Protein 9NYI (pdb70)

Nearest PDB structures (foldseek):
  2f3l-assembly1_A  TM=5.680E-01  e=1.137E-02  Crocosphaera subtropica ATCC 51142
  5dqa-assembly3_C-2  TM=4.989E-01  e=4.552E-02  synthetic construct
  2w7z-assembly1_A  TM=2.847E-01  e=2.061E-03  Enterococcus faecalis
  5dqa-assembly1_B-2  TM=4.345E-01  e=3.486E-02  synthetic construct
  2xt4-assembly1_A  TM=3.186E-01  e=1.838E-02  Xanthomonas albilineans

B-factor: mean 12.69, std 11.69, range [0.01, 51.14]

Secondary structure (DSSP, 8-state):
-EEEPPHHHHT-TTSTT--TT--SEEEEP----SS-SS-BSEEEEGGGS-S-SEEEEES-EEES-EEEEEE-SEEEEES-EEES-B--SEEEES-EEES-EEES-B-TTEEEET-EEES-EEESBB--TTTEE-TT-EES-HHHHHHTB----TTPPTTS-HHHHHHHHHHHHHHHHHHHHHHHHSSS-HHHHHHHHHHHHHHHHHHHHHHHHHHHH--HHHHHHHHHHHHHHHHHHHHHHHHHHHHTTTT-HHHHHHHHHHHHHHHHHHHHHHH---HHHHHHHHHHHHTSTTSTTT--TTSTTHHHHHHHHHHHHHHHHHHHHHHHHHH--/-EEEPPHHHHT-TTSTT--TT--SEEEEP----SS-SS-BSEEEEGGGS-S-SEEEEES-EEES-EEEEEE-SEEEEES-EEES-B--SEEEES-EEES-EEES-B-TTEEEET-EEES-EEESBB--TTTEE-TT-EES-HHHHHHTB----TTPPTTS-HHHHHHHHHHHHHHHHHHHHHHHHSSS-HHHHHHHHHHHHHHHHHHHHHHHHHHHH--HHHHHHHHHHHHHHHHHHHHHHHHHHHHTTTT-HHHHHHHHHHHHHHHHHHHHHHH---HHHHHHHHHHHHTSTTSTTT--TTSTTHHHHHHHHHHHHHHHHHHHHHHHHHH--/-EEEPPHHHHT-TTSTT--TT--SEEEEP----SS-SS-BSEEEEGGGS-S-SEEEEES-EEES-EEEEEE-SEEEEES-EEES-B--SEEEES-EEES-EEES-B-TTEEEET-EEES-EEESBB--TTTEE-TT-EES-HHHHHHTB----TTPPTTS-HHHHHHHHHHHHHHHHHHHHHHHHSSS-HHHHHHHHHHHHHHHHHHHHHHHHHHHH--HHHHHHHHHHHHHHHHHHHHHHHHHHHHTTTT-HHHHHHHHHHHHHHHHHHHHHHH---HHHHHHHHHHHHTSTTSTTT--TTSTTHHHHHHHHHHHHHHHHHHHHHHHHHH--/-EEEPPHHHHT-TTSTT--TT--SEEEEP----SS-SS-BSEEEEGGGS-S-SEEEEES-EEES-EEEEEE-SEEEEES-EEES-B--SEEEES-EEES-EEES-B-TTEEEET-EEES-EEESBB--TTTEE-TT-EES-HHHHHHTB----TTPPTTS-HHHHHHHHHHHHHHHHHHHHHHHHSSS-HHHHHHHHHHHHHHHHHHHHHHHHHHHH--HHHHHHHHHHHHHHHHHHHHHHHHHHHHTTTT-HHHHHHHHHHHHHHHHHHHHHHH---HHHHHHHHHHHHTSTTSTTT--TTSTTHHHHHHHHHHHHHHHHHHHHHHHHHH--

Radius of gyration: 33.71 Å; Cα contacts (8 Å, |Δi|>4): 2832; chains: 4; bounding box: 88×88×88 Å

Sequence (1332 aa):
PSAASRGRRTKNWWEPMFDANAPASFSVSDWNFSNNRGPRCTLFLAEKMPDATTLVVKDIDFQDCDFQGTFERKIVFKDCKFTRCDFGLSTFSRTKFSGCSFYASSFTQCTLENCEFRNCKYEKIFYSGNETQIPRRTLIAEPYQFLFGACATVDSVPQGKSRFEQRARRFEETRSTIARALLANLHSEGSEDTYYAAVKASTLSENRARIARALIKINSRAVSFLTGFASAISAVVGMLILLVMGSLNGWGSSISRAMLVGVVAISCVAYRYHYRFNLPPEDAMVKATEIFFLFGYTNYAKMGQEDFHLVFSNALLGLFWYAIAIPTISNRLTRPSAASRGRRTKNWWEPMFDANAPASFSVSDWNFSNNRGPRCTLFLAEKMPDATTLVVKDIDFQDCDFQGTFERKIVFKDCKFTRCDFGLSTFSRTKFSGCSFYASSFTQCTLENCEFRNCKYEKIFYSGNETQIPRRTLIAEPYQFLFGACATVDSVPQGKSRFEQRARRFEETRSTIARALLANLHSEGSEDTYYAAVKASTLSENRARIARALIKINSRAVSFLTGFASAISAVVGMLILLVMGSLNGWGSSISRAMLVGVVAISCVAYRYHYRFNLPPEDAMVKATEIFFLFGYTNYAKMGQEDFHLVFSNALLGLFWYAIAIPTISNRLTRPSAASRGRRTKNWWEPMFDANAPASFSVSDWNFSNNRGPRCTLFLAEKMPDATTLVVKDIDFQDCDFQGTFERKIVFKDCKFTRCDFGLSTFSRTKFSGCSFYASSFTQCTLENCEFRNCKYEKIFYSGNETQIPRRTLIAEPYQFLFGACATVDSVPQGKSRFEQRARRFEETRSTIARALLANLHSEGSEDTYYAAVKASTLSENRARIARALIKINSRAVSFLTGFASAISAVVGMLILLVMGSLNGWGSSISRAMLVGVVAISCVAYRYHYRFNLPPEDAMVKATEIFFLFGYTNYAKMGQEDFHLVFSNALLGLFWYAIAIPTISNRLTRPSAASRGRRTKNWWEPMFDANAPASFSVSDWNFSNNRGPRCTLFLAEKMPDATTLVVKDIDFQDCDFQGTFERKIVFKDCKFTRCDFGLSTFSRTKFSGCSFYASSFTQCTLENCEFRNCKYEKIFYSGNETQIPRRTLIAEPYQFLFGACATVDSVPQGKSRFEQRARRFEETRSTIARALLANLHSEGSEDTYYAAVKASTLSENRARIARALIKINSRAVSFLTGFASAISAVVGMLILLVMGSLNGWGSSISRAMLVGVVAISCVAYRYHYRFNLPPEDAMVKATEIFFLFGYTNYAKMGQEDFHLVFSNALLGLFWYAIAIPTISNRLTR

Foldseek 3Di:
DKDADDCVQQPVLFALNHDVPDDGIAAEDLQDCPVPLEDESYEDELVRDDDDQEAEAENHEYANYEYADENPHEYEDYQYEYHSYEPANYEHAQYEDHNYEYHSYEQFQYHDHLYEYYNYAAAQYYYFLPNNHYHLYYYQQLQRVLVNHFTDQPRDDPPDDSLLRRLVVLVRSLSVLVNNLVSCVPDYDPVSNLSSLVNNQLSVLSNQLSVLVVQCVPPVVSVVVSVVSNVVSVVSNVLQVVLCVQAVSLAHLVSLVVVLLVLLQVLLVVCCVPVVDDSVCSSVLLVLLLCPVNLVVPADPPDPCNVSSVVSNVNSVSSCVSNVSSVVSVVPD/DKDADDCVQQPVLFALNHDVPDDGIAAEDLQDCPVPLEDESYEDELVRDDDDQEAEAENHEYANYEYADENPHEYEDYQYEYHSYEPANYEHAQYEDHNYEYHSYEQFQYHDHLYEYYNYAAAQYYYFLPNNHYHLYYYQQLQRVLVNHFTDQPRDDPPDDSLLRRLVVLVRSLSVLVNNLVSCVPDYDPVSNLSSLVNNQLSVLSNQLSVLVVQCVPPVVSVVVSVVSNVVSVVSNVLQVVLCVQAVSLAHLVSLVVVLLVLLQVLLVVCCVPVVDDSVCSSVLLVLLLCPVNLVVPADPPDPCNVSSVVSNVNSVSSCVSNVSSVVSVVPD/DKDADDCVQQPVLFALNHDVPDDGIAAEDLQDCPVPLEDESYEDELVRDDDDQEAEAENHEYANYEYADENPHEYEDYQYEYHSYEPANYEHAQYEDHNYEYHSYEQFQYHDHLYEYYNYAAAQYYYFLPNNHYHLYYYQQLQRVLVNHFTDQPRDDPPDDSLLRRLVVLVRSLSVLVNNLVSCVPDYDPVSNLSSLVNNQLSVLSNQLSVLVVQCVPPVVSVVVSVVSNVVSVVSNVLQVVLCVQAVSLAHLVSLVVVLLVLLQVLLVVCCVPVVDDSVCSSVLLVLLLCPVNLVVPADPPDPCNVSSVVSNVNSVSSCVSNVSSVVSVVPD/DKDADDCVQQPVLFALNHDVPDDGIAAEDLQDCPVPLEDESYEDELVRDDDDQEAEAENHEYANYEYADENPHEYEDYQYEYHSYEPANYEHAQYEDHNYEYHSYEQFQYHDHLYEYYNYAAAQYYYFLPNNHYHLYYYQQLQRVLVNHFTDQPRDDPPDDSLLRRLVVLVRSLSVLVNNLVSCVPDYDPVSNLSSLVNNQLSVLSNQLSVLVVQCVPPVVSVVVSVVSNVVSVVSNVLQVVLCVQAVSLAHLVSLVVVLLVLLQVLLVVCCVPVVDDSVCSSVLLVLLLCPVNLVVPADPPDPCNVSSVVSNVNSVSSCVSNVSSVVSVVPD

Structure (mmCIF, N/CA/C/O backbone):
data_9NYI
#
_entry.id   9NYI
#
_cell.length_a   1.00
_cell.length_b   1.00
_cell.length_c   1.00
_cell.angle_alpha   90.00
_cell.angle_beta   90.00
_cell.angle_gamma   90.00
#
_symmetry.space_group_name_H-M   'P 1'
#
loop_
_entity.id
_entity.type
_entity.pdbx_description
1 polymer 'Structure of HalA in complex with oligodeoxyadenylate'
2 polymer "DNA (5'-D(*AP*AP*AP*AP*AP*A)-3')"
3 water water
#
loop_
_atom_site.group_PDB
_atom_site.id
_atom_site.type_symbol
_atom_site.label_atom_id
_atom_site.label_alt_id
_atom_site.label_comp_id
_atom_site.label_asym_id
_atom_site.label_entity_id
_atom_site.label_seq_id
_atom_site.pdbx_PDB_ins_code
_atom_site.Cartn_x
_atom_site.Cartn_y
_atom_site.Cartn_z
_atom_site.occupancy
_atom_site.B_iso_or_equiv
_atom_site.auth_seq_id
_atom_site.auth_comp_id
_atom_site.auth_asym_id
_atom_site.auth_atom_id
_atom_site.pdbx_PDB_model_num
ATOM 1 N N . PRO A 1 26 ? 160.688 117.218 183.942 1.00 24.66 14 PRO A N 1
ATOM 2 C CA . PRO A 1 26 ? 159.288 117.107 183.517 1.00 18.50 14 PRO A CA 1
ATOM 3 C C . PRO A 1 26 ? 159.140 116.327 182.214 1.00 19.52 14 PRO A C 1
ATOM 4 O O . PRO A 1 26 ? 160.003 116.414 181.341 1.00 25.57 14 PRO A O 1
ATOM 8 N N . SER A 1 27 ? 158.051 115.573 182.092 1.00 18.96 15 SER A N 1
ATOM 9 C CA . SER A 1 27 ? 157.805 114.747 180.921 1.00 16.77 15 SER A CA 1
ATOM 10 C C . SER A 1 27 ? 156.338 114.845 180.532 1.00 13.23 15 SER A C 1
ATOM 11 O O . SER A 1 27 ? 155.482 115.219 181.338 1.00 17.47 15 SER A O 1
ATOM 14 N N . ALA A 1 28 ? 156.057 114.507 179.276 1.00 14.57 16 ALA A N 1
ATOM 15 C CA . ALA A 1 28 ? 154.705 114.576 178.741 1.00 10.71 16 ALA A CA 1
ATOM 16 C C . ALA A 1 28 ? 154.468 113.385 177.826 1.00 9.88 16 ALA A C 1
ATOM 17 O O . ALA A 1 28 ? 155.406 112.766 177.323 1.00 16.00 16 ALA A O 1
ATOM 19 N N . ALA A 1 29 ? 153.196 113.060 177.619 1.00 11.15 17 ALA A N 1
ATOM 20 C CA . ALA A 1 29 ? 152.855 111.928 176.771 1.00 12.98 17 ALA A CA 1
ATOM 21 C C . ALA A 1 29 ? 153.165 112.234 175.310 1.00 15.11 17 ALA A C 1
ATOM 22 O O . ALA A 1 29 ? 152.939 113.347 174.826 1.00 13.11 17 ALA A O 1
ATOM 24 N N . SER A 1 30 ? 153.700 111.235 174.615 1.00 14.02 18 SER A N 1
ATOM 25 C CA . SER A 1 30 ? 153.909 111.338 173.178 1.00 15.71 18 SER A CA 1
ATOM 26 C C . SER A 1 30 ? 152.567 111.485 172.471 1.00 8.28 18 SER A C 1
ATOM 27 O O . SER A 1 30 ? 151.573 110.863 172.853 1.00 15.01 18 SER A O 1
ATOM 30 N N . ARG A 1 31 ? 152.541 112.320 171.438 1.00 8.71 19 ARG A N 1
ATOM 31 C CA . ARG A 1 31 ? 151.287 112.693 170.802 1.00 4.56 19 ARG A CA 1
ATOM 32 C C . ARG A 1 31 ? 150.828 111.624 169.818 1.00 3.54 19 ARG A C 1
ATOM 33 O O . ARG A 1 31 ? 151.636 110.927 169.197 1.00 4.01 19 ARG A O 1
ATOM 41 N N . GLY A 1 32 ? 149.505 111.503 169.681 1.00 2.64 20 GLY A N 1
ATOM 42 C CA . GLY A 1 32 ? 148.948 110.551 168.736 1.00 2.08 20 GLY A CA 1
ATOM 43 C C . GLY A 1 32 ? 149.280 110.882 167.296 1.00 1.32 20 GLY A C 1
ATOM 44 O O . GLY A 1 32 ? 149.284 109.996 166.437 1.00 3.28 20 GLY A O 1
ATOM 45 N N . ARG A 1 33 ? 149.561 112.156 167.009 1.00 1.53 21 ARG A N 1
ATOM 46 C CA . ARG A 1 33 ? 149.987 112.540 165.668 1.00 2.26 21 ARG A CA 1
ATOM 47 C C . ARG A 1 33 ? 151.264 111.812 165.269 1.00 1.48 21 ARG A C 1
ATOM 48 O O . ARG A 1 33 ? 151.439 111.439 164.103 1.00 2.85 21 ARG A O 1
ATOM 56 N N . ARG A 1 34 ? 152.170 111.601 166.225 1.00 1.29 22 ARG A N 1
ATOM 57 C CA . ARG A 1 34 ? 153.408 110.884 165.942 1.00 2.51 22 ARG A CA 1
ATOM 58 C C . ARG A 1 34 ? 153.206 109.372 165.975 1.00 2.37 22 ARG A C 1
ATOM 59 O O . ARG A 1 34 ? 153.777 108.653 165.149 1.00 5.20 22 ARG A O 1
ATOM 67 N N . THR A 1 35 ? 152.408 108.867 166.916 1.00 2.25 23 THR A N 1
ATOM 68 C CA . THR A 1 35 ? 152.342 107.429 167.151 1.00 4.21 23 THR A CA 1
ATOM 69 C C . THR A 1 35 ? 151.161 106.739 166.481 1.00 3.71 23 THR A C 1
ATOM 70 O O . THR A 1 35 ? 151.165 105.506 166.388 1.00 11.16 23 THR A O 1
ATOM 74 N N . LYS A 1 36 ? 150.162 107.480 166.018 1.00 4.97 24 LYS A N 1
ATOM 75 C CA . LYS A 1 36 ? 148.968 106.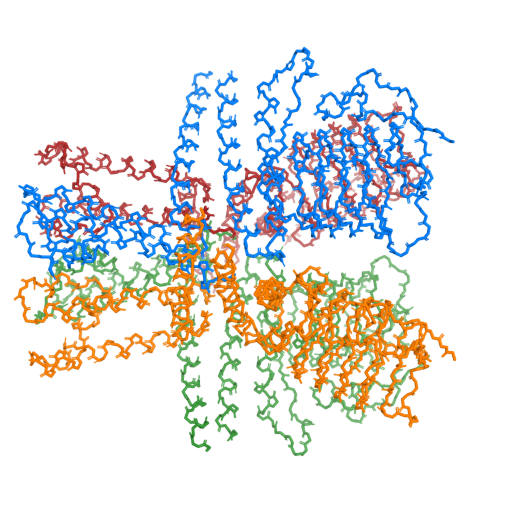868 165.445 1.00 3.68 24 LYS A CA 1
ATOM 76 C C . LYS A 1 36 ? 148.681 107.299 164.016 1.00 2.77 24 LYS A C 1
ATOM 77 O O . LYS A 1 36 ? 148.267 106.470 163.202 1.00 5.24 24 LYS A O 1
ATOM 83 N N . ASN A 1 37 ? 148.882 108.572 163.686 1.00 2.00 25 ASN A N 1
ATOM 84 C CA . ASN A 1 37 ? 148.511 109.104 162.375 1.00 2.14 25 ASN A CA 1
ATOM 85 C C . ASN A 1 37 ? 149.549 108.656 161.352 1.00 1.42 25 ASN A C 1
ATOM 86 O O . ASN A 1 37 ? 150.577 109.302 161.147 1.00 2.08 25 ASN A O 1
ATOM 91 N N . TRP A 1 38 ? 149.261 107.534 160.688 1.00 1.37 26 TRP A N 1
ATOM 92 C CA . TRP A 1 38 ? 150.211 106.907 159.776 1.00 2.04 26 TRP A CA 1
ATOM 93 C C . TRP A 1 38 ? 150.469 107.723 158.515 1.00 1.16 26 TRP A C 1
ATOM 94 O O . TRP A 1 38 ? 151.426 107.422 157.795 1.00 2.73 26 TRP A O 1
ATOM 105 N N . TRP A 1 39 ? 149.646 108.731 158.223 1.00 0.89 27 TRP A N 1
ATOM 106 C CA . TRP A 1 39 ? 149.884 109.598 157.074 1.00 0.67 27 TRP A CA 1
ATOM 107 C C . TRP A 1 39 ? 150.915 110.686 157.349 1.00 0.62 27 TRP A C 1
ATOM 108 O O . TRP A 1 39 ? 151.313 111.387 156.412 1.00 0.66 27 TRP A O 1
ATOM 119 N N . GLU A 1 40 ? 151.353 110.847 158.596 1.00 0.67 28 GLU A N 1
ATOM 120 C CA . GLU A 1 40 ? 152.247 111.941 158.940 1.00 1.01 28 GLU A CA 1
ATOM 121 C C . GLU A 1 40 ? 153.705 111.569 158.660 1.00 1.04 28 GLU A C 1
ATOM 122 O O . GLU A 1 40 ? 154.090 110.402 158.776 1.00 1.27 28 GLU A O 1
ATOM 128 N N . PRO A 1 41 ? 154.532 112.548 158.281 1.00 1.40 29 PRO A N 1
ATOM 129 C CA . PRO A 1 41 ? 155.935 112.242 157.949 1.00 1.60 29 PRO A CA 1
ATOM 130 C C . PRO A 1 41 ? 156.745 111.722 159.122 1.00 1.45 29 PRO A C 1
ATOM 131 O O . PRO A 1 41 ? 157.647 110.899 158.923 1.00 6.52 29 PRO A O 1
ATOM 135 N N . MET A 1 42 ? 156.460 112.180 160.337 1.00 2.56 30 MET A N 1
ATOM 136 C CA . MET A 1 42 ? 157.194 111.770 161.525 1.00 3.62 30 MET A CA 1
ATOM 137 C C . MET A 1 42 ? 156.595 110.537 162.187 1.00 3.56 30 MET A C 1
ATOM 138 O O . MET A 1 42 ? 156.982 110.206 163.313 1.00 5.66 30 MET A O 1
ATOM 143 N N . PHE A 1 43 ? 155.655 109.865 161.523 1.00 4.62 31 PHE A N 1
ATOM 144 C CA . PHE A 1 43 ? 154.947 108.752 162.140 1.00 4.29 31 PHE A CA 1
ATOM 145 C C . PHE A 1 43 ? 155.915 107.649 162.545 1.00 4.77 31 PHE A C 1
ATOM 146 O O . PHE A 1 43 ? 156.705 107.166 161.728 1.00 8.43 31 PHE A O 1
ATOM 154 N N . ASP A 1 44 ? 155.840 107.241 163.811 1.00 5.77 32 ASP A N 1
ATOM 155 C CA . ASP A 1 44 ? 156.713 106.192 164.328 1.00 9.39 32 ASP A CA 1
ATOM 156 C C . ASP A 1 44 ? 155.860 105.423 165.338 1.00 8.23 32 ASP A C 1
ATOM 157 O O . ASP A 1 44 ? 155.636 105.907 166.452 1.00 11.94 32 ASP A O 1
ATOM 162 N N . ALA A 1 45 ? 155.415 104.222 164.964 1.00 12.36 33 ALA A N 1
ATOM 163 C CA . ALA A 1 45 ? 154.630 103.419 165.895 1.00 15.81 33 ALA A CA 1
ATOM 164 C C . ALA A 1 45 ? 155.447 102.984 167.104 1.00 18.58 33 ALA A C 1
ATOM 165 O O . ALA A 1 45 ? 154.867 102.683 168.153 1.00 24.99 33 ALA A O 1
ATOM 167 N N . ASN A 1 46 ? 156.772 102.946 166.982 1.00 18.38 34 ASN A N 1
ATOM 168 C CA . ASN A 1 46 ? 157.659 102.555 168.069 1.00 17.27 34 ASN A CA 1
ATOM 169 C C . ASN A 1 46 ? 158.237 103.752 168.813 1.00 20.37 34 ASN A C 1
ATOM 170 O O . ASN A 1 46 ? 159.231 103.600 169.529 1.00 21.12 34 ASN A O 1
ATOM 175 N N . ALA A 1 47 ? 157.643 104.932 168.656 1.00 19.37 35 ALA A N 1
ATOM 176 C CA . ALA A 1 47 ? 158.130 106.110 169.352 1.00 16.09 35 ALA A CA 1
ATOM 177 C C . ALA A 1 47 ? 157.994 105.921 170.863 1.00 16.76 35 ALA A C 1
ATOM 178 O O . ALA A 1 47 ? 157.094 105.214 171.328 1.00 19.16 35 ALA A O 1
ATOM 180 N N . PRO A 1 48 ? 158.882 106.527 171.651 1.00 18.66 36 PRO A N 1
ATOM 181 C CA . PRO A 1 48 ? 158.789 106.379 173.107 1.00 16.91 36 PRO A CA 1
ATOM 182 C C . PRO A 1 48 ? 157.492 106.966 173.639 1.00 15.06 36 PRO A C 1
ATOM 183 O O . PRO A 1 48 ? 156.931 107.909 173.077 1.00 17.79 36 PRO A O 1
ATOM 187 N N . ALA A 1 49 ? 157.013 106.385 174.740 1.00 17.03 37 ALA A N 1
ATOM 188 C CA . ALA A 1 49 ? 155.751 106.828 175.321 1.00 13.11 37 ALA A CA 1
ATOM 189 C C . ALA A 1 49 ? 155.846 108.241 175.878 1.00 14.96 37 ALA A C 1
ATOM 190 O O . ALA A 1 49 ? 154.835 108.950 175.936 1.00 18.60 37 ALA A O 1
ATOM 192 N N . SER A 1 50 ? 157.037 108.672 176.284 1.00 16.57 38 SER A N 1
ATOM 193 C CA . SER A 1 50 ? 157.215 109.956 176.942 1.00 15.86 38 SER A CA 1
ATOM 194 C C . SER A 1 50 ? 158.215 110.820 176.185 1.00 12.04 38 SER A C 1
ATOM 195 O O . SER A 1 50 ? 159.184 110.322 175.605 1.00 13.83 38 SER A O 1
ATOM 198 N N . PHE A 1 51 ? 157.958 112.124 176.199 1.00 14.85 39 PHE A N 1
ATOM 199 C CA . PHE A 1 51 ? 158.853 113.138 175.666 1.00 13.70 39 PHE A CA 1
ATOM 200 C C . PHE A 1 51 ? 159.299 114.043 176.804 1.00 10.05 39 PHE A C 1
ATOM 201 O O . PHE A 1 51 ? 158.502 114.389 177.683 1.00 13.18 39 PHE A O 1
ATOM 209 N N . SER A 1 52 ? 160.572 114.423 176.791 1.00 11.84 40 SER A N 1
ATOM 210 C CA . SER A 1 52 ? 161.058 115.399 177.755 1.00 8.29 40 SER A CA 1
ATOM 211 C C . SER A 1 52 ? 160.449 116.765 177.463 1.00 11.21 40 SER A C 1
ATOM 212 O O . SER A 1 52 ? 160.289 117.156 176.304 1.00 9.37 40 SER A O 1
ATOM 215 N N . VAL A 1 53 ? 160.098 117.488 178.520 1.00 9.28 41 VAL A N 1
ATOM 216 C CA . VAL A 1 53 ? 159.542 118.829 178.385 1.00 8.77 41 VAL A CA 1
ATOM 217 C C . VAL A 1 53 ? 160.686 119.829 178.481 1.00 9.02 41 VAL A C 1
ATOM 218 O O . VAL A 1 53 ? 161.389 119.888 179.496 1.00 18.85 41 VAL A O 1
ATOM 222 N N . SER A 1 54 ? 160.872 120.613 177.425 1.00 7.05 42 SER A N 1
ATOM 223 C CA . SER A 1 54 ? 162.002 121.525 177.362 1.00 10.29 42 SER A CA 1
ATOM 224 C C . SER A 1 54 ? 161.795 122.733 178.265 1.00 7.43 42 SER A C 1
ATOM 225 O O . SER A 1 54 ? 160.680 123.232 178.438 1.00 8.24 42 SER A O 1
ATOM 228 N N . ASP A 1 55 ? 162.895 123.198 178.847 1.00 7.96 43 ASP A N 1
ATOM 229 C CA . ASP A 1 55 ? 162.968 124.510 179.469 1.00 9.92 43 ASP A CA 1
ATOM 230 C C . ASP A 1 55 ? 163.532 125.573 178.527 1.00 11.14 43 ASP A C 1
ATOM 231 O O . ASP A 1 55 ? 163.792 126.698 178.965 1.00 13.21 43 ASP A O 1
ATOM 236 N N . TRP A 1 56 ? 163.733 125.226 177.252 1.00 10.98 44 TRP A N 1
ATOM 237 C CA . TRP A 1 56 ? 164.169 126.156 176.208 1.00 11.61 44 TRP A CA 1
ATOM 238 C C . TRP A 1 56 ? 165.561 126.722 176.475 1.00 15.07 44 TRP A C 1
ATOM 239 O O . TRP A 1 56 ? 165.874 127.840 176.059 1.00 23.78 44 TRP A O 1
ATOM 250 N N . ASN A 1 57 ? 166.411 125.965 177.164 1.00 17.36 45 ASN A N 1
ATOM 251 C CA . ASN A 1 57 ? 167.795 126.362 177.403 1.00 16.55 45 ASN A CA 1
ATOM 252 C C . ASN A 1 57 ? 168.670 125.586 176.425 1.00 13.71 45 ASN A C 1
ATOM 253 O O . ASN A 1 57 ? 168.864 124.376 176.579 1.00 17.30 45 ASN A O 1
ATOM 258 N N . PHE A 1 58 ? 169.197 126.283 175.423 1.00 17.53 46 PHE A N 1
ATOM 259 C CA . PHE A 1 58 ? 170.026 125.669 174.396 1.00 17.70 46 PHE A CA 1
ATOM 260 C C . PHE A 1 58 ? 171.516 125.868 174.636 1.00 20.46 46 PHE A C 1
ATOM 261 O O . PHE A 1 58 ? 172.322 125.490 173.781 1.00 26.18 46 PHE A O 1
ATOM 269 N N . SER A 1 59 ? 171.900 126.454 175.771 1.00 22.34 47 SER A N 1
ATOM 270 C CA . SER A 1 59 ? 173.317 126.658 176.055 1.00 24.68 47 SER A CA 1
ATOM 271 C C . SER A 1 59 ? 174.044 125.330 176.235 1.00 23.64 47 SER A C 1
ATOM 272 O O . SER A 1 59 ? 175.183 125.174 175.782 1.00 31.83 47 SER A O 1
ATOM 275 N N . ASN A 1 60 ? 173.400 124.362 176.889 1.00 23.02 48 ASN A N 1
ATOM 276 C CA . ASN A 1 60 ? 174.060 123.092 177.169 1.00 26.43 48 ASN A CA 1
ATOM 277 C C . ASN A 1 60 ? 173.983 122.133 175.986 1.00 25.98 48 ASN A C 1
ATOM 278 O O . ASN A 1 60 ? 174.990 121.518 175.620 1.00 31.39 48 ASN A O 1
ATOM 283 N N . ASN A 1 61 ? 172.808 121.989 175.378 1.00 25.68 49 ASN A N 1
ATOM 284 C CA . ASN A 1 61 ? 172.594 121.024 174.306 1.00 25.05 49 ASN A CA 1
ATOM 285 C C . ASN A 1 61 ? 172.194 121.755 173.032 1.00 17.93 49 ASN A C 1
ATOM 286 O O . ASN A 1 61 ? 171.172 122.449 173.002 1.00 19.29 49 ASN A O 1
ATOM 291 N N . ARG A 1 62 ? 173.003 121.602 171.984 1.00 17.36 50 ARG A N 1
ATOM 292 C CA . ARG A 1 62 ? 172.679 122.194 170.694 1.00 17.29 50 ARG A CA 1
ATOM 293 C C . ARG A 1 62 ? 171.687 121.359 169.896 1.00 11.37 50 ARG A C 1
ATOM 294 O O . ARG A 1 62 ? 171.027 121.898 169.002 1.00 14.04 50 ARG A O 1
ATOM 302 N N . GLY A 1 63 ? 171.576 120.064 170.180 1.00 8.67 51 GLY A N 1
ATOM 303 C CA . GLY A 1 63 ? 170.574 119.251 169.536 1.00 8.41 51 GLY A CA 1
ATOM 304 C C . GLY A 1 63 ? 169.651 118.560 170.517 1.00 11.43 51 GLY A C 1
ATOM 305 O O . GLY A 1 63 ? 170.025 117.594 171.189 1.00 16.05 51 GLY A O 1
ATOM 306 N N . PRO A 1 64 ? 168.410 119.029 170.595 1.00 11.38 52 PRO A N 1
ATOM 307 C CA . PRO A 1 64 ? 167.420 118.350 171.436 1.00 6.96 52 PRO A CA 1
ATOM 308 C C . PRO A 1 64 ? 166.810 117.160 170.716 1.00 8.66 52 PRO A C 1
ATOM 309 O O . PRO A 1 64 ? 166.673 117.147 169.491 1.00 6.53 52 PRO A O 1
ATOM 313 N N . ARG A 1 65 ? 166.442 116.148 171.501 1.00 10.15 53 ARG A N 1
ATOM 314 C CA . ARG A 1 65 ? 165.893 114.904 170.980 1.00 8.10 53 ARG A CA 1
ATOM 315 C C . ARG A 1 65 ? 164.656 114.509 171.771 1.00 8.62 53 ARG A C 1
ATOM 316 O O . ARG A 1 65 ? 164.651 114.582 173.003 1.00 10.56 53 ARG A O 1
ATOM 324 N N . CYS A 1 66 ? 163.616 114.078 171.053 1.00 9.12 54 CYS A N 1
ATOM 325 C CA . CYS A 1 66 ? 162.386 113.562 171.658 1.00 6.46 54 CYS A CA 1
ATOM 326 C C . CYS A 1 66 ? 161.855 114.522 172.721 1.00 7.12 54 CYS A C 1
ATOM 327 O O . CYS A 1 66 ? 161.535 114.135 173.847 1.00 15.07 54 CYS A O 1
ATOM 330 N N . THR A 1 67 ? 161.772 115.795 172.351 1.00 5.72 55 THR A N 1
ATOM 331 C CA . THR A 1 67 ? 161.497 116.869 173.292 1.00 6.38 55 THR A CA 1
ATOM 332 C C . THR A 1 67 ? 160.253 117.636 172.865 1.00 4.27 55 THR A C 1
ATOM 333 O O . THR A 1 67 ? 160.040 117.881 171.674 1.00 4.18 55 THR A O 1
ATOM 337 N N . LEU A 1 68 ? 159.437 118.012 173.846 1.00 4.63 56 LEU A N 1
ATOM 338 C CA . LEU A 1 68 ? 158.240 118.810 173.617 1.00 2.59 56 LEU A CA 1
ATOM 339 C C . LEU A 1 68 ? 158.538 120.258 173.984 1.00 2.82 56 LEU A C 1
ATOM 340 O O . LEU A 1 68 ? 158.973 120.541 175.105 1.00 4.98 56 LEU A O 1
ATOM 345 N N . PHE A 1 69 ? 158.309 121.166 173.041 1.00 2.47 57 PHE A N 1
ATOM 346 C CA . PHE A 1 69 ? 158.552 122.594 173.231 1.00 1.97 57 PHE A CA 1
ATOM 347 C C . PHE A 1 69 ? 157.200 123.287 173.365 1.00 3.16 57 PHE A C 1
ATOM 348 O O . PHE A 1 69 ? 156.514 123.531 172.368 1.00 3.19 57 PHE A O 1
ATOM 356 N N . LEU A 1 70 ? 156.821 123.600 174.601 1.00 2.50 58 LEU A N 1
ATOM 357 C CA . LEU A 1 70 ? 155.546 124.239 174.883 1.00 3.60 58 LEU A CA 1
ATOM 358 C C . LEU A 1 70 ? 155.682 125.754 174.812 1.00 5.07 58 LEU A C 1
ATOM 359 O O . LEU A 1 70 ? 156.685 126.322 175.251 1.00 7.03 58 LEU A O 1
ATOM 364 N N . ALA A 1 71 ? 154.658 126.404 174.255 1.00 3.71 59 ALA A N 1
ATOM 365 C CA . ALA A 1 71 ? 154.662 127.860 174.179 1.00 6.00 59 ALA A CA 1
ATOM 366 C C . ALA A 1 71 ? 154.559 128.496 175.558 1.00 9.85 59 ALA A C 1
ATOM 367 O O . ALA A 1 71 ? 154.969 129.646 175.744 1.00 19.52 59 ALA A O 1
ATOM 369 N N . GLU A 1 72 ? 154.012 127.774 176.536 1.00 8.45 60 GLU A N 1
ATOM 370 C CA . GLU A 1 72 ? 153.895 128.329 177.877 1.00 10.85 60 GLU A CA 1
ATOM 371 C C . GLU A 1 72 ? 155.218 128.312 178.629 1.00 9.30 60 GLU A C 1
ATOM 372 O O . GLU A 1 72 ? 155.335 128.974 179.665 1.00 14.79 60 GLU A O 1
ATOM 378 N N . LYS A 1 73 ? 156.215 127.583 178.132 1.00 11.93 61 LYS A N 1
ATOM 379 C CA . LYS A 1 73 ? 157.471 127.403 178.846 1.00 10.81 61 LYS A CA 1
ATOM 380 C C . LYS A 1 73 ? 158.659 128.092 178.187 1.00 10.98 61 LYS A C 1
ATOM 381 O O . LYS A 1 73 ? 159.786 127.928 178.664 1.00 11.89 61 LYS A O 1
ATOM 387 N N . MET A 1 74 ? 158.454 128.851 177.113 1.00 15.05 62 MET A N 1
ATOM 388 C CA . MET A 1 74 ? 159.562 129.613 176.563 1.00 15.00 62 MET A CA 1
ATOM 389 C C . MET A 1 74 ? 159.923 130.752 177.516 1.00 14.54 62 MET A C 1
ATOM 390 O O . MET A 1 74 ? 159.058 131.280 178.220 1.00 15.44 62 MET A O 1
ATOM 395 N N . PRO A 1 75 ? 161.197 131.143 177.566 1.00 16.21 63 PRO A N 1
ATOM 396 C CA . PRO A 1 75 ? 161.610 132.177 178.521 1.00 17.65 63 PRO A CA 1
ATOM 397 C C . PRO A 1 75 ? 160.966 133.518 178.205 1.00 17.63 63 PRO A C 1
ATOM 398 O O . PRO A 1 75 ? 160.560 133.798 177.075 1.00 26.17 63 PRO A O 1
ATOM 402 N N . ASP A 1 76 ? 160.863 134.350 179.238 1.00 23.39 64 ASP A N 1
ATOM 403 C CA . ASP A 1 76 ? 160.283 135.681 179.093 1.00 22.86 64 ASP A CA 1
ATOM 404 C C . ASP A 1 76 ? 161.217 136.550 178.262 1.00 25.24 64 ASP A C 1
ATOM 405 O O . ASP A 1 76 ? 162.297 136.933 178.722 1.00 31.47 64 ASP A O 1
ATOM 410 N N . ALA A 1 77 ? 160.806 136.860 177.036 1.00 20.08 65 ALA A N 1
ATOM 411 C CA . ALA A 1 77 ? 161.612 137.680 176.146 1.00 19.37 65 ALA A CA 1
ATOM 412 C C . ALA A 1 77 ? 160.701 138.339 175.124 1.00 17.02 65 ALA A C 1
ATOM 413 O O . ALA A 1 77 ? 159.665 137.785 174.748 1.00 23.66 65 ALA A O 1
ATOM 415 N N . THR A 1 78 ? 161.098 139.533 174.684 1.00 11.74 66 THR A N 1
ATOM 416 C CA . THR A 1 78 ? 160.351 140.217 173.635 1.00 14.63 66 THR A CA 1
ATOM 417 C C . THR A 1 78 ? 160.595 139.573 172.276 1.00 9.35 66 THR A C 1
ATOM 418 O O . THR A 1 78 ? 159.669 139.457 171.465 1.00 17.89 66 THR A O 1
ATOM 422 N N . THR A 1 79 ? 161.830 139.151 172.014 1.00 7.99 67 THR A N 1
ATOM 423 C CA . THR A 1 79 ? 162.165 138.377 170.825 1.00 5.61 67 THR A CA 1
ATOM 424 C C . THR A 1 79 ? 163.176 137.317 171.227 1.00 7.07 67 THR A C 1
ATOM 425 O O . THR A 1 79 ? 164.251 137.648 171.735 1.00 9.71 67 THR A O 1
ATOM 429 N N . LEU A 1 80 ? 162.834 136.053 171.007 1.00 5.18 68 LEU A N 1
ATOM 430 C CA . LEU A 1 80 ? 163.726 134.942 171.306 1.00 4.41 68 LEU A CA 1
ATOM 431 C C . LEU A 1 80 ? 164.423 134.513 170.022 1.00 2.76 68 LEU A C 1
ATOM 432 O O . LEU A 1 80 ? 163.764 134.102 169.061 1.00 3.38 68 LEU A O 1
ATOM 437 N N . VAL A 1 81 ? 165.747 134.611 170.008 1.00 1.99 69 VAL A N 1
ATOM 438 C CA . VAL A 1 81 ? 166.553 134.216 168.860 1.00 2.40 69 VAL A CA 1
ATOM 439 C C . VAL A 1 81 ? 167.095 132.819 169.124 1.00 2.13 69 VAL A C 1
ATOM 440 O O . VAL A 1 81 ? 167.881 132.613 170.056 1.00 7.62 69 VAL A O 1
ATOM 444 N N . VAL A 1 82 ? 166.669 131.860 168.308 1.00 2.82 70 VAL A N 1
ATOM 445 C CA . VAL A 1 82 ? 167.110 130.473 168.401 1.00 2.80 70 VAL A CA 1
ATOM 446 C C . VAL A 1 82 ? 168.028 130.211 167.215 1.00 3.81 70 VAL A C 1
ATOM 447 O O . VAL A 1 82 ? 167.586 130.248 166.060 1.00 4.38 70 VAL A O 1
ATOM 451 N N . LYS A 1 83 ? 169.301 129.945 167.496 1.00 4.18 71 LYS A N 1
ATOM 452 C CA . LYS A 1 83 ? 170.332 129.928 166.467 1.00 6.14 71 LYS A CA 1
ATOM 453 C C . LYS A 1 83 ? 171.080 128.604 166.476 1.00 4.65 71 LYS A C 1
ATOM 454 O O . LYS A 1 83 ? 171.542 128.154 167.529 1.00 8.12 71 LYS A O 1
ATOM 460 N N . ASP A 1 84 ? 171.202 127.993 165.295 1.00 5.06 72 ASP A N 1
ATOM 461 C CA . ASP A 1 84 ? 172.058 126.825 165.079 1.00 6.82 72 ASP A CA 1
ATOM 462 C C . ASP A 1 84 ? 171.670 125.657 165.983 1.00 5.92 72 ASP A C 1
ATOM 463 O O . ASP A 1 84 ? 172.525 124.987 166.564 1.00 14.79 72 ASP A O 1
ATOM 468 N N . ILE A 1 85 ? 170.370 125.406 166.101 1.00 4.45 73 ILE A N 1
ATOM 469 C CA . ILE A 1 85 ? 169.853 124.305 166.904 1.00 4.48 73 ILE A CA 1
ATOM 470 C C . ILE A 1 85 ? 169.347 123.221 165.965 1.00 3.85 73 ILE A C 1
ATOM 471 O O . ILE A 1 85 ? 168.583 123.501 165.033 1.00 3.48 73 ILE A O 1
ATOM 476 N N . ASP A 1 86 ? 169.775 121.985 166.204 1.00 5.44 74 ASP A N 1
ATOM 477 C CA . ASP A 1 86 ? 169.405 120.850 165.363 1.00 6.23 74 ASP A CA 1
ATOM 478 C C . ASP A 1 86 ? 168.317 120.078 166.108 1.00 4.88 74 ASP A C 1
ATOM 479 O O . ASP A 1 86 ? 168.602 119.298 167.019 1.00 7.35 74 ASP A O 1
ATOM 484 N N . PHE A 1 87 ? 167.066 120.320 165.729 1.00 3.41 75 PHE A N 1
ATOM 485 C CA . PHE A 1 87 ? 165.941 119.608 166.317 1.00 3.80 75 PHE A CA 1
ATOM 486 C C . PHE A 1 87 ? 165.726 118.283 165.598 1.00 4.02 75 PHE A C 1
ATOM 487 O O . PHE A 1 87 ? 165.790 118.213 164.368 1.00 8.03 75 PHE A O 1
ATOM 495 N N . GLN A 1 88 ? 165.473 117.228 166.370 1.00 5.14 76 GLN A N 1
ATOM 496 C CA . GLN A 1 88 ? 165.123 115.937 165.791 1.00 4.95 76 GLN A CA 1
ATOM 497 C C . GLN A 1 88 ? 164.081 115.264 166.670 1.00 3.36 76 GLN A C 1
ATOM 498 O O . GLN A 1 88 ? 164.265 115.163 167.886 1.00 6.80 76 GLN A O 1
ATOM 504 N N . ASP A 1 89 ? 162.992 114.808 166.045 1.00 3.43 77 ASP A N 1
ATOM 505 C CA . ASP A 1 89 ? 161.900 114.124 166.742 1.00 3.73 77 ASP A CA 1
ATOM 506 C C . ASP A 1 89 ? 161.318 114.989 167.858 1.00 2.84 77 ASP A C 1
ATOM 507 O O . ASP A 1 89 ? 161.030 114.507 168.954 1.00 7.15 77 ASP A O 1
ATOM 512 N N . CYS A 1 90 ? 161.135 116.275 167.578 1.00 2.20 78 CYS A N 1
ATOM 513 C CA . CYS A 1 90 ? 160.637 117.221 168.564 1.00 3.70 78 CYS A CA 1
ATOM 514 C C . CYS A 1 90 ? 159.218 117.655 168.223 1.00 3.31 78 CYS A C 1
ATOM 515 O O . CYS A 1 90 ? 158.811 117.657 167.058 1.00 3.66 78 CYS A O 1
ATOM 518 N N . ASP A 1 91 ? 158.466 118.019 169.258 1.00 3.54 79 ASP A N 1
ATOM 519 C CA . ASP A 1 91 ? 157.098 118.493 169.117 1.00 3.02 79 ASP A CA 1
ATOM 520 C C . ASP A 1 91 ? 156.993 119.928 169.612 1.00 1.83 79 ASP A C 1
ATOM 521 O O . ASP A 1 91 ? 157.651 120.311 170.585 1.00 3.11 79 ASP A O 1
ATOM 526 N N . PHE A 1 92 ? 156.166 120.715 168.935 1.00 2.25 80 PHE A N 1
ATOM 527 C CA . PHE A 1 92 ? 155.808 122.053 169.373 1.00 1.30 80 PHE A CA 1
ATOM 528 C C . PHE A 1 92 ? 154.318 122.092 169.685 1.00 1.63 80 PHE A C 1
ATOM 529 O O . PHE A 1 92 ? 153.519 121.404 169.044 1.00 3.88 80 PHE A O 1
ATOM 537 N N . GLN A 1 93 ? 153.947 122.891 170.681 1.00 1.66 81 GLN A N 1
ATOM 538 C CA . GLN A 1 93 ? 152.559 122.928 171.115 1.00 2.45 81 GLN A CA 1
ATOM 539 C C . GLN A 1 93 ? 152.274 124.249 171.813 1.00 2.11 81 GLN A C 1
ATOM 540 O O . GLN A 1 93 ? 153.105 124.747 172.575 1.00 4.75 81 GLN A O 1
ATOM 546 N N . GLY A 1 94 ? 151.099 124.803 171.548 1.00 1.93 82 GLY A N 1
ATOM 547 C CA . GLY A 1 94 ? 150.620 125.978 172.244 1.00 1.08 82 GLY A CA 1
ATOM 548 C C . GLY A 1 94 ? 150.516 127.191 171.337 1.00 1.05 82 GLY A C 1
ATOM 549 O O . GLY A 1 94 ? 150.695 127.124 170.117 1.00 1.96 82 GLY A O 1
ATOM 550 N N . THR A 1 95 ? 150.215 128.322 171.968 1.00 1.09 83 THR A N 1
ATOM 551 C CA . THR A 1 95 ? 150.055 129.599 171.281 1.00 1.01 83 THR A CA 1
ATOM 552 C C . THR A 1 95 ? 151.339 130.399 171.471 1.00 1.52 83 THR A C 1
ATOM 553 O O . THR A 1 95 ? 151.542 131.033 172.509 1.00 3.22 83 THR A O 1
ATOM 557 N N . PHE A 1 96 ? 152.212 130.360 170.464 1.00 2.14 84 PHE A N 1
ATOM 558 C CA . PHE A 1 96 ? 153.471 131.100 170.484 1.00 2.15 84 PHE A CA 1
ATOM 559 C C . PHE A 1 96 ? 153.174 132.541 170.079 1.00 2.77 84 PHE A C 1
ATOM 560 O O . PHE A 1 96 ? 153.297 132.942 168.917 1.00 3.24 84 PHE A O 1
ATOM 568 N N . GLU A 1 97 ? 152.745 133.324 171.072 1.00 3.13 85 GLU A N 1
ATOM 569 C CA . GLU A 1 97 ? 152.436 134.733 170.853 1.00 5.52 85 GLU A CA 1
ATOM 570 C C . GLU A 1 97 ? 153.699 135.580 170.766 1.00 3.80 85 GLU A C 1
ATOM 571 O O . GLU A 1 97 ? 153.772 136.508 169.953 1.00 13.17 85 GLU A O 1
ATOM 577 N N . ARG A 1 98 ? 154.695 135.281 171.595 1.00 3.74 86 ARG A N 1
ATOM 578 C CA . ARG A 1 98 ? 155.934 136.044 171.585 1.00 4.34 86 ARG A CA 1
ATOM 579 C C . ARG A 1 98 ? 156.748 135.727 170.334 1.00 3.77 86 ARG A C 1
ATOM 580 O O . ARG A 1 98 ? 156.718 134.610 169.812 1.00 4.59 86 ARG A O 1
ATOM 588 N N . LYS A 1 99 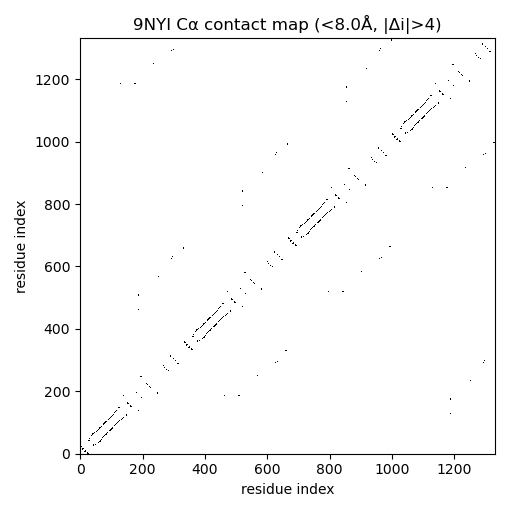? 157.479 136.730 169.854 1.00 3.00 87 LYS A N 1
ATOM 589 C CA . LYS A 1 99 ? 158.217 136.589 168.605 1.00 2.98 87 LYS A CA 1
ATOM 590 C C . LYS A 1 99 ? 159.395 135.638 168.776 1.00 2.67 87 LYS A C 1
ATOM 591 O O . LYS A 1 99 ? 160.139 135.719 169.758 1.00 3.42 87 LYS A O 1
ATOM 597 N N . ILE A 1 100 ? 159.561 134.735 167.813 1.00 1.18 88 ILE A N 1
ATOM 598 C CA . ILE A 1 100 ? 160.672 133.794 167.779 1.00 0.93 88 ILE A CA 1
ATOM 599 C C . ILE A 1 100 ? 161.384 133.938 166.442 1.00 0.34 88 ILE A C 1
ATOM 600 O O . ILE A 1 100 ? 160.737 134.044 165.394 1.00 0.76 88 ILE A O 1
ATOM 605 N N . VAL A 1 101 ? 162.713 133.947 166.480 1.00 0.37 89 VAL A N 1
ATOM 606 C CA . VAL A 1 101 ? 163.536 133.932 165.277 1.00 0.29 89 VAL A CA 1
ATOM 607 C C . VAL A 1 101 ? 164.343 132.642 165.293 1.00 0.53 89 VAL A C 1
ATOM 608 O O . VAL A 1 101 ? 165.221 132.460 166.146 1.00 1.56 89 VAL A O 1
ATOM 612 N N . PHE A 1 102 ? 164.044 131.743 164.359 1.00 0.70 90 PHE A N 1
ATOM 613 C CA . PHE A 1 102 ? 164.843 130.542 164.152 1.00 0.88 90 PHE A CA 1
ATOM 614 C C . PHE A 1 102 ? 165.890 130.839 163.088 1.00 1.64 90 PHE A C 1
ATOM 615 O O . PHE A 1 102 ? 165.548 131.098 161.929 1.00 2.27 90 PHE A O 1
ATOM 623 N N . LYS A 1 103 ? 167.162 130.804 163.477 1.00 2.23 91 LYS A N 1
ATOM 624 C CA . LYS A 1 103 ? 168.260 131.176 162.591 1.00 3.06 91 LYS A CA 1
ATOM 625 C C . LYS A 1 103 ? 169.113 129.942 162.318 1.00 3.10 91 LYS A C 1
ATOM 626 O O . LYS A 1 103 ? 169.783 129.435 163.223 1.00 6.60 91 LYS A O 1
ATOM 632 N N . ASP A 1 104 ? 169.086 129.471 161.070 1.00 3.85 92 ASP A N 1
ATOM 633 C CA . ASP A 1 104 ? 169.899 128.337 160.620 1.00 5.29 92 ASP A CA 1
ATOM 634 C C . ASP A 1 104 ? 169.668 127.096 161.481 1.00 3.24 92 ASP A C 1
ATOM 635 O O . ASP A 1 104 ? 170.600 126.361 161.811 1.00 5.88 92 ASP A O 1
ATOM 640 N N . CYS A 1 105 ? 168.416 126.859 161.850 1.00 2.11 93 CYS A N 1
ATOM 641 C CA . CYS A 1 105 ? 168.072 125.676 162.619 1.00 2.98 93 CYS A CA 1
ATOM 642 C C . CYS A 1 105 ? 167.730 124.516 161.688 1.00 1.65 93 CYS A C 1
ATOM 643 O O . CYS A 1 105 ? 167.377 124.705 160.523 1.00 3.60 93 CYS A O 1
ATOM 646 N N . LYS A 1 106 ? 167.846 123.304 162.221 1.00 3.41 94 LYS A N 1
ATOM 647 C CA . LYS A 1 106 ? 167.525 122.089 161.487 1.00 2.46 94 LYS A CA 1
ATOM 648 C C . LYS A 1 106 ? 166.391 121.363 162.195 1.00 1.49 94 LYS A C 1
ATOM 649 O O . LYS A 1 106 ? 166.476 121.096 163.398 1.00 3.12 94 LYS A O 1
ATOM 655 N N . PHE A 1 107 ? 165.335 121.051 161.449 1.00 0.93 95 PHE A N 1
ATOM 656 C CA . PHE A 1 107 ? 164.189 120.314 161.964 1.00 0.87 95 PHE A CA 1
ATOM 657 C C . PHE A 1 107 ? 164.096 118.990 161.220 1.00 0.98 95 PHE A C 1
ATOM 658 O O . PHE A 1 107 ? 163.927 118.973 159.996 1.00 1.60 95 PHE A O 1
ATOM 666 N N . THR A 1 108 ? 164.210 117.888 161.956 1.00 0.79 96 THR A N 1
ATOM 667 C CA . THR A 1 108 ? 164.153 116.549 161.384 1.00 1.91 96 THR A CA 1
ATOM 668 C C . THR A 1 108 ? 163.069 115.765 162.104 1.00 1.26 96 THR A C 1
ATOM 669 O O . THR A 1 108 ? 163.168 115.538 163.314 1.00 2.56 96 THR A O 1
ATOM 673 N N . ARG A 1 109 ? 162.043 115.352 161.362 1.00 2.12 97 ARG A N 1
ATOM 674 C CA . ARG A 1 109 ? 160.902 114.627 161.921 1.00 1.82 97 ARG A CA 1
ATOM 675 C C . ARG A 1 109 ? 160.282 115.398 163.085 1.00 0.79 97 ARG A C 1
ATOM 676 O O . ARG A 1 109 ? 159.976 114.845 164.144 1.00 2.36 97 ARG A O 1
ATOM 684 N N . CYS A 1 110 ? 160.103 116.698 162.879 1.00 0.77 98 CYS A N 1
ATOM 685 C CA . CYS A 1 110 ? 159.542 117.582 163.889 1.00 0.86 98 CYS A CA 1
ATOM 686 C C . CYS A 1 110 ? 158.071 117.845 163.601 1.00 0.58 98 CYS A C 1
ATOM 687 O O . CYS A 1 110 ? 157.668 117.982 162.443 1.00 0.90 98 CYS A O 1
ATOM 690 N N . ASP A 1 111 ? 157.273 117.912 164.661 1.00 0.88 99 ASP A N 1
ATOM 691 C CA . ASP A 1 111 ? 155.840 118.155 164.556 1.00 0.57 99 ASP A CA 1
ATOM 692 C C . ASP A 1 111 ? 155.549 119.563 165.056 1.00 0.56 99 ASP A C 1
ATOM 693 O O . ASP A 1 111 ? 155.642 119.835 166.257 1.00 1.31 99 ASP A O 1
ATOM 698 N N . PHE A 1 112 ? 155.195 120.452 164.135 1.00 0.27 100 PHE A N 1
ATOM 699 C CA . PHE A 1 112 ? 154.714 121.777 164.489 1.00 0.47 100 PHE A CA 1
ATOM 700 C C . PHE A 1 112 ? 153.218 121.786 164.767 1.00 0.24 100 PHE A C 1
ATOM 701 O O . PHE A 1 112 ? 152.659 122.852 165.043 1.00 0.30 100 PHE A O 1
ATOM 709 N N . GLY A 1 113 ? 152.567 120.625 164.692 1.00 0.46 101 GLY A N 1
ATOM 710 C CA . GLY A 1 113 ? 151.127 120.564 164.846 1.00 0.14 101 GLY A CA 1
ATOM 711 C C . GLY A 1 113 ? 150.669 120.993 166.225 1.00 0.16 101 GLY A C 1
ATOM 712 O O . GLY A 1 113 ? 151.431 121.019 167.191 1.00 0.59 101 GLY A O 1
ATOM 713 N N . LEU A 1 114 ? 149.382 121.343 166.295 1.00 0.10 102 LEU A N 1
ATOM 714 C CA . LEU A 1 114 ? 148.746 121.795 167.533 1.00 0.12 102 LEU A CA 1
ATOM 715 C C . LEU A 1 114 ? 149.431 123.045 168.083 1.00 0.20 102 LEU A C 1
ATOM 716 O O . LEU A 1 114 ? 149.602 123.201 169.294 1.00 0.63 102 LEU A O 1
ATOM 721 N N . SER A 1 115 ? 149.826 123.945 167.184 1.00 0.17 103 SER A N 1
ATOM 722 C CA . SER A 1 115 ? 150.499 125.177 167.566 1.00 0.32 103 SER A CA 1
ATOM 723 C C . SER A 1 115 ? 149.990 126.329 166.712 1.00 0.32 103 SER A C 1
ATOM 724 O O . SER A 1 115 ? 149.580 126.148 165.559 1.00 0.44 103 SER A O 1
ATOM 727 N N . THR A 1 116 ? 150.035 127.522 167.300 1.00 0.26 104 THR A N 1
ATOM 728 C CA . THR A 1 116 ? 149.701 128.765 166.613 1.00 0.39 104 THR A CA 1
ATOM 729 C C . THR A 1 116 ? 150.864 129.729 166.796 1.00 0.60 104 THR A C 1
ATOM 730 O O . THR A 1 116 ? 151.011 130.329 167.864 1.00 1.46 104 THR A O 1
ATOM 734 N N . PHE A 1 117 ? 151.690 129.870 165.766 1.00 0.45 105 PHE A N 1
ATOM 735 C CA . PHE A 1 117 ? 152.830 130.774 165.800 1.00 0.84 105 PHE A CA 1
ATOM 736 C C . PHE A 1 117 ? 152.396 132.149 165.313 1.00 0.76 105 PHE A C 1
ATOM 737 O O . PHE A 1 117 ? 151.665 132.253 164.324 1.00 1.47 105 PHE A O 1
ATOM 745 N N . SER A 1 118 ? 152.830 133.197 166.013 1.00 0.93 106 SER A N 1
ATOM 746 C CA . SER A 1 118 ? 152.541 134.570 165.618 1.00 0.91 106 SER A CA 1
ATOM 747 C C . SER A 1 118 ? 153.852 135.293 165.347 1.00 0.36 106 SER A C 1
ATOM 748 O O . SER A 1 118 ? 154.684 135.430 166.249 1.00 1.20 106 SER A O 1
ATOM 751 N N . ARG A 1 119 ? 154.026 135.760 164.109 1.00 0.83 107 ARG A N 1
ATOM 752 C CA . ARG A 1 119 ? 155.208 136.524 163.705 1.00 0.58 107 ARG A CA 1
ATOM 753 C C . ARG A 1 119 ? 156.496 135.752 164.001 1.00 0.45 107 ARG A C 1
ATOM 754 O O . ARG A 1 119 ? 157.454 136.281 164.567 1.00 1.50 107 ARG A O 1
ATOM 762 N N . THR A 1 120 ? 156.505 134.479 163.622 1.00 0.37 108 THR A N 1
ATOM 763 C CA . THR A 1 120 ? 157.697 133.652 163.737 1.00 0.26 108 THR A CA 1
ATOM 764 C C . THR A 1 120 ? 158.497 133.721 162.443 1.00 0.27 108 THR A C 1
ATOM 765 O O . THR A 1 120 ? 157.942 133.592 161.349 1.00 0.39 108 THR A O 1
ATOM 769 N N . LYS A 1 121 ? 159.803 133.932 162.574 1.00 0.11 109 LYS A N 1
ATOM 770 C CA . LYS A 1 121 ? 160.697 134.067 161.431 1.00 0.22 109 LYS A CA 1
ATOM 771 C C . LYS A 1 121 ? 161.611 132.852 161.358 1.00 0.28 109 LYS A C 1
ATOM 772 O O . LYS A 1 121 ? 162.413 132.617 162.268 1.00 0.75 109 LYS A O 1
ATOM 778 N N . PHE A 1 122 ? 161.485 132.085 160.279 1.00 0.49 110 PHE A N 1
ATOM 779 C CA . PHE A 1 122 ? 162.398 130.989 159.973 1.00 0.90 110 PHE A CA 1
ATOM 780 C C . PHE A 1 122 ? 163.398 131.497 158.941 1.00 1.11 110 PHE A C 1
ATOM 781 O O . PHE A 1 122 ? 163.041 131.718 157.779 1.00 1.78 110 PHE A O 1
ATOM 789 N N . SER A 1 123 ? 164.645 131.682 159.364 1.00 0.91 111 SER A N 1
ATOM 790 C CA . SER A 1 123 ? 165.688 132.262 158.522 1.00 2.73 111 SER A CA 1
ATOM 791 C C . SER A 1 123 ? 166.782 131.225 158.307 1.00 2.19 111 SER A C 1
ATOM 792 O O . SER A 1 123 ? 167.504 130.873 159.247 1.00 5.64 111 SER A O 1
ATOM 795 N N . GLY A 1 124 ? 166.906 130.741 157.073 1.00 3.75 112 GLY A N 1
ATOM 796 C CA . GLY A 1 124 ? 167.948 129.789 156.741 1.00 4.02 112 GLY A CA 1
ATOM 797 C C . GLY A 1 124 ? 167.782 128.418 157.354 1.00 2.78 112 GLY A C 1
ATOM 798 O O . GLY A 1 124 ? 168.774 127.710 157.538 1.00 7.30 112 GLY A O 1
ATOM 799 N N . CYS A 1 125 ? 166.556 128.019 157.672 1.00 1.72 113 CYS A N 1
ATOM 800 C CA . CYS A 1 125 ? 166.308 126.753 158.342 1.00 2.21 113 CYS A CA 1
ATOM 801 C C . CYS A 1 125 ? 166.106 125.626 157.332 1.00 1.27 113 CYS A C 1
ATOM 802 O O . CYS A 1 125 ? 165.755 125.850 156.173 1.00 1.82 113 CYS A O 1
ATOM 805 N N . SER A 1 126 ? 166.338 124.399 157.792 1.00 0.97 114 SER A N 1
ATOM 806 C CA . SER A 1 126 ? 166.159 123.204 156.979 1.00 1.98 114 SER A CA 1
ATOM 807 C C . SER A 1 126 ? 165.106 122.313 157.619 1.00 0.80 114 SER A C 1
ATOM 808 O O . SER A 1 126 ? 165.190 122.003 158.811 1.00 2.10 114 SER A O 1
ATOM 811 N N . PHE A 1 127 ? 164.119 121.901 156.826 1.00 0.52 115 PHE A N 1
ATOM 812 C CA . PHE A 1 127 ? 163.040 121.040 157.290 1.00 0.71 115 PHE A CA 1
ATOM 813 C C . PHE A 1 127 ? 163.121 119.700 156.574 1.00 0.60 115 PHE A C 1
ATOM 814 O O . PHE A 1 127 ? 163.139 119.652 155.339 1.00 1.82 115 PHE A O 1
ATOM 822 N N . TYR A 1 128 ? 163.165 118.618 157.347 1.00 0.60 116 TYR A N 1
ATOM 823 C CA . TYR A 1 128 ? 163.192 117.266 156.801 1.00 0.98 116 TYR A CA 1
ATOM 824 C C . TYR A 1 128 ? 162.147 116.417 157.505 1.00 0.56 116 TYR A C 1
ATOM 825 O O . TYR A 1 128 ? 162.194 116.262 158.730 1.00 0.95 116 TYR A O 1
ATOM 834 N N . ALA A 1 129 ? 161.217 115.859 156.727 1.00 0.58 117 ALA A N 1
ATOM 835 C CA . ALA A 1 129 ? 160.202 114.934 157.234 1.00 0.62 117 ALA A CA 1
ATOM 836 C C . ALA A 1 129 ? 159.411 115.547 158.388 1.00 0.50 117 ALA A C 1
ATOM 837 O O . ALA A 1 129 ? 159.034 114.863 159.340 1.00 0.96 117 ALA A O 1
ATOM 839 N N . SER A 1 130 ? 159.155 116.847 158.299 1.00 0.55 118 SER A N 1
ATOM 840 C CA . SER A 1 130 ? 158.446 117.583 159.332 1.00 0.44 118 SER A CA 1
ATOM 841 C C . SER A 1 130 ? 157.060 117.972 158.836 1.00 0.29 118 SER A C 1
ATOM 842 O O . SER A 1 130 ? 156.841 118.159 157.637 1.00 0.36 118 SER A O 1
ATOM 845 N N . SER A 1 131 ? 156.124 118.099 159.772 1.00 0.32 119 SER A N 1
ATOM 846 C CA . SER A 1 131 ? 154.715 118.281 159.454 1.00 0.12 119 SER A CA 1
ATOM 847 C C . SER A 1 131 ? 154.238 119.671 159.854 1.00 0.04 119 SER A C 1
ATOM 848 O O . SER A 1 131 ? 154.558 120.159 160.942 1.00 0.04 119 SER A O 1
ATOM 851 N N . PHE A 1 132 ? 153.470 120.302 158.966 1.00 0.03 120 PHE A N 1
ATOM 852 C CA . PHE A 1 132 ? 152.798 121.559 159.264 1.00 0.00 120 PHE A CA 1
ATOM 853 C C . PHE A 1 132 ? 151.282 121.410 159.335 1.00 0.02 120 PHE A C 1
ATOM 854 O O . PHE A 1 132 ? 150.568 122.417 159.294 1.00 0.03 120 PHE A O 1
ATOM 862 N N . THR A 1 133 ? 150.774 120.185 159.447 1.00 0.02 121 THR A N 1
ATOM 863 C CA . THR A 1 133 ? 149.339 119.977 159.576 1.00 0.02 121 THR A CA 1
ATOM 864 C C . THR A 1 133 ? 148.857 120.368 160.968 1.00 0.05 121 THR A C 1
ATOM 865 O O . THR A 1 133 ? 149.589 120.265 161.956 1.00 0.02 121 THR A O 1
ATOM 869 N N . GLN A 1 134 ? 147.601 120.817 161.034 1.00 0.00 122 GLN A N 1
ATOM 870 C CA . GLN A 1 134 ? 146.986 121.286 162.278 1.00 0.03 122 GLN A CA 1
ATOM 871 C C . GLN A 1 134 ? 147.813 122.406 162.906 1.00 0.02 122 GLN A C 1
ATOM 872 O O . GLN A 1 134 ? 147.972 122.482 164.125 1.00 0.04 122 GLN A O 1
ATOM 878 N N . CYS A 1 135 ? 148.343 123.283 162.058 1.00 0.03 123 CYS A N 1
ATOM 879 C CA . CYS A 1 135 ? 149.205 124.377 162.476 1.00 0.05 123 CYS A CA 1
ATOM 880 C C . CYS A 1 135 ? 148.654 125.693 161.955 1.00 0.05 123 CYS A C 1
ATOM 881 O O . CYS A 1 135 ? 148.129 125.757 160.840 1.00 0.05 123 CYS A O 1
ATOM 884 N N . THR A 1 136 ? 148.776 126.744 162.760 1.00 0.08 124 THR A N 1
ATOM 885 C CA . THR A 1 136 ? 148.453 128.093 162.314 1.00 0.11 124 THR A CA 1
ATOM 886 C C . THR A 1 136 ? 149.732 128.919 162.314 1.00 0.13 124 THR A C 1
ATOM 887 O O . THR A 1 136 ? 150.437 128.975 163.326 1.00 0.37 124 THR A O 1
ATOM 891 N N . LEU A 1 137 ? 150.039 129.535 161.178 1.00 0.47 125 LEU A N 1
ATOM 892 C CA . LEU A 1 137 ? 151.196 130.414 161.036 1.00 0.50 125 LEU A CA 1
ATOM 893 C C . LEU A 1 137 ? 150.676 131.809 160.695 1.00 0.79 125 LEU A C 1
ATOM 894 O O . LEU A 1 137 ? 150.487 132.144 159.522 1.00 2.40 125 LEU A O 1
ATOM 899 N N . GLU A 1 138 ? 150.434 132.614 161.728 1.00 0.68 126 GLU A N 1
ATOM 900 C CA . GLU A 1 138 ? 149.910 133.967 161.599 1.00 1.89 126 GLU A CA 1
ATOM 901 C C . GLU A 1 138 ? 151.051 134.949 161.374 1.00 0.44 126 GLU A C 1
ATOM 902 O O . GLU A 1 138 ? 151.879 135.153 162.268 1.00 0.68 126 GLU A O 1
ATOM 908 N N . ASN A 1 139 ? 151.077 135.567 160.191 1.00 0.47 127 ASN A N 1
ATOM 909 C CA . ASN A 1 139 ? 152.044 136.618 159.873 1.00 0.45 127 ASN A CA 1
ATOM 910 C C . ASN A 1 139 ? 153.480 136.137 160.076 1.00 0.29 127 ASN A C 1
ATOM 911 O O . ASN A 1 139 ? 154.333 136.868 160.578 1.00 0.69 127 ASN A O 1
ATOM 916 N N . CYS A 1 140 ? 153.747 134.896 159.685 1.00 0.39 128 CYS A N 1
ATOM 917 C CA . CYS A 1 140 ? 155.074 134.318 159.814 1.00 0.24 128 CYS A CA 1
ATOM 918 C C . CYS A 1 140 ? 155.869 134.518 158.525 1.00 0.24 128 CYS A C 1
ATOM 919 O O . CYS A 1 140 ? 155.353 134.994 157.512 1.00 0.12 128 CYS A O 1
ATOM 922 N N . GLU A 1 141 ? 157.146 134.145 158.573 1.00 0.21 129 GLU A N 1
ATOM 923 C CA . GLU A 1 141 ? 158.035 134.302 157.430 1.00 0.44 129 GLU A CA 1
ATOM 924 C C . GLU A 1 141 ? 158.990 133.122 157.349 1.00 0.35 129 GLU A C 1
ATOM 925 O O . GLU A 1 141 ? 159.617 132.756 158.347 1.00 0.75 129 GLU A O 1
ATOM 931 N N . PHE A 1 142 ? 159.093 132.532 156.160 1.00 0.23 130 PHE A N 1
ATOM 932 C CA . PHE A 1 142 ? 160.083 131.508 155.851 1.00 0.70 130 PHE A CA 1
ATOM 933 C C . PHE A 1 142 ? 160.991 132.056 154.761 1.00 0.70 130 PHE A C 1
ATOM 934 O O . PHE A 1 142 ? 160.527 132.331 153.649 1.00 3.38 130 PHE A O 1
ATOM 942 N N . ARG A 1 143 ? 162.275 132.212 155.073 1.00 0.74 131 ARG A N 1
ATOM 943 C CA . ARG A 1 143 ? 163.225 132.827 154.155 1.00 1.47 131 ARG A CA 1
ATOM 944 C C . ARG A 1 143 ? 164.470 131.962 154.047 1.00 2.17 131 ARG A C 1
ATOM 945 O O . ARG A 1 143 ? 165.017 131.528 155.066 1.00 2.36 131 ARG A O 1
ATOM 953 N N . ASN A 1 144 ? 164.913 131.721 152.811 1.00 1.85 132 ASN A N 1
ATOM 954 C CA . ASN A 1 144 ? 166.136 130.965 152.535 1.00 3.55 132 ASN A CA 1
ATOM 955 C C . ASN A 1 144 ? 166.107 129.592 153.203 1.00 2.27 132 ASN A C 1
ATOM 956 O O . ASN A 1 144 ? 167.116 129.104 153.714 1.00 5.19 132 ASN A O 1
ATOM 961 N N . CYS A 1 145 ? 164.941 128.961 153.191 1.00 2.83 133 CYS A N 1
ATOM 962 C CA . CYS A 1 145 ? 164.751 127.675 153.842 1.00 3.36 133 CYS A CA 1
ATOM 963 C C . CYS A 1 145 ? 164.797 126.540 152.825 1.00 2.38 133 CYS A C 1
ATOM 964 O O . CYS A 1 145 ? 164.497 126.715 151.642 1.00 5.71 133 CYS A O 1
ATOM 967 N N . LYS A 1 146 ? 165.191 125.366 153.307 1.00 3.00 134 LYS A N 1
ATOM 968 C CA . LYS A 1 146 ? 165.197 124.144 152.519 1.00 2.72 134 LYS A CA 1
ATOM 969 C C . LYS A 1 146 ? 164.135 123.191 153.047 1.00 0.97 134 LYS A C 1
ATOM 970 O O . LYS A 1 146 ? 164.001 123.006 154.260 1.00 1.03 134 LYS A O 1
ATOM 976 N N . TYR A 1 147 ? 163.377 122.593 152.132 1.00 0.74 135 TYR A N 1
ATOM 977 C CA . TYR A 1 147 ? 162.303 121.677 152.484 1.00 0.79 135 TYR A CA 1
ATOM 978 C C . TYR A 1 147 ? 162.497 120.368 151.738 1.00 0.87 135 TYR A C 1
ATOM 979 O O . TYR A 1 147 ? 162.783 120.372 150.537 1.00 2.15 135 TYR A O 1
ATOM 988 N N . GLU A 1 148 ? 162.338 119.254 152.446 1.00 0.99 136 GLU A N 1
ATOM 989 C CA . GLU A 1 148 ? 162.359 117.953 151.796 1.00 2.26 136 GLU A CA 1
ATOM 990 C C . GLU A 1 148 ? 161.508 116.996 152.614 1.00 0.91 136 GLU A C 1
ATOM 991 O O . GLU A 1 148 ? 161.720 116.852 153.821 1.00 1.64 136 GLU A O 1
ATOM 997 N N . LYS A 1 149 ? 160.533 116.370 151.952 1.00 1.02 137 LYS A N 1
ATOM 998 C CA . LYS A 1 149 ? 159.618 115.417 152.581 1.00 0.99 137 LYS A CA 1
ATOM 999 C C . LYS A 1 149 ? 158.792 116.058 153.694 1.00 0.75 137 LYS A C 1
ATOM 1000 O O . LYS A 1 149 ? 158.400 115.388 154.651 1.00 0.80 137 LYS A O 1
ATOM 1006 N N . ILE A 1 150 ? 158.509 117.355 153.581 1.00 0.30 138 ILE A N 1
ATOM 1007 C CA . ILE A 1 150 ? 157.651 118.032 154.548 1.00 0.44 138 ILE A CA 1
ATOM 1008 C C . ILE A 1 150 ? 156.201 117.671 154.252 1.00 0.37 138 ILE A C 1
ATOM 1009 O O . ILE A 1 150 ? 155.904 117.022 153.243 1.00 0.36 138 ILE A O 1
ATOM 1014 N N . PHE A 1 151 ? 155.293 118.056 155.144 1.00 0.18 139 PHE A N 1
ATOM 1015 C CA . PHE A 1 151 ? 153.894 117.677 155.021 1.00 0.12 139 PHE A CA 1
ATOM 1016 C C . PHE A 1 151 ? 153.018 118.833 155.479 1.00 0.04 139 PHE A C 1
ATOM 1017 O O . PHE A 1 151 ? 153.368 119.550 156.420 1.00 0.05 139 PHE A O 1
ATOM 1025 N N . TYR A 1 152 ? 151.885 119.009 154.806 1.00 0.05 140 TYR A N 1
ATOM 1026 C CA . TYR A 1 152 ? 150.935 120.053 155.159 1.00 0.04 140 TYR A CA 1
ATOM 1027 C C . TYR A 1 152 ? 149.535 119.595 154.776 1.00 0.00 140 TYR A C 1
ATOM 1028 O O . TYR A 1 152 ? 149.353 118.582 154.097 1.00 0.08 140 TYR A O 1
ATOM 1037 N N . SER A 1 153 ? 148.542 120.359 155.221 1.00 0.04 141 SER A N 1
ATOM 1038 C CA . SER A 1 153 ? 147.143 120.071 154.942 1.00 0.00 141 SER A CA 1
ATOM 1039 C C . SER A 1 153 ? 146.508 121.271 154.256 1.00 0.02 141 SER A C 1
ATOM 1040 O O . SER A 1 153 ? 146.773 122.418 154.623 1.00 0.09 141 SER A O 1
ATOM 1043 N N . GLY A 1 154 ? 145.667 120.999 153.257 1.00 0.07 142 GLY A N 1
ATOM 1044 C CA . GLY A 1 154 ? 145.040 122.079 152.517 1.00 0.05 142 GLY A CA 1
ATOM 1045 C C . GLY A 1 154 ? 144.126 122.942 153.365 1.00 0.08 142 GLY A C 1
ATOM 1046 O O . GLY A 1 154 ? 143.999 124.144 153.119 1.00 5.26 142 GLY A O 1
ATOM 1047 N N . ASN A 1 155 ? 143.473 122.350 154.365 1.00 0.02 143 ASN A N 1
ATOM 1048 C CA . ASN A 1 155 ? 142.575 123.097 155.236 1.00 0.07 143 ASN A CA 1
ATOM 1049 C C . ASN A 1 155 ? 143.097 123.284 156.652 1.00 0.05 143 ASN A C 1
ATOM 1050 O O . ASN A 1 155 ? 142.730 124.265 157.300 1.00 2.13 143 ASN A O 1
ATOM 1055 N N . GLU A 1 156 ? 143.941 122.383 157.152 1.00 0.03 144 GLU A N 1
ATOM 1056 C CA . GLU A 1 156 ? 144.414 122.462 158.528 1.00 0.05 144 GLU A CA 1
ATOM 1057 C C . GLU A 1 156 ? 145.824 123.027 158.650 1.00 0.00 144 GLU A C 1
ATOM 1058 O O . GLU A 1 156 ? 146.359 123.089 159.760 1.00 0.06 144 GLU A O 1
ATOM 1064 N N . THR A 1 157 ? 146.438 123.441 157.549 1.00 0.00 145 THR A N 1
ATOM 1065 C CA . THR A 1 157 ? 147.660 124.240 157.591 1.00 0.02 145 THR A CA 1
ATOM 1066 C C . THR A 1 157 ? 147.258 125.653 157.188 1.00 0.04 145 THR A C 1
ATOM 1067 O O . THR A 1 157 ? 147.247 125.995 156.003 1.00 0.17 145 THR A O 1
ATOM 1071 N N . GLN A 1 158 ? 146.907 126.463 158.178 1.00 0.04 146 GLN A N 1
ATOM 1072 C CA . GLN A 1 158 ? 146.451 127.821 157.935 1.00 0.18 146 GLN A CA 1
ATOM 1073 C C . GLN A 1 158 ? 147.649 128.758 157.903 1.00 0.12 146 GLN A C 1
ATOM 1074 O O . GLN A 1 158 ? 148.472 128.756 158.825 1.00 0.31 146 GLN A O 1
ATOM 1080 N N . ILE A 1 159 ? 147.738 129.563 156.850 1.00 0.26 147 ILE A N 1
ATOM 1081 C CA . ILE A 1 159 ? 148.854 130.493 156.693 1.00 0.35 147 ILE A CA 1
ATOM 1082 C C . ILE A 1 159 ? 148.332 131.914 156.489 1.00 0.46 147 ILE A C 1
ATOM 1083 O O . ILE A 1 159 ? 148.578 132.527 155.441 1.00 4.46 147 ILE A O 1
ATOM 1088 N N . PRO A 1 160 ? 147.659 132.497 157.483 1.00 0.60 148 PRO A N 1
ATOM 1089 C CA . PRO A 1 160 ? 147.138 133.868 157.354 1.00 1.82 148 PRO A CA 1
ATOM 1090 C C . PRO A 1 160 ? 148.257 134.902 157.357 1.00 0.96 148 PRO A C 1
ATOM 1091 O O . PRO A 1 160 ? 148.994 135.028 158.338 1.00 1.79 148 PRO A O 1
ATOM 1095 N N A ARG A 1 161 ? 148.377 135.651 156.259 0.50 1.00 149 ARG A N 1
ATOM 1096 N N B ARG A 1 161 ? 148.386 135.627 156.244 0.50 1.00 149 ARG A N 1
ATOM 1097 C CA A ARG A 1 161 ? 149.389 136.699 156.102 0.50 0.72 149 ARG A CA 1
ATOM 1098 C CA B ARG A 1 161 ? 149.390 136.681 156.083 0.50 0.71 149 ARG A CA 1
ATOM 1099 C C A ARG A 1 161 ? 150.815 136.158 156.190 0.50 1.00 149 ARG A C 1
ATOM 1100 C C B ARG A 1 161 ? 150.818 136.153 156.198 0.50 1.00 149 ARG A C 1
ATOM 1101 O O A ARG A 1 161 ? 151.737 136.894 156.555 0.50 1.00 149 ARG A O 1
ATOM 1102 O O B ARG A 1 161 ? 151.732 136.887 156.580 0.50 1.00 149 ARG A O 1
ATOM 1117 N N . THR A 1 162 ? 151.031 134.887 155.854 1.00 1.64 150 THR A N 1
ATOM 1118 C CA . THR A 1 162 ? 152.344 134.279 155.996 1.00 0.55 150 THR A CA 1
ATOM 1119 C C . THR A 1 162 ? 153.177 134.697 154.787 1.00 1.11 150 THR A C 1
ATOM 1120 O O . THR A 1 162 ? 152.624 134.906 153.703 1.00 4.82 150 THR A O 1
ATOM 1124 N N . LEU A 1 163 ? 154.500 134.759 154.927 1.00 0.62 151 LEU A N 1
ATOM 1125 C CA . LEU A 1 163 ? 155.328 134.986 153.747 1.00 0.85 151 LEU A CA 1
ATOM 1126 C C . LEU A 1 163 ? 156.258 133.792 153.570 1.00 0.59 151 LEU A C 1
ATOM 1127 O O . LEU A 1 163 ? 157.175 133.588 154.372 1.00 0.70 151 LEU A O 1
ATOM 1132 N N . ILE A 1 164 ? 156.010 133.003 152.532 1.00 0.91 152 ILE A N 1
ATOM 1133 C CA . ILE A 1 164 ? 156.889 131.913 152.126 1.00 0.77 152 ILE A CA 1
ATOM 1134 C C . ILE A 1 164 ? 157.731 132.402 150.950 1.00 0.67 152 ILE A C 1
ATOM 1135 O O . ILE A 1 164 ? 157.263 132.449 149.809 1.00 2.87 152 ILE A O 1
ATOM 1140 N N . ALA A 1 165 ? 158.978 132.782 151.238 1.00 0.77 153 ALA A N 1
ATOM 1141 C CA . ALA A 1 165 ? 159.852 133.399 150.243 1.00 2.71 153 ALA A CA 1
ATOM 1142 C C . ALA A 1 165 ? 160.188 132.475 149.077 1.00 2.21 153 ALA A C 1
ATOM 1143 O O . ALA A 1 165 ? 160.518 132.967 147.993 1.00 7.83 153 ALA A O 1
ATOM 1145 N N . GLU A 1 166 ? 160.110 131.157 149.262 1.00 1.54 154 GLU A N 1
ATOM 1146 C CA . GLU A 1 166 ? 160.433 130.186 148.218 1.00 2.18 154 GLU A CA 1
ATOM 1147 C C . GLU A 1 166 ? 159.226 129.279 148.005 1.00 0.94 154 GLU A C 1
ATOM 1148 O O . GLU A 1 166 ? 159.222 128.119 148.437 1.00 2.40 154 GLU A O 1
ATOM 1154 N N . PRO A 1 167 ? 158.180 129.784 147.342 1.00 1.60 155 PRO A N 1
ATOM 1155 C CA . PRO A 1 167 ? 156.937 128.999 147.229 1.00 0.87 155 PRO A CA 1
ATOM 1156 C C . PRO A 1 167 ? 157.107 127.666 146.522 1.00 1.14 155 PRO A C 1
ATOM 1157 O O . PRO A 1 167 ? 156.521 126.667 146.956 1.00 2.05 155 PRO A O 1
ATOM 1161 N N . TYR A 1 168 ? 157.893 127.617 145.443 1.00 1.17 156 TYR A N 1
ATOM 1162 C CA . TYR A 1 168 ? 158.026 126.373 144.691 1.00 0.91 156 TYR A CA 1
ATOM 1163 C C . TYR A 1 168 ? 158.703 125.301 145.537 1.00 1.09 156 TYR A C 1
ATOM 1164 O O . TYR A 1 168 ? 158.266 124.144 145.564 1.00 1.37 156 TYR A O 1
ATOM 1173 N N . GLN A 1 169 ? 159.769 125.677 146.245 1.00 1.25 157 GLN A N 1
ATOM 1174 C CA . GLN A 1 169 ? 160.502 124.717 147.062 1.00 1.13 157 GLN A CA 1
ATOM 1175 C C . GLN A 1 169 ? 159.655 124.227 148.229 1.00 0.41 157 GLN A C 1
ATOM 1176 O O . GLN A 1 169 ? 159.700 123.042 148.579 1.00 0.79 157 GLN A O 1
ATOM 1182 N N . PHE A 1 170 ? 158.877 125.122 148.843 1.00 0.32 158 PHE A N 1
ATOM 1183 C CA . PHE A 1 170 ? 157.976 124.703 149.913 1.00 0.29 158 PHE A CA 1
ATOM 1184 C C . PHE A 1 170 ? 156.924 123.736 149.394 1.00 0.26 158 PHE A C 1
ATOM 1185 O O . PHE A 1 170 ? 156.688 122.677 149.986 1.00 0.65 158 PHE A O 1
ATOM 1193 N N . LEU A 1 171 ? 156.269 124.093 148.289 1.00 0.27 159 LEU A N 1
ATOM 1194 C CA . LEU A 1 171 ? 155.153 123.294 147.801 1.00 0.52 159 LEU A CA 1
ATOM 1195 C C . LEU A 1 171 ? 155.621 121.927 147.317 1.00 0.72 159 LEU A C 1
ATOM 1196 O O . LEU A 1 171 ? 155.085 120.895 147.734 1.00 2.11 159 LEU A O 1
ATOM 1201 N N . PHE A 1 172 ? 156.643 121.898 146.468 1.00 0.65 160 PHE A N 1
ATOM 1202 C CA . PHE A 1 172 ? 157.125 120.663 145.867 1.00 1.44 160 PHE A CA 1
ATOM 1203 C C . PHE A 1 172 ? 158.220 119.976 146.676 1.00 1.16 160 PHE A C 1
ATOM 1204 O O . PHE A 1 172 ? 158.745 118.951 146.230 1.00 3.37 160 PHE A O 1
ATOM 1212 N N . GLY A 1 173 ? 158.590 120.519 147.831 1.00 1.13 161 GLY A N 1
ATOM 1213 C CA . GLY A 1 173 ? 159.349 119.789 148.820 1.00 0.95 161 GLY A CA 1
ATOM 1214 C C . GLY A 1 173 ? 158.509 118.937 149.740 1.00 1.37 161 GLY A C 1
ATOM 1215 O O . GLY A 1 173 ? 159.047 118.313 150.659 1.00 4.65 161 GLY A O 1
ATOM 1216 N N . ALA A 1 174 ? 157.197 118.899 149.516 1.00 0.73 162 ALA A N 1
ATOM 1217 C CA . ALA A 1 174 ? 156.270 118.096 150.296 1.00 1.66 162 ALA A CA 1
ATOM 1218 C C . ALA A 1 174 ? 155.801 116.897 149.482 1.00 2.22 162 ALA A C 1
ATOM 1219 O O . ALA A 1 174 ? 155.694 116.965 148.256 1.00 5.79 162 ALA A O 1
ATOM 1221 N N . CYS A 1 175 ? 155.529 115.795 150.178 1.00 3.99 163 CYS A N 1
ATOM 1222 C CA . CYS A 1 175 ? 155.056 114.576 149.536 1.00 5.16 163 CYS A CA 1
ATOM 1223 C C . CYS A 1 175 ? 154.431 113.665 150.579 1.00 4.40 163 CYS A C 1
ATOM 1224 O O . CYS A 1 175 ? 154.902 113.587 151.717 1.00 7.54 163 CYS A O 1
ATOM 1227 N N . ALA A 1 176 ? 153.379 112.964 150.166 1.00 4.56 164 ALA A N 1
ATOM 1228 C CA . ALA A 1 176 ? 152.674 112.059 151.061 1.00 5.21 164 ALA A CA 1
ATOM 1229 C C . ALA A 1 176 ? 153.563 110.887 151.455 1.00 8.62 164 ALA A C 1
ATOM 1230 O O . ALA A 1 176 ? 154.251 110.296 150.621 1.00 12.79 164 ALA A O 1
ATOM 1232 N N . THR A 1 177 ? 153.536 110.553 152.742 1.00 7.30 165 THR A N 1
ATOM 1233 C CA . THR A 1 177 ? 154.254 109.394 153.254 1.00 11.36 165 THR A CA 1
ATOM 1234 C C . THR A 1 177 ? 153.409 108.148 153.022 1.00 10.14 165 THR A C 1
ATOM 1235 O O . THR A 1 177 ? 152.233 108.114 153.399 1.00 11.42 165 THR A O 1
ATOM 1239 N N . VAL A 1 178 ? 153.979 107.140 152.364 1.00 11.62 166 VAL A N 1
ATOM 1240 C CA . VAL A 1 178 ? 153.165 106.018 151.914 1.00 13.80 166 VAL A CA 1
ATOM 1241 C C . VAL A 1 178 ? 153.628 104.677 152.465 1.00 13.21 166 VAL A C 1
ATOM 1242 O O . VAL A 1 178 ? 152.929 103.674 152.264 1.00 13.96 166 VAL A O 1
ATOM 1246 N N . ASP A 1 179 ? 154.754 104.622 153.178 1.00 9.68 167 ASP A N 1
ATOM 1247 C CA . ASP A 1 179 ? 155.262 103.347 153.673 1.00 15.77 167 ASP A CA 1
ATOM 1248 C C . ASP A 1 179 ? 154.432 102.784 154.822 1.00 17.08 167 ASP A C 1
ATOM 1249 O O . ASP A 1 179 ? 154.504 101.578 155.083 1.00 22.33 167 ASP A O 1
ATOM 1254 N N . SER A 1 180 ? 153.664 103.620 155.527 1.00 14.47 168 SER A N 1
ATOM 1255 C CA . SER A 1 180 ? 152.843 103.165 156.643 1.00 12.92 168 SER A CA 1
ATOM 1256 C C . SER A 1 180 ? 151.359 103.112 156.295 1.00 11.77 168 SER A C 1
ATOM 1257 O O . SER A 1 180 ? 150.513 103.170 157.193 1.00 13.96 168 SER A O 1
ATOM 1260 N N . VAL A 1 181 ? 151.028 103.004 155.015 1.00 12.06 169 VAL A N 1
ATOM 1261 C CA . VAL A 1 181 ? 149.622 102.884 154.616 1.00 12.30 169 VAL A CA 1
ATOM 1262 C C . VAL A 1 181 ? 149.096 101.515 155.034 1.00 14.56 169 VAL A C 1
ATOM 1263 O O . VAL A 1 181 ? 149.697 100.486 154.673 1.00 21.86 169 VAL A O 1
ATOM 1267 N N . PRO A 1 182 ? 147.994 101.449 155.778 1.00 20.22 170 PRO A N 1
ATOM 1268 C CA . PRO A 1 182 ? 147.482 100.153 156.238 1.00 18.41 170 PRO A CA 1
ATOM 1269 C C . PRO A 1 182 ? 146.814 99.382 155.109 1.00 24.59 170 PRO A C 1
ATOM 1270 O O . PRO A 1 182 ? 146.566 99.892 154.015 1.00 24.64 170 PRO A O 1
ATOM 1274 N N . GLN A 1 183 ? 146.520 98.117 155.401 1.00 26.48 171 GLN A N 1
ATOM 1275 C CA . GLN A 1 183 ? 145.837 97.265 154.438 1.00 27.44 171 GLN A CA 1
ATOM 1276 C C . GLN A 1 183 ? 144.409 97.752 154.222 1.00 22.43 171 GLN A C 1
ATOM 1277 O O . GLN A 1 183 ? 143.745 98.217 155.152 1.00 27.32 171 GLN A O 1
ATOM 1283 N N . GLY A 1 184 ? 143.939 97.643 152.982 1.00 23.73 172 GLY A N 1
ATOM 1284 C CA . GLY A 1 184 ? 142.659 98.180 152.589 1.00 23.83 172 GLY A CA 1
ATOM 1285 C C . GLY A 1 184 ? 142.716 99.576 152.007 1.00 28.89 172 GLY A C 1
ATOM 1286 O O . GLY A 1 184 ? 141.774 99.986 151.319 1.00 36.16 172 GLY A O 1
ATOM 1287 N N . LYS A 1 185 ? 143.792 100.312 152.261 1.00 26.19 173 LYS A N 1
ATOM 1288 C CA . LYS A 1 185 ? 144.085 101.564 151.585 1.00 21.98 173 LYS A CA 1
ATOM 1289 C C . LYS A 1 185 ? 145.307 101.375 150.697 1.00 20.48 173 LYS A C 1
ATOM 1290 O O . LYS A 1 185 ? 146.142 100.497 150.931 1.00 26.16 173 LYS A O 1
ATOM 1296 N N . SER A 1 186 ? 145.405 102.205 149.664 1.00 22.33 174 SER A N 1
ATOM 1297 C CA . SER A 1 186 ? 146.425 102.045 148.639 1.00 20.45 174 SER A CA 1
ATOM 1298 C C . SER A 1 186 ? 147.339 103.261 148.577 1.00 11.97 174 SER A C 1
ATOM 1299 O O . SER A 1 186 ? 146.932 104.381 148.898 1.00 18.49 174 SER A O 1
ATOM 1302 N N . ARG A 1 187 ? 148.582 103.013 148.158 1.00 13.50 175 ARG A N 1
ATOM 1303 C CA . ARG A 1 187 ? 149.569 104.073 147.983 1.00 14.04 175 ARG A CA 1
ATOM 1304 C C . ARG A 1 187 ? 149.110 105.113 146.970 1.00 10.77 175 ARG A C 1
ATOM 1305 O O . ARG A 1 187 ? 149.276 106.328 147.193 1.00 13.91 175 ARG A O 1
ATOM 1313 N N . PHE A 1 188 ? 148.536 104.655 145.851 1.00 9.26 176 PHE A N 1
ATOM 1314 C CA . PHE A 1 188 ? 148.317 105.555 144.727 1.00 13.18 176 PHE A CA 1
ATOM 1315 C C . PHE A 1 188 ? 147.322 106.646 145.090 1.00 9.69 176 PHE A C 1
ATOM 1316 O O . PHE A 1 188 ? 147.520 107.814 144.737 1.00 12.05 176 PHE A O 1
ATOM 1324 N N . GLU A 1 189 ? 146.244 106.275 145.783 1.00 13.85 177 GLU A N 1
ATOM 1325 C CA . GLU A 1 189 ? 145.236 107.258 146.163 1.00 9.39 177 GLU A CA 1
ATOM 1326 C C . GLU A 1 189 ? 145.812 108.274 147.138 1.00 5.86 177 GLU A C 1
ATOM 1327 O O . GLU A 1 189 ? 145.511 109.467 147.043 1.00 6.00 177 GLU A O 1
ATOM 1333 N N . GLN A 1 190 ? 146.655 107.823 148.071 1.00 6.18 178 GLN A N 1
ATOM 1334 C CA . GLN A 1 190 ? 147.310 108.753 148.987 1.00 5.48 178 GLN A CA 1
ATOM 1335 C C . GLN A 1 190 ? 148.108 109.802 148.221 1.00 4.03 178 GLN A C 1
ATOM 1336 O O . GLN A 1 190 ? 147.922 111.010 148.422 1.00 4.86 178 GLN A O 1
ATOM 1342 N N . ARG A 1 191 ? 148.984 109.357 147.313 1.00 5.71 179 ARG A N 1
ATOM 1343 C CA . ARG A 1 191 ? 149.792 110.314 146.555 1.00 6.82 179 ARG A CA 1
ATOM 1344 C C . ARG A 1 191 ? 148.914 111.239 145.714 1.00 3.97 179 ARG A C 1
ATOM 1345 O O . ARG A 1 191 ? 149.120 112.466 145.671 1.00 5.31 179 ARG A O 1
ATOM 1353 N N . ALA A 1 192 ? 147.901 110.672 145.059 1.00 4.45 180 ALA A N 1
ATOM 1354 C CA . ALA A 1 192 ? 147.167 111.455 144.082 1.00 6.91 180 ALA A CA 1
ATOM 1355 C C . ALA A 1 192 ? 146.151 112.390 144.721 1.00 4.25 180 ALA A C 1
ATOM 1356 O O . ALA A 1 192 ? 145.701 113.349 144.085 1.00 11.47 180 ALA A O 1
ATOM 1358 N N A ARG A 1 193 ? 145.820 112.139 145.988 0.50 7.32 181 ARG A N 1
ATOM 1359 N N B ARG A 1 193 ? 145.771 112.105 145.973 0.50 7.34 181 ARG A N 1
ATOM 1360 C CA A ARG A 1 193 ? 145.059 113.108 146.754 0.50 3.04 181 ARG A CA 1
ATOM 1361 C CA B ARG A 1 193 ? 145.061 113.044 146.844 0.50 2.98 181 ARG A CA 1
ATOM 1362 C C A ARG A 1 193 ? 145.968 114.151 147.401 0.50 2.04 181 ARG A C 1
ATOM 1363 C C B ARG A 1 193 ? 145.992 114.152 147.326 0.50 1.95 181 ARG A C 1
ATOM 1364 O O A ARG A 1 193 ? 145.522 115.283 147.648 0.50 0.40 181 ARG A O 1
ATOM 1365 O O B ARG A 1 193 ? 145.605 115.334 147.361 0.50 0.26 181 ARG A O 1
ATOM 1380 N N . PHE A 1 194 ? 147.234 113.791 147.671 1.00 0.97 182 PHE A N 1
ATOM 1381 C CA . PHE A 1 194 ? 148.202 114.793 148.100 1.00 0.51 182 PHE A CA 1
ATOM 1382 C C . PHE A 1 194 ? 148.441 115.828 147.011 1.00 0.66 182 PHE A C 1
ATOM 1383 O O . PHE A 1 194 ? 148.788 116.977 147.307 1.00 0.56 182 PHE A O 1
ATOM 1391 N N . GLU A 1 195 ? 148.288 115.431 145.746 1.00 1.47 183 GLU A N 1
ATOM 1392 C CA . GLU A 1 195 ? 148.421 116.409 144.663 1.00 1.19 183 GLU A CA 1
ATOM 1393 C C . GLU A 1 195 ? 147.387 117.530 144.799 1.00 1.18 183 GLU A C 1
ATOM 1394 O O . GLU A 1 195 ? 147.726 118.721 144.738 1.00 0.68 183 GLU A O 1
ATOM 1400 N N . GLU A 1 196 ? 146.117 117.163 144.991 1.00 0.69 184 GLU A N 1
ATOM 1401 C CA . GLU A 1 196 ? 145.078 118.160 145.243 1.00 1.51 184 GLU A CA 1
ATOM 1402 C C . GLU A 1 196 ? 145.346 118.950 146.522 1.00 0.53 184 GLU A C 1
ATOM 1403 O O . GLU A 1 196 ? 145.097 120.163 146.574 1.00 0.45 184 GLU A O 1
ATOM 1409 N N . THR A 1 197 ? 145.827 118.277 147.572 1.00 0.40 185 THR A N 1
ATOM 1410 C CA . THR A 1 197 ? 146.181 118.995 148.799 1.00 0.42 185 THR A CA 1
ATOM 1411 C C . THR A 1 197 ? 147.186 120.114 148.517 1.00 0.29 185 THR A C 1
ATOM 1412 O O . THR A 1 197 ? 147.012 121.263 148.959 1.00 0.23 185 THR A O 1
ATOM 1416 N N . ARG A 1 198 ? 148.251 119.785 147.781 1.00 0.22 186 ARG A N 1
ATOM 1417 C CA . ARG A 1 198 ? 149.265 120.777 147.440 1.00 0.30 186 ARG A CA 1
ATOM 1418 C C . ARG A 1 198 ? 148.679 121.893 146.586 1.00 0.31 186 ARG A C 1
ATOM 1419 O O . ARG A 1 198 ? 149.029 123.064 146.763 1.00 0.29 186 ARG A O 1
ATOM 1427 N N . SER A 1 199 ? 147.783 121.552 145.656 1.00 0.29 187 SER A N 1
ATOM 1428 C CA . SER A 1 199 ? 147.136 122.589 144.852 1.00 0.50 187 SER A CA 1
ATOM 1429 C C . SER A 1 199 ? 146.374 123.580 145.730 1.00 0.31 187 SER A C 1
ATOM 1430 O O . SER A 1 199 ? 146.460 124.802 145.534 1.00 0.64 187 SER A O 1
ATOM 1433 N N . THR A 1 200 ? 145.628 123.068 146.711 1.00 0.12 188 THR A N 1
ATOM 1434 C CA . THR A 1 200 ? 144.844 123.938 147.586 1.00 0.25 188 THR A CA 1
ATOM 1435 C C . THR A 1 200 ? 145.747 124.852 148.413 1.00 0.23 188 THR A C 1
ATOM 1436 O O . THR A 1 200 ? 145.515 126.072 148.505 1.00 0.38 188 THR A O 1
ATOM 1440 N N . ILE A 1 201 ? 146.792 124.282 149.018 1.00 0.19 189 ILE A N 1
ATOM 1441 C CA . ILE A 1 201 ? 147.669 125.122 149.829 1.00 0.41 189 ILE A CA 1
ATOM 1442 C C . ILE A 1 201 ? 148.423 126.120 148.951 1.00 0.33 189 ILE A C 1
ATOM 1443 O O . ILE A 1 201 ? 148.746 127.227 149.398 1.00 0.59 189 ILE A O 1
ATOM 1448 N N . ALA A 1 202 ? 148.693 125.769 147.689 1.00 0.28 190 ALA A N 1
ATOM 1449 C CA . ALA A 1 202 ? 149.312 126.721 146.772 1.00 0.41 190 ALA A CA 1
ATOM 1450 C C . ALA A 1 202 ? 148.380 127.887 146.477 1.00 0.56 190 ALA A C 1
ATOM 1451 O O . ALA A 1 202 ? 148.826 129.037 146.370 1.00 2.14 190 ALA A O 1
ATOM 1453 N N . ARG A 1 203 ? 147.084 127.606 146.320 1.00 0.50 191 ARG A N 1
ATOM 1454 C CA . ARG A 1 203 ? 146.108 128.685 146.176 1.00 0.68 191 ARG A CA 1
ATOM 1455 C C . ARG A 1 203 ? 146.174 129.635 147.368 1.00 0.94 191 ARG A C 1
ATOM 1456 O O . ARG A 1 203 ? 146.208 130.866 147.205 1.00 2.04 191 ARG A O 1
ATOM 1464 N N . ALA A 1 204 ? 146.198 129.070 148.579 1.00 0.72 192 ALA A N 1
ATOM 1465 C CA . ALA A 1 204 ? 146.288 129.911 149.773 1.00 0.77 192 ALA A CA 1
ATOM 1466 C C . ALA A 1 204 ? 147.572 130.740 149.775 1.00 1.05 192 ALA A C 1
ATOM 1467 O O . ALA A 1 204 ? 147.553 131.934 150.112 1.00 1.75 192 ALA A O 1
ATOM 1469 N N . LEU A 1 205 ? 148.695 130.126 149.395 1.00 0.44 193 LEU A N 1
ATOM 1470 C CA . LEU A 1 205 ? 149.976 130.825 149.427 1.00 1.17 193 LEU A CA 1
ATOM 1471 C C . LEU A 1 205 ? 149.988 131.981 148.433 1.00 1.21 193 LEU A C 1
ATOM 1472 O O . LEU A 1 205 ? 150.510 133.065 148.721 1.00 2.21 193 LEU A O 1
ATOM 1477 N N . LEU A 1 206 ? 149.424 131.757 147.245 1.00 2.33 194 LEU A N 1
ATOM 1478 C CA . LEU A 1 206 ? 149.341 132.823 146.253 1.00 1.67 194 LEU A CA 1
ATOM 1479 C C . LEU A 1 206 ? 148.492 133.980 146.766 1.00 2.90 194 LEU A C 1
ATOM 1480 O O . LEU A 1 206 ? 148.906 135.150 146.696 1.00 4.40 194 LEU A O 1
ATOM 1485 N N . ALA A 1 207 ? 147.310 133.668 147.316 1.00 3.42 195 ALA A N 1
ATOM 1486 C CA . ALA A 1 207 ? 146.462 134.719 147.872 1.00 2.89 195 ALA A CA 1
ATOM 1487 C C . ALA A 1 207 ? 147.202 135.508 148.943 1.00 5.03 195 ALA A C 1
ATOM 1488 O O . ALA A 1 207 ? 147.024 136.726 149.060 1.00 8.00 195 ALA A O 1
ATOM 1490 N N . ASN A 1 208 ? 148.039 134.831 149.733 1.00 3.64 196 ASN A N 1
ATOM 1491 C CA . ASN A 1 208 ? 148.910 135.552 150.656 1.00 2.53 196 ASN A CA 1
ATOM 1492 C C . ASN A 1 208 ? 149.816 136.514 149.899 1.00 5.05 196 ASN A C 1
ATOM 1493 O O . ASN A 1 208 ? 149.754 137.733 150.096 1.00 9.23 196 ASN A O 1
ATOM 1498 N N . LEU A 1 209 ? 150.562 135.988 148.927 1.00 3.77 197 LEU A N 1
ATOM 1499 C CA . LEU A 1 209 ? 151.572 136.757 148.209 1.00 6.52 197 LEU A CA 1
ATOM 1500 C C . LEU A 1 209 ? 151.000 137.884 147.368 1.00 7.58 197 LEU A C 1
ATOM 1501 O O . LEU A 1 209 ? 151.787 138.640 146.785 1.00 7.15 197 LEU A O 1
ATOM 1506 N N . HIS A 1 210 ? 149.676 138.031 147.274 1.00 6.74 198 HIS A N 1
ATOM 1507 C CA . HIS A 1 210 ? 149.158 139.178 146.529 1.00 7.96 198 HIS A CA 1
ATOM 1508 C C . HIS A 1 210 ? 149.470 140.490 147.243 1.00 12.52 198 HIS A C 1
ATOM 1509 O O . HIS A 1 210 ? 149.861 141.480 146.615 1.00 11.06 198 HIS A O 1
ATOM 1516 N N . SER A 1 211 ? 149.291 140.503 148.562 1.00 12.81 199 SER A N 1
ATOM 1517 C CA . SER A 1 211 ? 149.637 141.598 149.460 1.00 8.91 199 SER A CA 1
ATOM 1518 C C . SER A 1 211 ? 151.132 141.820 149.677 1.00 9.78 199 SER A C 1
ATOM 1519 O O . SER A 1 211 ? 151.497 142.857 150.236 1.00 12.32 199 SER A O 1
ATOM 1522 N N . GLU A 1 212 ? 151.988 140.850 149.363 1.00 8.53 200 GLU A N 1
ATOM 1523 C CA . GLU A 1 212 ? 153.230 140.732 150.113 1.00 5.69 200 GLU A CA 1
ATOM 1524 C C . GLU A 1 212 ? 154.307 140.046 149.285 1.00 3.00 200 GLU A C 1
ATOM 1525 O O . GLU A 1 212 ? 154.030 139.387 148.280 1.00 9.61 200 GLU A O 1
ATOM 1531 N N . GLY A 1 213 ? 155.550 140.207 149.737 1.00 2.67 201 GLY A N 1
ATOM 1532 C CA . GLY A 1 213 ? 156.680 139.534 149.135 1.00 1.77 201 GLY A CA 1
ATOM 1533 C C . GLY A 1 213 ? 157.168 140.224 147.876 1.00 1.22 201 GLY A C 1
ATOM 1534 O O . GLY A 1 213 ? 156.541 141.135 147.333 1.00 2.33 201 GLY A O 1
ATOM 1535 N N . SER A 1 214 ? 158.326 139.772 147.408 1.00 1.19 202 SER A N 1
ATOM 1536 C CA . SER A 1 214 ? 158.915 140.306 146.193 1.00 1.18 202 SER A CA 1
ATOM 1537 C C . SER A 1 214 ? 158.204 139.816 144.934 1.00 2.29 202 SER A C 1
ATOM 1538 O O . SER A 1 214 ? 157.446 138.842 144.956 1.00 1.96 202 SER A O 1
ATOM 1541 N N . GLU A 1 215 ? 158.453 140.518 143.825 1.00 4.11 203 GLU A N 1
ATOM 1542 C CA . GLU A 1 215 ? 157.842 140.122 142.531 1.00 5.13 203 GLU A CA 1
ATOM 1543 C C . GLU A 1 215 ? 158.270 138.684 142.205 1.00 2.72 203 GLU A C 1
ATOM 1544 O O . GLU A 1 215 ? 157.401 137.871 141.826 1.00 4.73 203 GLU A O 1
ATOM 1550 N N . ASP A 1 216 ? 159.565 138.392 142.353 1.00 3.90 204 ASP A N 1
ATOM 1551 C CA . ASP A 1 216 ? 160.044 137.044 142.065 1.00 3.84 204 ASP A CA 1
ATOM 1552 C C . ASP A 1 216 ? 159.330 135.958 142.859 1.00 2.87 204 ASP A C 1
ATOM 1553 O O . ASP A 1 216 ? 158.972 134.906 142.315 1.00 2.32 204 ASP A O 1
ATOM 1558 N N . THR A 1 217 ? 159.112 136.204 144.153 1.00 1.88 205 THR A N 1
ATOM 1559 C CA . THR A 1 217 ? 158.368 135.258 144.975 1.00 2.72 205 THR A CA 1
ATOM 1560 C C . THR A 1 217 ? 156.951 135.072 144.445 1.00 1.37 205 THR A C 1
ATOM 1561 O O . THR A 1 217 ? 156.458 133.940 144.349 1.00 3.14 205 THR A O 1
ATOM 1565 N N . TYR A 1 218 ? 156.295 136.171 144.062 1.00 1.32 206 TYR A N 1
ATOM 1566 C CA . TYR A 1 218 ? 154.932 136.089 143.548 1.00 2.77 206 TYR A CA 1
ATOM 1567 C C . TYR A 1 218 ? 154.871 135.251 142.277 1.00 1.98 206 TYR A C 1
ATOM 1568 O O . TYR A 1 218 ? 153.970 134.422 142.111 1.00 2.99 206 TYR A O 1
ATOM 1577 N N . TYR A 1 219 ? 155.825 135.454 141.370 1.00 2.59 207 TYR A N 1
ATOM 1578 C CA . TYR A 1 219 ? 155.765 134.796 140.073 1.00 3.38 207 TYR A CA 1
ATOM 1579 C C . TYR A 1 219 ? 156.168 133.332 140.195 1.00 2.28 207 TYR A C 1
ATOM 1580 O O . TYR A 1 219 ? 155.616 132.472 139.494 1.00 5.05 207 TYR A O 1
ATOM 1589 N N . ALA A 1 220 ? 157.094 133.026 141.107 1.00 2.61 208 ALA A N 1
ATOM 1590 C CA . ALA A 1 220 ? 157.372 131.635 141.442 1.00 2.05 208 ALA A CA 1
ATOM 1591 C C . ALA A 1 220 ? 156.135 130.960 142.018 1.00 1.62 208 ALA A C 1
ATOM 1592 O O . ALA A 1 220 ? 155.859 129.793 141.720 1.00 2.21 208 ALA A O 1
ATOM 1594 N N . ALA A 1 221 ? 155.371 131.684 142.842 1.00 2.03 209 ALA A N 1
ATOM 1595 C CA . ALA A 1 221 ? 154.130 131.135 143.377 1.00 2.50 209 ALA A CA 1
ATOM 1596 C C . ALA A 1 221 ? 153.102 130.897 142.278 1.00 1.95 209 ALA A C 1
ATOM 1597 O O . ALA A 1 221 ? 152.370 129.905 142.315 1.00 5.91 209 ALA A O 1
ATOM 1599 N N . VAL A 1 222 ? 153.013 131.810 141.309 1.00 2.55 210 VAL A N 1
ATOM 1600 C CA . VAL A 1 222 ? 152.097 131.612 140.185 1.00 3.17 210 VAL A CA 1
ATOM 1601 C C . VAL A 1 222 ? 152.477 130.355 139.411 1.00 3.08 210 VAL A C 1
ATOM 1602 O O . VAL A 1 222 ? 151.623 129.516 139.086 1.00 4.44 210 VAL A O 1
ATOM 1606 N N . LYS A 1 223 ? 153.773 130.205 139.116 1.00 4.37 211 LYS A N 1
ATOM 1607 C CA . LYS A 1 223 ? 154.258 128.994 138.460 1.00 4.52 211 LYS A CA 1
ATOM 1608 C C . LYS A 1 223 ? 153.879 127.749 139.251 1.00 4.04 211 LYS A C 1
ATOM 1609 O O . LYS A 1 223 ? 153.318 126.788 138.702 1.00 6.67 211 LYS A O 1
ATOM 1615 N N . ALA A 1 224 ? 154.176 127.756 140.552 1.00 3.06 212 ALA A N 1
ATOM 1616 C CA . ALA A 1 224 ? 153.916 126.591 141.385 1.00 3.34 212 ALA A CA 1
ATOM 1617 C C . ALA A 1 224 ? 152.431 126.266 141.430 1.00 1.87 212 ALA A C 1
ATOM 1618 O O . ALA A 1 224 ? 152.050 125.093 141.379 1.00 4.97 212 ALA A O 1
ATOM 1620 N N . SER A 1 225 ? 151.571 127.284 141.508 1.00 4.06 213 SER A N 1
ATOM 1621 C CA . SER A 1 225 ? 150.156 126.993 141.689 1.00 3.62 213 SER A CA 1
ATOM 1622 C C . SER A 1 225 ? 149.530 126.508 140.389 1.00 6.27 213 SER A C 1
ATOM 1623 O O . SER A 1 225 ? 148.673 125.618 140.407 1.00 9.89 213 SER A O 1
ATOM 1626 N N . THR A 1 226 ? 149.975 127.041 139.248 1.00 6.03 214 THR A N 1
ATOM 1627 C CA . THR A 1 226 ? 149.508 126.514 137.969 1.00 7.00 214 THR A CA 1
ATOM 1628 C C . THR A 1 226 ? 149.930 125.057 137.796 1.00 5.86 214 THR A C 1
ATOM 1629 O O . THR A 1 226 ? 149.108 124.187 137.459 1.00 7.95 214 THR A O 1
ATOM 1633 N N . LEU A 1 227 ? 151.215 124.771 138.043 1.00 6.09 215 LEU A N 1
ATOM 1634 C CA . LEU A 1 227 ? 151.698 123.401 137.914 1.00 5.89 215 LEU A CA 1
ATOM 1635 C C . LEU A 1 227 ? 150.957 122.461 138.859 1.00 6.03 215 LEU A C 1
ATOM 1636 O O . LEU A 1 227 ? 150.577 121.353 138.466 1.00 7.69 215 LEU A O 1
ATOM 1641 N N . SER A 1 228 ? 150.730 122.889 140.103 1.00 6.59 216 SER A N 1
ATOM 1642 C CA . SER A 1 228 ? 150.051 122.038 141.073 1.00 5.39 216 SER A CA 1
ATOM 1643 C C . SER A 1 228 ? 148.595 121.802 140.690 1.00 6.49 216 SER A C 1
ATOM 1644 O O . SER A 1 228 ? 148.080 120.693 140.861 1.00 9.31 216 SER A O 1
ATOM 1647 N N . GLU A 1 229 ? 147.914 122.831 140.177 1.00 6.89 217 GLU A N 1
ATOM 1648 C CA . GLU A 1 229 ? 146.533 122.663 139.735 1.00 10.33 217 GLU A CA 1
ATOM 1649 C C . GLU A 1 229 ? 146.445 121.629 138.620 1.00 8.35 217 GLU A C 1
ATOM 1650 O O . GLU A 1 229 ? 145.575 120.746 138.636 1.00 8.90 217 GLU A O 1
ATOM 1656 N N . ASN A 1 230 ? 147.382 121.689 137.671 1.00 7.60 218 ASN A N 1
ATOM 1657 C CA . ASN A 1 230 ? 147.321 120.742 136.561 1.00 10.47 218 ASN A CA 1
ATOM 1658 C C . ASN A 1 230 ? 147.736 119.336 136.995 1.00 9.24 218 ASN A C 1
ATOM 1659 O O . ASN A 1 230 ? 147.162 118.347 136.521 1.00 7.88 218 ASN A O 1
ATOM 1664 N N . ARG A 1 231 ? 148.692 119.232 137.919 1.00 6.02 219 ARG A N 1
ATOM 1665 C CA . ARG A 1 231 ? 149.059 117.927 138.462 1.00 5.18 219 ARG A CA 1
ATOM 1666 C C . ARG A 1 231 ? 147.894 117.308 139.226 1.00 5.74 219 ARG A C 1
ATOM 1667 O O . ARG A 1 231 ? 147.660 116.099 139.139 1.00 7.80 219 ARG A O 1
ATOM 1675 N N . ALA A 1 232 ? 147.152 118.124 139.978 1.00 4.83 220 ALA A N 1
ATOM 1676 C CA . ALA A 1 232 ? 145.986 117.623 140.695 1.00 4.82 220 ALA A CA 1
ATOM 1677 C C . ALA A 1 232 ? 144.899 117.165 139.730 1.00 7.09 220 ALA A C 1
ATOM 1678 O O . ALA A 1 232 ? 144.223 116.161 139.983 1.00 9.19 220 ALA A O 1
ATOM 1680 N N . ARG A 1 233 ? 144.708 117.893 138.627 1.00 7.08 221 ARG A N 1
ATOM 1681 C CA . ARG A 1 233 ? 143.763 117.436 137.609 1.00 10.38 221 ARG A CA 1
ATOM 1682 C C . ARG A 1 233 ? 144.177 116.079 137.046 1.00 10.98 221 ARG A C 1
ATOM 1683 O O . ARG A 1 233 ? 143.351 115.164 136.922 1.00 14.18 221 ARG A O 1
ATOM 1691 N N . ILE A 1 234 ? 145.464 115.928 136.716 1.00 8.37 222 ILE A N 1
ATOM 1692 C CA . ILE A 1 234 ? 145.963 114.647 136.216 1.00 10.55 222 ILE A CA 1
ATOM 1693 C C . ILE A 1 234 ? 145.720 113.544 137.241 1.00 15.50 222 ILE A C 1
ATOM 1694 O O . ILE A 1 234 ? 145.283 112.438 136.901 1.00 14.09 222 ILE A O 1
ATOM 1699 N N . ALA A 1 235 ? 146.008 113.831 138.512 1.00 14.85 223 ALA A N 1
ATOM 1700 C CA . ALA A 1 235 ? 145.878 112.822 139.557 1.00 13.50 223 ALA A CA 1
ATOM 1701 C C . ALA A 1 235 ? 144.427 112.401 139.755 1.00 15.34 223 ALA A C 1
ATOM 1702 O O . ALA A 1 235 ? 144.138 111.210 139.916 1.00 16.46 223 ALA A O 1
ATOM 1704 N N . ARG A 1 236 ? 143.501 113.362 139.759 1.00 16.89 224 ARG A N 1
ATOM 1705 C CA . ARG A 1 236 ? 142.092 113.018 139.920 1.00 18.12 224 ARG A CA 1
ATOM 1706 C C . ARG A 1 236 ? 141.579 112.229 138.721 1.00 22.82 224 ARG A C 1
ATOM 1707 O O . ARG A 1 236 ? 140.768 111.306 138.878 1.00 24.60 224 ARG A O 1
ATOM 1715 N N . ALA A 1 237 ? 142.049 112.564 137.517 1.00 18.06 225 ALA A N 1
ATOM 1716 C CA . ALA A 1 237 ? 141.684 111.766 136.351 1.00 19.04 225 ALA A CA 1
ATOM 1717 C C . ALA A 1 237 ? 142.217 110.343 136.469 1.00 22.11 225 ALA A C 1
ATOM 1718 O O . ALA A 1 237 ? 141.526 109.380 136.112 1.00 32.16 225 ALA A O 1
ATOM 1720 N N . LEU A 1 238 ? 143.446 110.189 136.967 1.00 21.29 226 LEU A N 1
ATOM 1721 C CA . LEU A 1 238 ? 144.000 108.853 137.165 1.00 22.40 226 LEU A CA 1
ATOM 1722 C C . LEU A 1 238 ? 143.197 108.071 138.198 1.00 25.38 226 LEU A C 1
ATOM 1723 O O . LEU A 1 238 ? 142.985 106.862 138.042 1.00 31.97 226 LEU A O 1
ATOM 1728 N N . ILE A 1 239 ? 142.748 108.743 139.261 1.00 20.27 227 ILE A N 1
ATOM 1729 C CA . ILE A 1 239 ? 141.892 108.082 140.244 1.00 27.90 227 ILE A CA 1
ATOM 1730 C C . ILE A 1 239 ? 140.609 107.602 139.578 1.00 31.18 227 ILE A C 1
ATOM 1731 O O . ILE A 1 239 ? 140.189 106.451 139.748 1.00 35.81 227 ILE A O 1
ATOM 1736 N N . LYS A 1 240 ? 139.963 108.488 138.812 1.00 32.27 228 LYS A N 1
ATOM 1737 C CA . LYS A 1 240 ? 138.701 108.132 138.169 1.00 28.85 228 LYS A CA 1
ATOM 1738 C C . LYS A 1 240 ? 138.884 107.004 137.167 1.00 35.31 228 LYS A C 1
ATOM 1739 O O . LYS A 1 240 ? 137.942 106.244 136.910 1.00 41.06 228 LYS A O 1
ATOM 1745 N N . ILE A 1 241 ? 140.072 106.900 136.571 1.00 34.76 229 ILE A N 1
ATOM 1746 C CA . ILE A 1 241 ? 140.370 105.764 135.706 1.00 35.59 229 ILE A CA 1
ATOM 1747 C C . ILE A 1 241 ? 140.484 104.487 136.529 1.00 36.46 229 ILE A C 1
ATOM 1748 O O . ILE A 1 241 ? 139.803 103.491 136.256 1.00 42.71 229 ILE A O 1
ATOM 1753 N N . ASN A 1 242 ? 141.279 104.532 137.603 1.00 37.87 230 ASN A N 1
ATOM 1754 C CA . ASN A 1 242 ? 141.519 103.342 138.415 1.00 38.06 230 ASN A CA 1
ATOM 1755 C C . ASN A 1 242 ? 140.225 102.802 139.015 1.00 39.27 230 ASN A C 1
ATOM 1756 O O . ASN A 1 242 ? 140.010 101.585 139.048 1.00 44.67 230 ASN A O 1
ATOM 1761 N N . SER A 1 243 ? 139.357 103.686 139.494 1.00 37.74 231 SER A N 1
ATOM 1762 C CA . SER A 1 243 ? 138.084 103.265 140.068 1.00 38.07 231 SER A CA 1
ATOM 1763 C C . SER A 1 243 ? 137.084 102.910 138.973 1.00 39.03 231 SER A C 1
ATOM 1764 O O . SER A 1 243 ? 137.245 101.913 138.269 1.00 40.76 231 SER A O 1
ATOM 1767 N N . ARG A 1 254 ? 130.283 101.155 133.998 1.00 44.91 242 ARG A N 1
ATOM 1768 C CA . ARG A 1 254 ? 131.605 101.515 134.497 1.00 43.49 242 ARG A CA 1
ATOM 1769 C C . ARG A 1 254 ? 132.507 101.991 133.364 1.00 44.02 242 ARG A C 1
ATOM 1770 O O . ARG A 1 254 ? 133.495 102.688 133.596 1.00 45.82 242 ARG A O 1
ATOM 1778 N N . ALA A 1 255 ? 132.159 101.608 132.133 1.00 43.96 243 ALA A N 1
ATOM 1779 C CA . ALA A 1 255 ? 132.927 102.058 130.977 1.00 43.53 243 ALA A CA 1
ATOM 1780 C C . ALA A 1 255 ? 132.792 103.559 130.764 1.00 43.84 243 ALA A C 1
ATOM 1781 O O . ALA A 1 255 ? 133.729 104.202 130.275 1.00 46.08 243 ALA A O 1
ATOM 1783 N N . VAL A 1 256 ? 131.640 104.133 131.121 1.00 44.48 244 VAL A N 1
ATOM 1784 C CA . VAL A 1 256 ? 131.464 105.579 131.017 1.00 42.26 244 VAL A CA 1
ATOM 1785 C C . VAL A 1 256 ? 132.443 106.299 131.934 1.00 43.46 244 VAL A C 1
ATOM 1786 O O . VAL A 1 256 ? 133.050 107.307 131.551 1.00 45.45 244 VAL A O 1
ATOM 1790 N N . SER A 1 257 ? 132.615 105.792 133.157 1.00 44.44 245 SER A N 1
ATOM 1791 C CA . SER A 1 257 ? 133.555 106.410 134.086 1.00 40.86 245 SER A CA 1
ATOM 1792 C C . SER A 1 257 ? 134.986 106.297 133.575 1.00 42.77 245 SER A C 1
ATOM 1793 O O . SER A 1 257 ? 135.778 107.236 133.714 1.00 42.71 245 SER A O 1
ATOM 1796 N N . PHE A 1 258 ? 135.336 105.153 132.981 1.00 43.01 246 PHE A N 1
ATOM 1797 C CA . PHE A 1 258 ? 136.672 104.989 132.416 1.00 40.36 246 PHE A CA 1
ATOM 1798 C C . PHE A 1 258 ? 136.908 105.964 131.270 1.00 41.01 246 PHE A C 1
ATOM 1799 O O . PHE A 1 258 ? 137.972 106.592 131.187 1.00 40.70 246 PHE A O 1
ATOM 1807 N N . LEU A 1 259 ? 135.922 106.108 130.380 1.00 41.32 247 LEU A N 1
ATOM 1808 C CA . LEU A 1 259 ? 136.052 107.054 129.276 1.00 39.08 247 LEU A CA 1
ATOM 1809 C C . LEU A 1 259 ? 136.189 108.480 129.789 1.00 39.27 247 LEU A C 1
ATOM 1810 O O . LEU A 1 259 ? 137.010 109.255 129.282 1.00 40.39 247 LEU A O 1
ATOM 1815 N N . THR A 1 260 ? 135.395 108.845 130.796 1.00 39.74 248 THR A N 1
ATOM 1816 C CA . THR A 1 260 ? 135.455 110.200 131.330 1.00 37.21 248 THR A CA 1
ATOM 1817 C C . THR A 1 260 ? 136.789 110.468 132.019 1.00 36.95 248 THR A C 1
ATOM 1818 O O . THR A 1 260 ? 137.368 111.547 131.845 1.00 38.63 248 THR A O 1
ATOM 1822 N N . GLY A 1 261 ? 137.307 109.490 132.765 1.00 36.76 249 GLY A N 1
ATOM 1823 C CA . GLY A 1 261 ? 138.617 109.647 133.372 1.00 33.97 249 GLY A CA 1
ATOM 1824 C C . GLY A 1 261 ? 139.727 109.770 132.348 1.00 32.63 249 GLY A C 1
ATOM 1825 O O . GLY A 1 261 ? 140.638 110.585 132.503 1.00 35.86 249 GLY A O 1
ATOM 1826 N N . PHE A 1 262 ? 139.668 108.963 131.285 1.00 33.17 250 PHE A N 1
ATOM 1827 C CA . PHE A 1 262 ? 140.676 109.058 130.233 1.00 35.21 250 PHE A CA 1
ATOM 1828 C C . PHE A 1 262 ? 140.621 110.413 129.536 1.00 33.28 250 PHE A C 1
ATOM 1829 O O . PHE A 1 262 ? 141.664 111.024 129.260 1.00 34.09 250 PHE A O 1
ATOM 1837 N N . ALA A 1 263 ? 139.412 110.898 129.241 1.00 33.09 251 ALA A N 1
ATOM 1838 C CA . ALA A 1 263 ? 139.283 112.201 128.594 1.00 30.25 251 ALA A CA 1
ATOM 1839 C C . ALA A 1 263 ? 139.787 113.314 129.502 1.00 31.90 251 ALA A C 1
ATOM 1840 O O . ALA A 1 263 ? 140.466 114.241 129.047 1.00 31.34 251 ALA A O 1
ATOM 1842 N N . SER A 1 264 ? 139.468 113.229 130.794 1.00 31.91 252 SER A N 1
ATOM 1843 C CA . SER A 1 264 ? 139.956 114.194 131.771 1.00 25.78 252 SER A CA 1
ATOM 1844 C C . SER A 1 264 ? 141.475 114.174 131.847 1.00 23.07 252 SER A C 1
ATOM 1845 O O . SER A 1 264 ? 142.114 115.227 131.951 1.00 26.30 252 SER A O 1
ATOM 1848 N N . ALA A 1 265 ? 142.072 112.980 131.800 1.00 28.02 253 ALA A N 1
ATOM 1849 C CA . ALA A 1 265 ? 143.526 112.872 131.856 1.00 24.36 253 ALA A CA 1
ATOM 1850 C C . ALA A 1 265 ? 144.174 113.496 130.631 1.00 23.71 253 ALA A C 1
ATOM 1851 O O . ALA A 1 265 ? 145.167 114.223 130.750 1.00 25.45 253 ALA A O 1
ATOM 1853 N N . ILE A 1 266 ? 143.624 113.226 129.447 1.00 27.99 254 ILE A N 1
ATOM 1854 C CA . ILE A 1 266 ? 144.147 113.843 128.230 1.00 26.79 254 ILE A CA 1
ATOM 1855 C C . ILE A 1 266 ? 144.006 115.359 128.302 1.00 24.64 254 ILE A C 1
ATOM 1856 O O . ILE A 1 266 ? 144.877 116.106 127.835 1.00 25.83 254 ILE A O 1
ATOM 1861 N N . SER A 1 267 ? 142.862 115.836 128.800 1.00 24.88 255 SER A N 1
ATOM 1862 C CA . SER A 1 267 ? 142.627 117.272 128.887 1.00 19.73 255 SER A CA 1
ATOM 1863 C C . SER A 1 267 ? 143.622 117.930 129.833 1.00 22.87 255 SER A C 1
ATOM 1864 O O . SER A 1 267 ? 144.174 118.997 129.531 1.00 21.24 255 SER A O 1
ATOM 1867 N N . ALA A 1 268 ? 143.874 117.295 130.978 1.00 23.85 256 ALA A N 1
ATOM 1868 C CA . ALA A 1 268 ? 144.850 117.821 131.922 1.00 19.29 256 ALA A CA 1
ATOM 1869 C C . ALA A 1 268 ? 146.256 117.790 131.336 1.00 17.71 256 ALA A C 1
ATOM 1870 O O . ALA A 1 268 ? 147.046 118.712 131.558 1.00 19.02 256 ALA A O 1
ATOM 1872 N N . VAL A 1 269 ? 146.581 116.744 130.571 1.00 19.34 257 VAL A N 1
ATOM 1873 C CA . VAL A 1 269 ? 147.896 116.657 129.933 1.00 22.08 257 VAL A CA 1
ATOM 1874 C C . VAL A 1 269 ? 148.083 117.823 128.968 1.00 20.05 257 VAL A C 1
ATOM 1875 O O . VAL A 1 269 ? 149.123 118.498 128.948 1.00 23.54 257 VAL A O 1
ATOM 1879 N N . VAL A 1 270 ? 147.053 118.074 128.165 1.00 15.24 258 VAL A N 1
ATOM 1880 C CA . VAL A 1 270 ? 147.076 119.097 127.126 1.00 19.12 258 VAL A CA 1
ATOM 1881 C C . VAL A 1 270 ? 147.199 120.471 127.771 1.00 20.32 258 VAL A C 1
ATOM 1882 O O . VAL A 1 270 ? 147.962 121.332 127.312 1.00 18.40 258 VAL A O 1
ATOM 1886 N N . GLY A 1 271 ? 146.473 120.686 128.871 1.00 20.00 259 GLY A N 1
ATOM 1887 C CA . GLY A 1 271 ? 146.553 121.978 129.526 1.00 19.94 259 GLY A CA 1
ATOM 1888 C C . GLY A 1 271 ? 147.889 122.156 130.221 1.00 20.80 259 GLY A C 1
ATOM 1889 O O . GLY A 1 271 ? 148.433 123.263 130.240 1.00 24.52 259 GLY A O 1
ATOM 1890 N N . MET A 1 272 ? 148.464 121.071 130.750 1.00 19.80 260 MET A N 1
ATOM 1891 C CA . MET A 1 272 ? 149.843 121.132 131.225 1.00 22.15 260 MET A CA 1
ATOM 1892 C C . MET A 1 272 ? 150.758 121.645 130.126 1.00 17.56 260 MET A C 1
ATOM 1893 O O . MET A 1 272 ? 151.530 122.590 130.326 1.00 23.52 260 MET A O 1
ATOM 1898 N N . LEU A 1 273 ? 150.664 121.035 128.944 1.00 21.63 261 LEU A N 1
ATOM 1899 C CA . LEU A 1 273 ? 151.585 121.371 127.862 1.00 19.99 261 LEU A CA 1
ATOM 1900 C C . LEU A 1 273 ? 151.441 122.831 127.443 1.00 18.60 261 LEU A C 1
ATOM 1901 O O . LEU A 1 273 ? 152.432 123.573 127.378 1.00 22.75 261 LEU A O 1
ATOM 1906 N N . ILE A 1 274 ? 150.209 123.264 127.161 1.00 18.71 262 ILE A N 1
ATOM 1907 C CA . ILE A 1 274 ? 150.004 124.638 126.700 1.00 17.78 262 ILE A CA 1
ATOM 1908 C C . ILE A 1 274 ? 150.403 125.641 127.778 1.00 17.14 262 ILE A C 1
ATOM 1909 O O . ILE A 1 274 ? 151.064 126.647 127.491 1.00 19.68 262 ILE A O 1
ATOM 1914 N N . LEU A 1 275 ? 150.006 125.396 129.031 1.00 15.14 263 LEU A N 1
ATOM 1915 C CA . LEU A 1 275 ? 150.329 126.349 130.087 1.00 16.78 263 LEU A CA 1
ATOM 1916 C C . LEU A 1 275 ? 151.833 126.436 130.314 1.00 16.77 263 LEU A C 1
ATOM 1917 O O . LEU A 1 275 ? 152.371 127.529 130.522 1.00 23.36 263 LEU A O 1
ATOM 1922 N N . LEU A 1 276 ? 152.528 125.297 130.263 1.00 16.79 264 LEU A N 1
ATOM 1923 C CA . LEU A 1 276 ? 153.978 125.300 130.404 1.00 16.16 264 LEU A CA 1
ATOM 1924 C C . LEU A 1 276 ? 154.633 126.091 129.281 1.00 18.01 264 LEU A C 1
ATOM 1925 O O . LEU A 1 276 ? 155.520 126.917 129.527 1.00 23.12 264 LEU A O 1
ATOM 1930 N N . VAL A 1 277 ? 154.193 125.870 128.039 1.00 18.09 265 VAL A N 1
ATOM 1931 C CA . VAL A 1 277 ? 154.787 126.587 126.911 1.00 21.00 265 VAL A CA 1
ATOM 1932 C C . VAL A 1 277 ? 154.557 128.087 127.053 1.00 17.06 265 VAL A C 1
ATOM 1933 O O . VAL A 1 277 ? 155.482 128.897 126.905 1.00 21.41 265 VAL A O 1
ATOM 1937 N N . MET A 1 278 ? 153.320 128.482 127.363 1.00 15.93 266 MET A N 1
ATOM 1938 C CA . MET A 1 278 ? 153.007 129.904 127.450 1.00 15.43 266 MET A CA 1
ATOM 1939 C C . MET A 1 278 ? 153.766 130.571 128.592 1.00 15.98 266 MET A C 1
ATOM 1940 O O . MET A 1 278 ? 154.319 131.666 128.426 1.00 20.03 266 MET A O 1
ATOM 1945 N N . GLY A 1 279 ? 153.828 129.921 129.758 1.00 15.84 267 GLY A N 1
ATOM 1946 C CA . GLY A 1 279 ? 154.478 130.559 130.889 1.00 14.36 267 GLY A CA 1
ATOM 1947 C C . GLY A 1 279 ? 155.988 130.584 130.755 1.00 17.82 267 GLY A C 1
ATOM 1948 O O . GLY A 1 279 ? 156.641 131.524 131.216 1.00 21.51 267 GLY A O 1
ATOM 1949 N N . SER A 1 280 ? 156.568 129.561 130.122 1.00 16.53 268 SER A N 1
ATOM 1950 C CA . SER A 1 280 ? 157.984 129.627 129.784 1.00 19.17 268 SER A CA 1
ATOM 1951 C C . SER A 1 280 ? 158.254 130.736 128.776 1.00 23.28 268 SER A C 1
ATOM 1952 O O . SER A 1 280 ? 159.301 131.392 128.828 1.00 29.54 268 SER A O 1
ATOM 1955 N N . LEU A 1 281 ? 157.316 130.967 127.853 1.00 18.40 269 LEU A N 1
ATOM 1956 C CA . LEU A 1 281 ? 157.523 131.964 126.812 1.00 19.26 269 LEU A CA 1
ATOM 1957 C C . LEU A 1 281 ? 157.256 133.392 127.266 1.00 18.02 269 LEU A C 1
ATOM 1958 O O . LEU A 1 281 ? 157.704 134.329 126.596 1.00 23.96 269 LEU A O 1
ATOM 1963 N N . ASN A 1 282 ? 156.535 133.592 128.372 1.00 19.33 270 ASN A N 1
ATOM 1964 C CA . ASN A 1 282 ? 156.253 134.949 128.828 1.00 17.41 270 ASN A CA 1
ATOM 1965 C C . ASN A 1 282 ? 156.636 135.177 130.288 1.00 18.87 270 ASN A C 1
ATOM 1966 O O . ASN A 1 282 ? 156.174 136.150 130.894 1.00 17.55 270 ASN A O 1
ATOM 1971 N N . GLY A 1 283 ? 157.466 134.312 130.866 1.00 21.17 271 GLY A N 1
ATOM 1972 C CA . GLY A 1 283 ? 157.831 134.479 132.264 1.00 19.34 271 GLY A CA 1
ATOM 1973 C C . GLY A 1 283 ? 156.657 134.370 133.209 1.00 19.95 271 GLY A C 1
ATOM 1974 O O . GLY A 1 283 ? 156.650 135.009 134.266 1.00 22.45 271 GLY A O 1
ATOM 1975 N N . TRP A 1 284 ? 155.653 133.577 132.839 1.00 16.09 272 TRP A N 1
ATOM 1976 C CA . TRP A 1 284 ? 154.457 133.336 133.645 1.00 14.35 272 TRP A CA 1
ATOM 1977 C C . TRP A 1 284 ? 153.704 134.637 133.910 1.00 17.93 272 TRP A C 1
ATOM 1978 O O . TRP A 1 284 ? 153.208 134.880 135.012 1.00 18.60 272 TRP A O 1
ATOM 1989 N N . GLY A 1 285 ? 153.620 135.480 132.883 1.00 18.18 273 GLY A N 1
ATOM 1990 C CA . GLY A 1 285 ? 152.912 136.738 132.989 1.00 19.20 273 GLY A CA 1
ATOM 1991 C C . GLY A 1 285 ? 153.716 137.879 133.562 1.00 20.49 273 GLY A C 1
ATOM 1992 O O . GLY A 1 285 ? 153.131 138.882 133.982 1.00 31.03 273 GLY A O 1
ATOM 1993 N N . SER A 1 286 ? 155.042 137.764 133.593 1.00 22.18 274 SER A N 1
ATOM 1994 C CA . SER A 1 286 ? 155.894 138.773 134.204 1.00 21.74 274 SER A CA 1
ATOM 1995 C C . SER A 1 286 ? 156.481 139.765 133.210 1.00 24.40 274 SER A C 1
ATOM 1996 O O . SER A 1 286 ? 156.418 140.974 133.452 1.00 31.95 274 SER A O 1
ATOM 1999 N N . SER A 1 287 ? 157.065 139.306 132.102 1.00 23.60 275 SER A N 1
ATOM 2000 C CA . SER A 1 287 ? 157.972 140.151 131.331 1.00 25.23 275 SER A CA 1
ATOM 2001 C C . SER A 1 287 ? 157.471 140.256 129.895 1.00 20.59 275 SER A C 1
ATOM 2002 O O . SER A 1 287 ? 157.481 139.268 129.152 1.00 22.29 275 SER A O 1
ATOM 2005 N N . ILE A 1 288 ? 157.035 141.460 129.515 1.00 19.63 276 ILE A N 1
ATOM 2006 C CA . ILE A 1 288 ? 156.615 141.726 128.142 1.00 23.06 276 ILE A CA 1
ATOM 2007 C C . ILE A 1 288 ? 157.788 141.573 127.185 1.00 18.20 276 ILE A C 1
A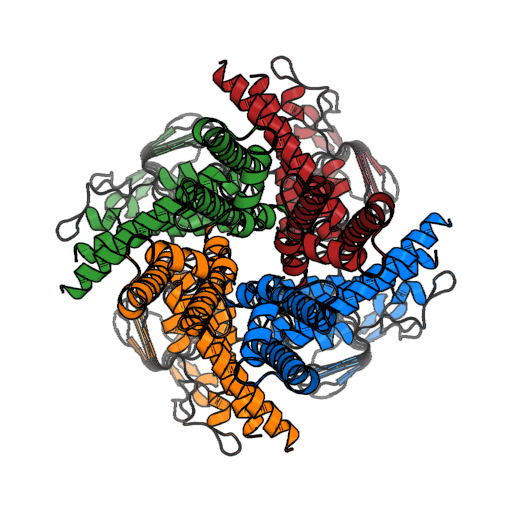TOM 2008 O O . ILE A 1 288 ? 157.614 141.159 126.031 1.00 23.31 276 ILE A O 1
ATOM 2013 N N . SER A 1 289 ? 158.998 141.894 127.649 1.00 22.70 277 SER A N 1
ATOM 2014 C CA . SER A 1 289 ? 160.170 141.886 126.780 1.00 20.85 277 SER A CA 1
ATOM 2015 C C . SER A 1 289 ? 160.464 140.493 126.243 1.00 18.82 277 SER A C 1
ATOM 2016 O O . SER A 1 289 ? 160.796 140.326 125.065 1.00 21.88 277 SER A O 1
ATOM 2019 N N . ARG A 1 290 ? 160.328 139.467 127.089 1.00 17.96 278 ARG A N 1
ATOM 2020 C CA . ARG A 1 290 ? 160.574 138.102 126.631 1.00 20.03 278 ARG A CA 1
ATOM 2021 C C . ARG A 1 290 ? 159.582 137.701 125.544 1.00 18.05 278 ARG A C 1
ATOM 2022 O O . ARG A 1 290 ? 159.957 137.053 124.560 1.00 20.15 278 ARG A O 1
ATOM 2030 N N . ALA A 1 291 ? 158.308 138.063 125.714 1.00 17.74 279 ALA A N 1
ATOM 2031 C CA . ALA A 1 291 ? 157.312 137.764 124.691 1.00 19.68 279 ALA A CA 1
ATOM 2032 C C . ALA A 1 291 ? 157.616 138.505 123.395 1.00 17.23 279 ALA A C 1
ATOM 2033 O O . ALA A 1 291 ? 157.502 137.935 122.302 1.00 22.44 279 ALA A O 1
ATOM 2035 N N . MET A 1 292 ? 158.020 139.774 123.499 1.00 19.25 280 MET A N 1
ATOM 2036 C CA . MET A 1 292 ? 158.461 140.511 122.319 1.00 18.81 280 MET A CA 1
ATOM 2037 C C . MET A 1 292 ? 159.616 139.794 121.631 1.00 19.44 280 MET A C 1
ATOM 2038 O O . MET A 1 292 ? 159.677 139.732 120.398 1.00 21.20 280 MET A O 1
ATOM 2043 N N . LEU A 1 293 ? 160.531 139.228 122.418 1.00 20.89 281 LEU A N 1
ATOM 2044 C CA . LEU A 1 293 ? 161.720 138.608 121.848 1.00 20.80 281 LEU A CA 1
ATOM 2045 C C . LEU A 1 293 ? 161.393 137.284 121.165 1.00 20.26 281 LEU A C 1
ATOM 2046 O O . LEU A 1 293 ? 161.936 136.994 120.094 1.00 27.88 281 LEU A O 1
ATOM 2051 N N . VAL A 1 294 ? 160.514 136.472 121.759 1.00 20.70 282 VAL A N 1
ATOM 2052 C CA . VAL A 1 294 ? 160.099 135.261 121.052 1.00 21.15 282 VAL A CA 1
ATOM 2053 C C . VAL A 1 294 ? 159.302 135.606 119.798 1.00 18.71 282 VAL A C 1
ATOM 2054 O O . VAL A 1 294 ? 159.426 134.922 118.772 1.00 27.90 282 VAL A O 1
ATOM 2058 N N . GLY A 1 295 ? 158.503 136.678 119.835 1.00 21.06 283 GLY A N 1
ATOM 2059 C CA . GLY A 1 295 ? 157.822 137.112 118.624 1.00 18.18 283 GLY A CA 1
ATOM 2060 C C . GLY A 1 295 ? 158.800 137.495 117.533 1.00 20.39 283 GLY A C 1
ATOM 2061 O O . GLY A 1 295 ? 158.650 137.101 116.372 1.00 23.41 283 GLY A O 1
ATOM 2062 N N . VAL A 1 296 ? 159.836 138.249 117.903 1.00 22.56 284 VAL A N 1
ATOM 2063 C CA . VAL A 1 296 ? 160.825 138.694 116.929 1.00 21.84 284 VAL A CA 1
ATOM 2064 C C . VAL A 1 296 ? 161.618 137.509 116.386 1.00 20.71 284 VAL A C 1
ATOM 2065 O O . VAL A 1 296 ? 161.890 137.443 115.182 1.00 20.73 284 VAL A O 1
ATOM 2069 N N . VAL A 1 297 ? 161.935 136.537 117.244 1.00 21.71 285 VAL A N 1
ATOM 2070 C CA . VAL A 1 297 ? 162.663 135.350 116.801 1.00 18.02 285 VAL A CA 1
ATOM 2071 C C . VAL A 1 297 ? 161.827 134.550 115.808 1.00 18.78 285 VAL A C 1
ATOM 2072 O O . VAL A 1 297 ? 162.325 134.113 114.763 1.00 22.82 285 VAL A O 1
ATOM 2076 N N . ALA A 1 298 ? 160.545 134.339 116.120 1.00 19.82 286 ALA A N 1
ATOM 2077 C CA . ALA A 1 298 ? 159.682 133.580 115.218 1.00 17.71 286 ALA A CA 1
ATOM 2078 C C . ALA A 1 298 ? 159.521 134.293 113.879 1.00 15.53 286 ALA A C 1
ATOM 2079 O O . ALA A 1 298 ? 159.593 133.667 112.811 1.00 23.55 286 ALA A O 1
ATOM 2081 N N . ILE A 1 299 ? 159.303 135.610 113.920 1.00 13.10 287 ILE A N 1
ATOM 2082 C CA . ILE A 1 299 ? 159.163 136.387 112.692 1.00 13.18 287 ILE A CA 1
ATOM 2083 C C . ILE A 1 299 ? 160.441 136.293 111.867 1.00 18.14 287 ILE A C 1
ATOM 2084 O O . ILE A 1 299 ? 160.399 136.131 110.642 1.00 17.21 287 ILE A O 1
ATOM 2089 N N . SER A 1 300 ? 161.595 136.396 112.530 1.00 17.53 288 SER A N 1
ATOM 2090 C CA . SER A 1 300 ? 162.872 136.307 111.829 1.00 21.16 288 SER A CA 1
ATOM 2091 C C . SER A 1 300 ? 163.058 134.943 111.181 1.00 18.36 288 SER A C 1
ATOM 2092 O O . SER A 1 300 ? 163.554 134.849 110.055 1.00 25.16 288 SER A O 1
ATOM 2095 N N . CYS A 1 301 ? 162.681 133.872 111.883 1.00 17.30 289 CYS A N 1
ATOM 2096 C CA . CYS A 1 301 ? 162.813 132.534 111.313 1.00 18.18 289 CYS A CA 1
ATOM 2097 C C . CYS A 1 301 ? 161.932 132.374 110.078 1.00 22.97 289 CYS A C 1
ATOM 2098 O O . CYS A 1 301 ? 162.374 131.846 109.047 1.00 25.94 289 CYS A O 1
ATOM 2101 N N . VAL A 1 302 ? 160.684 132.841 110.158 1.00 22.92 290 VAL A N 1
ATOM 2102 C CA . VAL A 1 302 ? 159.791 132.735 109.005 1.00 21.39 290 VAL A CA 1
ATOM 2103 C C . VAL A 1 302 ? 160.311 133.579 107.845 1.00 20.71 290 VAL A C 1
ATOM 2104 O O . VAL A 1 302 ? 160.235 133.174 106.677 1.00 26.47 290 VAL A O 1
ATOM 2108 N N . ALA A 1 303 ? 160.856 134.761 108.146 1.00 19.71 291 ALA A N 1
ATOM 2109 C CA . ALA A 1 303 ? 161.393 135.624 107.099 1.00 21.93 291 ALA A CA 1
ATOM 2110 C C . ALA A 1 303 ? 162.622 135.006 106.444 1.00 24.25 291 ALA A C 1
ATOM 2111 O O . ALA A 1 303 ? 162.798 135.100 105.223 1.00 27.27 291 ALA A O 1
ATOM 2113 N N . TYR A 1 304 ? 163.487 134.376 107.240 1.00 24.14 292 TYR A N 1
ATOM 2114 C CA . TYR A 1 304 ? 164.632 133.669 106.679 1.00 26.64 292 TYR A CA 1
ATOM 2115 C C . TYR A 1 304 ? 164.177 132.529 105.783 1.00 25.00 292 TYR A C 1
ATOM 2116 O O . TYR A 1 304 ? 164.834 132.216 104.784 1.00 29.32 292 TYR A O 1
ATOM 2125 N N . ARG A 1 305 ? 163.110 131.832 106.177 1.00 24.53 293 ARG A N 1
ATOM 2126 C CA . ARG A 1 305 ? 162.599 130.763 105.326 1.00 26.44 293 ARG A CA 1
ATOM 2127 C C . ARG A 1 305 ? 162.065 131.320 104.012 1.00 24.89 293 ARG A C 1
ATOM 2128 O O . ARG A 1 305 ? 162.326 130.757 102.942 1.00 32.21 293 ARG A O 1
ATOM 2136 N N . TYR A 1 306 ? 161.324 132.432 104.076 1.00 27.57 294 TYR A N 1
ATOM 2137 C CA . TYR A 1 306 ? 160.894 133.116 102.859 1.00 27.17 294 TYR A CA 1
ATOM 2138 C C . TYR A 1 306 ? 162.084 133.438 101.964 1.00 30.33 294 TYR A C 1
ATOM 2139 O O . TYR A 1 306 ? 162.066 133.149 100.761 1.00 34.87 294 TYR A O 1
ATOM 2148 N N . HIS A 1 307 ? 163.135 134.020 102.545 1.00 31.66 295 HIS A N 1
ATOM 2149 C CA . HIS A 1 307 ? 164.269 134.487 101.754 1.00 32.93 2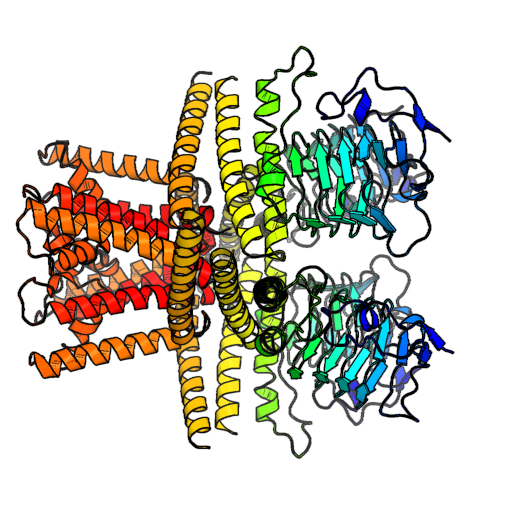95 HIS A CA 1
ATOM 2150 C C . HIS A 1 307 ? 165.047 133.322 101.155 1.00 32.00 295 HIS A C 1
ATOM 2151 O O . HIS A 1 307 ? 165.498 133.394 100.006 1.00 36.62 295 HIS A O 1
ATOM 2158 N N . TYR A 1 308 ? 165.213 132.237 101.914 1.00 34.47 296 TYR A N 1
ATOM 2159 C CA . TYR A 1 308 ? 165.980 131.107 101.406 1.00 31.80 296 TYR A CA 1
ATOM 2160 C C . TYR A 1 308 ? 165.203 130.307 100.367 1.00 35.91 296 TYR A C 1
ATOM 2161 O O . TYR A 1 308 ? 165.789 129.836 99.385 1.00 39.09 296 TYR A O 1
ATOM 2170 N N . ARG A 1 309 ? 163.895 130.130 100.560 1.00 34.10 297 ARG A N 1
ATOM 2171 C CA . ARG A 1 309 ? 163.146 129.202 99.726 1.00 31.83 297 ARG A CA 1
ATOM 2172 C C . ARG A 1 309 ? 162.481 129.875 98.531 1.00 34.02 297 ARG A C 1
ATOM 2173 O O . ARG A 1 309 ? 162.501 129.323 97.425 1.00 37.33 297 ARG A O 1
ATOM 2181 N N . PHE A 1 310 ? 161.885 131.053 98.716 1.00 32.82 298 PHE A N 1
ATOM 2182 C CA . PHE A 1 310 ? 161.109 131.687 97.660 1.00 32.93 298 PHE A CA 1
ATOM 2183 C C . PHE A 1 310 ? 161.788 132.935 97.105 1.00 35.79 298 PHE A C 1
ATOM 2184 O O . PHE A 1 310 ? 161.142 133.733 96.418 1.00 35.54 298 PHE A O 1
ATOM 2192 N N . ASN A 1 311 ? 163.081 133.111 97.387 1.00 33.96 299 ASN A N 1
ATOM 2193 C CA . ASN A 1 311 ? 163.900 134.153 96.765 1.00 36.28 299 ASN A CA 1
ATOM 2194 C C . ASN A 1 311 ? 163.316 135.546 96.998 1.00 36.19 299 ASN A C 1
ATOM 2195 O O . ASN A 1 311 ? 163.148 136.341 96.070 1.00 39.70 299 ASN A O 1
ATOM 2200 N N . LEU A 1 312 ? 162.999 135.835 98.254 1.00 36.60 300 LEU A N 1
ATOM 2201 C CA . LEU A 1 312 ? 162.561 137.184 98.570 1.00 32.51 300 LEU A CA 1
ATOM 2202 C C . LEU A 1 312 ? 163.676 137.942 99.278 1.00 34.07 300 LEU A C 1
ATOM 2203 O O . LEU A 1 312 ? 164.336 137.386 100.162 1.00 37.71 300 LEU A O 1
ATOM 2208 N N . PRO A 1 313 ? 163.921 139.195 98.900 1.00 35.03 301 PRO A N 1
ATOM 2209 C CA . PRO A 1 313 ? 164.975 139.958 99.561 1.00 31.88 301 PRO A CA 1
ATOM 2210 C C . PRO A 1 313 ? 164.679 140.109 101.038 1.00 32.44 301 PRO A C 1
ATOM 2211 O O . PRO A 1 313 ? 163.505 140.145 101.455 1.00 32.84 301 PRO A O 1
ATOM 2215 N N . PRO A 1 314 ? 165.717 140.187 101.877 1.00 35.57 302 PRO A N 1
ATOM 2216 C CA . PRO A 1 314 ? 165.480 140.192 103.332 1.00 31.28 302 PRO A CA 1
ATOM 2217 C C . PRO A 1 314 ? 164.666 141.381 103.809 1.00 26.87 302 PRO A C 1
ATOM 2218 O O . PRO A 1 314 ? 163.820 141.238 104.704 1.00 29.88 302 PRO A O 1
ATOM 2222 N N . GLU A 1 315 ? 164.880 142.551 103.203 1.00 32.12 303 GLU A N 1
ATOM 2223 C CA . GLU A 1 315 ? 164.277 143.801 103.648 1.00 31.94 303 GLU A CA 1
ATOM 2224 C C . GLU A 1 315 ? 162.772 143.851 103.432 1.00 30.43 303 GLU A C 1
ATOM 2225 O O . GLU A 1 315 ? 162.148 144.832 103.853 1.00 34.93 303 GLU A O 1
ATOM 2231 N N . ASP A 1 316 ? 162.187 142.856 102.762 1.00 23.04 304 ASP A N 1
ATOM 2232 C CA . ASP A 1 316 ? 160.741 142.723 102.715 1.00 25.74 304 ASP A CA 1
ATOM 2233 C C . ASP A 1 316 ? 160.255 141.305 102.974 1.00 26.10 304 ASP A C 1
ATOM 2234 O O . ASP A 1 316 ? 159.051 141.116 103.170 1.00 23.76 304 ASP A O 1
ATOM 2239 N N . ALA A 1 317 ? 161.144 140.309 103.005 1.00 22.47 305 ALA A N 1
ATOM 2240 C CA . ALA A 1 317 ? 160.796 139.052 103.657 1.00 22.84 305 ALA A CA 1
ATOM 2241 C C . ALA A 1 317 ? 160.502 139.291 105.131 1.00 20.66 305 ALA A C 1
ATOM 2242 O O . ALA A 1 317 ? 159.540 138.740 105.683 1.00 20.19 305 ALA A O 1
ATOM 2244 N N . MET A 1 318 ? 161.269 140.193 105.740 1.00 19.44 306 MET A N 1
ATOM 2245 C CA . MET A 1 318 ? 160.961 140.558 107.144 1.00 22.22 306 MET A CA 1
ATOM 2246 C C . MET A 1 318 ? 159.576 141.215 107.183 1.00 19.77 306 MET A C 1
ATOM 2247 O O . MET A 1 318 ? 158.830 140.926 108.138 1.00 18.48 306 MET A O 1
ATOM 2252 N N . VAL A 1 319 ? 159.224 142.013 106.165 1.00 20.92 307 VAL A N 1
ATOM 2253 C CA . VAL A 1 319 ? 157.970 142.757 106.212 1.00 17.65 307 VAL A CA 1
ATOM 2254 C C . VAL A 1 319 ? 156.787 141.822 106.002 1.00 17.36 307 VAL A C 1
ATOM 2255 O O . VAL A 1 319 ? 155.768 141.923 106.691 1.00 18.60 307 VAL A O 1
ATOM 2259 N N . LYS A 1 320 ? 156.908 140.889 105.056 1.00 15.36 308 LYS A N 1
ATOM 2260 C CA . LYS A 1 320 ? 155.878 139.872 104.876 1.00 13.57 308 LYS A CA 1
ATOM 2261 C C . LYS A 1 320 ? 155.714 139.025 106.133 1.00 13.69 308 LYS A C 1
ATOM 2262 O O . LYS A 1 320 ? 154.585 138.699 106.528 1.00 18.81 308 LYS A O 1
ATOM 2268 N N . ALA A 1 321 ? 156.827 138.662 106.775 1.00 18.04 309 ALA A N 1
ATOM 2269 C CA . ALA A 1 321 ? 156.746 137.848 107.983 1.00 16.29 309 ALA A CA 1
ATOM 2270 C C . ALA A 1 321 ? 156.005 138.578 109.097 1.00 12.44 309 ALA A C 1
ATOM 2271 O O . ALA A 1 321 ? 155.120 138.002 109.740 1.00 15.68 309 ALA A O 1
ATOM 2273 N N . THR A 1 322 ? 156.341 139.850 109.335 1.00 15.23 310 THR A N 1
ATOM 2274 C CA . THR A 1 322 ? 155.640 140.597 110.381 1.00 9.35 310 THR A CA 1
ATOM 2275 C C . THR A 1 322 ? 154.218 140.957 109.972 1.00 11.31 310 THR A C 1
ATOM 2276 O O . THR A 1 322 ? 153.415 141.375 110.812 1.00 14.19 310 THR A O 1
ATOM 2280 N N . GLU A 1 323 ? 153.936 140.958 108.668 1.00 13.49 311 GLU A N 1
ATOM 2281 C CA . GLU A 1 323 ? 152.601 141.275 108.169 1.00 14.13 311 GLU A CA 1
ATOM 2282 C C . GLU A 1 323 ? 151.652 140.101 108.344 1.00 12.13 311 GLU A C 1
ATOM 2283 O O . GLU A 1 323 ? 150.452 140.287 108.577 1.00 9.35 311 GLU A O 1
ATOM 2289 N N . ILE A 1 324 ? 152.169 138.884 108.205 1.00 12.12 312 ILE A N 1
ATOM 2290 C CA . ILE A 1 324 ? 151.343 137.700 108.408 1.00 9.02 312 ILE A CA 1
ATOM 2291 C C . ILE A 1 324 ? 151.319 137.302 109.878 1.00 8.11 312 ILE A C 1
ATOM 2292 O O . ILE A 1 324 ? 150.327 136.753 110.370 1.00 13.17 312 ILE A O 1
ATOM 2297 N N . PHE A 1 325 ? 152.393 137.609 110.609 1.00 9.35 313 PHE A N 1
ATOM 2298 C CA . PHE A 1 325 ? 152.454 137.282 112.029 1.00 8.82 313 PHE A CA 1
ATOM 2299 C C . PHE A 1 325 ? 151.391 138.033 112.820 1.00 6.28 313 PHE A C 1
ATOM 2300 O O . PHE A 1 325 ? 150.704 137.448 113.664 1.00 8.15 313 PHE A O 1
ATOM 2308 N N . PHE A 1 326 ? 151.233 139.326 112.558 1.00 6.68 314 PHE A N 1
ATOM 2309 C CA . PHE A 1 326 ? 150.239 140.119 113.269 1.00 6.73 314 PHE A CA 1
ATOM 2310 C C . PHE A 1 326 ? 148.858 140.027 112.635 1.00 6.47 314 PHE A C 1
ATOM 2311 O O . PHE A 1 326 ? 147.930 140.691 113.109 1.00 10.61 314 PHE A O 1
ATOM 2319 N N . LEU A 1 327 ? 148.723 139.244 111.563 1.00 6.28 315 LEU A N 1
ATOM 2320 C CA . LEU A 1 327 ? 147.451 138.809 110.989 1.00 8.06 315 LEU A CA 1
ATOM 2321 C C . LEU A 1 327 ? 146.702 139.903 110.237 1.00 7.91 315 LEU A C 1
ATOM 2322 O O . LEU A 1 327 ? 145.699 139.615 109.576 1.00 18.78 315 LEU A O 1
ATOM 2327 N N . PHE A 1 328 ? 147.167 141.152 110.303 1.00 8.06 316 PHE A N 1
ATOM 2328 C CA . PHE A 1 328 ? 146.451 142.207 109.597 1.00 6.77 316 PHE A CA 1
ATOM 2329 C C . PHE A 1 328 ? 146.751 142.222 108.103 1.00 6.57 316 PHE A C 1
ATOM 2330 O O . PHE A 1 328 ? 146.017 142.862 107.344 1.00 13.67 316 PHE A O 1
ATOM 2338 N N . GLY A 1 329 ? 147.797 141.527 107.663 1.00 7.28 317 GLY A N 1
ATOM 2339 C CA . GLY A 1 329 ? 148.122 141.464 106.250 1.00 9.50 317 GLY A CA 1
ATOM 2340 C C . GLY A 1 329 ? 148.103 140.057 105.687 1.00 12.10 317 GLY A C 1
ATOM 2341 O O . GLY A 1 329 ? 148.822 139.752 104.732 1.00 18.90 317 GLY A O 1
ATOM 2342 N N . TYR A 1 330 ? 147.273 139.192 106.272 1.00 11.71 318 TYR A N 1
ATOM 2343 C CA . TYR A 1 330 ? 147.287 137.776 105.916 1.00 9.09 318 TYR A CA 1
ATOM 2344 C C . TYR A 1 330 ? 146.736 137.542 104.513 1.00 9.57 318 TYR A C 1
ATOM 2345 O O . TYR A 1 330 ? 147.348 136.833 103.705 1.00 11.01 318 TYR A O 1
ATOM 2354 N N . THR A 1 331 ? 145.576 138.126 104.207 1.00 10.53 319 THR A N 1
ATOM 2355 C CA . THR A 1 331 ? 144.902 137.851 102.941 1.00 10.28 319 THR A CA 1
ATOM 2356 C C . THR A 1 331 ? 145.636 138.399 101.724 1.00 10.80 319 THR A C 1
ATOM 2357 O O . THR A 1 331 ? 145.381 137.935 100.608 1.00 12.07 319 THR A O 1
ATOM 2361 N N . ASN A 1 332 ? 146.538 139.365 101.901 1.00 12.37 320 ASN A N 1
ATOM 2362 C CA . ASN A 1 332 ? 147.328 139.845 100.775 1.00 12.70 320 ASN A CA 1
ATOM 2363 C C . ASN A 1 332 ? 148.325 138.807 100.271 1.00 15.18 320 ASN A C 1
ATOM 2364 O O . ASN A 1 332 ? 148.736 138.879 99.108 1.00 20.33 320 ASN A O 1
ATOM 2369 N N . TYR A 1 333 ? 148.716 137.843 101.104 1.00 11.92 321 TYR A N 1
ATOM 2370 C CA . TYR A 1 333 ? 149.736 136.879 100.724 1.00 14.58 321 TYR A CA 1
ATOM 2371 C C . TYR A 1 333 ? 149.261 135.434 100.703 1.00 11.38 321 TYR A C 1
ATOM 2372 O O . TYR A 1 333 ? 149.973 134.580 100.163 1.00 18.15 321 TYR A O 1
ATOM 2381 N N . ALA A 1 334 ? 148.095 135.132 101.265 1.00 14.78 322 ALA A N 1
ATOM 2382 C CA . ALA A 1 334 ? 147.621 133.758 101.371 1.00 12.57 322 ALA A CA 1
ATOM 2383 C C . ALA A 1 334 ? 146.747 133.422 100.170 1.00 13.56 322 ALA A C 1
ATOM 2384 O O . ALA A 1 334 ? 145.736 134.088 99.923 1.00 17.73 322 ALA A O 1
ATOM 2386 N N . LYS A 1 335 ? 147.137 132.387 99.429 1.00 15.60 323 LYS A N 1
ATOM 2387 C CA . LYS A 1 335 ? 146.379 131.913 98.277 1.00 19.14 323 LYS A CA 1
ATOM 2388 C C . LYS A 1 335 ? 146.467 130.397 98.243 1.00 23.41 323 LYS A C 1
ATOM 2389 O O . LYS A 1 335 ? 147.569 129.842 98.220 1.00 23.14 323 LYS A O 1
ATOM 2395 N N . MET A 1 336 ? 145.314 129.731 98.240 1.00 24.12 324 MET A N 1
ATOM 2396 C CA . MET A 1 336 ? 145.309 128.275 98.287 1.00 24.49 324 MET A CA 1
ATOM 2397 C C . MET A 1 336 ? 145.873 127.713 96.988 1.00 25.22 324 MET A C 1
ATOM 2398 O O . MET A 1 336 ? 145.508 128.155 95.894 1.00 32.91 324 MET A O 1
ATOM 2403 N N . GLY A 1 337 ? 146.772 126.739 97.111 1.00 26.63 325 GLY A N 1
ATOM 2404 C CA . GLY A 1 337 ? 147.418 126.132 95.969 1.00 24.79 325 GLY A CA 1
ATOM 2405 C C . GLY A 1 337 ? 148.758 126.732 95.601 1.00 28.40 325 GLY A C 1
ATOM 2406 O O . GLY A 1 337 ? 149.414 126.221 94.685 1.00 31.91 325 GLY A O 1
ATOM 2407 N N . GLN A 1 338 ? 149.179 127.794 96.278 1.00 27.86 326 GLN A N 1
ATOM 2408 C CA . GLN A 1 338 ? 150.482 128.396 96.041 1.00 25.23 326 GLN A CA 1
ATOM 2409 C C . GLN A 1 338 ? 151.570 127.646 96.806 1.00 27.21 326 GLN A C 1
ATOM 2410 O O . GLN A 1 338 ? 151.305 126.929 97.773 1.00 26.18 326 GLN A O 1
ATOM 2416 N N . GLU A 1 339 ? 152.814 127.823 96.352 1.00 29.61 327 GLU A N 1
ATOM 2417 C CA . GLU A 1 339 ? 153.933 127.098 96.948 1.00 25.82 327 GLU A CA 1
ATOM 2418 C C . GLU A 1 339 ? 154.138 127.483 98.408 1.00 26.99 327 GLU A C 1
ATOM 2419 O O . GLU A 1 339 ? 154.416 126.623 99.252 1.00 33.76 327 GLU A O 1
ATOM 2425 N N . ASP A 1 340 ? 154.009 128.769 98.726 1.00 27.17 328 ASP A N 1
ATOM 2426 C CA . ASP A 1 340 ? 154.255 129.272 100.071 1.00 23.21 328 ASP A CA 1
ATOM 2427 C C . ASP A 1 340 ? 153.003 129.304 100.941 1.00 19.95 328 ASP A C 1
ATOM 2428 O O . ASP A 1 340 ? 153.044 129.866 102.040 1.00 25.51 328 ASP A O 1
ATOM 2433 N N . PHE A 1 341 ? 151.898 128.716 100.476 1.00 18.00 329 PHE A N 1
ATOM 2434 C CA . PHE A 1 341 ? 150.636 128.821 101.202 1.00 20.27 329 PHE A CA 1
ATOM 2435 C C . PHE A 1 341 ? 150.715 128.152 102.571 1.00 19.66 329 PHE A C 1
ATOM 2436 O O . PHE A 1 341 ? 150.238 128.708 103.568 1.00 20.74 329 PHE A O 1
ATOM 2444 N N . HIS A 1 342 ? 151.314 126.960 102.643 1.00 19.72 330 HIS A N 1
ATOM 2445 C CA . HIS A 1 342 ? 151.461 126.286 103.930 1.00 19.03 330 HIS A CA 1
ATOM 2446 C C . HIS A 1 342 ? 152.345 127.088 104.877 1.00 16.29 330 HIS A C 1
ATOM 2447 O O . HIS A 1 342 ? 152.059 127.180 106.077 1.00 18.61 330 HIS A O 1
ATOM 2454 N N . LEU A 1 343 ? 153.427 127.673 104.357 1.00 15.34 331 LEU A N 1
ATOM 2455 C CA . LEU A 1 343 ? 154.292 128.506 105.187 1.00 16.62 331 LEU A CA 1
ATOM 2456 C C . LEU A 1 343 ? 153.554 129.737 105.699 1.00 14.62 331 LEU A C 1
ATOM 2457 O O . LEU A 1 343 ? 153.696 130.114 106.868 1.00 16.77 331 LEU A O 1
ATOM 2462 N N . VAL A 1 344 ? 152.760 130.377 104.838 1.00 13.34 332 VAL A N 1
ATOM 2463 C CA . VAL A 1 344 ? 151.984 131.545 105.249 1.00 12.42 332 VAL A CA 1
ATOM 2464 C C . VAL A 1 344 ? 150.985 131.166 106.336 1.00 15.16 332 VAL A C 1
ATOM 2465 O O . VAL A 1 344 ? 150.807 131.892 107.325 1.00 17.33 332 VAL A O 1
ATOM 2469 N N . PHE A 1 345 ? 150.317 130.023 106.168 1.00 13.67 333 PHE A N 1
ATOM 2470 C CA . PHE A 1 345 ? 149.342 129.575 107.155 1.00 12.12 333 PHE A CA 1
ATOM 2471 C C . PHE A 1 345 ? 150.011 129.262 108.492 1.00 12.69 333 PHE A C 1
ATOM 2472 O O . PHE A 1 345 ? 149.487 129.615 109.559 1.00 16.05 333 PHE A O 1
ATOM 2480 N N . SER A 1 346 ? 151.176 128.608 108.453 1.00 13.35 334 SER A N 1
ATOM 2481 C CA . SER A 1 346 ? 151.961 128.410 109.669 1.00 14.65 334 SER A CA 1
ATOM 2482 C C . SER A 1 346 ? 152.380 129.711 110.336 1.00 10.63 334 SER A C 1
ATOM 2483 O O . SER A 1 346 ? 152.435 129.793 111.573 1.00 13.70 334 SER A O 1
ATOM 2486 N N . ASN A 1 347 ? 152.753 130.715 109.537 1.00 11.81 335 ASN A N 1
ATOM 2487 C CA . ASN A 1 347 ? 153.145 132.003 110.096 1.00 9.87 335 ASN A CA 1
ATOM 2488 C C . ASN A 1 347 ? 151.963 132.675 110.784 1.00 11.53 335 ASN A C 1
ATOM 2489 O O . ASN A 1 347 ? 152.111 133.265 111.863 1.00 15.00 335 ASN A O 1
ATOM 2494 N N . ALA A 1 348 ? 150.774 132.567 110.187 1.00 8.50 336 ALA A N 1
ATOM 2495 C CA . ALA A 1 348 ? 149.572 133.098 110.824 1.00 8.92 336 ALA A CA 1
ATOM 2496 C C . ALA A 1 348 ? 149.260 132.372 112.130 1.00 9.29 336 ALA A C 1
ATOM 2497 O O . ALA A 1 348 ? 148.878 133.004 113.123 1.00 12.73 336 ALA A O 1
ATOM 2499 N N . LEU A 1 349 ? 149.393 131.043 112.143 1.00 11.40 337 LEU A N 1
ATOM 2500 C CA . LEU A 1 349 ? 149.140 130.295 113.374 1.00 10.11 337 LEU A CA 1
ATOM 2501 C C . LEU A 1 349 ? 150.140 130.667 114.465 1.00 11.21 337 LEU A C 1
ATOM 2502 O O . LEU A 1 349 ? 149.771 130.810 115.641 1.00 11.26 337 LEU A O 1
ATOM 2507 N N . LEU A 1 350 ? 151.414 130.823 114.093 1.00 9.17 338 LEU A N 1
ATOM 2508 C CA . LEU A 1 350 ? 152.415 131.284 115.047 1.00 11.58 338 LEU A CA 1
ATOM 2509 C C . LEU A 1 350 ? 152.045 132.652 115.602 1.00 8.93 338 LEU A C 1
ATOM 2510 O O . LEU A 1 350 ? 152.175 132.898 116.806 1.00 11.90 338 LEU A O 1
ATOM 2515 N N . GLY A 1 351 ? 151.574 133.552 114.738 1.00 9.06 339 GLY A N 1
ATOM 2516 C CA . GLY A 1 351 ? 151.149 134.859 115.210 1.00 7.70 339 GLY A CA 1
ATOM 2517 C C . GLY A 1 351 ? 149.974 134.794 116.168 1.00 6.68 339 GLY A C 1
ATOM 2518 O O . GLY A 1 351 ? 149.914 135.544 117.144 1.00 12.60 339 GLY A O 1
ATOM 2519 N N . LEU A 1 352 ? 149.013 133.910 115.894 1.00 8.35 340 LEU A N 1
ATOM 2520 C CA . LEU A 1 352 ? 147.858 133.781 116.781 1.00 7.79 340 LEU A CA 1
ATOM 2521 C C . LEU A 1 352 ? 148.281 133.269 118.154 1.00 8.46 340 LEU A C 1
ATOM 2522 O O . LEU A 1 352 ? 147.828 133.771 119.199 1.00 11.17 340 LEU A O 1
ATOM 2527 N N . PHE A 1 353 ? 149.161 132.264 118.171 1.00 9.14 341 PHE A N 1
ATOM 2528 C CA . PHE A 1 353 ? 149.686 131.784 119.446 1.00 11.71 341 PHE A CA 1
ATOM 2529 C C . PHE A 1 353 ? 150.445 132.886 120.166 1.00 8.97 341 PHE A C 1
ATOM 2530 O O . PHE A 1 353 ? 150.348 133.024 121.391 1.00 14.37 341 PHE A O 1
ATOM 2538 N N . TRP A 1 354 ? 151.201 133.687 119.417 1.00 8.39 342 TRP A N 1
ATOM 2539 C CA . TRP A 1 354 ? 151.956 134.765 120.042 1.00 8.06 342 TRP A CA 1
ATOM 2540 C C . TRP A 1 354 ? 151.028 135.817 120.638 1.00 9.03 342 TRP A C 1
ATOM 2541 O O . TRP A 1 354 ? 151.331 136.398 121.682 1.00 13.46 342 TRP A O 1
ATOM 2552 N N . TYR A 1 355 ? 149.903 136.090 119.974 1.00 9.15 343 TYR A N 1
ATOM 2553 C CA . TYR A 1 355 ? 148.902 136.979 120.557 1.00 11.33 343 TYR A CA 1
ATOM 2554 C C . TYR A 1 355 ? 148.416 136.427 121.888 1.00 12.70 343 TYR A C 1
ATOM 2555 O O . TYR A 1 355 ? 148.391 137.137 122.905 1.00 14.33 343 TYR A O 1
ATOM 2564 N N . ALA A 1 356 ? 148.051 135.140 121.900 1.00 13.88 344 ALA A N 1
ATOM 2565 C CA . ALA A 1 356 ? 147.600 134.505 123.136 1.00 13.22 344 ALA A CA 1
ATOM 2566 C C . ALA A 1 356 ? 148.666 134.563 124.226 1.00 18.86 344 ALA A C 1
ATOM 2567 O O . ALA A 1 356 ? 148.335 134.643 125.415 1.00 25.26 344 ALA A O 1
ATOM 2569 N N . ILE A 1 357 ? 149.942 134.515 123.843 1.00 16.89 345 ILE A N 1
ATOM 2570 C CA . ILE A 1 357 ? 151.027 134.592 124.818 1.00 15.17 345 ILE A CA 1
ATOM 2571 C C . ILE A 1 357 ? 151.186 136.014 125.345 1.00 19.90 345 ILE A C 1
ATOM 2572 O O . ILE A 1 357 ? 151.338 136.231 126.553 1.00 16.80 345 ILE A O 1
ATOM 2577 N N . ALA A 1 358 ? 151.145 137.002 124.452 1.00 14.46 346 ALA A N 1
ATOM 2578 C CA . ALA A 1 358 ? 151.603 138.353 124.745 1.00 16.97 346 ALA A CA 1
ATOM 2579 C C . ALA A 1 358 ? 150.537 139.232 125.383 1.00 15.76 346 ALA A C 1
ATOM 2580 O O . ALA A 1 358 ? 150.865 140.069 126.230 1.00 21.97 346 ALA A O 1
ATOM 2582 N N . ILE A 1 359 ? 149.269 139.075 124.990 1.00 17.23 347 ILE A N 1
ATOM 2583 C CA . ILE A 1 359 ? 148.216 139.944 125.527 1.00 21.96 347 ILE A CA 1
ATOM 2584 C C . ILE A 1 359 ? 148.148 139.910 127.052 1.00 22.39 347 ILE A C 1
ATOM 2585 O O . ILE A 1 359 ? 148.089 140.989 127.670 1.00 27.15 347 ILE A O 1
ATOM 2590 N N . PRO A 1 360 ? 148.164 138.748 127.721 1.00 22.63 348 PRO A N 1
ATOM 2591 C CA . PRO A 1 360 ? 148.063 138.776 129.188 1.00 22.05 348 PRO A CA 1
ATOM 2592 C C . PRO A 1 360 ? 149.271 139.401 129.867 1.00 25.58 348 PRO A C 1
ATOM 2593 O O . PRO A 1 360 ? 149.129 139.922 130.977 1.00 28.24 348 PRO A O 1
ATOM 2597 N N . THR A 1 361 ? 150.453 139.371 129.248 1.00 23.18 349 THR A N 1
ATOM 2598 C CA . THR A 1 361 ? 151.601 140.050 129.844 1.00 24.96 349 THR A CA 1
ATOM 2599 C C . THR A 1 361 ? 151.370 141.554 129.900 1.00 27.57 349 THR A C 1
ATOM 2600 O O . THR A 1 361 ? 151.633 142.202 130.922 1.00 34.94 349 THR A O 1
ATOM 2604 N N . ILE A 1 362 ? 150.873 142.127 128.802 1.00 25.00 350 ILE A N 1
ATOM 2605 C CA . ILE A 1 362 ? 150.544 143.548 128.779 1.00 30.76 350 ILE A CA 1
ATOM 2606 C C . ILE A 1 362 ? 149.444 143.850 129.786 1.00 30.00 350 ILE A C 1
ATOM 2607 O O . ILE A 1 362 ? 149.504 144.850 130.514 1.00 37.33 350 ILE A O 1
ATOM 2612 N N . SER A 1 363 ? 148.426 142.986 129.849 1.00 26.06 351 SER A N 1
ATOM 2613 C CA . SER A 1 363 ? 147.352 143.189 130.818 1.00 29.39 351 SER A CA 1
ATOM 2614 C C . SER A 1 363 ? 147.887 143.198 132.246 1.00 32.77 351 SER A C 1
ATOM 2615 O O . SER A 1 363 ? 147.495 144.043 133.058 1.00 39.39 351 SER A O 1
ATOM 2618 N N . ASN A 1 364 ? 148.790 142.270 132.568 1.00 29.56 352 ASN A N 1
ATOM 2619 C CA . ASN A 1 364 ? 149.348 142.205 133.914 1.00 32.56 352 ASN A CA 1
ATOM 2620 C C . ASN A 1 364 ? 150.202 143.428 134.222 1.00 32.22 352 ASN A C 1
ATOM 2621 O O . ASN A 1 364 ? 150.123 143.985 135.323 1.00 36.82 352 ASN A O 1
ATOM 2626 N N . ARG A 1 365 ? 151.026 143.860 133.265 1.00 31.93 353 ARG A N 1
ATOM 2627 C CA . ARG A 1 365 ? 151.919 144.983 133.530 1.00 31.87 353 ARG A CA 1
ATOM 2628 C C . ARG A 1 365 ? 151.169 146.309 133.579 1.00 37.18 353 ARG A C 1
ATOM 2629 O O . ARG A 1 365 ? 151.654 147.268 134.190 1.00 37.46 353 ARG A O 1
ATOM 2637 N N . LEU A 1 366 ? 149.996 146.389 132.951 1.00 35.32 354 LEU A N 1
ATOM 2638 C CA . LEU A 1 366 ? 149.221 147.624 132.964 1.00 36.25 354 LEU A CA 1
ATOM 2639 C C . LEU A 1 366 ? 148.071 147.610 133.961 1.00 40.28 354 LEU A C 1
ATOM 2640 O O . LEU A 1 366 ? 147.662 148.677 134.428 1.00 43.63 354 LEU A O 1
ATOM 2645 N N . THR A 1 367 ? 147.540 146.438 134.298 1.00 43.34 355 THR A N 1
ATOM 2646 C CA . THR A 1 367 ? 146.481 146.304 135.291 1.00 38.92 355 THR A CA 1
ATOM 2647 C C . THR A 1 367 ? 147.023 145.531 136.486 1.00 42.86 355 THR A C 1
ATOM 2648 O O . THR A 1 367 ? 147.479 144.392 136.337 1.00 40.16 355 THR A O 1
ATOM 2652 N N . ARG A 1 368 ? 146.967 146.146 137.662 1.00 46.76 356 ARG A N 1
ATOM 2653 C CA . ARG A 1 368 ? 147.469 145.517 138.877 1.00 41.65 356 ARG A CA 1
ATOM 2654 C C . ARG A 1 368 ? 146.324 144.974 139.726 1.00 43.30 356 ARG A C 1
ATOM 2655 O O . ARG A 1 368 ? 145.271 144.610 139.204 1.00 44.78 356 ARG A O 1
ATOM 2663 N N . PRO B 1 26 ? 165.406 160.688 183.942 1.00 24.66 14 PRO B N 1
ATOM 2664 C CA . PRO B 1 26 ? 165.517 159.288 183.517 1.00 18.50 14 PRO B CA 1
ATOM 2665 C C . PRO B 1 26 ? 166.297 159.140 182.214 1.00 19.52 14 PRO B C 1
ATOM 2666 O O . PRO B 1 26 ? 166.210 160.003 181.341 1.00 25.57 14 PRO B O 1
ATOM 2670 N N . SER B 1 27 ? 167.051 158.051 182.092 1.00 18.96 15 SER B N 1
ATOM 2671 C CA . SER B 1 27 ? 167.877 157.805 180.921 1.00 16.77 15 SER B CA 1
ATOM 2672 C C . SER B 1 27 ? 167.779 156.338 180.532 1.00 13.23 15 SER B C 1
ATOM 2673 O O . SER B 1 27 ? 167.405 155.482 181.338 1.00 17.47 15 SER B O 1
ATOM 2676 N N . ALA B 1 28 ? 168.117 156.057 179.276 1.00 14.57 16 ALA B N 1
ATOM 2677 C CA . ALA B 1 28 ? 168.048 154.705 178.741 1.00 10.71 16 ALA B CA 1
ATOM 2678 C C . ALA B 1 28 ? 169.239 154.468 177.826 1.00 9.88 16 ALA B C 1
ATOM 2679 O O . ALA B 1 28 ? 169.858 155.406 177.323 1.00 16.00 16 ALA B O 1
ATOM 2681 N N . ALA B 1 29 ? 169.564 153.196 177.619 1.00 11.15 17 ALA B N 1
ATOM 2682 C CA . ALA B 1 29 ? 170.696 152.855 176.771 1.00 12.98 17 ALA B CA 1
ATOM 2683 C C . ALA B 1 29 ? 170.390 153.165 175.310 1.00 15.11 17 ALA B C 1
ATOM 2684 O O . ALA B 1 29 ? 169.277 152.939 174.826 1.00 13.11 17 ALA B O 1
ATOM 2686 N N . SER B 1 30 ? 171.389 153.700 174.615 1.00 14.02 18 SER B N 1
ATOM 2687 C CA . SER B 1 30 ? 171.286 153.909 173.178 1.00 15.71 18 SER B CA 1
ATOM 2688 C C . SER B 1 30 ? 171.139 152.567 172.471 1.00 8.28 18 SER B C 1
ATOM 2689 O O . SER B 1 30 ? 171.761 151.573 172.853 1.00 15.01 18 SER B O 1
ATOM 2692 N N . ARG B 1 31 ? 170.304 152.541 171.438 1.00 8.71 19 ARG B N 1
ATOM 2693 C CA . ARG B 1 31 ? 169.931 151.287 170.802 1.00 4.56 19 ARG B CA 1
ATOM 2694 C C . ARG B 1 31 ? 171.000 150.828 169.818 1.00 3.54 19 ARG B C 1
ATOM 2695 O O . ARG B 1 31 ? 171.697 151.636 169.197 1.00 4.01 19 ARG B O 1
ATOM 2703 N N . GLY B 1 32 ? 171.121 149.505 169.681 1.00 2.64 20 GLY B N 1
ATOM 2704 C CA . GLY B 1 32 ? 172.073 148.948 168.736 1.00 2.08 20 GLY B CA 1
ATOM 2705 C C . GLY B 1 32 ? 171.742 149.280 167.296 1.00 1.32 20 GLY B C 1
ATOM 2706 O O . GLY B 1 32 ? 172.628 149.284 166.437 1.00 3.28 20 GLY B O 1
ATOM 2707 N N . ARG B 1 33 ? 170.468 149.561 167.009 1.00 1.53 21 ARG B N 1
ATOM 2708 C CA . ARG B 1 33 ? 170.084 149.987 165.668 1.00 2.26 21 ARG B CA 1
ATOM 2709 C C . ARG B 1 33 ? 170.812 151.264 165.269 1.00 1.48 21 ARG B C 1
ATOM 2710 O O . ARG B 1 33 ? 171.185 151.439 164.103 1.00 2.85 21 ARG B O 1
ATOM 2718 N N . ARG B 1 34 ? 171.023 152.170 166.225 1.00 1.29 22 ARG B N 1
ATOM 2719 C CA . ARG B 1 34 ? 171.740 153.408 165.942 1.00 2.51 22 ARG B CA 1
ATOM 2720 C C . ARG B 1 34 ? 173.252 153.206 165.975 1.00 2.37 22 ARG B C 1
ATOM 2721 O O . ARG B 1 34 ? 173.971 153.777 165.149 1.00 5.20 22 ARG B O 1
ATOM 2729 N N . THR B 1 35 ? 173.757 152.408 166.916 1.00 2.25 23 THR B N 1
ATOM 2730 C CA . THR B 1 35 ? 175.195 152.342 167.151 1.00 4.21 23 THR B CA 1
ATOM 2731 C C . THR B 1 35 ? 175.885 151.161 166.481 1.00 3.71 23 THR B C 1
ATOM 2732 O O . THR B 1 35 ? 177.118 151.165 166.388 1.00 11.16 23 THR B O 1
ATOM 2736 N N . LYS B 1 36 ? 175.144 150.162 166.018 1.00 4.97 24 LYS B N 1
ATOM 2737 C CA . LYS B 1 36 ? 175.756 148.968 165.445 1.00 3.68 24 LYS B CA 1
ATOM 2738 C C . LYS B 1 36 ? 175.325 148.681 164.016 1.00 2.77 24 LYS B C 1
ATOM 2739 O O . LYS B 1 36 ? 176.154 148.267 163.202 1.00 5.24 24 LYS B O 1
ATOM 2745 N N . ASN B 1 37 ? 174.052 148.882 163.686 1.00 2.00 25 ASN B N 1
ATOM 2746 C CA . ASN B 1 37 ? 173.520 148.511 162.375 1.00 2.14 25 ASN B CA 1
ATOM 2747 C C . ASN B 1 37 ? 173.968 149.549 161.352 1.00 1.42 25 ASN B C 1
ATOM 2748 O O . ASN B 1 37 ? 173.322 150.577 161.147 1.00 2.08 25 ASN B O 1
ATOM 2753 N N . TRP B 1 38 ? 175.090 149.261 160.688 1.00 1.37 26 TRP B N 1
ATOM 2754 C CA . TRP B 1 38 ? 175.717 150.211 159.776 1.00 2.04 26 TRP B CA 1
ATOM 2755 C C . TRP B 1 38 ? 174.901 150.469 158.515 1.00 1.16 26 TRP B C 1
ATOM 2756 O O . TRP B 1 38 ? 175.202 151.426 157.795 1.00 2.73 26 TRP B O 1
ATOM 2767 N N . TRP B 1 39 ? 173.893 149.646 158.223 1.00 0.89 27 TRP B N 1
ATOM 2768 C CA . TRP B 1 39 ? 173.026 149.884 157.074 1.00 0.67 27 TRP B CA 1
ATOM 2769 C C . TRP B 1 39 ? 171.938 150.915 157.349 1.00 0.62 27 TRP B C 1
ATOM 2770 O O . TRP B 1 39 ? 171.237 151.313 156.412 1.00 0.66 27 TRP B O 1
ATOM 2781 N N . GLU B 1 40 ? 171.777 151.353 158.596 1.00 0.67 28 GLU B N 1
ATOM 2782 C CA . GLU B 1 40 ? 170.683 152.247 158.940 1.00 1.01 28 GLU B CA 1
ATOM 2783 C C . GLU B 1 40 ? 171.055 153.705 158.660 1.00 1.04 28 GLU B C 1
ATOM 2784 O O . GLU B 1 40 ? 172.222 154.090 158.776 1.00 1.27 28 GLU B O 1
ATOM 2790 N N . PRO B 1 41 ? 170.076 154.532 158.281 1.00 1.40 29 PRO B N 1
ATOM 2791 C CA . PRO B 1 41 ? 170.382 155.935 157.949 1.00 1.60 29 PRO B CA 1
ATOM 2792 C C . PRO B 1 41 ? 170.902 156.745 159.122 1.00 1.45 29 PRO B C 1
ATOM 2793 O O . PRO B 1 41 ? 171.725 157.647 158.923 1.00 6.52 29 PRO B O 1
ATOM 2797 N N . MET B 1 42 ? 170.444 156.460 160.337 1.00 2.56 30 MET B N 1
ATOM 2798 C CA . MET B 1 42 ? 170.854 157.194 161.525 1.00 3.62 30 MET B CA 1
ATOM 2799 C C . MET B 1 42 ? 172.087 156.595 162.187 1.00 3.56 30 MET B C 1
ATOM 2800 O O . MET B 1 42 ? 172.418 156.982 163.313 1.00 5.66 30 MET B O 1
ATOM 2805 N N . PHE B 1 43 ? 172.759 155.655 161.523 1.00 4.62 31 PHE B N 1
ATOM 2806 C CA . PHE B 1 43 ? 173.872 154.947 162.140 1.00 4.29 31 PHE B CA 1
ATOM 2807 C C . PHE B 1 43 ? 174.975 155.915 162.545 1.00 4.77 31 PHE B C 1
ATOM 2808 O O . PHE B 1 43 ? 175.458 156.705 161.728 1.00 8.43 31 PHE B O 1
ATOM 2816 N N . ASP B 1 44 ? 175.383 155.840 163.811 1.00 5.77 32 ASP B N 1
ATOM 2817 C CA . ASP B 1 44 ? 176.432 156.713 164.328 1.00 9.39 32 ASP B CA 1
ATOM 2818 C C . ASP B 1 44 ? 177.201 155.860 165.338 1.00 8.23 32 ASP B C 1
ATOM 2819 O O . ASP B 1 44 ? 176.717 155.636 166.452 1.00 11.94 32 ASP B O 1
ATOM 2824 N N . ALA B 1 45 ? 178.402 155.415 164.964 1.00 12.36 33 ALA B N 1
ATOM 2825 C CA . ALA B 1 45 ? 179.205 154.630 165.895 1.00 15.81 33 ALA B CA 1
ATOM 2826 C C . ALA B 1 45 ? 179.640 155.447 167.104 1.00 18.58 33 ALA B C 1
ATOM 2827 O O . ALA B 1 45 ? 179.941 154.867 168.153 1.00 24.99 33 ALA B O 1
ATOM 2829 N N . ASN B 1 46 ? 179.678 156.772 166.982 1.00 18.38 34 ASN B N 1
ATOM 2830 C CA . ASN B 1 46 ? 180.069 157.659 168.069 1.00 17.27 34 ASN B CA 1
ATOM 2831 C C . ASN B 1 46 ? 178.872 158.237 168.813 1.00 20.37 34 ASN B C 1
ATOM 2832 O O . ASN B 1 46 ? 179.024 159.231 169.529 1.00 21.12 34 ASN B O 1
ATOM 2837 N N . ALA B 1 47 ? 177.692 157.643 168.656 1.00 19.37 35 ALA B N 1
ATOM 2838 C CA . ALA B 1 47 ? 176.514 158.130 169.352 1.00 16.09 35 ALA B CA 1
ATOM 2839 C C . ALA B 1 47 ? 176.703 157.994 170.863 1.00 16.76 35 ALA B C 1
ATOM 2840 O O . ALA B 1 47 ? 177.410 157.094 171.328 1.00 19.16 35 ALA B O 1
ATOM 2842 N N . PRO B 1 48 ? 176.097 158.882 171.651 1.00 18.66 36 PRO B N 1
ATOM 2843 C CA . PRO B 1 48 ? 176.245 158.789 173.107 1.00 16.91 36 PRO B CA 1
ATOM 2844 C C . PRO B 1 48 ? 175.658 157.492 173.639 1.00 15.06 36 PRO B C 1
ATOM 2845 O O . PRO B 1 48 ? 174.715 156.931 173.077 1.00 17.79 36 PRO B O 1
ATOM 2849 N N . ALA B 1 49 ? 176.239 157.013 174.740 1.00 17.03 37 ALA B N 1
ATOM 2850 C CA . ALA B 1 49 ? 175.796 155.751 175.321 1.00 13.11 37 ALA B CA 1
ATOM 2851 C C . ALA B 1 49 ? 174.383 155.846 175.878 1.00 14.96 37 ALA B C 1
ATOM 2852 O O . ALA B 1 49 ? 173.674 154.835 175.936 1.00 18.60 37 ALA B O 1
ATOM 2854 N N . SER B 1 50 ? 173.952 157.037 176.284 1.00 16.57 38 SER B N 1
ATOM 2855 C CA . SER B 1 50 ? 172.668 157.215 176.942 1.00 15.86 38 SER B CA 1
ATOM 2856 C C . SER B 1 50 ? 171.804 158.215 176.185 1.00 12.04 38 SER B C 1
ATOM 2857 O O . SER B 1 50 ? 172.302 159.184 175.605 1.00 13.83 38 SER B O 1
ATOM 2860 N N . PHE B 1 51 ? 170.500 157.958 176.199 1.00 14.85 39 PHE B N 1
ATOM 2861 C CA . PHE B 1 51 ? 169.486 158.853 175.666 1.00 13.70 39 PHE B CA 1
ATOM 2862 C C . PHE B 1 51 ? 168.581 159.299 176.804 1.00 10.05 39 PHE B C 1
ATOM 2863 O O . PHE B 1 51 ? 168.235 158.502 177.683 1.00 13.18 39 PHE B O 1
ATOM 2871 N N . SER B 1 52 ? 168.201 160.572 176.791 1.00 11.84 40 SER B N 1
ATOM 2872 C CA . SER B 1 52 ? 167.225 161.058 177.755 1.00 8.29 40 SER B CA 1
ATOM 2873 C C . SER B 1 52 ? 165.859 160.449 177.463 1.00 11.21 40 SER B C 1
ATOM 2874 O O . SER B 1 52 ? 165.468 160.289 176.304 1.00 9.37 40 SER B O 1
ATOM 2877 N N . VAL B 1 53 ? 165.136 160.098 178.520 1.00 9.28 41 VAL B N 1
ATOM 2878 C CA . VAL B 1 53 ? 163.795 159.542 178.385 1.00 8.77 41 VAL B CA 1
ATOM 2879 C C . VAL B 1 53 ? 162.795 160.686 178.481 1.00 9.02 41 VAL B C 1
ATOM 2880 O O . VAL B 1 53 ? 162.736 161.389 179.496 1.00 18.85 41 VAL B O 1
ATOM 2884 N N . SER B 1 54 ? 162.011 160.872 177.425 1.00 7.05 42 SER B N 1
ATOM 2885 C CA . SER B 1 54 ? 161.099 162.002 177.362 1.00 10.29 42 SER B CA 1
ATOM 2886 C C . SER B 1 54 ? 159.891 161.795 178.265 1.00 7.43 42 SER B C 1
ATOM 2887 O O . SER B 1 54 ? 159.392 160.680 178.438 1.00 8.24 42 SER B O 1
ATOM 2890 N N . ASP B 1 55 ? 159.426 162.895 178.847 1.00 7.96 43 ASP B N 1
ATOM 2891 C CA . ASP B 1 55 ? 158.114 162.968 179.469 1.00 9.92 43 ASP B CA 1
ATOM 2892 C C . ASP B 1 55 ? 157.051 163.532 178.527 1.00 11.14 43 ASP B C 1
ATOM 2893 O O . ASP B 1 55 ? 155.926 163.792 178.965 1.00 13.21 43 ASP B O 1
ATOM 2898 N N . TRP B 1 56 ? 157.398 163.733 177.252 1.00 10.98 44 TRP B N 1
ATOM 2899 C CA . TRP B 1 56 ? 156.468 164.169 176.208 1.00 11.61 44 TRP B CA 1
ATOM 2900 C C . TRP B 1 56 ? 155.902 165.561 176.475 1.00 15.07 44 TRP B C 1
ATOM 2901 O O . TRP B 1 56 ? 154.784 165.874 176.059 1.00 23.78 44 TRP B O 1
ATOM 2912 N N . ASN B 1 57 ? 156.659 166.411 177.164 1.00 17.36 45 ASN B N 1
ATOM 2913 C CA . ASN B 1 57 ? 156.262 167.795 177.403 1.00 16.55 45 ASN B CA 1
ATOM 2914 C C . ASN B 1 57 ? 157.038 168.670 176.425 1.00 13.71 45 ASN B C 1
ATOM 2915 O O . ASN B 1 57 ? 158.248 168.864 176.579 1.00 17.30 45 ASN B O 1
ATOM 2920 N N . PHE B 1 58 ? 156.341 169.197 175.423 1.00 17.53 46 PHE B N 1
ATOM 2921 C CA . PHE B 1 58 ? 156.955 170.026 174.396 1.00 17.70 46 PHE B CA 1
ATOM 2922 C C . PHE B 1 58 ? 156.756 171.516 174.636 1.00 20.46 46 PHE B C 1
ATOM 2923 O O . PHE B 1 58 ? 157.134 172.322 173.781 1.00 26.18 46 PHE B O 1
ATOM 2931 N N . SER B 1 59 ? 156.170 171.900 175.771 1.00 22.34 47 SER B N 1
ATOM 2932 C CA . SER B 1 59 ? 155.966 173.317 176.055 1.00 24.68 47 SER B CA 1
ATOM 2933 C C . SER B 1 59 ? 157.294 174.044 176.235 1.00 23.64 47 SER B C 1
ATOM 2934 O O . SER B 1 59 ? 157.450 175.183 175.782 1.00 31.83 47 SER B O 1
ATOM 2937 N N . ASN B 1 60 ? 158.262 173.400 176.889 1.00 23.02 48 ASN B N 1
ATOM 2938 C CA . ASN B 1 60 ? 159.532 174.060 177.169 1.00 26.43 48 ASN B CA 1
ATOM 2939 C C . ASN B 1 60 ? 160.491 173.983 175.986 1.00 25.98 48 ASN B C 1
ATOM 2940 O O . ASN B 1 60 ? 161.106 174.990 175.620 1.00 31.39 48 ASN B O 1
ATOM 2945 N N . ASN B 1 61 ? 160.635 172.808 175.378 1.00 25.68 49 ASN B N 1
ATOM 2946 C CA . ASN B 1 61 ? 161.600 172.594 174.306 1.00 25.05 49 ASN B CA 1
ATOM 2947 C C . ASN B 1 61 ? 160.869 172.194 173.032 1.00 17.93 49 ASN B C 1
ATOM 2948 O O . ASN B 1 61 ? 160.175 171.172 173.002 1.00 19.29 49 ASN B O 1
ATOM 2953 N N . ARG B 1 62 ? 161.022 173.003 171.984 1.00 17.36 50 ARG B N 1
ATOM 2954 C CA . ARG B 1 62 ? 160.430 172.679 170.694 1.00 17.29 50 ARG B CA 1
ATOM 2955 C C . ARG B 1 62 ? 161.265 171.687 169.896 1.00 11.37 50 ARG B C 1
ATOM 2956 O O . ARG B 1 62 ? 160.726 171.027 169.002 1.00 14.04 50 ARG B O 1
ATOM 2964 N N . GLY B 1 63 ? 162.560 171.576 170.180 1.00 8.67 51 GLY B N 1
ATOM 2965 C CA . GLY B 1 63 ? 163.373 170.574 169.536 1.00 8.41 51 GLY B CA 1
ATOM 2966 C C . GLY B 1 63 ? 164.064 169.651 170.517 1.00 11.43 51 GLY B C 1
ATOM 2967 O O . GLY B 1 63 ? 165.030 170.025 171.189 1.00 16.05 51 GLY B O 1
ATOM 2968 N N . PRO B 1 64 ? 163.595 168.410 170.595 1.00 11.38 52 PRO B N 1
ATOM 2969 C CA . PRO B 1 64 ? 164.274 167.420 171.436 1.00 6.96 52 PRO B CA 1
ATOM 2970 C C . PRO B 1 64 ? 165.464 166.810 170.716 1.00 8.66 52 PRO B C 1
ATOM 2971 O O . PRO B 1 64 ? 165.477 166.673 169.491 1.00 6.53 52 PRO B O 1
ATOM 2975 N N . ARG B 1 65 ? 166.476 166.442 171.501 1.00 10.15 53 ARG B N 1
ATOM 2976 C CA . ARG B 1 65 ? 167.720 165.893 170.980 1.00 8.10 53 ARG B CA 1
ATOM 2977 C C . ARG B 1 65 ? 168.115 164.656 171.771 1.00 8.62 53 ARG B C 1
ATOM 2978 O O . ARG B 1 65 ? 168.042 164.651 173.003 1.00 10.56 53 ARG B O 1
ATOM 2986 N N . CYS B 1 66 ? 168.546 163.616 171.053 1.00 9.12 54 CYS B N 1
ATOM 2987 C CA . CYS B 1 66 ? 169.062 162.386 171.658 1.00 6.46 54 CYS B CA 1
ATOM 2988 C C . CYS B 1 66 ? 168.102 161.855 172.721 1.00 7.12 54 CYS B C 1
ATOM 2989 O O . CYS B 1 66 ? 168.489 161.535 173.847 1.00 15.07 54 CYS B O 1
ATOM 2992 N N . THR B 1 67 ? 166.829 161.772 172.351 1.00 5.72 55 THR B N 1
ATOM 2993 C CA . THR B 1 67 ? 165.755 161.497 173.292 1.00 6.38 55 THR B CA 1
ATOM 2994 C C . THR B 1 67 ? 164.988 160.253 172.865 1.00 4.27 55 THR B C 1
ATOM 2995 O O . THR B 1 67 ? 164.743 160.040 171.674 1.00 4.18 55 THR B O 1
ATOM 2999 N N . LEU B 1 68 ? 164.612 159.437 173.846 1.00 4.63 56 LEU B N 1
ATOM 3000 C CA . LEU B 1 68 ? 163.814 158.240 173.617 1.00 2.59 56 LEU B CA 1
ATOM 3001 C C . LEU B 1 68 ? 162.366 158.538 173.984 1.00 2.82 56 LEU B C 1
ATOM 3002 O O . LEU B 1 68 ? 162.083 158.973 175.105 1.00 4.98 56 LEU B O 1
ATOM 3007 N N . PHE B 1 69 ? 161.458 158.309 173.041 1.00 2.47 57 PHE B N 1
ATOM 3008 C CA . PHE B 1 69 ? 160.030 158.552 173.231 1.00 1.97 57 PHE B CA 1
ATOM 3009 C C . PHE B 1 69 ? 159.337 157.200 173.365 1.00 3.16 57 PHE B C 1
ATOM 3010 O O . PHE B 1 69 ? 159.093 156.514 172.368 1.00 3.19 57 PHE B O 1
ATOM 3018 N N . LEU B 1 70 ? 159.024 156.821 174.601 1.00 2.50 58 LEU B N 1
ATOM 3019 C CA . LEU B 1 70 ? 158.385 155.546 174.883 1.00 3.60 58 LEU B CA 1
ATOM 3020 C C . LEU B 1 70 ? 156.870 155.682 174.812 1.00 5.07 58 LEU B C 1
ATOM 3021 O O . LEU B 1 70 ? 156.302 156.685 175.251 1.00 7.03 58 LEU B O 1
ATOM 3026 N N . ALA B 1 71 ? 156.220 154.658 174.255 1.00 3.71 59 ALA B N 1
ATOM 3027 C CA . ALA B 1 71 ? 154.764 154.662 174.179 1.00 6.00 59 ALA B CA 1
ATOM 3028 C C . ALA B 1 71 ? 154.128 154.559 175.558 1.00 9.85 59 ALA B C 1
ATOM 3029 O O . ALA B 1 71 ? 152.978 154.969 175.744 1.00 19.52 59 ALA B O 1
ATOM 3031 N N . GLU B 1 72 ? 154.850 154.012 176.536 1.00 8.45 60 GLU B N 1
ATOM 3032 C CA . GLU B 1 72 ? 154.295 153.895 177.877 1.00 10.85 60 GLU B CA 1
ATOM 3033 C C . GLU B 1 72 ? 154.312 155.218 178.629 1.00 9.30 60 GLU B C 1
ATOM 3034 O O . GLU B 1 72 ? 153.650 155.335 179.665 1.00 14.79 60 GLU B O 1
ATOM 3040 N N . LYS B 1 73 ? 155.041 156.215 178.132 1.00 11.93 61 LYS B N 1
ATOM 3041 C CA . LYS B 1 73 ? 155.221 157.471 178.846 1.00 10.81 61 LYS B CA 1
ATOM 3042 C C . LYS B 1 73 ? 154.532 158.659 178.187 1.00 10.98 61 LYS B C 1
ATOM 3043 O O . LYS B 1 73 ? 154.696 159.786 178.664 1.00 11.89 61 LYS B O 1
ATOM 3049 N N . MET B 1 74 ? 153.773 158.454 177.113 1.00 15.05 62 MET B N 1
ATOM 3050 C CA . MET B 1 74 ? 153.011 159.562 176.563 1.00 15.00 62 MET B CA 1
ATOM 3051 C C . MET B 1 74 ? 151.872 159.923 177.516 1.00 14.54 62 MET B C 1
ATOM 3052 O O . MET B 1 74 ? 151.344 159.058 178.220 1.00 15.44 62 MET B O 1
ATOM 3057 N N . PRO B 1 75 ? 151.481 161.197 177.566 1.00 16.21 63 PRO B N 1
ATOM 3058 C CA . PRO B 1 75 ? 150.447 161.610 178.521 1.00 17.65 63 PRO B CA 1
ATOM 3059 C C . PRO B 1 75 ? 149.106 160.966 178.205 1.00 17.63 63 PRO B C 1
ATOM 3060 O O . PRO B 1 75 ? 148.826 160.560 177.075 1.00 26.17 63 PRO B O 1
ATOM 3064 N N . ASP B 1 76 ? 148.274 160.863 179.238 1.00 23.39 64 ASP B N 1
ATOM 3065 C CA . ASP B 1 76 ? 146.943 160.283 179.093 1.00 22.86 64 ASP B CA 1
ATOM 3066 C C . ASP B 1 76 ? 146.074 161.217 178.262 1.00 25.24 64 ASP B C 1
ATOM 3067 O O . ASP B 1 76 ? 145.691 162.297 178.722 1.00 31.47 64 ASP B O 1
ATOM 3072 N N . ALA B 1 77 ? 145.764 160.806 177.036 1.00 20.08 65 ALA B N 1
ATOM 3073 C CA . ALA B 1 77 ? 144.944 161.612 176.146 1.00 19.37 65 ALA B CA 1
ATOM 3074 C C . ALA B 1 77 ? 144.285 160.701 175.124 1.00 17.02 65 ALA B C 1
ATOM 3075 O O . ALA B 1 77 ? 144.839 159.665 174.748 1.00 23.66 65 ALA B O 1
ATOM 3077 N N . THR B 1 78 ? 143.091 161.098 174.684 1.00 11.74 66 THR B N 1
ATOM 3078 C CA . THR B 1 78 ? 142.407 160.351 173.635 1.00 14.63 66 THR B CA 1
ATOM 3079 C C . THR B 1 78 ? 143.051 160.595 172.276 1.00 9.35 66 THR B C 1
ATOM 3080 O O . THR B 1 78 ? 143.167 159.669 171.465 1.00 17.89 66 THR B O 1
ATOM 3084 N N . THR B 1 79 ? 143.473 161.830 172.014 1.00 7.99 67 THR B N 1
ATOM 3085 C CA . THR B 1 79 ? 144.247 162.165 170.825 1.00 5.61 67 THR B CA 1
ATOM 3086 C C . THR B 1 79 ? 145.307 163.176 171.227 1.00 7.07 67 THR B C 1
ATOM 3087 O O . THR B 1 79 ? 144.976 164.251 171.735 1.00 9.71 67 THR B O 1
ATOM 3091 N N . LEU B 1 80 ? 146.571 162.834 171.007 1.00 5.18 68 LEU B N 1
ATOM 3092 C CA . LEU B 1 80 ? 147.682 163.726 171.306 1.00 4.41 68 LEU B CA 1
ATOM 3093 C C . LEU B 1 80 ? 148.111 164.423 170.022 1.00 2.76 68 LEU B C 1
ATOM 3094 O O . LEU B 1 80 ? 148.522 163.764 169.061 1.00 3.38 68 LEU B O 1
ATOM 3099 N N . VAL B 1 81 ? 148.013 165.747 170.008 1.00 1.99 69 VAL B N 1
ATOM 3100 C CA . VAL B 1 81 ? 148.408 166.553 168.860 1.00 2.40 69 VAL B CA 1
ATOM 3101 C C . VAL B 1 81 ? 149.805 167.095 169.124 1.00 2.13 69 VAL B C 1
ATOM 3102 O O . VAL B 1 81 ? 150.011 167.881 170.056 1.00 7.62 69 VAL B O 1
ATOM 3106 N N . VAL B 1 82 ? 150.764 166.669 168.308 1.00 2.82 70 VAL B N 1
ATOM 3107 C CA . VAL B 1 82 ? 152.151 167.110 168.401 1.00 2.80 70 VAL B CA 1
ATOM 3108 C C . VAL B 1 82 ? 152.413 168.028 167.215 1.00 3.81 70 VAL B C 1
ATOM 3109 O O . VAL B 1 82 ? 152.376 167.586 166.060 1.00 4.38 70 VAL B O 1
ATOM 3113 N N . LYS B 1 83 ? 152.679 169.301 167.496 1.00 4.18 71 LYS B N 1
ATOM 3114 C CA . LYS B 1 83 ? 152.696 170.332 166.467 1.00 6.14 71 LYS B CA 1
ATOM 3115 C C . LYS B 1 83 ? 154.020 171.080 166.476 1.00 4.65 71 LYS B C 1
ATOM 3116 O O . LYS B 1 83 ? 154.470 171.542 167.529 1.00 8.12 71 LYS B O 1
ATOM 3122 N N . ASP B 1 84 ? 154.631 171.202 165.295 1.00 5.06 72 ASP B N 1
ATOM 3123 C CA . ASP B 1 84 ? 155.799 172.058 165.079 1.00 6.82 72 ASP B CA 1
ATOM 3124 C C . ASP B 1 84 ? 156.967 171.670 165.983 1.00 5.92 72 ASP B C 1
ATOM 3125 O O . ASP B 1 84 ? 157.637 172.525 166.564 1.00 14.79 72 ASP B O 1
ATOM 3130 N N . ILE B 1 85 ? 157.218 170.370 166.101 1.00 4.45 73 ILE B N 1
ATOM 3131 C CA . ILE B 1 85 ? 158.319 169.853 166.904 1.00 4.48 73 ILE B CA 1
ATOM 3132 C C . ILE B 1 85 ? 159.403 169.347 165.965 1.00 3.85 73 ILE B C 1
ATOM 3133 O O . ILE B 1 85 ? 159.123 168.583 165.033 1.00 3.48 73 ILE B O 1
ATOM 3138 N N . ASP B 1 86 ? 160.639 169.775 166.204 1.00 5.44 74 ASP B N 1
ATOM 3139 C CA . ASP B 1 86 ? 161.774 169.405 165.363 1.00 6.23 74 ASP B CA 1
ATOM 3140 C C . ASP B 1 86 ? 162.546 168.317 166.108 1.00 4.88 74 ASP B C 1
ATOM 3141 O O . ASP B 1 86 ? 163.326 168.602 167.019 1.00 7.35 74 ASP B O 1
ATOM 3146 N N . PHE B 1 87 ? 162.304 167.066 165.729 1.00 3.41 75 PHE B N 1
ATOM 3147 C CA . PHE B 1 87 ? 163.016 165.941 166.317 1.00 3.80 75 PHE B CA 1
ATOM 3148 C C . PHE B 1 87 ? 164.341 165.726 165.598 1.00 4.02 75 PHE B C 1
ATOM 3149 O O . PHE B 1 87 ? 164.411 165.790 164.368 1.00 8.03 75 PHE B O 1
ATOM 3157 N N . GLN B 1 88 ? 165.396 165.473 166.370 1.00 5.14 76 GLN B N 1
ATOM 3158 C CA . GLN B 1 88 ? 166.687 165.123 165.791 1.00 4.95 76 GLN B CA 1
ATOM 3159 C C . GLN B 1 88 ? 167.360 164.081 166.670 1.00 3.36 76 GLN B C 1
ATOM 3160 O O . GLN B 1 88 ? 167.461 164.265 167.886 1.00 6.80 76 GLN B O 1
ATOM 3166 N N . ASP B 1 89 ? 167.816 162.992 166.045 1.00 3.43 77 ASP B N 1
ATOM 3167 C CA . ASP B 1 89 ? 168.500 161.900 166.742 1.00 3.73 77 ASP B CA 1
ATOM 3168 C C . ASP B 1 89 ? 167.635 161.318 167.858 1.00 2.84 77 ASP B C 1
ATOM 3169 O O . ASP B 1 89 ? 168.117 161.030 168.954 1.00 7.15 77 ASP B O 1
ATOM 3174 N N . CYS B 1 90 ? 166.349 161.135 167.578 1.00 2.20 78 CYS B N 1
ATOM 3175 C CA . CYS B 1 90 ? 165.403 160.637 168.564 1.00 3.70 78 CYS B CA 1
ATOM 3176 C C . CYS B 1 90 ? 164.969 159.218 168.223 1.00 3.31 78 CYS B C 1
ATOM 3177 O O . CYS B 1 90 ? 164.967 158.811 167.058 1.00 3.66 78 CYS B O 1
ATOM 3180 N N . ASP B 1 91 ? 164.605 158.466 169.258 1.00 3.54 79 ASP B N 1
ATOM 3181 C CA . ASP B 1 91 ? 164.131 157.098 169.117 1.00 3.02 79 ASP B CA 1
ATOM 3182 C C . ASP B 1 91 ? 162.696 156.993 169.612 1.00 1.83 79 ASP B C 1
ATOM 3183 O O . ASP B 1 91 ? 162.313 157.651 170.585 1.00 3.11 79 ASP B O 1
ATOM 3188 N N . PHE B 1 92 ? 161.909 156.166 168.935 1.00 2.25 80 PHE B N 1
ATOM 3189 C CA . PHE B 1 92 ? 160.571 155.808 169.373 1.00 1.30 80 PHE B CA 1
ATOM 3190 C C . PHE B 1 92 ? 160.532 154.318 169.685 1.00 1.63 80 PHE B C 1
ATOM 3191 O O . PHE B 1 92 ? 161.220 153.519 169.044 1.00 3.88 80 PHE B O 1
ATOM 3199 N N . GLN B 1 93 ? 159.733 153.947 170.681 1.00 1.66 81 GLN B N 1
ATOM 3200 C CA . GLN B 1 93 ? 159.696 152.559 171.115 1.00 2.45 81 GLN B CA 1
ATOM 3201 C C . GLN B 1 93 ? 158.375 152.274 171.813 1.00 2.11 81 GLN B C 1
ATOM 3202 O O . GLN B 1 93 ? 157.877 153.105 172.575 1.00 4.75 81 GLN B O 1
ATOM 3208 N N . GLY B 1 94 ? 157.821 151.099 171.548 1.00 1.93 82 GLY B N 1
ATOM 3209 C CA . GLY B 1 94 ? 156.646 150.620 172.244 1.00 1.08 82 GLY B CA 1
ATOM 3210 C C . GLY B 1 94 ? 155.433 150.516 171.337 1.00 1.05 82 GLY B C 1
ATOM 3211 O O . GLY B 1 94 ? 155.500 150.695 170.117 1.00 1.96 82 GLY B O 1
ATOM 3212 N N . THR B 1 95 ? 154.302 150.215 171.968 1.00 1.09 83 THR B N 1
ATOM 3213 C CA . THR B 1 95 ? 153.025 150.055 171.281 1.00 1.01 83 THR B CA 1
ATOM 3214 C C . THR B 1 95 ? 152.225 151.339 171.471 1.00 1.52 83 THR B C 1
ATOM 3215 O O . THR B 1 95 ? 151.591 151.542 172.509 1.00 3.22 83 THR B O 1
ATOM 3219 N N . PHE B 1 96 ? 152.264 152.212 170.464 1.00 2.14 84 PHE B N 1
ATOM 3220 C CA . PHE B 1 96 ? 151.524 153.471 170.484 1.00 2.15 84 PHE B CA 1
ATOM 3221 C C . PHE B 1 96 ? 150.083 153.174 170.079 1.00 2.77 84 PHE B C 1
ATOM 3222 O O . PHE B 1 96 ? 149.682 153.297 168.917 1.00 3.24 84 PHE B O 1
ATOM 3230 N N . GLU B 1 97 ? 149.300 152.745 171.072 1.00 3.13 85 GLU B N 1
ATOM 3231 C CA . GLU B 1 97 ? 147.891 152.436 170.853 1.00 5.52 85 GLU B CA 1
ATOM 3232 C C . GLU B 1 97 ? 147.044 153.699 170.766 1.00 3.80 85 GLU B C 1
ATOM 3233 O O . GLU B 1 97 ? 146.116 153.772 169.953 1.00 13.17 85 GLU B O 1
ATOM 3239 N N . ARG B 1 98 ? 147.343 154.695 171.595 1.00 3.74 86 ARG B N 1
ATOM 3240 C CA . ARG B 1 98 ? 146.580 155.934 171.585 1.00 4.34 86 ARG B CA 1
ATOM 3241 C C . ARG B 1 98 ? 146.897 156.748 170.334 1.00 3.77 86 ARG B C 1
ATOM 3242 O O . ARG B 1 98 ? 148.014 156.718 169.812 1.00 4.59 86 ARG B O 1
ATOM 3250 N N . LYS B 1 99 ? 145.894 157.479 169.854 1.00 3.00 87 LYS B N 1
ATOM 3251 C CA . LYS B 1 99 ? 146.035 158.217 168.605 1.00 2.98 87 LYS B CA 1
ATOM 3252 C C . LYS B 1 99 ? 146.986 159.395 168.776 1.00 2.67 87 LYS B C 1
ATOM 3253 O O . LYS B 1 99 ? 146.905 160.139 169.758 1.00 3.42 87 LYS B O 1
ATOM 3259 N N . ILE B 1 100 ? 147.889 159.561 167.813 1.00 1.18 88 ILE B N 1
ATOM 3260 C CA . ILE B 1 100 ? 148.830 160.672 167.779 1.00 0.93 88 ILE B CA 1
ATOM 3261 C C . ILE B 1 100 ? 148.686 161.384 166.442 1.00 0.34 88 ILE B C 1
ATOM 3262 O O . ILE B 1 100 ? 148.580 160.737 165.394 1.00 0.76 88 ILE B O 1
ATOM 3267 N N . VAL B 1 101 ? 148.677 162.713 166.480 1.00 0.37 89 VAL B N 1
ATOM 3268 C CA . VAL B 1 101 ? 148.692 163.536 165.277 1.00 0.29 89 VAL B CA 1
ATOM 3269 C C . VAL B 1 101 ? 149.982 164.343 165.293 1.00 0.53 89 VAL B C 1
ATOM 3270 O O . VAL B 1 101 ? 150.164 165.221 166.146 1.00 1.56 89 VAL B O 1
ATOM 3274 N N . PHE B 1 102 ? 150.881 164.044 164.359 1.00 0.70 90 PHE B N 1
ATOM 3275 C CA . PHE B 1 102 ? 152.082 164.843 164.152 1.00 0.88 90 PHE B CA 1
ATOM 3276 C C . PHE B 1 102 ? 151.785 165.890 163.088 1.00 1.64 90 PHE B C 1
ATOM 3277 O O . PHE B 1 102 ? 151.526 165.548 161.929 1.00 2.27 90 PHE B O 1
ATOM 3285 N N . LYS B 1 103 ? 151.820 167.162 163.477 1.00 2.23 91 LYS B N 1
ATOM 3286 C CA . LYS B 1 103 ? 151.448 168.260 162.591 1.00 3.06 91 LYS B CA 1
ATOM 3287 C C . LYS B 1 103 ? 152.682 169.113 162.318 1.00 3.10 91 LYS B C 1
ATOM 3288 O O . LYS B 1 103 ? 153.189 169.783 163.223 1.00 6.60 91 LYS B O 1
ATOM 3294 N N . ASP B 1 104 ? 153.153 169.086 161.070 1.00 3.85 92 ASP B N 1
ATOM 3295 C CA . ASP B 1 104 ? 154.287 169.899 160.620 1.00 5.29 92 ASP B CA 1
ATOM 3296 C C . ASP B 1 104 ? 155.528 169.668 161.481 1.00 3.24 92 ASP B C 1
ATOM 3297 O O . ASP B 1 104 ? 156.263 170.600 161.811 1.00 5.88 92 ASP B O 1
ATOM 3302 N N . CYS B 1 105 ? 155.765 168.416 161.850 1.00 2.11 93 CYS B N 1
ATOM 3303 C CA . CYS B 1 105 ? 156.948 168.072 162.619 1.00 2.98 93 CYS B CA 1
ATOM 3304 C C . CYS B 1 105 ? 158.108 167.730 161.688 1.00 1.65 93 CYS B C 1
ATOM 3305 O O . CYS B 1 105 ? 157.919 167.377 160.523 1.00 3.60 93 CYS B O 1
ATOM 3308 N N . LYS B 1 106 ? 159.320 167.846 162.221 1.00 3.41 94 LYS B N 1
ATOM 3309 C CA . LYS B 1 106 ? 160.535 167.525 161.487 1.00 2.46 94 LYS B CA 1
ATOM 3310 C C . LYS B 1 106 ? 161.261 166.391 162.195 1.00 1.49 94 LYS B C 1
ATOM 3311 O O . LYS B 1 106 ? 161.528 166.476 163.398 1.00 3.12 94 LYS B O 1
ATOM 3317 N N . PHE B 1 107 ? 161.573 165.335 161.449 1.00 0.93 95 PHE B N 1
ATOM 3318 C CA . PHE B 1 107 ? 162.310 164.189 161.964 1.00 0.87 95 PHE B CA 1
ATOM 3319 C C . PHE B 1 107 ? 163.634 164.096 161.220 1.00 0.98 95 PHE B C 1
ATOM 3320 O O . PHE B 1 107 ? 163.651 163.927 159.996 1.00 1.60 95 PHE B O 1
ATOM 3328 N N . THR B 1 108 ? 164.736 164.210 161.956 1.00 0.79 96 THR B N 1
ATOM 3329 C CA . THR B 1 108 ? 166.075 164.153 161.384 1.00 1.91 96 THR B CA 1
ATOM 3330 C C . THR B 1 108 ? 166.859 163.069 162.104 1.00 1.26 96 THR B C 1
ATOM 3331 O O . THR B 1 108 ? 167.086 163.168 163.314 1.00 2.56 96 THR B O 1
ATOM 3335 N N . ARG B 1 109 ? 167.272 162.043 161.362 1.00 2.12 97 ARG B N 1
ATOM 3336 C CA . ARG B 1 109 ? 167.997 160.902 161.921 1.00 1.82 97 ARG B CA 1
ATOM 3337 C C . ARG B 1 109 ? 167.226 160.282 163.085 1.00 0.79 97 ARG B C 1
ATOM 3338 O O . ARG B 1 109 ? 167.779 159.976 164.144 1.00 2.36 97 ARG B O 1
ATOM 3346 N N . CYS B 1 110 ? 165.926 160.103 162.879 1.00 0.77 98 CYS B N 1
ATOM 3347 C CA . CYS B 1 110 ? 165.042 159.542 163.889 1.00 0.86 98 CYS B CA 1
ATOM 3348 C C . CYS B 1 110 ? 164.779 158.071 163.601 1.00 0.58 98 CYS B C 1
ATOM 3349 O O . CYS B 1 110 ? 164.642 157.668 162.443 1.00 0.90 98 CYS B O 1
ATOM 3352 N N . ASP B 1 111 ? 164.712 157.273 164.661 1.00 0.88 99 ASP B N 1
ATOM 3353 C CA . ASP B 1 111 ? 164.469 155.840 164.556 1.00 0.57 99 ASP B CA 1
ATOM 3354 C C . ASP B 1 111 ? 163.061 155.549 165.056 1.00 0.56 99 ASP B C 1
ATOM 3355 O O . ASP B 1 111 ? 162.789 155.642 166.257 1.00 1.31 99 ASP B O 1
ATOM 3360 N N . PHE B 1 112 ? 162.172 155.195 164.135 1.00 0.27 100 PHE B N 1
ATOM 3361 C CA . PHE B 1 112 ? 160.847 154.714 164.489 1.00 0.47 100 PHE B CA 1
ATOM 3362 C C . PHE B 1 112 ? 160.838 153.218 164.767 1.00 0.24 100 PHE B C 1
ATOM 3363 O O . PHE B 1 112 ? 159.772 152.659 165.043 1.00 0.30 100 PHE B O 1
ATOM 3371 N N . GLY B 1 113 ? 161.999 152.567 164.692 1.00 0.46 101 GLY B N 1
ATOM 3372 C CA . GLY B 1 113 ? 162.060 151.127 164.846 1.00 0.14 101 GLY B CA 1
ATOM 3373 C C . GLY B 1 113 ? 161.631 150.669 166.225 1.00 0.16 101 GLY B C 1
ATOM 3374 O O . GLY B 1 113 ? 161.605 151.431 167.191 1.00 0.59 101 GLY B O 1
ATOM 3375 N N . LEU B 1 114 ? 161.281 149.382 166.295 1.00 0.10 102 LEU B N 1
ATOM 3376 C CA . LEU B 1 114 ? 160.829 148.746 167.533 1.00 0.12 102 LEU B CA 1
ATOM 3377 C C . LEU B 1 114 ? 159.579 149.431 168.083 1.00 0.20 102 LEU B C 1
ATOM 3378 O O . LEU B 1 114 ? 159.423 149.602 169.294 1.00 0.63 102 LEU B O 1
ATOM 3383 N N . SER B 1 115 ? 158.679 149.826 167.184 1.00 0.17 103 SER B N 1
ATOM 3384 C CA . SER B 1 115 ? 157.447 150.499 167.566 1.00 0.32 103 SER B CA 1
ATOM 3385 C C . SER B 1 115 ? 156.295 149.990 166.712 1.00 0.32 103 SER B C 1
ATOM 3386 O O . SER B 1 115 ? 156.476 149.580 165.559 1.00 0.44 103 SER B O 1
ATOM 3389 N N . THR B 1 116 ? 155.102 150.035 167.300 1.00 0.26 104 THR B N 1
ATOM 3390 C CA . THR B 1 116 ? 153.859 149.701 166.613 1.00 0.39 104 THR B CA 1
ATOM 3391 C C . THR B 1 116 ? 152.895 150.864 166.796 1.00 0.60 104 THR B C 1
ATOM 3392 O O . THR B 1 116 ? 152.295 151.011 167.864 1.00 1.46 104 THR B O 1
ATOM 3396 N N . PHE B 1 117 ? 152.754 151.690 165.766 1.00 0.45 105 PHE B N 1
ATOM 3397 C CA . PHE B 1 117 ? 151.850 152.830 165.800 1.00 0.84 105 PHE B CA 1
ATOM 3398 C C . PHE B 1 117 ? 150.475 152.396 165.313 1.00 0.76 105 PHE B C 1
ATOM 3399 O O . PHE B 1 117 ? 150.371 151.665 164.324 1.00 1.47 105 PHE B O 1
ATOM 3407 N N . SER B 1 118 ? 149.427 152.830 166.013 1.00 0.93 106 SER B N 1
ATOM 3408 C CA . SER B 1 118 ? 148.054 152.541 165.618 1.00 0.91 106 SER B CA 1
ATOM 3409 C C . SER B 1 118 ? 147.331 153.852 165.347 1.00 0.36 106 SER B C 1
ATOM 3410 O O . SER B 1 118 ? 147.194 154.684 166.249 1.00 1.20 106 SER B O 1
ATOM 3413 N N . ARG B 1 119 ? 146.864 154.026 164.109 1.00 0.83 107 ARG B N 1
ATOM 3414 C CA . ARG B 1 119 ? 146.100 155.208 163.705 1.00 0.58 107 ARG B CA 1
ATOM 3415 C C . ARG B 1 119 ? 146.872 156.496 164.001 1.00 0.45 107 ARG B C 1
ATOM 3416 O O . ARG B 1 119 ? 146.343 157.454 164.567 1.00 1.50 107 ARG B O 1
ATOM 3424 N N . THR B 1 120 ? 148.145 156.505 163.622 1.00 0.37 108 THR B N 1
ATOM 3425 C CA . THR B 1 120 ? 148.972 157.697 163.737 1.00 0.26 108 THR B CA 1
ATOM 3426 C C . THR B 1 120 ? 148.903 158.497 162.443 1.00 0.27 108 THR B C 1
ATOM 3427 O O . THR B 1 120 ? 149.032 157.942 161.349 1.00 0.39 108 THR B O 1
ATOM 3431 N N . LYS B 1 121 ? 148.692 159.803 162.574 1.00 0.11 109 LYS B N 1
ATOM 3432 C CA . LYS B 1 121 ? 148.557 160.697 161.431 1.00 0.22 109 LYS B CA 1
ATOM 3433 C C . LYS B 1 121 ? 149.772 161.611 161.358 1.00 0.28 109 LYS B C 1
ATOM 3434 O O . LYS B 1 121 ? 150.007 162.413 162.268 1.00 0.75 109 LYS B O 1
ATOM 3440 N N . PHE B 1 122 ? 150.539 161.485 160.279 1.00 0.49 110 PHE B N 1
ATOM 3441 C CA . PHE B 1 122 ? 151.635 162.398 159.973 1.00 0.90 110 PHE B CA 1
ATOM 3442 C C . PHE B 1 122 ? 151.127 163.398 158.941 1.00 1.11 110 PHE B C 1
ATOM 3443 O O . PHE B 1 122 ? 150.906 163.041 157.779 1.00 1.78 110 PHE B O 1
ATOM 3451 N N . SER B 1 123 ? 150.942 164.645 159.364 1.00 0.91 111 SER B N 1
ATOM 3452 C CA . SER B 1 123 ? 150.362 165.688 158.522 1.00 2.73 111 SER B CA 1
ATOM 3453 C C . SER B 1 123 ? 151.399 166.782 158.307 1.00 2.19 111 SER B C 1
ATOM 3454 O O . SER B 1 123 ? 151.751 167.504 159.247 1.00 5.64 111 SER B O 1
ATOM 3457 N N . GLY B 1 124 ? 151.883 166.906 157.073 1.00 3.75 112 GLY B N 1
ATOM 3458 C CA . GLY B 1 124 ? 152.835 167.948 156.741 1.00 4.02 112 GLY B CA 1
ATOM 3459 C C . GLY B 1 124 ? 154.206 167.782 157.354 1.00 2.78 112 GLY B C 1
ATOM 3460 O O . GLY B 1 124 ? 154.914 168.774 157.538 1.00 7.30 112 GLY B O 1
ATOM 3461 N N . CYS B 1 125 ? 154.605 166.556 157.672 1.00 1.72 113 CYS B N 1
ATOM 3462 C CA . CYS B 1 125 ? 155.871 166.308 158.342 1.00 2.21 113 CYS B CA 1
ATOM 3463 C C . CYS B 1 125 ? 156.998 166.106 157.332 1.00 1.27 113 CYS B C 1
ATOM 3464 O O . CYS B 1 125 ? 156.774 165.755 156.173 1.00 1.82 113 CYS B O 1
ATOM 3467 N N . SER B 1 126 ? 158.225 166.338 157.792 1.00 0.97 114 SER B N 1
ATOM 3468 C CA . SER B 1 126 ? 159.420 166.159 156.979 1.00 1.98 114 SER B CA 1
ATOM 3469 C C . SER B 1 126 ? 160.311 165.106 157.619 1.00 0.80 114 SER B C 1
ATOM 3470 O O . SER B 1 126 ? 160.621 165.190 158.811 1.00 2.10 114 SER B O 1
ATOM 3473 N N . PHE B 1 127 ? 160.723 164.119 156.826 1.00 0.52 115 PHE B N 1
ATOM 3474 C CA . PHE B 1 127 ? 161.584 163.040 157.290 1.00 0.71 115 PHE B CA 1
ATOM 3475 C C . PHE B 1 127 ? 162.924 163.121 156.574 1.00 0.60 115 PHE B C 1
ATOM 3476 O O . PHE B 1 127 ? 162.972 163.139 155.339 1.00 1.82 115 PHE B O 1
ATOM 3484 N N . TYR B 1 128 ? 164.006 163.165 157.347 1.00 0.60 116 TYR B N 1
ATOM 3485 C CA . TYR B 1 128 ? 165.358 163.192 156.801 1.00 0.98 116 TYR B CA 1
ATOM 3486 C C . TYR B 1 128 ? 166.207 162.147 157.505 1.00 0.56 116 TYR B C 1
ATOM 3487 O O . TYR B 1 128 ? 166.362 162.194 158.730 1.00 0.95 116 TYR B O 1
ATOM 3496 N N . ALA B 1 129 ? 166.765 161.217 156.727 1.00 0.58 117 ALA B N 1
ATOM 3497 C CA . ALA B 1 129 ? 167.690 160.202 157.234 1.00 0.62 117 ALA B CA 1
ATOM 3498 C C . ALA B 1 129 ? 167.077 159.411 158.388 1.00 0.50 117 ALA B C 1
ATOM 3499 O O . ALA B 1 129 ? 167.761 159.034 159.340 1.00 0.96 117 ALA B O 1
ATOM 3501 N N . SER B 1 130 ? 165.777 159.155 158.299 1.00 0.55 118 SER B N 1
ATOM 3502 C CA . SER B 1 130 ? 165.041 158.446 159.332 1.00 0.44 118 SER B CA 1
ATOM 3503 C C . SER B 1 130 ? 164.652 157.060 158.836 1.00 0.29 118 SER B C 1
ATOM 3504 O O . SER B 1 130 ? 164.465 156.841 157.637 1.00 0.36 118 SER B O 1
ATOM 3507 N N . SER B 1 131 ? 164.525 156.124 159.772 1.00 0.32 119 SER B N 1
ATOM 3508 C CA . SER B 1 131 ? 164.343 154.715 159.454 1.00 0.12 119 SER B CA 1
ATOM 3509 C C . SER B 1 131 ? 162.953 154.238 159.854 1.00 0.04 119 SER B C 1
ATOM 3510 O O . SER B 1 131 ? 162.465 154.558 160.942 1.00 0.04 119 SER B O 1
ATOM 3513 N N . PHE B 1 132 ? 162.322 153.470 158.966 1.00 0.03 120 PHE B N 1
ATOM 3514 C CA . PHE B 1 132 ? 161.065 152.798 159.264 1.00 0.00 120 PHE B CA 1
ATOM 3515 C C . PHE B 1 132 ? 161.214 151.282 159.335 1.00 0.02 120 PHE B C 1
ATOM 3516 O O . PHE B 1 132 ? 160.207 150.568 159.294 1.00 0.03 120 PHE B O 1
ATOM 3524 N N . THR B 1 133 ? 162.439 150.774 159.447 1.00 0.02 121 THR B N 1
ATOM 3525 C CA . THR B 1 133 ? 162.647 149.339 159.576 1.00 0.02 121 THR B CA 1
ATOM 3526 C C . THR B 1 133 ? 162.256 148.857 160.968 1.00 0.05 121 THR B C 1
ATOM 3527 O O . THR B 1 133 ? 162.359 149.589 161.956 1.00 0.02 121 THR B O 1
ATOM 3531 N N . GLN B 1 134 ? 161.807 147.601 161.034 1.00 0.00 122 GLN B N 1
ATOM 3532 C CA . GLN B 1 134 ? 161.338 146.986 162.278 1.00 0.03 122 GLN B CA 1
ATOM 3533 C C . GLN B 1 134 ? 160.218 147.813 162.906 1.00 0.02 122 GLN B C 1
ATOM 3534 O O . GLN B 1 134 ? 160.142 147.972 164.125 1.00 0.04 122 GLN B O 1
ATOM 3540 N N . CYS B 1 135 ? 159.341 148.343 162.058 1.00 0.03 123 CYS B N 1
ATOM 3541 C CA . CYS B 1 135 ? 158.247 149.205 162.476 1.00 0.05 123 CYS B CA 1
ATOM 3542 C C . CYS B 1 135 ? 156.931 148.654 161.955 1.00 0.05 123 CYS B C 1
ATOM 3543 O O . CYS B 1 135 ? 156.867 148.129 160.840 1.00 0.05 123 CYS B O 1
ATOM 3546 N N . THR B 1 136 ? 155.880 148.776 162.760 1.00 0.08 124 THR B N 1
ATOM 3547 C CA . THR B 1 136 ? 154.531 148.453 162.314 1.00 0.11 124 THR B CA 1
ATOM 3548 C C . THR B 1 136 ? 153.705 149.732 162.314 1.00 0.13 124 THR B C 1
ATOM 3549 O O . THR B 1 136 ? 153.649 150.437 163.326 1.00 0.37 124 THR B O 1
ATOM 3553 N N . LEU B 1 137 ? 153.089 150.039 161.178 1.00 0.47 125 LEU B N 1
ATOM 3554 C CA . LEU B 1 137 ? 152.210 151.196 161.036 1.00 0.50 125 LEU B CA 1
ATOM 3555 C C . LEU B 1 137 ? 150.815 150.676 160.695 1.00 0.79 125 LEU B C 1
ATOM 3556 O O . LEU B 1 137 ? 150.480 150.487 159.522 1.00 2.40 125 LEU B O 1
ATOM 3561 N N . GLU B 1 138 ? 150.010 150.434 161.728 1.00 0.68 126 GLU B N 1
ATOM 3562 C CA . GLU B 1 138 ? 148.657 149.910 161.599 1.00 1.89 126 GLU B CA 1
ATOM 3563 C C . GLU B 1 138 ? 147.675 151.051 161.374 1.00 0.44 126 GLU B C 1
ATOM 3564 O O . GLU B 1 138 ? 147.471 151.879 162.268 1.00 0.68 126 GLU B O 1
ATOM 3570 N N . ASN B 1 139 ? 147.057 151.077 160.191 1.00 0.47 127 ASN B N 1
ATOM 3571 C CA . ASN B 1 139 ? 146.006 152.044 159.873 1.00 0.45 127 ASN B CA 1
ATOM 3572 C C . ASN B 1 139 ? 146.487 153.480 160.076 1.00 0.29 127 ASN B C 1
ATOM 3573 O O . ASN B 1 139 ? 145.756 154.333 160.578 1.00 0.69 127 ASN B O 1
ATOM 3578 N N . CYS B 1 140 ? 147.728 153.747 159.685 1.00 0.39 128 CYS B N 1
ATOM 3579 C CA . CYS B 1 140 ? 148.306 155.074 159.814 1.00 0.24 128 CYS B CA 1
ATOM 3580 C C . CYS B 1 140 ? 148.106 155.869 158.525 1.00 0.24 128 CYS B C 1
ATOM 3581 O O . CYS B 1 140 ? 147.630 155.353 157.512 1.00 0.12 128 CYS B O 1
ATOM 3584 N N . GLU B 1 141 ? 148.479 157.146 158.573 1.00 0.21 129 GLU B N 1
ATOM 3585 C CA . GLU B 1 141 ? 148.322 158.035 157.430 1.00 0.44 129 GLU B CA 1
ATOM 3586 C C . GLU B 1 141 ? 149.502 158.990 157.349 1.00 0.35 129 GLU B C 1
ATOM 3587 O O . GLU B 1 141 ? 149.868 159.617 158.347 1.00 0.75 129 GLU B O 1
ATOM 3593 N N . PHE B 1 142 ? 150.092 159.093 156.160 1.00 0.23 130 PHE B N 1
ATOM 3594 C CA . PHE B 1 142 ? 151.116 160.083 155.851 1.00 0.70 130 PHE B CA 1
ATOM 3595 C C . PHE B 1 142 ? 150.568 160.991 154.761 1.00 0.70 130 PHE B C 1
ATOM 3596 O O . PHE B 1 142 ? 150.293 160.527 153.649 1.00 3.38 130 PHE B O 1
ATOM 3604 N N . ARG B 1 143 ? 150.412 162.275 155.073 1.00 0.74 131 ARG B N 1
ATOM 3605 C CA . ARG B 1 143 ? 149.797 163.225 154.155 1.00 1.47 131 ARG B CA 1
ATOM 3606 C C . ARG B 1 143 ? 150.662 164.470 154.047 1.00 2.17 131 ARG B C 1
ATOM 3607 O O . ARG B 1 143 ? 151.096 165.017 155.066 1.00 2.36 131 ARG B O 1
ATOM 3615 N N . ASN B 1 144 ? 150.903 164.913 152.811 1.00 1.85 132 ASN B N 1
ATOM 3616 C CA . ASN B 1 144 ? 151.659 166.136 152.535 1.00 3.55 132 ASN B CA 1
ATOM 3617 C C . ASN B 1 144 ? 153.032 166.107 153.203 1.00 2.27 132 ASN B C 1
ATOM 3618 O O . ASN B 1 144 ? 153.520 167.116 153.714 1.00 5.19 132 ASN B O 1
ATOM 3623 N N . CYS B 1 145 ? 153.663 164.941 153.191 1.00 2.83 133 CYS B N 1
ATOM 3624 C CA . CYS B 1 145 ? 154.949 164.751 153.842 1.00 3.36 133 CYS B CA 1
ATOM 3625 C C . CYS B 1 145 ? 156.084 164.797 152.825 1.00 2.38 133 CYS B C 1
ATOM 3626 O O . CYS B 1 145 ? 155.909 164.497 151.642 1.00 5.71 133 CYS B O 1
ATOM 3629 N N . LYS B 1 146 ? 157.258 165.191 153.307 1.00 3.00 134 LYS B N 1
ATOM 3630 C CA . LYS B 1 146 ? 158.480 165.197 152.519 1.00 2.72 134 LYS B CA 1
ATOM 3631 C C . LYS B 1 146 ? 159.433 164.135 153.047 1.00 0.97 134 LYS B C 1
ATOM 3632 O O . LYS B 1 146 ? 159.618 164.001 154.260 1.00 1.03 134 LYS B O 1
ATOM 3638 N N . TYR B 1 147 ? 160.031 163.377 152.132 1.00 0.74 135 TYR B N 1
ATOM 3639 C CA . TYR B 1 147 ? 160.947 162.303 152.484 1.00 0.79 135 TYR B CA 1
ATOM 3640 C C . TYR B 1 147 ? 162.256 162.497 151.738 1.00 0.87 135 TYR B C 1
ATOM 3641 O O . TYR B 1 147 ? 162.252 162.783 150.537 1.00 2.15 135 TYR B O 1
ATOM 3650 N N . GLU B 1 148 ? 163.370 162.338 152.446 1.00 0.99 136 GLU B N 1
ATOM 3651 C CA . GLU B 1 148 ? 164.671 162.359 151.796 1.00 2.26 136 GLU B CA 1
ATOM 3652 C C . GLU B 1 148 ? 165.628 161.508 152.614 1.00 0.91 136 GLU B C 1
ATOM 3653 O O . GLU B 1 148 ? 165.772 161.720 153.821 1.00 1.64 136 GLU B O 1
ATOM 3659 N N . LYS B 1 149 ? 166.254 160.533 151.952 1.00 1.02 137 LYS B N 1
ATOM 3660 C CA . LYS B 1 149 ? 167.207 159.618 152.581 1.00 0.99 137 LYS B CA 1
ATOM 3661 C C . LYS B 1 149 ? 166.566 158.792 153.694 1.00 0.75 137 LYS B C 1
ATOM 3662 O O . LYS B 1 149 ? 167.236 158.400 154.651 1.00 0.80 137 LYS B O 1
ATOM 3668 N N . ILE B 1 150 ? 165.269 158.509 153.581 1.00 0.30 138 ILE B N 1
ATOM 3669 C CA . ILE B 1 150 ? 164.592 157.651 154.548 1.00 0.44 138 ILE B CA 1
ATOM 3670 C C . ILE B 1 150 ? 164.953 156.201 154.252 1.00 0.37 138 ILE B C 1
ATOM 3671 O O . ILE B 1 150 ? 165.602 155.904 153.243 1.00 0.36 138 ILE B O 1
ATOM 3676 N N . PHE B 1 151 ? 164.568 155.293 155.144 1.00 0.18 139 PHE B N 1
ATOM 3677 C CA . PHE B 1 151 ? 164.947 153.894 155.021 1.00 0.12 139 PHE B CA 1
ATOM 3678 C C . PHE B 1 151 ? 163.791 153.018 155.479 1.00 0.04 139 PHE B C 1
ATOM 3679 O O . PHE B 1 151 ? 163.074 153.368 156.420 1.00 0.05 139 PHE B O 1
ATOM 3687 N N . TYR B 1 152 ? 163.615 151.885 154.806 1.00 0.05 140 TYR B N 1
ATOM 3688 C CA . TYR B 1 152 ? 162.571 150.935 155.159 1.00 0.04 140 TYR B CA 1
ATOM 3689 C C . TYR B 1 152 ? 163.029 149.535 154.776 1.00 0.00 140 TYR B C 1
ATOM 3690 O O . TYR B 1 152 ? 164.042 149.353 154.097 1.00 0.08 140 TYR B O 1
ATOM 3699 N N . SER B 1 153 ? 162.265 148.542 155.221 1.00 0.04 141 SER B N 1
ATOM 3700 C CA . SER B 1 153 ? 162.553 147.143 154.942 1.00 0.00 141 SER B CA 1
ATOM 3701 C C . SER B 1 153 ? 161.353 146.508 154.256 1.00 0.02 141 SER B C 1
ATOM 3702 O O . SER B 1 153 ? 160.206 146.773 154.623 1.00 0.09 141 SER B O 1
ATOM 3705 N N . GLY B 1 154 ? 161.625 145.667 153.257 1.00 0.07 142 GLY B N 1
ATOM 3706 C CA . GLY B 1 154 ? 160.545 145.040 152.517 1.00 0.05 142 GLY B CA 1
ATOM 3707 C C . GLY B 1 154 ? 159.682 144.126 153.365 1.00 0.08 142 GLY B C 1
ATOM 3708 O O . GLY B 1 154 ? 158.480 143.999 153.119 1.00 5.26 142 GLY B O 1
ATOM 3709 N N . ASN B 1 155 ? 160.274 143.473 154.365 1.00 0.02 143 ASN B N 1
ATOM 3710 C CA . ASN B 1 155 ? 159.527 142.575 155.236 1.00 0.07 143 ASN B CA 1
ATOM 3711 C C . ASN B 1 155 ? 159.340 143.097 156.652 1.00 0.05 143 ASN B C 1
ATOM 3712 O O . ASN B 1 155 ? 158.359 142.730 157.300 1.00 2.13 143 ASN B O 1
ATOM 3717 N N . GLU B 1 156 ? 160.241 143.941 157.152 1.00 0.03 144 GLU B N 1
ATOM 3718 C CA . GLU B 1 156 ? 160.162 144.414 158.528 1.00 0.05 144 GLU B CA 1
ATOM 3719 C C . GLU B 1 156 ? 159.597 145.824 158.650 1.00 0.00 144 GLU B C 1
ATOM 3720 O O . GLU B 1 156 ? 159.535 146.359 159.760 1.00 0.06 144 GLU B O 1
ATOM 3726 N N . THR B 1 157 ? 159.183 146.438 157.549 1.00 0.00 145 THR B N 1
ATOM 3727 C CA . THR B 1 157 ? 158.384 147.660 157.591 1.00 0.02 145 THR B CA 1
ATOM 3728 C C . THR B 1 157 ? 156.971 147.258 157.188 1.00 0.04 145 THR B C 1
ATOM 3729 O O . THR B 1 157 ? 156.629 147.247 156.003 1.00 0.17 145 THR B O 1
ATOM 3733 N N . GLN B 1 158 ? 156.161 146.907 158.178 1.00 0.04 146 GLN B N 1
ATOM 3734 C CA . GLN B 1 158 ? 154.803 146.451 157.935 1.00 0.18 146 GLN B CA 1
ATOM 3735 C C . GLN B 1 158 ? 153.866 147.649 157.903 1.00 0.12 146 GLN B C 1
ATOM 3736 O O . GLN B 1 158 ? 153.868 148.472 158.825 1.00 0.31 146 GLN B O 1
ATOM 3742 N N . ILE B 1 159 ? 153.061 147.738 156.850 1.00 0.26 147 ILE B N 1
ATOM 3743 C CA . ILE B 1 159 ? 152.131 148.854 156.693 1.00 0.35 147 ILE B CA 1
ATOM 3744 C C . ILE B 1 159 ? 150.710 148.332 156.489 1.00 0.46 147 ILE B C 1
ATOM 3745 O O . ILE B 1 159 ? 150.097 148.578 155.441 1.00 4.46 147 ILE B O 1
ATOM 3750 N N . PRO B 1 160 ? 150.127 147.659 157.483 1.00 0.60 148 PRO B N 1
ATOM 3751 C CA . PRO B 1 160 ? 148.756 147.138 157.354 1.00 1.82 148 PRO B CA 1
ATOM 3752 C C . PRO B 1 160 ? 147.722 148.257 157.357 1.00 0.96 148 PRO B C 1
ATOM 3753 O O . PRO B 1 160 ? 147.596 148.994 158.338 1.00 1.79 148 PRO B O 1
ATOM 3757 N N A ARG B 1 161 ? 146.973 148.377 156.259 0.50 1.00 149 ARG B N 1
ATOM 3758 N N B ARG B 1 161 ? 146.997 148.386 156.244 0.50 1.00 149 ARG B N 1
ATOM 3759 C CA A ARG B 1 161 ? 145.925 149.389 156.102 0.50 0.72 149 ARG B CA 1
ATOM 3760 C CA B ARG B 1 161 ? 145.943 149.390 156.083 0.50 0.71 149 ARG B CA 1
ATOM 3761 C C A ARG B 1 161 ? 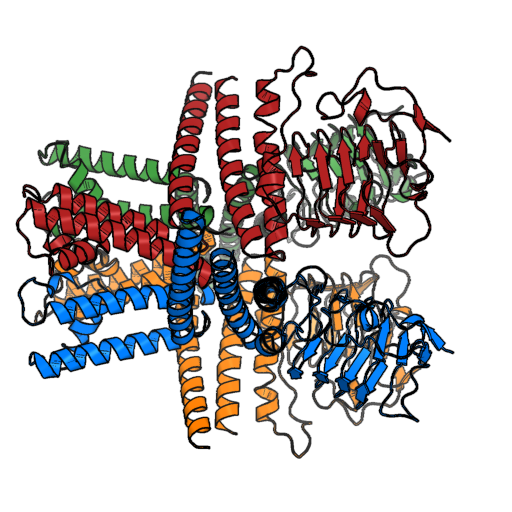146.466 150.815 156.190 0.50 1.00 149 ARG B C 1
ATOM 3762 C C B ARG B 1 161 ? 146.471 150.818 156.198 0.50 1.00 149 ARG B C 1
ATOM 3763 O O A ARG B 1 161 ? 145.730 151.737 156.555 0.50 1.00 149 ARG B O 1
ATOM 3764 O O B ARG B 1 161 ? 145.737 151.732 156.580 0.50 1.00 149 ARG B O 1
ATOM 3779 N N . THR B 1 162 ? 147.737 151.031 155.854 1.00 1.64 150 THR B N 1
ATOM 3780 C CA . THR B 1 162 ? 148.345 152.344 155.996 1.00 0.55 150 THR B CA 1
ATOM 3781 C C . THR B 1 162 ? 147.927 153.177 154.787 1.00 1.11 150 THR B C 1
ATOM 3782 O O . THR B 1 162 ? 147.718 152.624 153.703 1.00 4.82 150 THR B O 1
ATOM 3786 N N . LEU B 1 163 ? 147.865 154.500 154.927 1.00 0.62 151 LEU B N 1
ATOM 3787 C CA . LEU B 1 163 ? 147.638 155.328 153.747 1.00 0.85 151 LEU B CA 1
ATOM 3788 C C . LEU B 1 163 ? 148.832 156.258 153.570 1.00 0.59 151 LEU B C 1
ATOM 3789 O O . LEU B 1 163 ? 149.036 157.175 154.372 1.00 0.70 151 LEU B O 1
ATOM 3794 N N . ILE B 1 164 ? 149.621 156.010 152.532 1.00 0.91 152 ILE B N 1
ATOM 3795 C CA . ILE B 1 164 ? 150.711 156.889 152.126 1.00 0.77 152 ILE B CA 1
ATOM 3796 C C . ILE B 1 164 ? 150.222 157.731 150.950 1.00 0.67 152 ILE B C 1
ATOM 3797 O O . ILE B 1 164 ? 150.175 157.263 149.809 1.00 2.87 152 ILE B O 1
ATOM 3802 N N . ALA B 1 165 ? 149.842 158.978 151.238 1.00 0.77 153 ALA B N 1
ATOM 3803 C CA . ALA B 1 165 ? 149.225 159.852 150.243 1.00 2.71 153 ALA B CA 1
ATOM 3804 C C . ALA B 1 165 ? 150.149 160.188 149.077 1.00 2.21 153 ALA B C 1
ATOM 3805 O O . ALA B 1 165 ? 149.657 160.518 147.993 1.00 7.83 153 ALA B O 1
ATOM 3807 N N . GLU B 1 166 ? 151.467 160.110 149.262 1.00 1.54 154 GLU B N 1
ATOM 3808 C CA . GLU B 1 166 ? 152.438 160.433 148.218 1.00 2.18 154 GLU B CA 1
ATOM 3809 C C . GLU B 1 166 ? 153.345 159.226 148.005 1.00 0.94 154 GLU B C 1
ATOM 3810 O O . GLU B 1 166 ? 154.505 159.222 148.437 1.00 2.40 154 GLU B O 1
ATOM 3816 N N . PRO B 1 167 ? 152.840 158.180 147.342 1.00 1.60 155 PRO B N 1
ATOM 3817 C CA . PRO B 1 167 ? 153.625 156.937 147.229 1.00 0.87 155 PRO B CA 1
ATOM 3818 C C . PRO B 1 167 ? 154.958 157.107 146.522 1.00 1.14 155 PRO B C 1
ATOM 3819 O O . PRO B 1 167 ? 155.957 156.521 146.956 1.00 2.05 155 PRO B O 1
ATOM 3823 N N . TYR B 1 168 ? 155.007 157.893 145.443 1.00 1.17 156 TYR B N 1
ATOM 3824 C CA . TYR B 1 168 ? 156.251 158.026 144.691 1.00 0.91 156 TYR B CA 1
ATOM 3825 C C . TYR B 1 168 ? 157.323 158.703 145.537 1.00 1.09 156 TYR B C 1
ATOM 3826 O O . TYR B 1 168 ? 158.480 158.266 145.564 1.00 1.37 156 TYR B O 1
ATOM 3835 N N . GLN B 1 169 ? 156.947 159.769 146.245 1.00 1.25 157 GLN B N 1
ATOM 3836 C CA . GLN B 1 169 ? 157.907 160.502 147.062 1.00 1.13 157 GLN B CA 1
ATOM 3837 C C . GLN B 1 169 ? 158.397 159.655 148.229 1.00 0.41 157 GLN B C 1
ATOM 3838 O O . GLN B 1 169 ? 159.582 159.700 148.579 1.00 0.79 157 GLN B O 1
ATOM 3844 N N . PHE B 1 170 ? 157.502 158.877 148.843 1.00 0.32 158 PHE B N 1
ATOM 3845 C CA . PHE B 1 170 ? 157.921 157.976 149.913 1.00 0.29 158 PHE B CA 1
ATOM 3846 C C . PHE B 1 170 ? 158.888 156.924 149.394 1.00 0.26 158 PHE B C 1
ATOM 3847 O O . PHE B 1 170 ? 159.947 156.688 149.986 1.00 0.65 158 PHE B O 1
ATOM 3855 N N . LEU B 1 171 ? 158.531 156.269 148.289 1.00 0.27 159 LEU B N 1
ATOM 3856 C CA . LEU B 1 171 ? 159.330 155.153 147.801 1.00 0.52 159 LEU B CA 1
ATOM 3857 C C . LEU B 1 171 ? 160.697 155.621 147.317 1.00 0.72 159 LEU B C 1
ATOM 3858 O O . LEU B 1 171 ? 161.729 155.085 147.734 1.00 2.11 159 LEU B O 1
ATOM 3863 N N . PHE B 1 172 ? 160.726 156.643 146.468 1.00 0.65 160 PHE B N 1
ATOM 3864 C CA . PHE B 1 172 ? 161.961 157.125 145.867 1.00 1.44 160 PHE B CA 1
ATOM 3865 C C . PHE B 1 172 ? 162.648 158.220 146.676 1.00 1.16 160 PHE B C 1
ATOM 3866 O O . PHE B 1 172 ? 163.673 158.745 146.230 1.00 3.37 160 PHE B O 1
ATOM 3874 N N . GLY B 1 173 ? 162.105 158.590 147.831 1.00 1.13 161 GLY B N 1
ATOM 3875 C CA . GLY B 1 173 ? 162.835 159.349 148.820 1.00 0.95 161 GLY B CA 1
ATOM 3876 C C . GLY B 1 173 ? 163.687 158.509 149.740 1.00 1.37 161 GLY B C 1
ATOM 3877 O O . GLY B 1 173 ? 164.311 159.047 150.659 1.00 4.65 161 GLY B O 1
ATOM 3878 N N . ALA B 1 174 ? 163.725 157.197 149.516 1.00 0.73 162 ALA B N 1
ATOM 3879 C CA . ALA B 1 174 ? 164.528 156.270 150.296 1.00 1.66 162 ALA B CA 1
ATOM 3880 C C . ALA B 1 174 ? 165.727 155.801 149.482 1.00 2.22 162 ALA B C 1
ATOM 3881 O O . ALA B 1 174 ? 165.659 155.694 148.256 1.00 5.79 162 ALA B O 1
ATOM 3883 N N . CYS B 1 175 ? 166.829 155.529 150.178 1.00 3.99 163 CYS B N 1
ATOM 3884 C CA . CYS B 1 175 ? 168.048 155.056 149.536 1.00 5.16 163 CYS B CA 1
ATOM 3885 C C . CYS B 1 175 ? 168.959 154.431 150.579 1.00 4.40 163 CYS B C 1
ATOM 3886 O O . CYS B 1 175 ? 169.037 154.902 151.717 1.00 7.54 163 CYS B O 1
ATOM 3889 N N . ALA B 1 176 ? 169.660 153.379 150.166 1.00 4.56 164 ALA B N 1
ATOM 3890 C CA . ALA B 1 176 ? 170.565 152.674 151.061 1.00 5.21 164 ALA B CA 1
ATOM 3891 C C . ALA B 1 176 ? 171.737 153.563 151.455 1.00 8.62 164 ALA B C 1
ATOM 3892 O O . ALA B 1 176 ? 172.328 154.251 150.621 1.00 12.79 164 ALA B O 1
ATOM 3894 N N . THR B 1 177 ? 172.071 153.536 152.742 1.00 7.30 165 THR B N 1
ATOM 3895 C CA . THR B 1 177 ? 173.230 154.254 153.254 1.00 11.36 165 THR B CA 1
ATOM 3896 C C . THR B 1 177 ? 174.476 153.409 153.022 1.00 10.14 165 THR B C 1
ATOM 3897 O O . THR B 1 177 ? 174.510 152.233 153.399 1.00 11.42 165 THR B O 1
ATOM 3901 N N . VAL B 1 178 ? 175.484 153.979 152.364 1.00 11.62 166 VAL B N 1
ATOM 3902 C CA . VAL B 1 178 ? 176.606 153.165 151.914 1.00 13.80 166 VAL B CA 1
ATOM 3903 C C . VAL B 1 178 ? 177.947 153.628 152.465 1.00 13.21 166 VAL B C 1
ATOM 3904 O O . VAL B 1 178 ? 178.950 152.929 152.264 1.00 13.96 166 VAL B O 1
ATOM 3908 N N . ASP B 1 179 ? 178.002 154.754 153.178 1.00 9.68 167 ASP B N 1
ATOM 3909 C CA . ASP B 1 179 ? 179.277 155.262 153.673 1.00 15.77 167 ASP B CA 1
ATOM 3910 C C . ASP B 1 179 ? 179.840 154.432 154.822 1.00 17.08 167 ASP B C 1
ATOM 3911 O O . ASP B 1 179 ? 181.046 154.504 155.083 1.00 22.33 167 ASP B O 1
ATOM 3916 N N . SER B 1 180 ? 179.004 153.664 155.527 1.00 14.47 168 SER B N 1
ATOM 3917 C CA . SER B 1 180 ? 179.459 152.843 156.643 1.00 12.92 168 SER B CA 1
ATOM 3918 C C . SER B 1 180 ? 179.512 151.359 156.295 1.00 11.77 168 SER B C 1
ATOM 3919 O O . SER B 1 180 ? 179.454 150.513 157.193 1.00 13.96 168 SER B O 1
ATOM 3922 N N . VAL B 1 181 ? 179.620 151.028 155.015 1.00 12.06 169 VAL B N 1
ATOM 3923 C CA . VAL B 1 181 ? 179.740 149.622 154.616 1.00 12.30 169 VAL B CA 1
ATOM 3924 C C . VAL B 1 181 ? 181.109 149.096 155.034 1.00 14.56 169 VAL B C 1
ATOM 3925 O O . VAL B 1 181 ? 182.138 149.697 154.673 1.00 21.86 169 VAL B O 1
ATOM 3929 N N . PRO B 1 182 ? 181.175 147.994 155.778 1.00 20.22 170 PRO B N 1
ATOM 3930 C CA . PRO B 1 182 ? 182.471 147.482 156.238 1.00 18.41 170 PRO B CA 1
ATOM 3931 C C . PRO B 1 182 ? 183.242 146.814 155.109 1.00 24.59 170 PRO B C 1
ATOM 3932 O O . PRO B 1 182 ? 182.732 146.566 154.015 1.00 24.64 170 PRO B O 1
ATOM 3936 N N . GLN B 1 183 ? 184.507 146.520 155.401 1.00 26.48 171 GLN B N 1
ATOM 3937 C CA . GLN B 1 183 ? 185.359 145.837 154.438 1.00 27.44 171 GLN B CA 1
ATOM 3938 C C . GLN B 1 183 ? 184.872 144.409 154.222 1.00 22.43 171 GLN B C 1
ATOM 3939 O O . GLN B 1 183 ? 184.407 143.745 155.152 1.00 27.32 171 GLN B O 1
ATOM 3945 N N . GLY B 1 184 ? 184.981 143.939 152.982 1.00 23.73 172 GLY B N 1
ATOM 3946 C CA . GLY B 1 184 ? 184.444 142.659 152.589 1.00 23.83 172 GLY B CA 1
ATOM 3947 C C . GLY B 1 184 ? 183.048 142.716 152.007 1.00 28.89 172 GLY B C 1
ATOM 3948 O O . GLY B 1 184 ? 182.638 141.774 151.319 1.00 36.16 172 GLY B O 1
ATOM 3949 N N . LYS B 1 185 ? 182.312 143.792 152.261 1.00 26.19 173 LYS B N 1
ATOM 3950 C CA . LYS B 1 185 ? 181.060 144.085 151.585 1.00 21.98 173 LYS B CA 1
ATOM 3951 C C . LYS B 1 185 ? 181.249 145.307 150.697 1.00 20.48 173 LYS B C 1
ATOM 3952 O O . LYS B 1 185 ? 182.127 146.142 150.931 1.00 26.16 173 LYS B O 1
ATOM 3958 N N . SER B 1 186 ? 180.419 145.405 149.664 1.00 22.33 174 SER B N 1
ATOM 3959 C CA . SER B 1 186 ? 180.579 146.425 148.639 1.00 20.45 174 SER B CA 1
ATOM 3960 C C . SER B 1 186 ? 179.363 147.339 148.577 1.00 11.97 174 SER B C 1
ATOM 3961 O O . SER B 1 186 ? 178.243 146.932 148.898 1.00 18.49 174 SER B O 1
ATOM 3964 N N . ARG B 1 187 ? 179.611 148.582 148.158 1.00 13.50 175 ARG B N 1
ATOM 3965 C CA . ARG B 1 187 ? 178.551 149.569 147.983 1.00 14.04 175 ARG B CA 1
ATOM 3966 C C . ARG B 1 187 ? 177.511 149.110 146.970 1.00 10.77 175 ARG B C 1
ATOM 3967 O O . ARG B 1 187 ? 176.296 149.276 147.193 1.00 13.91 175 ARG B O 1
ATOM 3975 N N . PHE B 1 188 ? 177.969 148.536 145.851 1.00 9.26 176 PHE B N 1
ATOM 3976 C CA . PHE B 1 188 ? 177.069 148.317 144.727 1.00 13.18 176 PHE B CA 1
ATOM 3977 C C . PHE B 1 188 ? 175.978 147.322 145.090 1.00 9.69 176 PHE B C 1
ATOM 3978 O O . PHE B 1 188 ? 174.810 147.520 144.737 1.00 12.05 176 PHE B O 1
ATOM 3986 N N . GLU B 1 189 ? 176.349 146.244 145.783 1.00 13.85 177 GLU B N 1
ATOM 3987 C CA . GLU B 1 189 ? 175.366 145.236 146.163 1.00 9.39 177 GLU B CA 1
ATOM 3988 C C . GLU B 1 189 ? 174.350 145.812 147.138 1.00 5.86 177 GLU B C 1
ATOM 3989 O O . GLU B 1 189 ? 173.157 145.511 147.043 1.00 6.00 177 GLU B O 1
ATOM 3995 N N . GLN B 1 190 ? 174.801 146.655 148.071 1.00 6.18 178 GLN B N 1
ATOM 3996 C CA . GLN B 1 190 ? 173.871 147.310 148.987 1.00 5.48 178 GLN B CA 1
ATOM 3997 C C . GLN B 1 190 ? 172.822 148.108 148.221 1.00 4.03 178 GLN B C 1
ATOM 3998 O O . GLN B 1 190 ? 171.614 147.922 148.422 1.00 4.86 178 GLN B O 1
ATOM 4004 N N . ARG B 1 191 ? 173.267 148.984 147.313 1.00 5.71 179 ARG B N 1
ATOM 4005 C CA . ARG B 1 191 ? 172.310 149.792 146.555 1.00 6.82 179 ARG B CA 1
ATOM 4006 C C . ARG B 1 191 ? 171.385 148.914 145.714 1.00 3.97 179 ARG B C 1
ATOM 4007 O O . ARG B 1 191 ? 170.158 149.120 145.671 1.00 5.31 179 ARG B O 1
ATOM 4015 N N . ALA B 1 192 ? 171.952 147.901 145.059 1.00 4.45 180 ALA B N 1
ATOM 4016 C CA . ALA B 1 192 ? 171.169 147.167 144.082 1.00 6.91 180 ALA B CA 1
ATOM 4017 C C . ALA B 1 192 ? 170.234 146.151 144.721 1.00 4.25 180 ALA B C 1
ATOM 4018 O O . ALA B 1 192 ? 169.275 145.701 144.085 1.00 11.47 180 ALA B O 1
ATOM 4020 N N A ARG B 1 193 ? 170.485 145.820 145.988 0.50 7.32 181 ARG B N 1
ATOM 4021 N N B ARG B 1 193 ? 170.519 145.771 145.973 0.50 7.34 181 ARG B N 1
ATOM 4022 C CA A ARG B 1 193 ? 169.516 145.059 146.754 0.50 3.04 181 ARG B CA 1
ATOM 4023 C CA B ARG B 1 193 ? 169.580 145.061 146.844 0.50 2.98 181 ARG B CA 1
ATOM 4024 C C A ARG B 1 193 ? 168.473 145.968 147.401 0.50 2.04 181 ARG B C 1
ATOM 4025 C C B ARG B 1 193 ? 168.472 145.992 147.326 0.50 1.95 181 ARG B C 1
ATOM 4026 O O A ARG B 1 193 ? 167.341 145.522 147.648 0.50 0.40 181 ARG B O 1
ATOM 4027 O O B ARG B 1 193 ? 167.290 145.605 147.361 0.50 0.26 181 ARG B O 1
ATOM 4042 N N . PHE B 1 194 ? 168.833 147.234 147.671 1.00 0.97 182 PHE B N 1
ATOM 4043 C CA . PHE B 1 194 ? 167.831 148.202 148.100 1.00 0.51 182 PHE B CA 1
ATOM 4044 C C . PHE B 1 194 ? 166.796 148.441 147.011 1.00 0.66 182 PHE B C 1
ATOM 4045 O O . PHE B 1 194 ? 165.647 148.788 147.307 1.00 0.56 182 PHE B O 1
ATOM 4053 N N . GLU B 1 195 ? 167.193 148.288 145.746 1.00 1.47 183 GLU B N 1
ATOM 4054 C CA . GLU B 1 195 ? 166.215 148.421 144.663 1.00 1.19 183 GLU B CA 1
ATOM 4055 C C . GLU B 1 195 ? 165.094 147.387 144.799 1.00 1.18 183 GLU B C 1
ATOM 4056 O O . GLU B 1 195 ? 163.903 147.726 144.738 1.00 0.68 183 GLU B O 1
ATOM 4062 N N . GLU B 1 196 ? 165.461 146.117 144.991 1.00 0.69 184 GLU B N 1
ATOM 4063 C CA . GLU B 1 196 ? 164.464 145.078 145.243 1.00 1.51 184 GLU B CA 1
ATOM 4064 C C . GLU B 1 196 ? 163.674 145.346 146.522 1.00 0.53 184 GLU B C 1
ATOM 4065 O O . GLU B 1 196 ? 162.461 145.097 146.574 1.00 0.45 184 GLU B O 1
ATOM 4071 N N . THR B 1 197 ? 164.347 145.827 147.572 1.00 0.40 185 THR B N 1
ATOM 4072 C CA . THR B 1 197 ? 163.629 146.181 148.799 1.00 0.42 185 THR B CA 1
ATOM 4073 C C . THR B 1 197 ? 162.510 147.186 148.517 1.00 0.29 185 THR B C 1
ATOM 4074 O O . THR B 1 197 ? 161.361 147.012 148.959 1.00 0.23 185 THR B O 1
ATOM 4078 N N . ARG B 1 198 ? 162.839 148.251 147.781 1.00 0.22 186 ARG B N 1
ATOM 4079 C CA . ARG B 1 198 ? 161.847 149.265 147.440 1.00 0.30 186 ARG B CA 1
ATOM 4080 C C . ARG B 1 198 ? 160.731 148.679 146.586 1.00 0.31 186 ARG B C 1
ATOM 4081 O O . ARG B 1 198 ? 159.560 149.029 146.763 1.00 0.29 186 ARG B O 1
ATOM 4089 N N . SER B 1 199 ? 161.072 147.783 145.656 1.00 0.29 187 SER B N 1
ATOM 4090 C CA . SER B 1 199 ? 160.035 147.136 144.852 1.00 0.50 187 SER B CA 1
ATOM 4091 C C . SER B 1 199 ? 159.044 146.374 145.730 1.00 0.31 187 SER B C 1
ATOM 4092 O O . SER B 1 199 ? 157.822 146.460 145.534 1.00 0.64 187 SER B O 1
ATOM 4095 N N . THR B 1 200 ? 159.556 145.628 146.711 1.00 0.12 188 THR B N 1
ATOM 4096 C CA . THR B 1 200 ? 158.686 144.844 147.586 1.00 0.25 188 THR B CA 1
ATOM 4097 C C . THR B 1 200 ? 157.772 145.747 148.413 1.00 0.23 188 THR B C 1
ATOM 4098 O O . THR B 1 200 ? 156.552 145.515 148.505 1.00 0.38 188 THR B O 1
ATOM 4102 N N . ILE B 1 201 ? 158.342 146.792 149.018 1.00 0.19 189 ILE B N 1
ATOM 4103 C CA . ILE B 1 201 ? 157.502 147.669 149.829 1.00 0.41 189 ILE B CA 1
ATOM 4104 C C . ILE B 1 201 ? 156.504 148.423 148.951 1.00 0.33 189 ILE B C 1
ATOM 4105 O O . ILE B 1 201 ? 155.397 148.746 149.398 1.00 0.59 189 ILE B O 1
ATOM 4110 N N . ALA B 1 202 ? 156.855 148.693 147.689 1.00 0.28 190 ALA B N 1
ATOM 4111 C CA . ALA B 1 202 ? 155.903 149.312 146.772 1.00 0.41 190 ALA B CA 1
ATOM 4112 C C . ALA B 1 202 ? 154.737 148.380 146.477 1.00 0.56 190 ALA B C 1
ATOM 4113 O O . ALA B 1 202 ? 153.587 148.826 146.370 1.00 2.14 190 ALA B O 1
ATOM 4115 N N . ARG B 1 203 ? 155.018 147.084 146.320 1.00 0.50 191 ARG B N 1
ATOM 4116 C CA . ARG B 1 203 ? 153.939 146.108 146.176 1.00 0.68 191 ARG B CA 1
ATOM 4117 C C . ARG B 1 203 ? 152.989 146.174 147.368 1.00 0.94 191 ARG B C 1
ATOM 4118 O O . ARG B 1 203 ? 151.758 146.208 147.205 1.00 2.04 191 ARG B O 1
ATOM 4126 N N . ALA B 1 204 ? 153.554 146.198 148.579 1.00 0.72 192 ALA B N 1
ATOM 4127 C CA . ALA B 1 204 ? 152.713 146.288 149.773 1.00 0.77 192 ALA B CA 1
ATOM 4128 C C . ALA B 1 204 ? 151.884 147.572 149.775 1.00 1.05 192 ALA B C 1
ATOM 4129 O O . ALA B 1 204 ? 150.690 147.553 150.112 1.00 1.75 192 ALA B O 1
ATOM 4131 N N . LEU B 1 205 ? 152.498 148.695 149.395 1.00 0.44 193 LEU B N 1
ATOM 4132 C CA . LEU B 1 205 ? 151.799 149.976 149.427 1.00 1.17 193 LEU B CA 1
ATOM 4133 C C . LEU B 1 205 ? 150.643 149.988 148.433 1.00 1.21 193 LEU B C 1
ATOM 4134 O O . LEU B 1 205 ? 149.559 150.510 148.721 1.00 2.21 193 LEU B O 1
ATOM 4139 N N . LEU B 1 206 ? 150.867 149.424 147.245 1.00 2.33 194 LEU B N 1
ATOM 4140 C CA . LEU B 1 206 ? 149.801 149.341 146.253 1.00 1.67 194 LEU B CA 1
ATOM 4141 C C . LEU B 1 206 ? 148.644 148.492 146.766 1.00 2.90 194 LEU B C 1
ATOM 4142 O O . LEU B 1 206 ? 147.474 148.906 146.696 1.00 4.40 194 LEU B O 1
ATOM 4147 N N . ALA B 1 207 ? 148.956 147.310 147.316 1.00 3.42 195 ALA B N 1
ATOM 4148 C CA . ALA B 1 207 ? 147.905 146.462 147.872 1.00 2.89 195 ALA B CA 1
ATOM 4149 C C . ALA B 1 207 ? 147.116 147.202 148.943 1.00 5.03 195 ALA B C 1
ATOM 4150 O O . ALA B 1 207 ? 145.898 147.024 149.060 1.00 8.00 195 ALA B O 1
ATOM 4152 N N . ASN B 1 208 ? 147.793 148.039 149.733 1.00 3.64 196 ASN B N 1
ATOM 4153 C CA . ASN B 1 208 ? 147.072 148.910 150.656 1.00 2.53 196 ASN B CA 1
ATOM 4154 C C . ASN B 1 208 ? 146.110 149.816 149.899 1.00 5.05 196 ASN B C 1
ATOM 4155 O O . ASN B 1 208 ? 144.891 149.754 150.096 1.00 9.23 196 ASN B O 1
ATOM 4160 N N . LEU B 1 209 ? 146.636 150.562 148.927 1.00 3.77 197 LEU B N 1
ATOM 4161 C CA . LEU B 1 209 ? 145.867 151.572 148.209 1.00 6.52 197 LEU B CA 1
ATOM 4162 C C . LEU B 1 209 ? 144.740 151.000 147.368 1.00 7.58 197 LEU B C 1
ATOM 4163 O O . LEU B 1 209 ? 143.984 151.787 146.785 1.00 7.15 197 LEU B O 1
ATOM 4168 N N . HIS B 1 210 ? 144.593 149.676 147.274 1.00 6.74 198 HIS B N 1
ATOM 4169 C CA . HIS B 1 210 ? 143.446 149.158 146.529 1.00 7.96 198 HIS B CA 1
ATOM 4170 C C . HIS B 1 210 ? 142.134 149.470 147.243 1.00 12.52 198 HIS B C 1
ATOM 4171 O O . HIS B 1 210 ? 141.144 149.861 146.615 1.00 11.06 198 HIS B O 1
ATOM 4178 N N . SER B 1 211 ? 142.121 149.291 148.562 1.00 12.81 199 SER B N 1
ATOM 4179 C CA . SER B 1 211 ? 141.026 149.637 149.460 1.00 8.91 199 SER B CA 1
ATOM 4180 C C . SER B 1 211 ? 140.804 151.132 149.677 1.00 9.78 199 SER B C 1
ATOM 4181 O O . SER B 1 211 ? 139.767 151.497 150.236 1.00 12.32 199 SER B O 1
ATOM 4184 N N . GLU B 1 212 ? 141.774 151.988 149.363 1.00 8.53 200 GLU B N 1
ATOM 4185 C CA . GLU B 1 212 ? 141.892 153.230 150.113 1.00 5.69 200 GLU B CA 1
ATOM 4186 C C . GLU B 1 212 ? 142.578 154.307 149.285 1.00 3.00 200 GLU B C 1
ATOM 4187 O O . GLU B 1 212 ? 143.237 154.030 148.280 1.00 9.61 200 GLU B O 1
ATOM 4193 N N . GLY B 1 213 ? 142.417 155.550 149.737 1.00 2.67 201 GLY B N 1
ATOM 4194 C CA . GLY B 1 213 ? 143.090 156.680 149.135 1.00 1.77 201 GLY B CA 1
ATOM 4195 C C . GLY B 1 213 ? 142.400 157.168 147.876 1.00 1.22 201 GLY B C 1
ATOM 4196 O O . GLY B 1 213 ? 141.489 156.541 147.333 1.00 2.33 201 GLY B O 1
ATOM 4197 N N . SER B 1 214 ? 142.852 158.326 147.408 1.00 1.19 202 SER B N 1
ATOM 4198 C CA . SER B 1 214 ? 142.318 158.915 146.193 1.00 1.18 202 SER B CA 1
ATOM 4199 C C . SER B 1 214 ? 142.808 158.204 144.934 1.00 2.29 202 SER B C 1
ATOM 4200 O O . SER B 1 214 ? 143.782 157.446 144.956 1.00 1.96 202 SER B O 1
ATOM 4203 N N . GLU B 1 215 ? 142.106 158.453 143.825 1.00 4.11 203 GLU B N 1
ATOM 4204 C CA . GLU B 1 215 ? 142.502 157.842 142.531 1.00 5.13 203 GLU B CA 1
ATOM 4205 C C . GLU B 1 215 ? 143.940 158.270 142.205 1.00 2.72 203 GLU B C 1
ATOM 4206 O O . GLU B 1 215 ? 144.753 157.401 141.826 1.00 4.73 203 GLU B O 1
ATOM 4212 N N . ASP B 1 216 ? 144.232 159.565 142.353 1.00 3.90 204 ASP B N 1
ATOM 4213 C CA . ASP B 1 216 ? 145.580 160.044 142.065 1.00 3.84 204 ASP B CA 1
ATOM 4214 C C . ASP B 1 216 ? 146.666 159.330 142.859 1.00 2.87 204 ASP B C 1
ATOM 4215 O O . ASP B 1 216 ? 147.718 158.972 142.315 1.00 2.32 204 ASP B O 1
ATOM 4220 N N . THR B 1 217 ? 146.420 159.112 144.153 1.00 1.88 205 THR B N 1
ATOM 4221 C CA . THR B 1 217 ? 147.366 158.368 144.975 1.00 2.72 205 THR B CA 1
ATOM 4222 C C . THR B 1 217 ? 147.552 156.951 144.445 1.00 1.37 205 THR B C 1
ATOM 4223 O O . THR B 1 217 ? 148.684 156.458 144.349 1.00 3.14 205 THR B O 1
ATOM 4227 N N . TYR B 1 218 ? 146.453 156.295 144.062 1.00 1.32 206 TYR B N 1
ATOM 4228 C CA . TYR B 1 218 ? 146.535 154.932 143.548 1.00 2.77 206 TYR B CA 1
ATOM 4229 C C . TYR B 1 218 ? 147.373 154.871 142.277 1.00 1.98 206 TYR B C 1
ATOM 4230 O O . TYR B 1 218 ? 148.202 153.970 142.111 1.00 2.99 206 TYR B O 1
ATOM 4239 N N . TYR B 1 219 ? 147.170 155.825 141.370 1.00 2.59 207 TYR B N 1
ATOM 4240 C CA . TYR B 1 219 ? 147.828 155.765 140.073 1.00 3.38 207 TYR B CA 1
ATOM 4241 C C . TYR B 1 219 ? 149.292 156.168 140.195 1.00 2.28 207 TYR B C 1
ATOM 4242 O O . TYR B 1 219 ? 150.152 155.616 139.494 1.00 5.05 207 TYR B O 1
ATOM 4251 N N . ALA B 1 220 ? 149.598 157.094 141.107 1.00 2.61 208 ALA B N 1
ATOM 4252 C CA . ALA B 1 220 ? 150.989 157.372 141.442 1.00 2.05 208 ALA B CA 1
ATOM 4253 C C . ALA B 1 220 ? 151.664 156.135 142.018 1.00 1.62 208 ALA B C 1
ATOM 4254 O O . ALA B 1 220 ? 152.831 155.859 141.720 1.00 2.21 208 ALA B O 1
ATOM 4256 N N . ALA B 1 221 ? 150.940 155.371 142.842 1.00 2.03 209 ALA B N 1
ATOM 4257 C CA . ALA B 1 221 ? 151.489 154.130 143.377 1.00 2.50 209 ALA B CA 1
ATOM 4258 C C . ALA B 1 221 ? 151.727 153.102 142.278 1.00 1.95 209 ALA B C 1
ATOM 4259 O O . ALA B 1 221 ? 152.719 152.370 142.315 1.00 5.91 209 ALA B O 1
ATOM 4261 N N . VAL B 1 222 ? 150.814 153.013 141.309 1.00 2.55 210 VAL B N 1
ATOM 4262 C CA . VAL B 1 222 ? 151.012 152.097 140.185 1.00 3.17 210 VAL B CA 1
ATOM 4263 C C . VAL B 1 222 ? 152.269 152.477 139.411 1.00 3.08 210 VAL B C 1
ATOM 4264 O O . VAL B 1 222 ? 153.108 151.623 139.086 1.00 4.44 210 VAL B O 1
ATOM 4268 N N . LYS B 1 223 ? 152.419 153.773 139.116 1.00 4.37 211 LYS B N 1
ATOM 4269 C CA . LYS B 1 223 ? 153.630 154.258 138.460 1.00 4.52 211 LYS B CA 1
ATOM 4270 C C . LYS B 1 223 ? 154.875 153.879 139.251 1.00 4.04 211 LYS B C 1
ATOM 4271 O O . LYS B 1 223 ? 155.836 153.318 138.702 1.00 6.67 211 LYS B O 1
ATOM 4277 N N . ALA B 1 224 ? 154.868 154.176 140.552 1.00 3.06 212 ALA B N 1
ATOM 4278 C CA . ALA B 1 224 ? 156.033 153.916 141.385 1.00 3.34 212 ALA B CA 1
ATOM 4279 C C . ALA B 1 224 ? 156.358 152.431 141.430 1.00 1.87 212 ALA B C 1
ATOM 4280 O O . ALA B 1 224 ? 157.531 152.050 141.379 1.00 4.97 212 ALA B O 1
ATOM 4282 N N . SER B 1 225 ? 155.340 151.571 141.508 1.00 4.06 213 SER B N 1
ATOM 4283 C CA . SER B 1 225 ? 155.631 150.156 141.689 1.00 3.62 213 SER B CA 1
ATOM 4284 C C . SER B 1 225 ? 156.116 149.530 140.389 1.00 6.27 213 SER B C 1
ATOM 4285 O O . SER B 1 225 ? 157.006 148.673 140.407 1.00 9.89 213 SER B O 1
ATOM 4288 N N . THR B 1 226 ? 155.583 149.975 139.248 1.00 6.03 214 THR B N 1
ATOM 4289 C CA . THR B 1 226 ? 156.110 149.508 137.969 1.00 7.00 214 THR B CA 1
ATOM 4290 C C . THR B 1 226 ? 157.567 149.930 137.796 1.00 5.86 214 THR B C 1
ATOM 4291 O O . THR B 1 226 ? 158.437 149.108 137.459 1.00 7.95 214 THR B O 1
ATOM 4295 N N . LEU B 1 227 ? 157.853 151.215 138.043 1.00 6.09 215 LEU B N 1
ATOM 4296 C CA . LEU B 1 227 ? 159.223 151.698 137.914 1.00 5.89 215 LEU B CA 1
ATOM 4297 C C . LEU B 1 227 ? 160.163 150.957 138.859 1.00 6.03 215 LEU B C 1
ATOM 4298 O O . LEU B 1 227 ? 161.271 150.577 138.466 1.00 7.69 215 LEU B O 1
ATOM 4303 N N . SER B 1 228 ? 159.735 150.730 140.103 1.00 6.59 216 SER B N 1
ATOM 4304 C CA . SER B 1 228 ? 160.586 150.051 141.073 1.00 5.39 216 SER B CA 1
ATOM 4305 C C . SER B 1 228 ? 160.822 148.595 140.690 1.00 6.49 216 SER B C 1
ATOM 4306 O O . SER B 1 228 ? 161.931 148.080 140.861 1.00 9.31 216 SER B O 1
ATOM 4309 N N . GLU B 1 229 ? 159.793 147.914 140.177 1.00 6.89 217 GLU B N 1
ATOM 4310 C CA . GLU B 1 229 ? 159.961 146.533 139.735 1.00 10.33 217 GLU B CA 1
ATOM 4311 C C . GLU B 1 229 ? 160.995 146.445 138.620 1.00 8.35 217 GLU B C 1
ATOM 4312 O O . GLU B 1 229 ? 161.878 145.575 138.636 1.00 8.90 217 GLU B O 1
ATOM 4318 N N . ASN B 1 230 ? 160.935 147.382 137.671 1.00 7.60 218 ASN B N 1
ATOM 4319 C CA . ASN B 1 230 ? 161.882 147.321 136.561 1.00 10.47 218 ASN B CA 1
ATOM 4320 C C . ASN B 1 230 ? 163.288 147.736 136.995 1.00 9.24 218 ASN B C 1
ATOM 4321 O O . ASN B 1 230 ? 164.277 147.162 136.521 1.00 7.88 218 ASN B O 1
ATOM 4326 N N . ARG B 1 231 ? 163.392 148.692 137.919 1.00 6.02 219 ARG B N 1
ATOM 4327 C CA . ARG B 1 231 ? 164.697 149.059 138.462 1.00 5.18 219 ARG B CA 1
ATOM 4328 C C . ARG B 1 231 ? 165.316 147.894 139.226 1.00 5.74 219 ARG B C 1
ATOM 4329 O O . ARG B 1 231 ? 166.525 147.660 139.139 1.00 7.80 219 ARG B O 1
ATOM 4337 N N . ALA B 1 232 ? 164.500 147.152 139.978 1.00 4.83 220 ALA B N 1
ATOM 4338 C CA . ALA B 1 232 ? 165.001 145.986 140.695 1.00 4.82 220 ALA B CA 1
ATOM 4339 C C . ALA B 1 232 ? 165.459 144.899 139.730 1.00 7.09 220 ALA B C 1
ATOM 4340 O O . ALA B 1 232 ? 166.463 144.223 139.983 1.00 9.19 220 ALA B O 1
ATOM 4342 N N . ARG B 1 233 ? 164.731 144.708 138.627 1.00 7.08 221 ARG B N 1
ATOM 4343 C CA . ARG B 1 233 ? 165.188 143.763 137.609 1.00 10.38 221 ARG B CA 1
ATOM 4344 C C . ARG B 1 233 ? 166.545 144.177 137.046 1.00 10.98 221 ARG B C 1
ATOM 4345 O O . ARG B 1 233 ? 167.460 143.351 136.922 1.00 14.18 221 ARG B O 1
ATOM 4353 N N . ILE B 1 234 ? 166.696 145.464 136.716 1.00 8.37 222 ILE B N 1
ATOM 4354 C CA . ILE B 1 234 ? 167.977 145.963 136.216 1.00 10.55 222 ILE B CA 1
ATOM 4355 C C . ILE B 1 234 ? 169.080 145.720 137.241 1.00 15.50 222 ILE B C 1
ATOM 4356 O O . ILE B 1 234 ? 170.186 145.283 136.901 1.00 14.09 222 ILE B O 1
ATOM 4361 N N . ALA B 1 235 ? 168.793 146.008 138.512 1.00 14.85 223 ALA B N 1
ATOM 4362 C CA . ALA B 1 235 ? 169.802 145.878 139.557 1.00 13.50 223 ALA B CA 1
ATOM 4363 C C . ALA B 1 235 ? 170.223 144.427 139.755 1.00 15.34 223 ALA B C 1
ATOM 4364 O O . ALA B 1 235 ? 171.414 144.138 139.916 1.00 16.46 223 ALA B O 1
ATOM 4366 N N . ARG B 1 236 ? 169.262 143.501 139.759 1.00 16.89 224 ARG B N 1
ATOM 4367 C CA . ARG B 1 236 ? 169.606 142.092 139.920 1.00 18.12 224 ARG B CA 1
ATOM 4368 C C . ARG B 1 236 ? 170.395 141.579 138.721 1.00 22.82 224 ARG B C 1
ATOM 4369 O O . ARG B 1 236 ? 171.318 140.768 138.878 1.00 24.60 224 ARG B O 1
ATOM 4377 N N . ALA B 1 237 ? 170.060 142.049 137.517 1.00 18.06 225 ALA B N 1
ATOM 4378 C CA . ALA B 1 237 ? 170.858 141.684 136.351 1.00 19.04 225 ALA B CA 1
ATOM 4379 C C . ALA B 1 237 ? 172.281 142.217 136.469 1.00 22.11 225 ALA B C 1
ATOM 4380 O O . ALA B 1 237 ? 173.244 141.526 136.112 1.00 32.16 225 ALA B O 1
ATOM 4382 N N . LEU B 1 238 ? 172.435 143.446 136.967 1.00 21.29 226 LEU B N 1
ATOM 4383 C CA . LEU B 1 238 ? 173.771 144.000 137.165 1.00 22.40 226 LEU B CA 1
ATOM 4384 C C . LEU B 1 238 ? 174.553 143.197 138.198 1.00 25.38 226 LEU B C 1
ATOM 4385 O O . LEU B 1 238 ? 175.762 142.985 138.042 1.00 31.97 226 LEU B O 1
ATOM 4390 N N . ILE B 1 239 ? 173.881 142.748 139.261 1.00 20.27 227 ILE B N 1
ATOM 4391 C CA . ILE B 1 239 ? 174.542 141.892 140.244 1.00 27.90 227 ILE B CA 1
ATOM 4392 C C . ILE B 1 239 ? 175.022 140.609 139.578 1.00 31.18 227 ILE B C 1
ATOM 4393 O O . ILE B 1 239 ? 176.173 140.189 139.748 1.00 35.81 227 ILE B O 1
ATOM 4398 N N . LYS B 1 240 ? 174.136 139.963 138.812 1.00 32.27 228 LYS B N 1
ATOM 4399 C CA . LYS B 1 240 ? 174.492 138.701 138.169 1.00 28.85 228 LYS B CA 1
ATOM 4400 C C . LYS B 1 240 ? 175.620 138.884 137.167 1.00 35.31 228 LYS B C 1
ATOM 4401 O O . LYS B 1 240 ? 176.380 137.942 136.910 1.00 41.06 228 LYS B O 1
ATOM 4407 N N . ILE B 1 241 ? 175.724 140.072 136.571 1.00 34.76 229 ILE B N 1
ATOM 4408 C CA . ILE B 1 241 ? 176.860 140.370 135.706 1.00 35.59 229 ILE B CA 1
ATOM 4409 C C . ILE B 1 241 ? 178.137 140.484 136.529 1.00 36.46 229 ILE B C 1
ATOM 4410 O O . ILE B 1 241 ? 179.133 139.803 136.256 1.00 42.71 229 ILE B O 1
ATOM 4415 N N . ASN B 1 242 ? 178.092 141.279 137.603 1.00 37.87 230 ASN B N 1
ATOM 4416 C CA . ASN B 1 242 ? 179.282 141.519 138.415 1.00 38.06 230 ASN B CA 1
ATOM 4417 C C . ASN B 1 242 ? 179.822 140.225 139.015 1.00 39.27 230 ASN B C 1
ATOM 4418 O O . ASN B 1 242 ? 181.039 140.010 139.048 1.00 44.67 230 ASN B O 1
ATOM 4423 N N . SER B 1 243 ? 178.938 139.357 139.494 1.00 37.74 231 SER B N 1
ATOM 4424 C CA . SER B 1 243 ? 179.359 138.084 140.068 1.00 38.07 231 SER B CA 1
ATOM 4425 C C . SER B 1 243 ? 179.714 137.084 138.973 1.00 39.03 231 SER B C 1
ATOM 4426 O O . SER B 1 243 ? 180.711 137.245 138.269 1.00 40.76 231 SER B O 1
ATOM 4429 N N . ARG B 1 254 ? 181.469 130.283 133.998 1.00 44.91 242 ARG B N 1
ATOM 4430 C CA . ARG B 1 254 ? 181.109 131.605 134.497 1.00 43.49 242 ARG B CA 1
ATOM 4431 C C . ARG B 1 254 ? 180.633 132.507 133.364 1.00 44.02 242 ARG B C 1
ATOM 4432 O O . ARG B 1 254 ? 179.936 133.495 133.596 1.00 45.82 242 ARG B O 1
ATOM 4440 N N . ALA B 1 255 ? 181.016 132.159 132.133 1.00 43.96 243 ALA B N 1
ATOM 4441 C CA . ALA B 1 255 ? 180.566 132.927 130.977 1.00 43.53 243 ALA B CA 1
ATOM 4442 C C . ALA B 1 255 ? 179.065 132.792 130.764 1.00 43.84 243 ALA B C 1
ATOM 4443 O O . ALA B 1 255 ? 178.422 133.729 130.275 1.00 46.08 243 ALA B O 1
ATOM 4445 N N . VAL B 1 256 ? 178.491 131.640 131.121 1.00 44.48 244 VAL B N 1
ATOM 4446 C CA . VAL B 1 256 ? 177.045 131.464 131.017 1.00 42.26 244 VAL B CA 1
ATOM 4447 C C . VAL B 1 256 ? 176.325 132.443 131.934 1.00 43.46 244 VAL B C 1
ATOM 4448 O O . VAL B 1 256 ? 175.317 133.050 131.551 1.00 45.45 244 VAL B O 1
ATOM 4452 N N . SER B 1 257 ? 176.832 132.615 133.157 1.00 44.44 245 SER B N 1
ATOM 4453 C CA . SER B 1 257 ? 176.214 133.555 134.086 1.00 40.86 245 SER B CA 1
ATOM 4454 C C . SER B 1 257 ? 176.327 134.986 133.575 1.00 42.77 245 SER B C 1
ATOM 4455 O O . SER B 1 257 ? 175.388 135.778 133.714 1.00 42.71 245 SER B O 1
ATOM 4458 N N . PHE B 1 258 ? 177.471 135.336 132.981 1.00 43.01 246 PHE B N 1
ATOM 4459 C CA . PHE B 1 258 ? 177.635 136.672 132.416 1.00 40.36 246 PHE B CA 1
ATOM 4460 C C . PHE B 1 258 ? 176.660 136.908 131.270 1.00 41.01 246 PHE B C 1
ATOM 4461 O O . PHE B 1 258 ? 176.032 137.972 131.187 1.00 40.70 246 PHE B O 1
ATOM 4469 N N . LEU B 1 259 ? 176.516 135.922 130.380 1.00 41.32 247 LEU B N 1
ATOM 4470 C CA . LEU B 1 259 ? 175.570 136.052 129.276 1.00 39.08 247 LEU B CA 1
ATOM 4471 C C . LEU B 1 259 ? 174.144 136.189 129.789 1.00 39.27 247 LEU B C 1
ATOM 4472 O O . LEU B 1 259 ? 173.369 137.010 129.282 1.00 40.39 247 LEU B O 1
ATOM 4477 N N . THR B 1 260 ? 173.779 135.395 130.796 1.00 39.74 248 THR B N 1
ATOM 4478 C CA . THR B 1 260 ? 172.424 135.455 131.330 1.00 37.21 248 THR B CA 1
ATOM 4479 C C . THR B 1 260 ? 172.156 136.789 132.019 1.00 36.95 248 THR B C 1
ATOM 4480 O O . THR B 1 260 ? 171.077 137.368 131.845 1.00 38.63 248 THR B O 1
ATOM 4484 N N . GLY B 1 261 ? 173.134 137.307 132.765 1.00 36.76 249 GLY B N 1
ATOM 4485 C CA . GLY B 1 261 ? 172.977 138.617 133.372 1.00 33.97 249 GLY B CA 1
ATOM 4486 C C . GLY B 1 261 ? 172.854 139.727 132.348 1.00 32.63 249 GLY B C 1
ATOM 4487 O O . GLY B 1 261 ? 172.039 140.638 132.503 1.00 35.86 249 GLY B O 1
ATOM 4488 N N . PHE B 1 262 ? 173.661 139.668 131.285 1.00 33.17 250 PHE B N 1
ATOM 4489 C CA . PHE B 1 262 ? 173.566 140.676 130.233 1.00 35.21 250 PHE B CA 1
ATOM 4490 C C . PHE B 1 262 ? 172.211 140.621 129.536 1.00 33.28 250 PHE B C 1
ATOM 4491 O O . PHE B 1 262 ? 171.600 141.664 129.260 1.00 34.09 250 PHE B O 1
ATOM 4499 N N . ALA B 1 263 ? 171.726 139.412 129.241 1.00 33.09 251 ALA B N 1
ATOM 4500 C CA . ALA B 1 263 ? 170.423 139.283 128.594 1.00 30.25 251 ALA B CA 1
ATOM 4501 C C . ALA B 1 263 ? 169.310 139.787 129.502 1.00 31.90 251 ALA B C 1
ATOM 4502 O O . ALA B 1 263 ? 168.383 140.466 129.047 1.00 31.34 251 ALA B O 1
ATOM 4504 N N . SER B 1 264 ? 169.395 139.468 130.794 1.00 31.91 252 SER B N 1
ATOM 4505 C CA . SER B 1 264 ? 168.430 139.956 131.771 1.00 25.78 252 SER B CA 1
ATOM 4506 C C . SER B 1 264 ? 168.450 141.475 131.847 1.00 23.07 252 SER B C 1
ATOM 4507 O O . SER B 1 264 ? 167.397 142.114 131.951 1.00 26.30 252 SER B O 1
ATOM 4510 N N . ALA B 1 265 ? 169.644 142.072 131.800 1.00 28.02 253 ALA B N 1
ATOM 4511 C CA . ALA B 1 265 ? 169.752 143.526 131.856 1.00 24.36 253 ALA B CA 1
ATOM 4512 C C . ALA B 1 265 ? 169.128 144.174 130.631 1.00 23.71 253 ALA B C 1
ATOM 4513 O O . ALA B 1 265 ? 168.401 145.167 130.750 1.00 25.45 253 ALA B O 1
ATOM 4515 N N . ILE B 1 266 ? 169.398 143.624 129.447 1.00 27.99 254 ILE B N 1
ATOM 4516 C CA . ILE B 1 266 ? 168.781 144.147 128.230 1.00 26.79 254 ILE B CA 1
ATOM 4517 C C . ILE B 1 266 ? 167.265 144.006 128.302 1.00 24.64 254 ILE B C 1
ATOM 4518 O O . ILE B 1 266 ? 166.518 144.877 127.835 1.00 25.83 254 ILE B O 1
ATOM 4523 N N . SER B 1 267 ? 166.788 142.862 128.800 1.00 24.88 255 SER B N 1
ATOM 4524 C CA . SER B 1 267 ? 165.352 142.627 128.887 1.00 19.73 255 SER B CA 1
ATOM 4525 C C . SER B 1 267 ? 164.694 143.622 129.833 1.00 22.87 255 SER B C 1
ATOM 4526 O O . SER B 1 267 ? 163.627 144.174 129.531 1.00 21.24 255 SER B O 1
ATOM 4529 N N . ALA B 1 268 ? 165.329 143.874 130.978 1.00 23.85 256 ALA B N 1
ATOM 4530 C CA . ALA B 1 268 ? 164.803 144.850 131.922 1.00 19.29 256 ALA B CA 1
ATOM 4531 C C . ALA B 1 268 ? 164.834 146.256 131.336 1.00 17.71 256 ALA B C 1
ATOM 4532 O O . ALA B 1 268 ? 163.912 147.046 131.558 1.00 19.02 256 ALA B O 1
ATOM 4534 N N . VAL B 1 269 ? 165.880 146.581 130.571 1.00 19.34 257 VAL B N 1
ATOM 4535 C CA . VAL B 1 269 ? 165.967 147.896 129.933 1.00 22.08 257 VAL B CA 1
ATOM 4536 C C . VAL B 1 269 ? 164.801 148.083 128.968 1.00 20.05 257 VAL B C 1
ATOM 4537 O O . VAL B 1 269 ? 164.126 149.123 128.948 1.00 23.54 257 VAL B O 1
ATOM 4541 N N . VAL B 1 270 ? 164.550 147.053 128.165 1.00 15.24 258 VAL B N 1
ATOM 4542 C CA . VAL B 1 270 ? 163.527 147.076 127.126 1.00 19.12 258 VAL B CA 1
ATOM 4543 C C . VAL B 1 270 ? 162.153 147.199 127.771 1.00 20.32 258 VAL B C 1
ATOM 4544 O O . VAL B 1 270 ? 161.292 147.962 127.312 1.00 18.40 258 VAL B O 1
ATOM 4548 N N . GLY B 1 271 ? 161.938 146.473 128.871 1.00 20.00 259 GLY B N 1
ATOM 4549 C CA . GLY B 1 271 ? 160.646 146.553 129.526 1.00 19.94 259 GLY B CA 1
ATOM 4550 C C . GLY B 1 271 ? 160.468 147.889 130.221 1.00 20.80 259 GLY B C 1
ATOM 4551 O O . GLY B 1 271 ? 159.361 148.433 130.240 1.00 24.52 259 GLY B O 1
ATOM 4552 N N . MET B 1 272 ? 161.553 148.464 130.750 1.00 19.80 260 MET B N 1
ATOM 4553 C CA . MET B 1 272 ? 161.492 149.843 131.225 1.00 22.15 260 MET B CA 1
ATOM 4554 C C . MET B 1 272 ? 160.979 150.758 130.126 1.00 17.56 260 MET B C 1
ATOM 4555 O O . MET B 1 272 ? 160.034 151.530 130.326 1.00 23.52 260 MET B O 1
ATOM 4560 N N . LEU B 1 273 ? 161.589 150.664 128.944 1.00 21.63 261 LEU B N 1
ATOM 4561 C CA . LEU B 1 273 ? 161.253 151.585 127.862 1.00 19.99 261 LEU B CA 1
ATOM 4562 C C . LEU B 1 273 ? 159.793 151.441 127.443 1.00 18.60 261 LEU B C 1
ATOM 4563 O O . LEU B 1 273 ? 159.051 152.432 127.378 1.00 22.75 261 LEU B O 1
ATOM 4568 N N . ILE B 1 274 ? 159.360 150.209 127.161 1.00 18.71 262 ILE B N 1
ATOM 4569 C CA . ILE B 1 274 ? 157.986 150.004 126.700 1.00 17.78 262 ILE B CA 1
ATOM 4570 C C . ILE B 1 274 ? 156.983 150.403 127.778 1.00 17.14 262 ILE B C 1
ATOM 4571 O O . ILE B 1 274 ? 155.977 151.064 127.491 1.00 19.68 262 ILE B O 1
ATOM 4576 N N . LEU B 1 275 ? 157.228 150.006 129.031 1.00 15.14 263 LEU B N 1
ATOM 4577 C CA . LEU B 1 275 ? 156.275 150.329 130.087 1.00 16.78 263 LEU B CA 1
ATOM 4578 C C . LEU B 1 275 ? 156.188 151.833 130.314 1.00 16.77 263 LEU B C 1
ATOM 4579 O O . LEU B 1 275 ? 155.095 152.371 130.522 1.00 23.36 263 LEU B O 1
ATOM 4584 N N . LEU B 1 276 ? 157.327 152.528 130.263 1.00 16.79 264 LEU B N 1
ATOM 4585 C CA . LEU B 1 276 ? 157.324 153.978 130.404 1.00 16.16 264 LEU B CA 1
ATOM 4586 C C . LEU B 1 276 ? 156.533 154.633 129.281 1.00 18.01 264 LEU B C 1
ATOM 4587 O O . LEU B 1 276 ? 155.707 155.520 129.527 1.00 23.12 264 LEU B O 1
ATOM 4592 N N . VAL B 1 277 ? 156.754 154.193 128.039 1.00 18.09 265 VAL B N 1
ATOM 4593 C CA . VAL B 1 277 ? 156.037 154.787 126.911 1.00 21.00 265 VAL B CA 1
ATOM 4594 C C . VAL B 1 277 ? 154.537 154.557 127.053 1.00 17.06 265 VAL B C 1
ATOM 4595 O O . VAL B 1 277 ? 153.727 155.482 126.905 1.00 21.41 265 VAL B O 1
ATOM 4599 N N . MET B 1 278 ? 154.142 153.320 127.363 1.00 15.93 266 MET B N 1
ATOM 4600 C CA . MET B 1 278 ? 152.720 153.007 127.450 1.00 15.43 266 MET B CA 1
ATOM 4601 C C . MET B 1 278 ? 152.053 153.766 128.592 1.00 15.98 266 MET B C 1
ATOM 4602 O O . MET B 1 278 ? 150.958 154.319 128.426 1.00 20.03 266 MET B O 1
ATOM 4607 N N . GLY B 1 279 ? 152.703 153.828 129.758 1.00 15.84 267 GLY B N 1
ATOM 4608 C CA . GLY B 1 279 ? 152.065 154.478 130.889 1.00 14.36 267 GLY B CA 1
ATOM 4609 C C . GLY B 1 279 ? 152.040 155.988 130.755 1.00 17.82 267 GLY B C 1
ATOM 4610 O O . GLY B 1 279 ? 151.100 156.641 131.216 1.00 21.51 267 GLY B O 1
ATOM 4611 N N . SER B 1 280 ? 153.063 156.568 130.122 1.00 16.53 268 SER B N 1
ATOM 4612 C CA . SER B 1 280 ? 152.997 157.984 129.784 1.00 19.17 268 SER B CA 1
ATOM 4613 C C . SER B 1 280 ? 151.888 158.254 128.776 1.00 23.28 268 SER B C 1
ATOM 4614 O O . SER B 1 280 ? 151.232 159.301 128.828 1.00 29.54 268 SER B O 1
ATOM 4617 N N . LEU B 1 281 ? 151.657 157.316 127.853 1.00 18.40 269 LEU B N 1
ATOM 4618 C CA . LEU B 1 281 ? 150.660 157.523 126.812 1.00 19.26 269 LEU B CA 1
ATOM 4619 C C . LEU B 1 281 ? 149.232 157.256 127.266 1.00 18.02 269 LEU B C 1
ATOM 4620 O O . LEU B 1 281 ? 148.295 157.704 126.596 1.00 23.96 269 LEU B O 1
ATOM 4625 N N . ASN B 1 282 ? 149.032 156.535 128.372 1.00 19.33 270 ASN B N 1
ATOM 4626 C CA . ASN B 1 282 ? 147.675 156.253 128.828 1.00 17.41 270 ASN B CA 1
ATOM 4627 C C . ASN B 1 282 ? 147.447 156.636 130.288 1.00 18.87 270 ASN B C 1
ATOM 4628 O O . ASN B 1 282 ? 146.474 156.174 130.894 1.00 17.55 270 ASN B O 1
ATOM 4633 N N . GLY B 1 283 ? 148.312 157.466 130.866 1.00 21.17 271 GLY B N 1
ATOM 4634 C CA . GLY B 1 283 ? 148.145 157.831 132.264 1.00 19.34 271 GLY B CA 1
ATOM 4635 C C . GLY B 1 283 ? 148.254 156.657 133.209 1.00 19.95 271 GLY B C 1
ATOM 4636 O O . GLY B 1 283 ? 147.615 156.650 134.266 1.00 22.45 271 GLY B O 1
ATOM 4637 N N . TRP B 1 284 ? 149.047 155.653 132.839 1.00 16.09 272 TRP B N 1
ATOM 4638 C CA . TRP B 1 284 ? 149.288 154.457 133.645 1.00 14.35 272 TRP B CA 1
ATOM 4639 C C . TRP B 1 284 ? 147.987 153.704 133.910 1.00 17.93 272 TRP B C 1
ATOM 4640 O O . TRP B 1 284 ? 147.744 153.208 135.012 1.00 18.60 272 TRP B O 1
ATOM 4651 N N . GLY B 1 285 ? 147.144 153.620 132.883 1.00 18.18 273 GLY B N 1
ATOM 4652 C CA . GLY B 1 285 ? 145.886 152.912 132.989 1.00 19.20 273 GLY B CA 1
ATOM 4653 C C . GLY B 1 285 ? 144.745 153.716 133.562 1.00 20.49 273 GLY B C 1
ATOM 4654 O O . GLY B 1 285 ? 143.742 153.131 133.982 1.00 31.03 273 GLY B O 1
ATOM 4655 N N . SER B 1 286 ? 144.860 155.042 133.593 1.00 22.18 274 SER B N 1
ATOM 4656 C CA . SER B 1 286 ? 143.851 155.894 134.204 1.00 21.74 274 SER B CA 1
ATOM 4657 C C . SER B 1 286 ? 142.859 156.481 133.210 1.00 24.40 274 SER B C 1
ATOM 4658 O O . SER B 1 286 ? 141.650 156.418 133.452 1.00 31.95 274 SER B O 1
ATOM 4661 N N . SER B 1 287 ? 143.318 157.065 132.102 1.00 23.60 275 SER B N 1
ATOM 4662 C CA . SER B 1 287 ? 142.473 157.972 131.331 1.00 25.23 275 SER B CA 1
ATOM 4663 C C . SER B 1 287 ? 142.368 157.471 129.895 1.00 20.59 275 SER B C 1
ATOM 4664 O O . SER B 1 287 ? 143.356 157.481 129.152 1.00 22.29 275 SER B O 1
ATOM 4667 N N . ILE B 1 288 ? 141.164 157.035 129.515 1.00 19.63 276 ILE B N 1
ATOM 4668 C CA . ILE B 1 288 ? 140.898 156.615 128.142 1.00 23.06 276 ILE B CA 1
ATOM 4669 C C . ILE B 1 288 ? 141.051 157.788 127.185 1.00 18.20 276 ILE B C 1
ATOM 4670 O O . ILE B 1 288 ? 141.465 157.614 126.031 1.00 23.31 276 ILE B O 1
ATOM 4675 N N . SER B 1 289 ? 140.730 158.998 127.649 1.00 22.70 277 SER B N 1
ATOM 4676 C CA . SER B 1 289 ? 140.738 160.170 126.780 1.00 20.85 277 SER B CA 1
ATOM 4677 C C . SER B 1 289 ? 142.131 160.464 126.243 1.00 18.82 277 SER B C 1
ATOM 4678 O O . SER B 1 289 ? 142.298 160.796 125.065 1.00 21.88 277 SER B O 1
ATOM 4681 N N . ARG B 1 290 ? 143.157 160.328 127.089 1.00 17.96 278 ARG B N 1
ATOM 4682 C CA . ARG B 1 290 ? 144.522 160.574 126.631 1.00 20.03 278 ARG B CA 1
ATOM 4683 C C . ARG B 1 290 ? 144.923 159.582 125.544 1.00 18.05 278 ARG B C 1
ATOM 4684 O O . ARG B 1 290 ? 145.571 159.957 124.560 1.00 20.15 278 ARG B O 1
ATOM 4692 N N . ALA B 1 291 ? 144.561 158.308 125.714 1.00 17.74 279 ALA B N 1
ATOM 4693 C CA . ALA B 1 291 ? 144.860 157.312 124.691 1.00 19.68 279 ALA B CA 1
ATOM 4694 C C . ALA B 1 291 ? 144.119 157.616 123.395 1.00 17.23 279 ALA B C 1
ATOM 4695 O O . ALA B 1 291 ? 144.689 157.502 122.302 1.00 22.44 279 ALA B O 1
ATOM 4697 N N . MET B 1 292 ? 142.850 158.020 123.499 1.00 19.25 280 MET B N 1
ATOM 4698 C CA . MET B 1 292 ? 142.113 158.461 122.319 1.00 18.81 280 MET B CA 1
ATOM 4699 C C . MET B 1 292 ? 142.830 159.616 121.631 1.00 19.44 280 MET B C 1
ATOM 4700 O O . MET B 1 292 ? 142.892 159.677 120.398 1.00 21.20 280 MET B O 1
ATOM 4705 N N . LEU B 1 293 ? 143.396 160.531 122.418 1.00 20.89 281 LEU B N 1
ATOM 4706 C CA . LEU B 1 293 ? 144.016 161.720 121.848 1.00 20.80 281 LEU B CA 1
ATOM 4707 C C . LEU B 1 293 ? 145.340 161.393 121.165 1.00 20.26 281 LEU B C 1
ATOM 4708 O O . LEU B 1 293 ? 145.630 161.936 120.094 1.00 27.88 281 LEU B O 1
ATOM 4713 N N . VAL B 1 294 ? 146.152 160.514 121.759 1.00 20.70 282 VAL B N 1
ATOM 4714 C CA . VAL B 1 294 ? 147.363 160.099 121.052 1.00 21.15 282 VAL B CA 1
ATOM 4715 C C . VAL B 1 294 ? 147.018 159.302 119.798 1.00 18.71 282 VAL B C 1
ATOM 4716 O O . VAL B 1 294 ? 147.702 159.426 118.772 1.00 27.90 282 VAL B O 1
ATOM 4720 N N . GLY B 1 295 ? 145.946 158.503 119.835 1.00 21.06 283 GLY B N 1
ATOM 4721 C CA . GLY B 1 295 ? 145.512 157.822 118.624 1.00 18.18 283 GLY B CA 1
ATOM 4722 C C . GLY B 1 295 ? 145.129 158.800 117.533 1.00 20.39 283 GLY B C 1
ATOM 4723 O O . GLY B 1 295 ? 145.523 158.650 116.372 1.00 23.41 283 GLY B O 1
ATOM 4724 N N . VAL B 1 296 ? 144.375 159.836 117.903 1.00 22.56 284 VAL B N 1
ATOM 4725 C CA . VAL B 1 296 ? 143.930 160.825 116.929 1.00 21.84 284 VAL B CA 1
ATOM 4726 C C . VAL B 1 296 ? 145.115 161.618 116.386 1.00 20.71 284 VAL B C 1
ATOM 4727 O O . VAL B 1 296 ? 145.181 161.890 115.182 1.00 20.73 284 VAL B O 1
ATOM 4731 N N . VAL B 1 297 ? 146.087 161.935 117.244 1.00 21.71 285 VAL B N 1
ATOM 4732 C CA . VAL B 1 297 ? 147.274 162.663 116.801 1.00 18.02 285 VAL B CA 1
ATOM 4733 C C . VAL B 1 297 ? 148.074 161.827 115.808 1.00 18.78 285 VAL B C 1
ATOM 4734 O O . VAL B 1 297 ? 148.511 162.325 114.763 1.00 22.82 285 VAL B O 1
ATOM 4738 N N . ALA B 1 298 ? 148.285 160.545 116.120 1.00 19.82 286 ALA B N 1
ATOM 4739 C CA . ALA B 1 298 ? 149.044 159.682 115.218 1.00 17.71 286 ALA B CA 1
ATOM 4740 C C . ALA B 1 298 ? 148.331 159.521 113.879 1.00 15.53 286 ALA B C 1
ATOM 4741 O O . ALA B 1 298 ? 148.957 159.593 112.811 1.00 23.55 286 ALA B O 1
ATOM 4743 N N . ILE B 1 299 ? 147.014 159.303 113.920 1.00 13.10 287 ILE B N 1
ATOM 4744 C CA . ILE B 1 299 ? 146.237 159.163 112.692 1.00 13.18 287 ILE B CA 1
ATOM 4745 C C . ILE B 1 299 ? 146.331 160.441 111.867 1.00 18.14 287 ILE B C 1
ATOM 4746 O O . ILE B 1 299 ? 146.493 160.399 110.642 1.00 17.21 287 ILE B O 1
ATOM 4751 N N . SER B 1 300 ? 146.228 161.595 112.530 1.00 17.53 288 SER B N 1
ATOM 4752 C CA . SER B 1 300 ? 146.317 162.872 111.829 1.00 21.16 288 SER B CA 1
ATOM 4753 C C . SER B 1 300 ? 147.681 163.058 111.181 1.00 18.36 288 SER B C 1
ATOM 4754 O O . SER B 1 300 ? 147.775 163.554 110.055 1.00 25.16 288 SER B O 1
ATOM 4757 N N . CYS B 1 301 ? 148.752 162.681 111.883 1.00 17.30 289 CYS B N 1
ATOM 4758 C CA . CYS B 1 301 ? 150.090 162.813 111.313 1.00 18.18 289 CYS B CA 1
ATOM 4759 C C . CYS B 1 301 ? 150.250 161.932 110.078 1.00 22.97 289 CYS B C 1
ATOM 4760 O O . CYS B 1 301 ? 150.778 162.374 109.047 1.00 25.94 289 CYS B O 1
ATOM 4763 N N . VAL B 1 302 ? 149.783 160.684 110.158 1.00 22.92 290 VAL B N 1
ATOM 4764 C CA . VAL B 1 302 ? 149.889 159.791 109.005 1.00 21.39 290 VAL B CA 1
ATOM 4765 C C . VAL B 1 302 ? 149.045 160.311 107.845 1.00 20.71 290 VAL B C 1
ATOM 4766 O O . VAL B 1 302 ? 149.450 160.235 106.677 1.00 26.47 290 VAL B O 1
ATOM 4770 N N . ALA B 1 303 ? 147.863 160.856 108.146 1.00 19.71 291 ALA B N 1
ATOM 4771 C CA . ALA B 1 303 ? 147.000 161.393 107.099 1.00 21.93 291 ALA B CA 1
ATOM 4772 C C . ALA B 1 303 ? 147.618 162.622 106.444 1.00 24.25 291 ALA B C 1
ATOM 4773 O O . ALA B 1 303 ? 147.524 162.798 105.223 1.00 27.27 291 ALA B O 1
ATOM 4775 N N . TYR B 1 304 ? 148.248 163.487 107.240 1.00 24.14 292 TYR B N 1
ATOM 4776 C CA . TYR B 1 304 ? 148.955 164.632 106.679 1.00 26.64 292 TYR B CA 1
ATOM 4777 C C . TYR B 1 304 ? 150.095 164.177 105.783 1.00 25.00 292 TYR B C 1
ATOM 4778 O O . TYR B 1 304 ? 150.408 164.834 104.784 1.00 29.32 292 TYR B O 1
ATOM 4787 N N . ARG B 1 305 ? 150.792 163.110 106.177 1.00 24.53 293 ARG B N 1
ATOM 4788 C CA . ARG B 1 305 ? 151.861 162.599 105.326 1.00 26.44 293 ARG B CA 1
ATOM 4789 C C . ARG B 1 305 ? 151.304 162.065 104.012 1.00 24.89 293 ARG B C 1
ATOM 4790 O O . ARG B 1 305 ? 151.867 162.326 102.942 1.00 32.21 293 ARG B O 1
ATOM 4798 N N . TYR B 1 306 ? 150.192 161.324 104.076 1.00 27.57 294 TYR B N 1
ATOM 4799 C CA . TYR B 1 306 ? 149.508 160.894 102.859 1.00 27.17 294 TYR B CA 1
ATOM 4800 C C . TYR B 1 306 ? 149.186 162.084 101.964 1.00 30.33 294 TYR B C 1
ATOM 4801 O O . TYR B 1 306 ? 149.475 162.066 100.761 1.00 34.87 294 TYR B O 1
ATOM 4810 N N . HIS B 1 307 ? 148.604 163.135 102.545 1.00 31.66 295 HIS B N 1
ATOM 4811 C CA . HIS B 1 307 ? 148.137 164.269 101.754 1.00 32.93 295 HIS B CA 1
ATOM 4812 C C . HIS B 1 307 ? 149.302 165.047 101.155 1.00 32.00 295 HIS B C 1
ATOM 4813 O O . HIS B 1 307 ? 149.230 165.498 100.006 1.00 36.62 295 HIS B O 1
ATOM 4820 N N . TYR B 1 308 ? 150.387 165.213 101.914 1.00 34.47 296 TYR B N 1
ATOM 4821 C CA . TYR B 1 308 ? 151.517 165.980 101.406 1.00 31.80 296 TYR B CA 1
ATOM 4822 C C . TYR B 1 308 ? 152.317 165.203 100.367 1.00 35.91 296 TYR B C 1
ATOM 4823 O O . TYR B 1 308 ? 152.788 165.789 99.385 1.00 39.09 296 TYR B O 1
ATOM 4832 N N . ARG B 1 309 ? 152.494 163.895 100.560 1.00 34.10 297 ARG B N 1
ATOM 4833 C CA . ARG B 1 309 ? 153.422 163.146 99.726 1.00 31.83 297 ARG B CA 1
ATOM 4834 C C . ARG B 1 309 ? 152.749 162.481 98.531 1.00 34.02 297 ARG B C 1
ATOM 4835 O O . ARG B 1 309 ? 153.301 162.501 97.425 1.00 37.33 297 ARG B O 1
ATOM 4843 N N . PHE B 1 310 ? 151.571 161.885 98.716 1.00 32.82 298 PHE B N 1
ATOM 4844 C CA . PHE B 1 310 ? 150.937 161.109 97.660 1.00 32.93 298 PHE B CA 1
ATOM 4845 C C . PHE B 1 310 ? 149.689 161.788 97.105 1.00 35.79 298 PHE B C 1
ATOM 4846 O O . PHE B 1 310 ? 148.891 161.142 96.418 1.00 35.54 298 PHE B O 1
ATOM 4854 N N . ASN B 1 311 ? 149.513 163.081 97.387 1.00 33.96 299 ASN B N 1
ATOM 4855 C CA . ASN B 1 311 ? 148.471 163.900 96.765 1.00 36.28 299 ASN B CA 1
ATOM 4856 C C . ASN B 1 311 ? 147.078 163.316 96.998 1.00 36.19 299 ASN B C 1
ATOM 4857 O O . ASN B 1 311 ? 146.283 163.148 96.070 1.00 39.70 299 ASN B O 1
ATOM 4862 N N . LEU B 1 312 ? 146.789 162.999 98.254 1.00 36.60 300 LEU B N 1
ATOM 4863 C CA . LEU B 1 312 ? 145.440 162.561 98.570 1.00 32.51 300 LEU B CA 1
ATOM 4864 C C . LEU B 1 312 ? 144.682 163.676 99.278 1.00 34.07 300 LEU B C 1
ATOM 4865 O O . LEU B 1 312 ? 145.238 164.336 100.162 1.00 37.71 300 LEU B O 1
ATOM 4870 N N . PRO B 1 313 ? 143.429 163.921 98.900 1.00 35.03 301 PRO B N 1
ATOM 4871 C CA . PRO B 1 313 ? 142.666 164.975 99.561 1.00 31.88 301 PRO B CA 1
ATOM 4872 C C . PRO B 1 313 ? 142.515 164.679 101.038 1.00 32.44 301 PRO B C 1
ATOM 4873 O O . PRO B 1 313 ? 142.479 163.505 101.455 1.00 32.84 301 PRO B O 1
ATOM 4877 N N . PRO B 1 314 ? 142.437 165.717 101.877 1.00 35.57 302 PRO B N 1
ATOM 4878 C CA . PRO B 1 314 ? 142.432 165.480 103.332 1.00 31.28 302 PRO B CA 1
ATOM 4879 C C . PRO B 1 314 ? 141.243 164.666 103.809 1.00 26.87 302 PRO B C 1
ATOM 4880 O O . PRO B 1 314 ? 141.386 163.820 104.704 1.00 29.88 302 PRO B O 1
ATOM 4884 N N . GLU B 1 315 ? 140.073 164.880 103.203 1.00 32.12 303 GLU B N 1
ATOM 4885 C CA . GLU B 1 315 ? 138.823 164.277 103.648 1.00 31.94 303 GLU B CA 1
ATOM 4886 C C . GLU B 1 315 ? 138.773 162.772 103.432 1.00 30.43 303 GLU B C 1
ATOM 4887 O O . GLU B 1 315 ? 137.792 162.148 103.853 1.00 34.93 303 GLU B O 1
ATOM 4893 N N . ASP B 1 316 ? 139.768 162.187 102.762 1.00 23.04 304 ASP B N 1
ATOM 4894 C CA . ASP B 1 316 ? 139.901 160.741 102.715 1.00 25.74 304 ASP B CA 1
ATOM 4895 C C . ASP B 1 316 ? 141.319 160.255 102.974 1.00 26.10 304 ASP B C 1
ATOM 4896 O O . ASP B 1 316 ? 141.508 159.051 103.170 1.00 23.76 304 ASP B O 1
ATOM 4901 N N . ALA B 1 317 ? 142.315 161.144 103.005 1.00 22.47 305 ALA B N 1
ATOM 4902 C CA . ALA B 1 317 ? 143.572 160.796 103.657 1.00 22.84 305 ALA B CA 1
ATOM 4903 C C . ALA B 1 317 ? 143.333 160.502 105.131 1.00 20.66 305 ALA B C 1
ATOM 4904 O O . ALA B 1 317 ? 143.884 159.540 105.683 1.00 20.19 305 ALA B O 1
ATOM 4906 N N . MET B 1 318 ? 142.431 161.269 105.740 1.00 19.44 306 MET B N 1
ATOM 4907 C CA . MET B 1 318 ? 142.066 160.961 107.144 1.00 22.22 306 MET B CA 1
ATOM 4908 C C . MET B 1 318 ? 141.409 159.576 107.183 1.00 19.77 306 MET B C 1
ATOM 4909 O O . MET B 1 318 ? 141.698 158.830 108.138 1.00 18.48 306 MET B O 1
ATOM 4914 N N . VAL B 1 319 ? 140.611 159.224 106.165 1.00 20.92 307 VAL B N 1
ATOM 4915 C CA . VAL B 1 319 ? 139.867 157.970 106.212 1.00 17.65 307 VAL B CA 1
ATOM 4916 C C . VAL B 1 319 ? 140.802 156.787 106.002 1.00 17.36 307 VAL B C 1
ATOM 4917 O O . VAL B 1 319 ? 140.701 155.768 106.691 1.00 18.60 307 VAL B O 1
ATOM 4921 N N . LYS B 1 320 ? 141.735 156.908 105.056 1.00 15.36 308 LYS B N 1
ATOM 4922 C CA . LYS B 1 320 ? 142.752 155.878 104.876 1.00 13.57 308 LYS B CA 1
ATOM 4923 C C . LYS B 1 320 ? 143.599 155.714 106.133 1.00 13.69 308 LYS B C 1
ATOM 4924 O O . LYS B 1 320 ? 143.925 154.585 106.528 1.00 18.81 308 LYS B O 1
ATOM 4930 N N . ALA B 1 321 ? 143.962 156.827 106.775 1.00 18.04 309 ALA B N 1
ATOM 4931 C CA . ALA B 1 321 ? 144.776 156.746 107.983 1.00 16.29 309 ALA B CA 1
ATOM 4932 C C . ALA B 1 321 ? 144.046 156.005 109.097 1.00 12.44 309 ALA B C 1
ATOM 4933 O O . ALA B 1 321 ? 144.622 155.120 109.740 1.00 15.68 309 ALA B O 1
ATOM 4935 N N . THR B 1 322 ? 142.774 156.341 109.335 1.00 15.23 310 THR B N 1
ATOM 4936 C CA . THR B 1 322 ? 142.027 155.640 110.381 1.00 9.35 310 THR B CA 1
ATOM 4937 C C . THR B 1 322 ? 141.667 154.218 109.972 1.00 11.31 310 THR B C 1
ATOM 4938 O O . THR B 1 322 ? 141.249 153.415 110.812 1.00 14.19 310 THR B O 1
ATOM 4942 N N . GLU B 1 323 ? 141.666 153.936 108.668 1.00 13.49 311 GLU B N 1
ATOM 4943 C CA . GLU B 1 323 ? 141.349 152.601 108.169 1.00 14.13 311 GLU B CA 1
ATOM 4944 C C . GLU B 1 323 ? 142.523 151.652 108.344 1.00 12.13 311 GLU B C 1
ATOM 4945 O O . GLU B 1 323 ? 142.337 150.452 108.577 1.00 9.35 311 GLU B O 1
ATOM 4951 N N . ILE B 1 324 ? 143.740 152.169 108.205 1.00 12.12 312 ILE B N 1
ATOM 4952 C CA . ILE B 1 324 ? 144.924 151.343 108.408 1.00 9.02 312 ILE B CA 1
ATOM 4953 C C . ILE B 1 324 ? 145.322 151.319 109.878 1.00 8.11 312 ILE B C 1
ATOM 4954 O O . ILE B 1 324 ? 145.871 150.327 110.370 1.00 13.17 312 ILE B O 1
ATOM 4959 N N . PHE B 1 325 ? 145.015 152.393 110.609 1.00 9.35 313 PHE B N 1
ATOM 4960 C CA . PHE B 1 325 ? 145.342 152.454 112.029 1.00 8.82 313 PHE B CA 1
ATOM 4961 C C . PHE B 1 325 ? 144.591 151.391 112.820 1.00 6.28 313 PHE B C 1
ATOM 4962 O O . PHE B 1 325 ? 145.176 150.704 113.664 1.00 8.15 313 PHE B O 1
ATOM 4970 N N . PHE B 1 326 ? 143.298 151.233 112.558 1.00 6.68 314 PHE B N 1
ATOM 4971 C CA . PHE B 1 326 ? 142.505 150.239 113.269 1.00 6.73 314 PHE B CA 1
ATOM 4972 C C . PHE B 1 326 ? 142.597 148.858 112.635 1.00 6.47 314 PHE B C 1
ATOM 4973 O O . PHE B 1 326 ? 141.933 147.930 113.109 1.00 10.61 314 PHE B O 1
ATOM 4981 N N . LEU B 1 327 ? 143.380 148.723 111.563 1.00 6.28 315 LEU B N 1
ATOM 4982 C CA . LEU B 1 327 ? 143.815 147.451 110.989 1.00 8.06 315 LEU B CA 1
ATOM 4983 C C . LEU B 1 327 ? 142.721 146.702 110.237 1.00 7.91 315 LEU B C 1
ATOM 4984 O O . LEU B 1 327 ? 143.009 145.699 109.576 1.00 18.78 315 LEU B O 1
ATOM 4989 N N . PHE B 1 328 ? 141.472 147.167 110.303 1.00 8.06 316 PHE B N 1
ATOM 4990 C CA . PHE B 1 328 ? 140.417 146.451 109.597 1.00 6.77 316 PHE B CA 1
ATOM 4991 C C . PHE B 1 328 ? 140.402 146.751 108.103 1.00 6.57 316 PHE B C 1
ATOM 4992 O O . PHE B 1 328 ? 139.762 146.017 107.344 1.00 13.67 316 PHE B O 1
ATOM 5000 N N . GLY B 1 329 ? 141.097 147.797 107.663 1.00 7.28 317 GLY B N 1
ATOM 5001 C CA . GLY B 1 329 ? 141.160 148.122 106.250 1.00 9.50 317 GLY B CA 1
ATOM 5002 C C . GLY B 1 329 ? 142.567 148.103 105.687 1.00 12.10 317 GLY B C 1
ATOM 5003 O O . GLY B 1 329 ? 142.872 148.822 104.732 1.00 18.90 317 GLY B O 1
ATOM 5004 N N . TYR B 1 330 ? 143.432 147.273 106.272 1.00 11.71 318 TYR B N 1
ATOM 5005 C CA . TYR B 1 330 ? 144.848 147.287 105.916 1.00 9.09 318 TYR B CA 1
ATOM 5006 C C . TYR B 1 330 ? 145.082 146.736 104.513 1.00 9.57 318 TYR B C 1
ATOM 5007 O O . TYR B 1 330 ? 145.791 147.348 103.705 1.00 11.01 318 TYR B O 1
ATOM 5016 N N . THR B 1 331 ? 144.498 145.576 104.207 1.00 10.53 319 THR B N 1
ATOM 5017 C CA . THR B 1 331 ? 144.773 144.902 102.941 1.00 10.28 319 THR B CA 1
ATOM 5018 C C . THR B 1 331 ? 144.225 145.636 101.724 1.00 10.80 319 THR B C 1
ATOM 5019 O O . THR B 1 331 ? 144.689 145.381 100.608 1.00 12.07 319 THR B O 1
ATOM 5023 N N . ASN B 1 332 ? 143.259 146.538 101.901 1.00 12.37 320 ASN B N 1
ATOM 5024 C CA . ASN B 1 332 ? 142.779 147.328 100.775 1.00 12.70 320 ASN B CA 1
ATOM 5025 C C . ASN B 1 332 ? 143.817 148.325 100.271 1.00 15.18 320 ASN B C 1
ATOM 5026 O O . ASN B 1 332 ? 143.745 148.736 99.108 1.00 20.33 320 ASN B O 1
ATOM 5031 N N . TYR B 1 333 ? 144.781 148.716 101.104 1.00 11.92 321 TYR B N 1
ATOM 5032 C CA . TYR B 1 333 ? 145.745 149.736 100.724 1.00 14.58 321 TYR B CA 1
ATOM 5033 C C . TYR B 1 333 ? 147.190 149.261 100.703 1.00 11.38 321 TYR B C 1
ATOM 5034 O O . TYR B 1 333 ? 148.044 149.973 100.163 1.00 18.15 321 TYR B O 1
ATOM 5043 N N . ALA B 1 334 ? 147.492 148.095 101.265 1.00 14.78 322 ALA B N 1
ATOM 5044 C CA . ALA B 1 334 ? 148.866 147.621 101.371 1.00 12.57 322 ALA B CA 1
ATOM 5045 C C . ALA B 1 334 ? 149.202 146.747 100.170 1.00 13.56 322 ALA B C 1
ATOM 5046 O O . ALA B 1 334 ? 148.536 145.736 99.923 1.00 17.73 322 ALA B O 1
ATOM 5048 N N . LYS B 1 335 ? 150.237 147.137 99.429 1.00 15.60 323 LYS B N 1
ATOM 5049 C CA . LYS B 1 335 ? 150.711 146.379 98.277 1.00 19.14 323 LYS B CA 1
ATOM 5050 C C . LYS B 1 335 ? 152.227 146.467 98.243 1.00 23.41 323 LYS B C 1
ATOM 5051 O O . LYS B 1 335 ? 152.782 147.569 98.220 1.00 23.14 323 LYS B O 1
ATOM 5057 N N . MET B 1 336 ? 152.893 145.314 98.240 1.00 24.12 324 MET B N 1
ATOM 5058 C CA . MET B 1 336 ? 154.349 145.309 98.287 1.00 24.49 324 MET B CA 1
ATOM 5059 C C . MET B 1 336 ? 154.911 145.873 96.988 1.00 25.22 324 MET B C 1
ATOM 5060 O O . MET B 1 336 ? 154.469 145.508 95.894 1.00 32.91 324 MET B O 1
ATOM 5065 N N . GLY B 1 337 ? 155.885 146.772 97.111 1.00 26.63 325 GLY B N 1
ATOM 5066 C CA . GLY B 1 337 ? 156.492 147.418 95.969 1.00 24.79 325 GLY B CA 1
ATOM 5067 C C . GLY B 1 337 ? 155.892 148.758 95.601 1.00 28.40 325 GLY B C 1
ATOM 5068 O O . GLY B 1 337 ? 156.403 149.414 94.685 1.00 31.91 325 GLY B O 1
ATOM 5069 N N . GLN B 1 338 ? 154.830 149.179 96.278 1.00 27.86 326 GLN B N 1
ATOM 5070 C CA . GLN B 1 338 ? 154.228 150.482 96.041 1.00 25.23 326 GLN B CA 1
ATOM 5071 C C . GLN B 1 338 ? 154.978 151.570 96.806 1.00 27.21 326 GLN B C 1
ATOM 5072 O O . GLN B 1 338 ? 155.695 151.305 97.773 1.00 26.18 326 GLN B O 1
ATOM 5078 N N . GLU B 1 339 ? 154.801 152.814 96.352 1.00 29.61 327 GLU B N 1
ATOM 5079 C CA . GLU B 1 339 ? 155.526 153.933 96.948 1.00 25.82 327 GLU B CA 1
ATOM 5080 C C . GLU B 1 339 ? 155.141 154.138 98.408 1.00 26.99 327 GLU B C 1
ATOM 5081 O O . GLU B 1 339 ? 156.001 154.416 99.252 1.00 33.76 327 GLU B O 1
ATOM 5087 N N . ASP B 1 340 ? 153.855 154.009 98.726 1.00 27.17 328 ASP B N 1
ATOM 5088 C CA . ASP B 1 340 ? 153.352 154.255 100.071 1.00 23.21 328 ASP B CA 1
ATOM 5089 C C . ASP B 1 340 ? 153.320 153.003 100.941 1.00 19.95 328 ASP B C 1
ATOM 5090 O O . ASP B 1 340 ? 152.758 153.044 102.040 1.00 25.51 328 ASP B O 1
ATOM 5095 N N . PHE B 1 341 ? 153.908 151.898 100.476 1.00 18.00 329 PHE B N 1
ATOM 5096 C CA . PHE B 1 341 ? 153.803 150.636 101.202 1.00 20.27 329 PHE B CA 1
ATOM 5097 C C . PHE B 1 341 ? 154.472 150.715 102.571 1.00 19.66 329 PHE B C 1
ATOM 5098 O O . PHE B 1 341 ? 153.916 150.238 103.568 1.00 20.74 329 PHE B O 1
ATOM 5106 N N . HIS B 1 342 ? 155.664 151.314 102.643 1.00 19.72 330 HIS B N 1
ATOM 5107 C CA . HIS B 1 342 ? 156.338 151.461 103.930 1.00 19.03 330 HIS B CA 1
ATOM 5108 C C . HIS B 1 342 ? 155.536 152.345 104.877 1.00 16.29 330 HIS B C 1
ATOM 5109 O O . HIS B 1 342 ? 155.444 152.059 106.077 1.00 18.61 330 HIS B O 1
ATOM 5116 N N . LEU B 1 343 ? 154.951 153.427 104.357 1.00 15.34 331 LEU B N 1
ATOM 5117 C CA . LEU B 1 343 ? 154.118 154.292 105.187 1.00 16.62 331 LEU B CA 1
ATOM 5118 C C . LEU B 1 343 ? 152.887 153.554 105.699 1.00 14.62 331 LEU B C 1
ATOM 5119 O O . LEU B 1 343 ? 152.510 153.696 106.868 1.00 16.77 331 LEU B O 1
ATOM 5124 N N . VAL B 1 344 ? 152.247 152.760 104.838 1.00 13.34 332 VAL B N 1
ATOM 5125 C CA . VAL B 1 344 ? 151.079 151.984 105.249 1.00 12.42 332 VAL B CA 1
ATOM 5126 C C . VAL B 1 344 ? 151.458 150.985 106.336 1.00 15.16 332 VAL B C 1
ATOM 5127 O O . VAL B 1 344 ? 150.732 150.807 107.325 1.00 17.33 332 VAL B O 1
ATOM 5131 N N . PHE B 1 345 ? 152.601 150.317 106.168 1.00 13.67 333 PHE B N 1
ATOM 5132 C CA . PHE B 1 345 ? 153.049 149.342 107.155 1.00 12.12 333 PHE B CA 1
ATOM 5133 C C . PHE B 1 345 ? 153.362 150.011 108.492 1.00 12.69 333 PHE B C 1
ATOM 5134 O O . PHE B 1 345 ? 153.009 149.487 109.559 1.00 16.05 333 PHE B O 1
ATOM 5142 N N . SER B 1 346 ? 154.016 151.176 108.453 1.00 13.35 334 SER B N 1
ATOM 5143 C CA . SER B 1 346 ? 154.214 151.961 109.669 1.00 14.65 334 SER B CA 1
ATOM 5144 C C . SER B 1 346 ? 152.913 152.380 110.336 1.00 10.63 334 SER B C 1
ATOM 5145 O O . SER B 1 346 ? 152.831 152.435 111.573 1.00 13.70 334 SER B O 1
ATOM 5148 N N . ASN B 1 347 ? 151.909 152.753 109.537 1.00 11.81 335 ASN B N 1
ATOM 5149 C CA . ASN B 1 347 ? 150.621 153.145 110.096 1.00 9.87 335 ASN B CA 1
ATOM 5150 C C . ASN B 1 347 ? 149.949 151.963 110.784 1.00 11.53 335 ASN B C 1
ATOM 5151 O O . ASN B 1 347 ? 149.359 152.111 111.863 1.00 15.00 335 ASN B O 1
ATOM 5156 N N . ALA B 1 348 ? 150.057 150.774 110.187 1.00 8.50 336 ALA B N 1
ATOM 5157 C CA . ALA B 1 348 ? 149.526 149.572 110.824 1.00 8.92 336 ALA B CA 1
ATOM 5158 C C . ALA B 1 348 ? 150.252 149.260 112.130 1.00 9.29 336 ALA B C 1
ATOM 5159 O O . ALA B 1 348 ? 149.620 148.878 113.123 1.00 12.73 336 ALA B O 1
ATOM 5161 N N . LEU B 1 349 ? 151.581 149.393 112.143 1.00 11.40 337 LEU B N 1
ATOM 5162 C CA . LEU B 1 349 ? 152.329 149.140 113.374 1.00 10.11 337 LEU B CA 1
ATOM 5163 C C . LEU B 1 349 ? 151.957 150.140 114.465 1.00 11.21 337 LEU B C 1
ATOM 5164 O O . LEU B 1 349 ? 151.814 149.771 115.641 1.00 11.26 337 LEU B O 1
ATOM 5169 N N . LEU B 1 350 ? 151.801 151.414 114.093 1.00 9.17 338 LEU B N 1
ATOM 5170 C CA . LEU B 1 350 ? 151.340 152.415 115.047 1.00 11.58 338 LEU B CA 1
ATOM 5171 C C . LEU B 1 350 ? 149.972 152.045 115.602 1.00 8.93 338 LEU B C 1
ATOM 5172 O O . LEU B 1 350 ? 149.726 152.175 116.806 1.00 11.90 338 LEU B O 1
ATOM 5177 N N . GLY B 1 351 ? 149.072 151.574 114.738 1.00 9.06 339 GLY B N 1
ATOM 5178 C CA . GLY B 1 351 ? 147.765 151.149 115.210 1.00 7.70 339 GLY B CA 1
ATOM 5179 C C . GLY B 1 351 ? 147.830 149.974 116.168 1.00 6.68 339 GLY B C 1
ATOM 5180 O O . GLY B 1 351 ? 147.080 149.914 117.144 1.00 12.60 339 GLY B O 1
ATOM 5181 N N . LEU B 1 352 ? 148.714 149.013 115.894 1.00 8.35 340 LEU B N 1
ATOM 5182 C CA . LEU B 1 352 ? 148.843 147.858 116.781 1.00 7.79 340 LEU B CA 1
ATOM 5183 C C . LEU B 1 352 ? 149.355 148.281 118.154 1.00 8.46 340 LEU B C 1
ATOM 5184 O O . LEU B 1 352 ? 148.853 147.828 119.199 1.00 11.17 340 LEU B O 1
ATOM 5189 N N . PHE B 1 353 ? 150.360 149.161 118.171 1.00 9.14 341 PHE B N 1
ATOM 5190 C CA . PHE B 1 353 ? 150.840 149.686 119.446 1.00 11.71 341 PHE B CA 1
ATOM 5191 C C . PHE B 1 353 ? 149.738 150.445 120.166 1.00 8.97 341 PHE B C 1
ATOM 5192 O O . PHE B 1 353 ? 149.600 150.348 121.391 1.00 14.37 341 PHE B O 1
ATOM 5200 N N . TRP B 1 354 ? 148.937 151.201 119.417 1.00 8.39 342 TRP B N 1
ATOM 5201 C CA . TRP B 1 354 ? 147.859 151.956 120.042 1.00 8.06 342 TRP B CA 1
ATOM 5202 C C . TRP B 1 354 ? 146.807 151.028 120.638 1.00 9.03 342 TRP B C 1
ATOM 5203 O O . TRP B 1 354 ? 146.226 151.331 121.682 1.00 13.46 342 TRP B O 1
ATOM 5214 N N . TYR B 1 355 ? 146.534 149.903 119.974 1.00 9.15 343 TYR B N 1
ATOM 5215 C CA . TYR B 1 355 ? 145.645 148.902 120.557 1.00 11.33 343 TYR B CA 1
ATOM 5216 C C . TYR B 1 355 ? 146.197 148.416 121.888 1.00 12.70 343 TYR B C 1
ATOM 5217 O O . TYR B 1 355 ? 145.487 148.391 122.905 1.00 14.33 343 TYR B O 1
ATOM 5226 N N . ALA B 1 356 ? 147.484 148.051 121.900 1.00 13.88 344 ALA B N 1
ATOM 5227 C CA . ALA B 1 356 ? 148.119 147.600 123.136 1.00 13.22 344 ALA B CA 1
ATOM 5228 C C . ALA B 1 356 ? 148.061 148.666 124.226 1.00 18.86 344 ALA B C 1
ATOM 5229 O O . ALA B 1 356 ? 147.981 148.335 125.415 1.00 25.26 344 ALA B O 1
ATOM 5231 N N . ILE B 1 357 ? 148.109 149.942 123.843 1.00 16.89 345 ILE B N 1
ATOM 5232 C CA . ILE B 1 357 ? 148.032 151.027 124.818 1.00 15.17 345 ILE B CA 1
ATOM 5233 C C . ILE B 1 357 ? 146.610 151.186 125.345 1.00 19.90 345 ILE B C 1
ATOM 5234 O O . ILE B 1 357 ? 146.393 151.338 126.553 1.00 16.80 345 ILE B O 1
ATOM 5239 N N . ALA B 1 358 ? 145.622 151.145 124.452 1.00 14.46 346 ALA B N 1
ATOM 5240 C CA . ALA B 1 358 ? 144.271 151.603 124.745 1.00 16.97 346 ALA B CA 1
ATOM 5241 C C . ALA B 1 358 ? 143.392 150.537 125.383 1.00 15.76 346 ALA B C 1
ATOM 5242 O O . ALA B 1 358 ? 142.555 150.865 126.230 1.00 21.97 346 ALA B O 1
ATOM 5244 N N . ILE B 1 359 ? 143.549 149.269 124.990 1.00 17.23 347 ILE B N 1
ATOM 5245 C CA . ILE B 1 359 ? 142.680 148.216 125.527 1.00 21.96 347 ILE B CA 1
ATOM 5246 C C . ILE B 1 359 ? 142.714 148.148 127.052 1.00 22.39 347 ILE B C 1
ATOM 5247 O O . ILE B 1 359 ? 141.635 148.089 127.670 1.00 27.15 347 ILE B O 1
ATOM 5252 N N . PRO B 1 360 ? 143.876 148.164 127.721 1.00 22.63 348 PRO B N 1
ATOM 5253 C CA . PRO B 1 360 ? 143.848 148.063 129.188 1.00 22.05 348 PRO B CA 1
ATOM 5254 C C . PRO B 1 360 ? 143.223 149.271 129.867 1.00 25.58 348 PRO B C 1
ATOM 5255 O O . PRO B 1 360 ? 142.702 149.129 130.977 1.00 28.24 348 PRO B O 1
ATOM 5259 N N . THR B 1 361 ? 143.253 150.453 129.248 1.00 23.18 349 THR B N 1
ATOM 5260 C CA . THR B 1 361 ? 142.574 151.601 129.844 1.00 24.96 349 THR B CA 1
ATOM 5261 C C . THR B 1 361 ? 141.070 151.370 129.900 1.00 27.57 349 THR B C 1
ATOM 5262 O O . THR B 1 361 ? 140.422 151.633 130.922 1.00 34.94 349 THR B O 1
ATOM 5266 N N . ILE B 1 362 ? 140.497 150.873 128.802 1.00 25.00 350 ILE B N 1
ATOM 5267 C CA . ILE B 1 362 ? 139.076 150.544 128.779 1.00 30.76 350 ILE B CA 1
ATOM 5268 C C . ILE B 1 362 ? 138.774 149.444 129.786 1.00 30.00 350 ILE B C 1
ATOM 5269 O O . ILE B 1 362 ? 137.774 149.504 130.514 1.00 37.33 350 ILE B O 1
ATOM 5274 N N . SER B 1 363 ? 139.638 148.426 129.849 1.00 26.06 351 SER B N 1
ATOM 5275 C CA . SER B 1 363 ? 139.435 147.352 130.818 1.00 29.39 351 SER B CA 1
ATOM 5276 C C . SER B 1 363 ? 139.426 147.887 132.246 1.00 32.77 351 SER B C 1
ATOM 5277 O O . SER B 1 363 ? 138.581 147.495 133.058 1.00 39.39 351 SER B O 1
ATOM 5280 N N . ASN B 1 364 ? 140.354 148.790 132.568 1.00 29.56 352 ASN B N 1
ATOM 5281 C CA . ASN B 1 364 ? 140.419 149.348 133.914 1.00 32.56 352 ASN B CA 1
ATOM 5282 C C . ASN B 1 364 ? 139.196 150.202 134.222 1.00 32.22 352 ASN B C 1
ATOM 5283 O O . ASN B 1 364 ? 138.639 150.123 135.323 1.00 36.82 352 ASN B O 1
ATOM 5288 N N . ARG B 1 365 ? 138.764 151.026 133.265 1.00 31.93 353 ARG B N 1
ATOM 5289 C CA . ARG B 1 365 ? 137.641 151.919 133.530 1.00 31.87 353 ARG B CA 1
ATOM 5290 C C . ARG B 1 365 ? 136.315 151.169 133.579 1.00 37.18 353 ARG B C 1
ATOM 5291 O O . ARG B 1 365 ? 135.356 151.654 134.190 1.00 37.46 353 ARG B O 1
ATOM 5299 N N . LEU B 1 366 ? 136.235 149.996 132.951 1.00 35.32 354 LEU B N 1
ATOM 5300 C CA . LEU B 1 366 ? 135.000 149.221 132.964 1.00 36.25 354 LEU B CA 1
ATOM 5301 C C . LEU B 1 366 ? 135.014 148.071 133.961 1.00 40.28 354 LEU B C 1
ATOM 5302 O O . LEU B 1 366 ? 133.947 147.662 134.428 1.00 43.63 354 LEU B O 1
ATOM 5307 N N . THR B 1 367 ? 136.186 147.540 134.298 1.00 43.34 355 THR B N 1
ATOM 5308 C CA . THR B 1 367 ? 136.320 146.481 135.291 1.00 38.92 355 THR B CA 1
ATOM 5309 C C . THR B 1 367 ? 137.093 147.023 136.486 1.00 42.86 355 THR B C 1
ATOM 5310 O O . THR B 1 367 ? 138.232 147.479 136.337 1.00 40.16 355 THR B O 1
ATOM 5314 N N . ARG B 1 368 ? 136.478 146.967 137.662 1.00 46.76 356 ARG B N 1
ATOM 5315 C CA . ARG B 1 368 ? 137.107 147.469 138.877 1.00 41.65 356 ARG B CA 1
ATOM 5316 C C . ARG B 1 368 ? 137.650 146.324 139.726 1.00 43.30 356 ARG B C 1
ATOM 5317 O O . ARG B 1 368 ? 138.014 145.271 139.204 1.00 44.78 356 ARG B O 1
ATOM 5325 N N . PRO C 1 26 ? 121.936 165.406 183.942 1.00 24.66 14 PRO C N 1
ATOM 5326 C CA . PRO C 1 26 ? 123.336 165.517 183.517 1.00 18.50 14 PRO C CA 1
ATOM 5327 C C . PRO C 1 26 ? 123.484 166.297 182.214 1.00 19.52 14 PRO C C 1
ATOM 5328 O O . PRO C 1 26 ? 122.621 166.210 181.341 1.00 25.57 14 PRO C O 1
ATOM 5332 N N . SER C 1 27 ? 124.573 167.051 182.092 1.00 18.96 15 SER C N 1
ATOM 5333 C CA . SER C 1 27 ? 124.819 167.877 180.921 1.00 16.77 15 SER C CA 1
ATOM 5334 C C . SER C 1 27 ? 126.286 167.779 180.532 1.00 13.23 15 SER C C 1
ATOM 5335 O O . SER C 1 27 ? 127.142 167.405 181.338 1.00 17.47 15 SER C O 1
ATOM 5338 N N . ALA C 1 28 ? 126.567 168.117 179.276 1.00 14.57 16 ALA C N 1
ATOM 5339 C CA . ALA C 1 28 ? 127.919 168.048 178.741 1.00 10.71 16 ALA C CA 1
ATOM 5340 C C . ALA C 1 28 ? 128.156 169.239 177.826 1.00 9.88 16 ALA C C 1
ATOM 5341 O O . ALA C 1 28 ? 127.218 169.858 177.323 1.00 16.00 16 ALA C O 1
ATOM 5343 N N . ALA C 1 29 ? 129.428 169.564 177.619 1.00 11.15 17 ALA C N 1
ATOM 5344 C CA . ALA C 1 29 ? 129.769 170.696 176.771 1.00 12.98 17 ALA C CA 1
ATOM 5345 C C . ALA C 1 29 ? 129.459 170.390 175.310 1.00 15.11 17 ALA C C 1
ATOM 5346 O O . ALA C 1 29 ? 129.685 169.277 174.826 1.00 13.11 17 ALA C O 1
ATOM 5348 N N . SER C 1 30 ? 128.924 171.389 174.615 1.00 14.02 18 SER C N 1
ATOM 5349 C CA . SER C 1 30 ? 128.715 171.286 173.178 1.00 15.71 18 SER C CA 1
ATOM 5350 C C . SER C 1 30 ? 130.057 171.139 172.471 1.00 8.28 18 SER C C 1
ATOM 5351 O O . SER C 1 30 ? 131.051 171.761 172.853 1.00 15.01 18 SER C O 1
ATOM 5354 N N . ARG C 1 31 ? 130.083 170.304 171.438 1.00 8.71 19 ARG C N 1
ATOM 5355 C CA . ARG C 1 31 ? 131.337 169.931 170.802 1.00 4.56 19 ARG C CA 1
ATOM 5356 C C . ARG C 1 31 ? 131.796 171.000 169.818 1.00 3.54 19 ARG C C 1
ATOM 5357 O O . ARG C 1 31 ? 130.988 171.697 169.197 1.00 4.01 19 ARG C O 1
ATOM 5365 N N . GLY C 1 32 ? 133.119 171.121 169.681 1.00 2.64 20 GLY C N 1
ATOM 5366 C CA . GLY C 1 32 ? 133.676 172.073 168.736 1.00 2.08 20 GLY C CA 1
ATOM 5367 C C . GLY C 1 32 ? 133.344 171.742 167.296 1.00 1.32 20 GLY C C 1
ATOM 5368 O O . GLY C 1 32 ? 133.340 172.628 166.437 1.00 3.28 20 GLY C O 1
ATOM 5369 N N . ARG C 1 33 ? 133.063 170.468 167.009 1.00 1.53 21 ARG C N 1
ATOM 5370 C CA . ARG C 1 33 ? 132.637 170.084 165.668 1.00 2.26 21 ARG C CA 1
ATOM 5371 C C . ARG C 1 33 ? 131.360 170.812 165.269 1.00 1.48 21 ARG C C 1
ATOM 5372 O O . ARG C 1 33 ? 131.185 171.185 164.103 1.00 2.85 21 ARG C O 1
ATOM 5380 N N . ARG C 1 34 ? 130.454 171.023 166.225 1.00 1.29 22 ARG C N 1
ATOM 5381 C CA . ARG C 1 34 ? 129.216 171.740 165.942 1.00 2.51 22 ARG C CA 1
ATOM 5382 C C . ARG C 1 34 ? 129.418 173.252 165.975 1.00 2.37 22 ARG C C 1
ATOM 5383 O O . ARG C 1 34 ? 128.847 173.971 165.149 1.00 5.20 22 ARG C O 1
ATOM 5391 N N . THR C 1 35 ? 130.216 173.757 166.916 1.00 2.25 23 THR C N 1
ATOM 5392 C CA . THR C 1 35 ? 130.282 175.195 167.151 1.00 4.21 23 THR C CA 1
ATOM 5393 C C . THR C 1 35 ? 131.463 175.885 166.481 1.00 3.71 23 THR C C 1
ATOM 5394 O O . THR C 1 35 ? 131.459 177.118 166.388 1.00 11.16 23 THR C O 1
ATOM 5398 N N . LYS C 1 36 ? 132.462 175.144 166.018 1.00 4.97 24 LYS C N 1
ATOM 5399 C CA . LYS C 1 36 ? 133.656 175.756 165.445 1.00 3.68 24 LYS C CA 1
ATOM 5400 C C . LYS C 1 36 ? 133.943 175.325 164.016 1.00 2.77 24 LYS C C 1
ATOM 5401 O O . LYS C 1 36 ? 134.357 176.154 163.202 1.00 5.24 24 LYS C O 1
ATOM 5407 N N . ASN C 1 37 ? 133.742 174.052 163.686 1.00 2.00 25 ASN C N 1
ATOM 5408 C CA . ASN C 1 37 ? 134.113 173.520 162.375 1.00 2.14 25 ASN C CA 1
ATOM 5409 C C . ASN C 1 37 ? 133.075 173.968 161.352 1.00 1.42 25 ASN C C 1
ATOM 5410 O O . ASN C 1 37 ? 132.047 173.322 161.147 1.00 2.08 25 ASN C O 1
ATOM 5415 N N . TRP C 1 38 ? 133.363 175.090 160.688 1.00 1.37 26 TRP C N 1
ATOM 5416 C CA . TRP C 1 38 ? 132.413 175.717 159.776 1.00 2.04 26 TRP C CA 1
ATOM 5417 C C . TRP C 1 38 ? 132.155 174.901 158.515 1.00 1.16 26 TRP C C 1
ATOM 5418 O O . TRP C 1 38 ? 131.198 175.202 157.795 1.00 2.73 26 TRP C O 1
ATOM 5429 N N . TRP C 1 39 ? 132.978 173.893 158.223 1.00 0.89 27 TRP C N 1
ATOM 5430 C CA . TRP C 1 39 ? 132.740 173.026 157.074 1.00 0.67 27 TRP C CA 1
ATOM 5431 C C . TRP C 1 39 ? 131.709 171.938 157.349 1.00 0.62 27 TRP C C 1
ATOM 5432 O O . TRP C 1 39 ? 131.311 171.237 156.412 1.00 0.66 27 TRP C O 1
ATOM 5443 N N . GLU C 1 40 ? 131.271 171.777 158.596 1.00 0.67 28 GLU C N 1
ATOM 5444 C CA . GLU C 1 40 ? 130.377 170.683 158.940 1.00 1.01 28 GLU C CA 1
ATOM 5445 C C . GLU C 1 40 ? 128.919 171.055 158.660 1.00 1.04 28 GLU C C 1
ATOM 5446 O O . GLU C 1 40 ? 128.534 172.222 158.776 1.00 1.27 28 GLU C O 1
ATOM 5452 N N . PRO C 1 41 ? 128.092 170.076 158.281 1.00 1.40 29 PRO C N 1
ATOM 5453 C CA . PRO C 1 41 ? 126.689 170.382 157.949 1.00 1.60 29 PRO C CA 1
ATOM 5454 C C . PRO C 1 41 ? 125.879 170.902 159.122 1.00 1.45 29 PRO C C 1
ATOM 5455 O O . PRO C 1 41 ? 124.977 171.725 158.923 1.00 6.52 29 PRO C O 1
ATOM 5459 N N . MET C 1 42 ? 126.164 170.444 160.337 1.00 2.56 30 MET C N 1
ATOM 5460 C CA . MET C 1 42 ? 125.430 170.854 161.525 1.00 3.62 30 MET C CA 1
ATOM 5461 C C . MET C 1 42 ? 126.029 172.087 162.187 1.00 3.56 30 MET C C 1
ATOM 5462 O O . MET C 1 42 ? 125.642 172.418 163.313 1.00 5.66 30 MET C O 1
ATOM 5467 N N . PHE C 1 43 ? 126.969 172.759 161.523 1.00 4.62 31 PHE C N 1
ATOM 5468 C CA . PHE C 1 43 ? 127.677 173.872 162.140 1.00 4.29 31 PHE C CA 1
ATOM 5469 C C . PHE C 1 43 ? 126.709 174.975 162.545 1.00 4.77 31 PHE C C 1
ATOM 5470 O O . PHE C 1 43 ? 125.919 175.458 161.728 1.00 8.43 31 PHE C O 1
ATOM 5478 N N . ASP C 1 44 ? 126.784 175.383 163.811 1.00 5.77 32 ASP C N 1
ATOM 5479 C CA . ASP C 1 44 ? 125.911 176.432 164.328 1.00 9.39 32 ASP C CA 1
ATOM 5480 C C . ASP C 1 44 ? 126.764 177.201 165.338 1.00 8.23 32 ASP C C 1
ATOM 5481 O O . ASP C 1 44 ? 126.988 176.717 166.452 1.00 11.94 32 ASP C O 1
ATOM 5486 N N . ALA C 1 45 ? 127.209 178.402 164.964 1.00 12.36 33 ALA C N 1
ATOM 5487 C CA . ALA C 1 45 ? 127.994 179.205 165.895 1.00 15.81 33 ALA C CA 1
ATOM 5488 C C . ALA C 1 45 ? 127.177 179.640 167.104 1.00 18.58 33 ALA C C 1
ATOM 5489 O O . ALA C 1 45 ? 127.757 179.941 168.153 1.00 24.99 33 ALA C O 1
ATOM 5491 N N . ASN C 1 46 ? 125.852 179.678 166.982 1.00 18.38 34 ASN C N 1
ATOM 5492 C CA . ASN C 1 46 ? 124.965 180.069 168.069 1.00 17.27 34 ASN C CA 1
ATOM 5493 C C . ASN C 1 46 ? 124.387 178.872 168.813 1.00 20.37 34 ASN C C 1
ATOM 5494 O O . ASN C 1 46 ? 123.393 179.024 169.529 1.00 21.12 34 ASN C O 1
ATOM 5499 N N . ALA C 1 47 ? 124.981 177.692 168.656 1.00 19.37 35 ALA C N 1
ATOM 5500 C CA . ALA C 1 47 ? 124.494 176.514 169.352 1.00 16.09 35 ALA C CA 1
ATOM 5501 C C . ALA C 1 47 ? 124.630 176.703 170.863 1.00 16.76 35 ALA C C 1
ATOM 5502 O O . ALA C 1 47 ? 125.530 177.410 171.328 1.00 19.16 35 ALA C O 1
ATOM 5504 N N . PRO C 1 48 ? 123.742 176.097 171.651 1.00 18.66 36 PRO C N 1
ATOM 5505 C CA . PRO C 1 48 ? 123.835 176.245 173.107 1.00 16.91 36 PRO C CA 1
ATOM 5506 C C . PRO C 1 48 ? 125.132 175.658 173.639 1.00 15.06 36 PRO C C 1
ATOM 5507 O O . PRO C 1 48 ? 125.693 174.715 173.077 1.00 17.79 36 PRO C O 1
ATOM 5511 N N . ALA C 1 49 ? 125.611 176.239 174.740 1.00 17.03 37 ALA C N 1
ATOM 5512 C CA . ALA C 1 49 ? 126.873 175.796 175.321 1.00 13.11 37 ALA C CA 1
ATOM 5513 C C . ALA C 1 49 ? 126.778 174.383 175.878 1.00 14.96 37 ALA C C 1
ATOM 5514 O O . ALA C 1 49 ? 127.789 173.674 175.936 1.00 18.60 37 ALA C O 1
ATOM 5516 N N . SER C 1 50 ? 125.587 173.952 176.284 1.00 16.57 38 SER C N 1
ATOM 5517 C CA . SER C 1 50 ? 125.409 172.668 176.942 1.00 15.86 38 SER C CA 1
ATOM 5518 C C . SER C 1 50 ? 124.409 171.804 176.185 1.00 12.04 38 SER C C 1
ATOM 5519 O O . SER C 1 50 ? 123.440 172.302 175.605 1.00 13.83 38 SER C O 1
ATOM 5522 N N . PHE C 1 51 ? 124.666 170.500 176.199 1.00 14.85 39 PHE C N 1
ATOM 5523 C CA . PHE C 1 51 ? 123.771 169.486 175.666 1.00 13.70 39 PHE C CA 1
ATOM 5524 C C . PHE C 1 51 ? 123.325 168.581 176.804 1.00 10.05 39 PHE C C 1
ATOM 5525 O O . PHE C 1 51 ? 124.122 168.235 177.683 1.00 13.18 39 PHE C O 1
ATOM 5533 N N . SER C 1 52 ? 122.052 168.201 176.791 1.00 11.84 40 SER C N 1
ATOM 5534 C CA . SER C 1 52 ? 121.566 167.225 177.755 1.00 8.29 40 SER C CA 1
ATOM 5535 C C . SER C 1 52 ? 122.175 165.859 177.463 1.00 11.21 40 SER C C 1
ATOM 5536 O O . SER C 1 52 ? 122.335 165.468 176.304 1.00 9.37 40 SER C O 1
ATOM 5539 N N . VAL C 1 53 ? 122.526 165.136 178.520 1.00 9.28 41 VAL C N 1
ATOM 5540 C CA . VAL C 1 53 ? 123.082 163.795 178.385 1.00 8.77 41 VAL C CA 1
ATOM 5541 C C . VAL C 1 53 ? 121.938 162.795 178.481 1.00 9.02 41 VAL C C 1
ATOM 5542 O O . VAL C 1 53 ? 121.235 162.736 179.496 1.00 18.85 41 VAL C O 1
ATOM 5546 N N . SER C 1 54 ? 121.752 162.011 177.425 1.00 7.05 42 SER C N 1
ATOM 5547 C CA . SER C 1 54 ? 120.622 161.099 177.362 1.00 10.29 42 SER C CA 1
ATOM 5548 C C . SER C 1 54 ? 120.829 159.891 178.265 1.00 7.43 42 SER C C 1
ATOM 5549 O O . SER C 1 54 ? 121.944 159.392 178.438 1.00 8.24 42 SER C O 1
ATOM 5552 N N . ASP C 1 55 ? 119.729 159.426 178.847 1.00 7.96 43 ASP C N 1
ATOM 5553 C CA . ASP C 1 55 ? 119.656 158.114 179.469 1.00 9.92 43 ASP C CA 1
ATOM 5554 C C . ASP C 1 55 ? 119.092 157.051 178.527 1.00 11.14 43 ASP C C 1
ATOM 5555 O O . ASP C 1 55 ? 118.832 155.926 178.965 1.00 13.21 43 ASP C O 1
ATOM 5560 N N . TRP C 1 56 ? 118.891 157.398 177.252 1.00 10.98 44 TRP C N 1
ATOM 5561 C CA . TRP C 1 56 ? 118.455 156.468 176.208 1.00 11.61 44 TRP C CA 1
ATOM 5562 C C . TRP C 1 56 ? 117.063 155.902 176.475 1.00 15.07 44 TRP C C 1
ATOM 5563 O O . TRP C 1 56 ? 116.750 154.784 176.059 1.00 23.78 44 TRP C O 1
ATOM 5574 N N . ASN C 1 57 ? 116.213 156.659 177.164 1.00 17.36 45 ASN C N 1
ATOM 5575 C CA . ASN C 1 57 ? 114.829 156.262 177.403 1.00 16.55 45 ASN C CA 1
ATOM 5576 C C . ASN C 1 57 ? 113.954 157.038 176.425 1.00 13.71 45 ASN C C 1
ATOM 5577 O O . ASN C 1 57 ? 113.760 158.248 176.579 1.00 17.30 45 ASN C O 1
ATOM 5582 N N . PHE C 1 58 ? 113.427 156.341 175.423 1.00 17.53 46 PHE C N 1
ATOM 5583 C CA . PHE C 1 58 ? 112.598 156.955 174.396 1.00 17.70 46 PHE C CA 1
ATOM 5584 C C . PHE C 1 58 ? 111.108 156.756 174.636 1.00 20.46 46 PHE C C 1
ATOM 5585 O O . PHE C 1 58 ? 110.302 157.134 173.781 1.00 26.18 46 PHE C O 1
ATOM 5593 N N . SER C 1 59 ? 110.724 156.170 175.771 1.00 22.34 47 SER C N 1
ATOM 5594 C CA . SER C 1 59 ? 109.307 155.966 176.055 1.00 24.68 47 SER C CA 1
ATOM 5595 C C . SER C 1 59 ? 108.580 157.294 176.235 1.00 23.64 47 SER C C 1
ATOM 5596 O O . SER C 1 59 ? 107.441 157.450 175.782 1.00 31.83 47 SER C O 1
ATOM 5599 N N . ASN C 1 60 ? 109.224 158.262 176.889 1.00 23.02 48 ASN C N 1
ATOM 5600 C CA . ASN C 1 60 ? 108.564 159.532 177.169 1.00 26.43 48 ASN C CA 1
ATOM 5601 C C . ASN C 1 60 ? 108.641 160.491 175.986 1.00 25.98 48 ASN C C 1
ATOM 5602 O O . ASN C 1 60 ? 107.634 161.106 175.620 1.00 31.39 48 ASN C O 1
ATOM 5607 N N . ASN C 1 61 ? 109.816 160.635 175.378 1.00 25.68 49 ASN C N 1
ATOM 5608 C CA . ASN C 1 61 ? 110.030 161.600 174.306 1.00 25.05 49 ASN C CA 1
ATOM 5609 C C . ASN C 1 61 ? 110.430 160.869 173.032 1.00 17.93 49 ASN C C 1
ATOM 5610 O O . ASN C 1 61 ? 111.452 160.175 173.002 1.00 19.29 49 ASN C O 1
ATOM 5615 N N . ARG C 1 62 ? 109.621 161.022 171.984 1.00 17.36 50 ARG C N 1
ATOM 5616 C CA . ARG C 1 62 ? 109.945 160.430 170.694 1.00 17.29 50 ARG C CA 1
ATOM 5617 C C . ARG C 1 62 ? 110.937 161.265 169.896 1.00 11.37 50 ARG C C 1
ATOM 5618 O O . ARG C 1 62 ? 111.597 160.726 169.002 1.00 14.04 50 ARG C O 1
ATOM 5626 N N . GLY C 1 63 ? 111.048 162.560 170.180 1.00 8.67 51 GLY C N 1
ATOM 5627 C CA . GLY C 1 63 ? 112.050 163.373 169.536 1.00 8.41 51 GLY C CA 1
ATOM 5628 C C . GLY C 1 63 ? 112.973 164.064 170.517 1.00 11.43 51 GLY C C 1
ATOM 5629 O O . GLY C 1 63 ? 112.599 165.030 171.189 1.00 16.05 51 GLY C O 1
ATOM 5630 N N . PRO C 1 64 ? 114.214 163.595 170.595 1.00 11.38 52 PRO C N 1
ATOM 5631 C CA . PRO C 1 64 ? 115.204 164.274 171.436 1.00 6.96 52 PRO C CA 1
ATOM 5632 C C . PRO C 1 64 ? 115.814 165.464 170.716 1.00 8.66 52 PRO C C 1
ATOM 5633 O O . PRO C 1 64 ? 115.951 165.477 169.491 1.00 6.53 52 PRO C O 1
ATOM 5637 N N . ARG C 1 65 ? 116.182 166.476 171.501 1.00 10.15 53 ARG C N 1
ATOM 5638 C CA . ARG C 1 65 ? 116.731 167.720 170.980 1.00 8.10 53 ARG C CA 1
ATOM 5639 C C . ARG C 1 65 ? 117.968 168.115 171.771 1.00 8.62 53 ARG C C 1
ATOM 5640 O O . ARG C 1 65 ? 117.973 168.042 173.003 1.00 10.56 53 ARG C O 1
ATOM 5648 N N . CYS C 1 66 ? 119.008 168.546 171.053 1.00 9.12 54 CYS C N 1
ATOM 5649 C CA . CYS C 1 66 ? 120.238 169.062 171.658 1.00 6.46 54 CYS C CA 1
ATOM 5650 C C . CYS C 1 66 ? 120.769 168.102 172.721 1.00 7.12 54 CYS C C 1
ATOM 5651 O O . CYS C 1 66 ? 121.089 168.489 173.847 1.00 15.07 54 CYS C O 1
ATOM 5654 N N . THR C 1 67 ? 120.852 166.829 172.351 1.00 5.72 55 THR C N 1
ATOM 5655 C CA . THR C 1 67 ? 121.127 165.755 173.292 1.00 6.38 55 THR C CA 1
ATOM 5656 C C . THR C 1 67 ? 122.371 164.988 172.865 1.00 4.27 55 THR C C 1
ATOM 5657 O O . THR C 1 67 ? 122.584 164.743 171.674 1.00 4.18 55 THR C O 1
ATOM 5661 N N . LEU C 1 68 ? 123.187 164.612 173.846 1.00 4.63 56 LEU C N 1
ATOM 5662 C CA . LEU C 1 68 ? 124.384 163.814 173.617 1.00 2.59 56 LEU C CA 1
ATOM 5663 C C . LEU C 1 68 ? 124.086 162.366 173.984 1.00 2.82 56 LEU C C 1
ATOM 5664 O O . LEU C 1 68 ? 123.651 162.083 175.105 1.00 4.98 56 LEU C O 1
ATOM 5669 N N . PHE C 1 69 ? 124.315 161.458 173.041 1.00 2.47 57 PHE C N 1
ATOM 5670 C CA . PHE C 1 69 ? 124.072 160.030 173.231 1.00 1.97 57 PHE C CA 1
ATOM 5671 C C . PHE C 1 69 ? 125.424 159.337 173.365 1.00 3.16 57 PHE C C 1
ATOM 5672 O O . PHE C 1 69 ? 126.110 159.093 172.368 1.00 3.19 57 PHE C O 1
ATOM 5680 N N . LEU C 1 70 ? 125.803 159.024 174.601 1.00 2.50 58 LEU C N 1
ATOM 5681 C CA . LEU C 1 70 ? 127.078 158.385 174.883 1.00 3.60 58 LEU C CA 1
ATOM 5682 C C . LEU C 1 70 ? 126.942 156.870 174.812 1.00 5.07 58 LEU C C 1
ATOM 5683 O O . LEU C 1 70 ? 125.939 156.302 175.251 1.00 7.03 58 LEU C O 1
ATOM 5688 N N . ALA C 1 71 ? 127.966 156.220 174.255 1.00 3.71 59 ALA C N 1
ATOM 5689 C CA . ALA C 1 71 ? 127.962 154.764 174.179 1.00 6.00 59 ALA C CA 1
ATOM 5690 C C . ALA C 1 71 ? 128.065 154.128 175.558 1.00 9.85 59 ALA C C 1
ATOM 5691 O O . ALA C 1 71 ? 127.655 152.978 175.744 1.00 19.52 59 ALA C O 1
ATOM 5693 N N . GLU C 1 72 ? 128.612 154.850 176.536 1.00 8.45 60 GLU C N 1
ATOM 5694 C CA . GLU C 1 72 ? 128.729 154.295 177.877 1.00 10.85 60 GLU C CA 1
ATOM 5695 C C . GLU C 1 72 ? 127.406 154.312 178.629 1.00 9.30 60 GLU C C 1
ATOM 5696 O O . GLU C 1 72 ? 127.289 153.650 179.665 1.00 14.79 60 GLU C O 1
ATOM 5702 N N . LYS C 1 73 ? 126.409 155.041 178.132 1.00 11.93 61 LYS C N 1
ATOM 5703 C CA . LYS C 1 73 ? 125.153 155.221 178.846 1.00 10.81 61 LYS C CA 1
ATOM 5704 C C . LYS C 1 73 ? 123.965 154.532 178.187 1.00 10.98 61 LYS C C 1
ATOM 5705 O O . LYS C 1 73 ? 122.838 154.696 178.664 1.00 11.89 61 LYS C O 1
ATOM 5711 N N . MET C 1 74 ? 124.170 153.773 177.113 1.00 15.05 62 MET C N 1
ATOM 5712 C CA . MET C 1 74 ? 123.062 153.011 176.563 1.00 15.00 62 MET C CA 1
ATOM 5713 C C . MET C 1 74 ? 122.701 151.872 177.516 1.00 14.54 62 MET C C 1
ATOM 5714 O O . MET C 1 74 ? 123.566 151.344 178.220 1.00 15.44 62 MET C O 1
ATOM 5719 N N . PRO C 1 75 ? 121.427 151.481 177.566 1.00 16.21 63 PRO C N 1
ATOM 5720 C CA . PRO C 1 75 ? 121.014 150.447 178.521 1.00 17.65 63 PRO C CA 1
ATOM 5721 C C . PRO C 1 75 ? 121.658 149.106 178.205 1.00 17.63 63 PRO C C 1
ATOM 5722 O O . PRO C 1 75 ? 122.064 148.826 177.075 1.00 26.17 63 PRO C O 1
ATOM 5726 N N . ASP C 1 76 ? 121.761 148.274 179.238 1.00 23.39 64 ASP C N 1
ATOM 5727 C CA . ASP C 1 76 ? 122.341 146.943 179.093 1.00 22.86 64 ASP C CA 1
ATOM 5728 C C . ASP C 1 76 ? 121.407 146.074 178.262 1.00 25.24 64 ASP C C 1
ATOM 5729 O O . ASP C 1 76 ? 120.327 145.691 178.722 1.00 31.47 64 ASP C O 1
ATOM 5734 N N . ALA C 1 77 ? 121.818 145.764 177.036 1.00 20.08 65 ALA C N 1
ATOM 5735 C CA . ALA C 1 77 ? 121.012 144.944 176.146 1.00 19.37 65 ALA C CA 1
ATOM 5736 C C . ALA C 1 77 ? 121.923 144.285 175.124 1.00 17.02 65 ALA C C 1
ATOM 5737 O O . ALA C 1 77 ? 122.959 144.839 174.748 1.00 23.66 65 ALA C O 1
ATOM 5739 N N . THR C 1 78 ? 121.526 143.091 174.684 1.00 11.74 66 THR C N 1
ATOM 5740 C CA . THR C 1 78 ? 122.273 142.407 173.635 1.00 14.63 66 THR C CA 1
ATOM 5741 C C . THR C 1 78 ? 122.029 143.051 172.276 1.00 9.35 66 THR C C 1
ATOM 5742 O O . THR C 1 78 ? 122.955 143.167 171.465 1.00 17.89 66 THR C O 1
ATOM 5746 N N . THR C 1 79 ? 120.794 143.473 172.014 1.00 7.99 67 THR C N 1
ATOM 5747 C CA . THR C 1 79 ? 120.459 144.247 170.825 1.00 5.61 67 THR C CA 1
ATOM 5748 C C . THR C 1 79 ? 119.448 145.307 171.227 1.00 7.07 67 THR C C 1
ATOM 5749 O O . THR C 1 79 ? 118.373 144.976 171.735 1.00 9.71 67 THR C O 1
ATOM 5753 N N . LEU C 1 80 ? 119.790 146.571 171.007 1.00 5.18 68 LEU C N 1
ATOM 5754 C CA . LEU C 1 80 ? 118.898 147.682 171.306 1.00 4.41 68 LEU C CA 1
ATOM 5755 C C . LEU C 1 80 ? 118.201 148.111 170.022 1.00 2.76 68 LEU C C 1
ATOM 5756 O O . LEU C 1 80 ? 118.860 148.522 169.061 1.00 3.38 68 LEU C O 1
ATOM 5761 N N . VAL C 1 81 ? 116.877 148.013 170.008 1.00 1.99 69 VAL C N 1
ATOM 5762 C CA . VAL C 1 81 ? 116.071 148.408 168.860 1.00 2.40 69 VAL C CA 1
ATOM 5763 C C . VAL C 1 81 ? 115.529 149.805 169.124 1.00 2.13 69 VAL C C 1
ATOM 5764 O O . VAL C 1 81 ? 114.743 150.011 170.056 1.00 7.62 69 VAL C O 1
ATOM 5768 N N . VAL C 1 82 ? 115.955 150.764 168.308 1.00 2.82 70 VAL C N 1
ATOM 5769 C CA . VAL C 1 82 ? 115.514 152.151 168.401 1.00 2.80 70 VAL C CA 1
ATOM 5770 C C . VAL C 1 82 ? 114.596 152.413 167.215 1.00 3.81 70 VAL C C 1
ATOM 5771 O O . VAL C 1 82 ? 115.038 152.376 166.060 1.00 4.38 70 VAL C O 1
ATOM 5775 N N . LYS C 1 83 ? 113.323 152.679 167.496 1.00 4.18 71 LYS C N 1
ATOM 5776 C CA . LYS C 1 83 ? 112.292 152.696 166.467 1.00 6.14 71 LYS C CA 1
ATOM 5777 C C . LYS C 1 83 ? 111.544 154.020 166.476 1.00 4.65 71 LYS C C 1
ATOM 5778 O O . LYS C 1 83 ? 111.082 154.470 167.529 1.00 8.12 71 LYS C O 1
ATOM 5784 N N . ASP C 1 84 ? 111.422 154.631 165.295 1.00 5.06 72 ASP C N 1
ATOM 5785 C CA . ASP C 1 84 ? 110.566 155.799 165.079 1.00 6.82 72 ASP C CA 1
ATOM 5786 C C . ASP C 1 84 ? 110.954 156.967 165.983 1.00 5.92 72 ASP C C 1
ATOM 5787 O O . ASP C 1 84 ? 110.099 157.637 166.564 1.00 14.79 72 ASP C O 1
ATOM 5792 N N . ILE C 1 85 ? 112.254 157.218 166.101 1.00 4.45 73 ILE C N 1
ATOM 5793 C CA . ILE C 1 85 ? 112.771 158.319 166.904 1.00 4.48 73 ILE C CA 1
ATOM 5794 C C . ILE C 1 85 ? 113.277 159.403 165.965 1.00 3.85 73 ILE C C 1
ATOM 5795 O O . ILE C 1 85 ? 114.041 159.123 165.033 1.00 3.48 73 ILE C O 1
ATOM 5800 N N . ASP C 1 86 ? 112.849 160.639 166.204 1.00 5.44 74 ASP C N 1
ATOM 5801 C CA . ASP C 1 86 ? 113.219 161.774 165.363 1.00 6.23 74 ASP C CA 1
ATOM 5802 C C . ASP C 1 86 ? 114.307 162.546 166.108 1.00 4.88 74 ASP C C 1
ATOM 5803 O O . ASP C 1 86 ? 114.022 163.326 167.019 1.00 7.35 74 ASP C O 1
ATOM 5808 N N . PHE C 1 87 ? 115.558 162.304 165.729 1.00 3.41 75 PHE C N 1
ATOM 5809 C CA . PHE C 1 87 ? 116.683 163.016 166.317 1.00 3.80 75 PHE C CA 1
ATOM 5810 C C . PHE C 1 87 ? 116.898 164.341 165.598 1.00 4.02 75 PHE C C 1
ATOM 5811 O O . PHE C 1 87 ? 116.834 164.411 164.368 1.00 8.03 75 PHE C O 1
ATOM 5819 N N . GLN C 1 88 ? 117.151 165.396 166.370 1.00 5.14 76 GLN C N 1
ATOM 5820 C CA . GLN C 1 88 ? 117.501 166.687 165.791 1.00 4.95 76 GLN C CA 1
ATOM 5821 C C . GLN C 1 88 ? 118.543 167.360 166.670 1.00 3.36 76 GLN C C 1
ATOM 5822 O O . GLN C 1 88 ? 118.359 167.461 167.886 1.00 6.80 76 GLN C O 1
ATOM 5828 N N . ASP C 1 89 ? 119.632 167.816 166.045 1.00 3.43 77 ASP C N 1
ATOM 5829 C CA . ASP C 1 89 ? 120.724 168.500 166.742 1.00 3.73 77 ASP C CA 1
ATOM 5830 C C . ASP C 1 89 ? 121.306 167.635 167.858 1.00 2.84 77 ASP C C 1
ATOM 5831 O O . ASP C 1 89 ? 121.594 168.117 168.954 1.00 7.15 77 ASP C O 1
ATOM 5836 N N . CYS C 1 90 ? 121.489 166.349 167.578 1.00 2.20 78 CYS C N 1
ATOM 5837 C CA . CYS C 1 90 ? 121.987 165.403 168.564 1.00 3.70 78 CYS C CA 1
ATOM 5838 C C . CYS C 1 90 ? 123.406 164.969 168.223 1.00 3.31 78 CYS C C 1
ATOM 5839 O O . CYS C 1 90 ? 123.813 164.967 167.058 1.00 3.66 78 CYS C O 1
ATOM 5842 N N . ASP C 1 91 ? 124.158 164.605 169.258 1.00 3.54 79 ASP C N 1
ATOM 5843 C CA . ASP C 1 91 ? 125.526 164.131 169.117 1.00 3.02 79 ASP C CA 1
ATOM 5844 C C . ASP C 1 91 ? 125.631 162.696 169.612 1.00 1.83 79 ASP C C 1
ATOM 5845 O O . ASP C 1 91 ? 124.973 162.313 170.585 1.00 3.11 79 ASP C O 1
ATOM 5850 N N . PHE C 1 92 ? 126.458 161.909 168.935 1.00 2.25 80 PHE C N 1
ATOM 5851 C CA . PHE C 1 92 ? 126.816 160.571 169.373 1.00 1.30 80 PHE C CA 1
ATOM 5852 C C . PHE C 1 92 ? 128.306 160.532 169.685 1.00 1.63 80 PHE C C 1
ATOM 5853 O O . PHE C 1 92 ? 129.105 161.220 169.044 1.00 3.88 80 PHE C O 1
ATOM 5861 N N . GLN C 1 93 ? 128.677 159.733 170.681 1.00 1.66 81 GLN C N 1
ATOM 5862 C CA . GLN C 1 93 ? 130.065 159.696 171.115 1.00 2.45 81 GLN C CA 1
ATOM 5863 C C . GLN C 1 93 ? 130.350 158.375 171.813 1.00 2.11 81 GLN C C 1
ATOM 5864 O O . GLN C 1 93 ? 129.519 157.877 172.575 1.00 4.75 81 GLN C O 1
ATOM 5870 N N . GLY C 1 94 ? 131.525 157.821 171.548 1.00 1.93 82 GLY C N 1
ATOM 5871 C CA . GLY C 1 94 ? 132.004 156.646 172.244 1.00 1.08 82 GLY C CA 1
ATOM 5872 C C . GLY C 1 94 ? 132.108 155.433 171.337 1.00 1.05 82 GLY C C 1
ATOM 5873 O O . GLY C 1 94 ? 131.929 155.500 170.117 1.00 1.96 82 GLY C O 1
ATOM 5874 N N . THR C 1 95 ? 132.409 154.302 171.968 1.00 1.09 83 THR C N 1
ATOM 5875 C CA . THR C 1 95 ? 132.569 153.025 171.281 1.00 1.01 83 THR C CA 1
ATOM 5876 C C . THR C 1 95 ? 131.285 152.225 171.471 1.00 1.52 83 THR C C 1
ATOM 5877 O O . THR C 1 95 ? 131.082 151.591 172.509 1.00 3.22 83 THR C O 1
ATOM 5881 N N . PHE C 1 96 ? 130.412 152.264 170.464 1.00 2.14 84 PHE C N 1
ATOM 5882 C CA . PHE C 1 96 ? 129.153 151.524 170.484 1.00 2.15 84 PHE C CA 1
ATOM 5883 C C . PHE C 1 96 ? 129.450 150.083 170.079 1.00 2.77 84 PHE C C 1
ATOM 5884 O O . PHE C 1 96 ? 129.327 149.682 168.917 1.00 3.24 84 PHE C O 1
ATOM 5892 N N . GLU C 1 97 ? 129.879 149.300 171.072 1.00 3.13 85 GLU C N 1
ATOM 5893 C CA . GLU C 1 97 ? 130.188 147.891 170.853 1.00 5.52 85 GLU C CA 1
ATOM 5894 C C . GLU C 1 97 ? 128.925 147.044 170.766 1.00 3.80 85 GLU C C 1
ATOM 5895 O O . GLU C 1 97 ? 128.852 146.116 169.953 1.00 13.17 85 GLU C O 1
ATOM 5901 N N . ARG C 1 98 ? 127.929 147.343 171.595 1.00 3.74 86 ARG C N 1
ATOM 5902 C CA . ARG C 1 98 ? 126.690 146.580 171.585 1.00 4.34 86 ARG C CA 1
ATOM 5903 C C . ARG C 1 98 ? 125.876 146.897 170.334 1.00 3.77 86 ARG C C 1
ATOM 5904 O O . ARG C 1 98 ? 125.906 148.014 169.812 1.00 4.59 86 ARG C O 1
ATOM 5912 N N . LYS C 1 99 ? 125.145 145.894 169.854 1.00 3.00 87 LYS C N 1
ATOM 5913 C CA . LYS C 1 99 ? 124.407 146.035 168.605 1.00 2.98 87 LYS C CA 1
ATOM 5914 C C . LYS C 1 99 ? 123.229 146.986 168.776 1.00 2.67 87 LYS C C 1
ATOM 5915 O O . LYS C 1 99 ? 122.485 146.905 169.758 1.00 3.42 87 LYS C O 1
ATOM 5921 N N . ILE C 1 100 ? 123.063 147.889 167.813 1.00 1.18 88 ILE C N 1
ATOM 5922 C CA . ILE C 1 100 ? 121.952 148.830 167.779 1.00 0.93 88 ILE C CA 1
ATOM 5923 C C . ILE C 1 100 ? 121.240 148.686 166.442 1.00 0.34 88 ILE C C 1
ATOM 5924 O O . ILE C 1 100 ? 121.887 148.580 165.394 1.00 0.76 88 ILE C O 1
ATOM 5929 N N . VAL C 1 101 ? 119.911 148.677 166.480 1.00 0.37 89 VAL C N 1
ATOM 5930 C CA . VAL C 1 101 ? 119.088 148.692 165.277 1.00 0.29 89 VAL C CA 1
ATOM 5931 C C . VAL C 1 101 ? 118.281 149.982 165.293 1.00 0.53 89 VAL C C 1
ATOM 5932 O O . VAL C 1 101 ? 117.403 150.164 166.146 1.00 1.56 89 VAL C O 1
ATOM 5936 N N . PHE C 1 102 ? 118.580 150.881 164.359 1.00 0.70 90 PHE C N 1
ATOM 5937 C CA . PHE C 1 102 ? 117.781 152.082 164.152 1.00 0.88 90 PHE C CA 1
ATOM 5938 C C . PHE C 1 102 ? 116.734 151.785 163.088 1.00 1.64 90 PHE C C 1
ATOM 5939 O O . PHE C 1 102 ? 117.076 151.526 161.929 1.00 2.27 90 PHE C O 1
ATOM 5947 N N . LYS C 1 103 ? 115.462 151.820 163.477 1.00 2.23 91 LYS C N 1
ATOM 5948 C CA . LYS C 1 103 ? 114.364 151.448 162.591 1.00 3.06 91 LYS C CA 1
ATOM 5949 C C . LYS C 1 103 ? 113.511 152.682 162.318 1.00 3.10 91 LYS C C 1
ATOM 5950 O O . LYS C 1 103 ? 112.841 153.189 163.223 1.00 6.60 91 LYS C O 1
ATOM 5956 N N . ASP C 1 104 ? 113.538 153.153 161.070 1.00 3.85 92 ASP C N 1
ATOM 5957 C CA . ASP C 1 104 ? 112.725 154.287 160.620 1.00 5.29 92 ASP C CA 1
ATOM 5958 C C . ASP C 1 104 ? 112.956 155.528 161.481 1.00 3.24 92 ASP C C 1
ATOM 5959 O O . ASP C 1 104 ? 112.024 156.263 161.811 1.00 5.88 92 ASP C O 1
ATOM 5964 N N . CYS C 1 105 ? 114.208 155.765 161.850 1.00 2.11 93 CYS C N 1
ATOM 5965 C CA . CYS C 1 105 ? 114.552 156.948 162.619 1.00 2.98 93 CYS C CA 1
ATOM 5966 C C . CYS C 1 105 ? 114.894 158.108 161.688 1.00 1.65 93 CYS C C 1
ATOM 5967 O O . CYS C 1 105 ? 115.247 157.919 160.523 1.00 3.60 93 CYS C O 1
ATOM 5970 N N . LYS C 1 106 ? 114.778 159.320 162.221 1.00 3.41 94 LYS C N 1
ATOM 5971 C CA . LYS C 1 106 ? 115.099 160.535 161.487 1.00 2.46 94 LYS C CA 1
ATOM 5972 C C . LYS C 1 106 ? 116.233 161.261 162.195 1.00 1.49 94 LYS C C 1
ATOM 5973 O O . LYS C 1 106 ? 116.148 161.528 163.398 1.00 3.12 94 LYS C O 1
ATOM 5979 N N . PHE C 1 107 ? 117.289 161.573 161.449 1.00 0.93 95 PHE C N 1
ATOM 5980 C CA . PHE C 1 107 ? 118.435 162.310 161.964 1.00 0.87 95 PHE C CA 1
ATOM 5981 C C . PHE C 1 107 ? 118.528 163.634 161.220 1.00 0.98 95 PHE C C 1
ATOM 5982 O O . PHE C 1 107 ? 118.697 163.651 159.996 1.00 1.60 95 PHE C O 1
ATOM 5990 N N . THR C 1 108 ? 118.414 164.736 161.956 1.00 0.79 96 THR C N 1
ATOM 5991 C CA . THR C 1 108 ? 118.471 166.075 161.384 1.00 1.91 96 THR C CA 1
ATOM 5992 C C . THR C 1 108 ? 119.555 166.859 162.104 1.00 1.26 96 THR C C 1
ATOM 5993 O O . THR C 1 108 ? 119.456 167.086 163.314 1.00 2.56 96 THR C O 1
ATOM 5997 N N . ARG C 1 109 ? 120.581 167.272 161.362 1.00 2.12 97 ARG C N 1
ATOM 5998 C CA . ARG C 1 109 ? 121.722 167.997 161.921 1.00 1.82 97 ARG C CA 1
ATOM 5999 C C . ARG C 1 109 ? 122.342 167.226 163.085 1.00 0.79 97 ARG C C 1
ATOM 6000 O O . ARG C 1 109 ? 122.648 167.779 164.144 1.00 2.36 97 ARG C O 1
ATOM 6008 N N . CYS C 1 110 ? 122.521 165.926 162.879 1.00 0.77 98 CYS C N 1
ATOM 6009 C CA . CYS C 1 110 ? 123.082 165.042 163.889 1.00 0.86 98 CYS C CA 1
ATOM 6010 C C . CYS C 1 110 ? 124.553 164.779 163.601 1.00 0.58 98 CYS C C 1
ATOM 6011 O O . CYS C 1 110 ? 124.956 164.642 162.443 1.00 0.90 98 CYS C O 1
ATOM 6014 N N . ASP C 1 111 ? 125.351 164.712 164.661 1.00 0.88 99 ASP C N 1
ATOM 6015 C CA . ASP C 1 111 ? 126.784 164.469 164.556 1.00 0.57 99 ASP C CA 1
ATOM 6016 C C . ASP C 1 111 ? 127.075 163.061 165.056 1.00 0.56 99 ASP C C 1
ATOM 6017 O O . ASP C 1 111 ? 126.982 162.789 166.257 1.00 1.31 99 ASP C O 1
ATOM 6022 N N . PHE C 1 112 ? 127.429 162.172 164.135 1.00 0.27 100 PHE C N 1
ATOM 6023 C CA . PHE C 1 112 ? 127.910 160.847 164.489 1.00 0.47 100 PHE C CA 1
ATOM 6024 C C . PHE C 1 112 ? 129.406 160.838 164.767 1.00 0.24 100 PHE C C 1
ATOM 6025 O O . PHE C 1 112 ? 129.965 159.772 165.043 1.00 0.30 100 PHE C O 1
ATOM 6033 N N . GLY C 1 113 ? 130.057 161.999 164.692 1.00 0.46 101 GLY C N 1
ATOM 6034 C CA . GLY C 1 113 ? 131.497 162.060 164.846 1.00 0.14 101 GLY C CA 1
ATOM 6035 C C . GLY C 1 113 ? 131.955 161.631 166.225 1.00 0.16 101 GLY C C 1
ATOM 6036 O O . GLY C 1 113 ? 131.193 161.605 167.191 1.00 0.59 101 GLY C O 1
ATOM 6037 N N . LEU C 1 114 ? 133.242 161.281 166.295 1.00 0.10 102 LEU C N 1
ATOM 6038 C CA . LEU C 1 114 ? 133.878 160.829 167.533 1.00 0.12 102 LEU C CA 1
ATOM 6039 C C . LEU C 1 114 ? 133.193 159.579 168.083 1.00 0.20 102 LEU C C 1
ATOM 6040 O O . LEU C 1 114 ? 133.022 159.423 169.294 1.00 0.63 102 LEU C O 1
ATOM 6045 N N . SER C 1 115 ? 132.798 158.679 167.184 1.00 0.17 103 SER C N 1
ATOM 6046 C CA . SER C 1 115 ? 132.125 157.447 167.566 1.00 0.32 103 SER C CA 1
ATOM 6047 C C . SER C 1 115 ? 132.634 156.295 166.712 1.00 0.32 103 SER C C 1
ATOM 6048 O O . SER C 1 115 ? 133.044 156.476 165.559 1.00 0.44 103 SER C O 1
ATOM 6051 N N . THR C 1 116 ? 132.589 155.102 167.300 1.00 0.26 104 THR C N 1
ATOM 6052 C CA . THR C 1 116 ? 132.923 153.859 166.613 1.00 0.39 104 THR C CA 1
ATOM 6053 C C . THR C 1 116 ? 131.760 152.895 166.796 1.00 0.60 104 THR C C 1
ATOM 6054 O O . THR C 1 116 ? 131.613 152.295 167.864 1.00 1.46 104 THR C O 1
ATOM 6058 N N . PHE C 1 117 ? 130.934 152.754 165.766 1.00 0.45 105 PHE C N 1
ATOM 6059 C CA . PHE C 1 117 ? 129.794 151.850 165.800 1.00 0.84 105 PHE C CA 1
ATOM 6060 C C . PHE C 1 117 ? 130.228 150.475 165.313 1.00 0.76 105 PHE C C 1
ATOM 6061 O O . PHE C 1 117 ? 130.959 150.371 164.324 1.00 1.47 105 PHE C O 1
ATOM 6069 N N . SER C 1 118 ? 129.794 149.427 166.013 1.00 0.93 106 SER C N 1
ATOM 6070 C CA . SER C 1 118 ? 130.083 148.054 165.618 1.00 0.91 106 SER C CA 1
ATOM 6071 C C . SER C 1 118 ? 128.772 147.331 165.347 1.00 0.36 106 SER C C 1
ATOM 6072 O O . SER C 1 118 ? 127.940 147.194 166.249 1.00 1.20 106 SER C O 1
ATOM 6075 N N . ARG C 1 119 ? 128.598 146.864 164.109 1.00 0.83 107 ARG C N 1
ATOM 6076 C CA . ARG C 1 119 ? 127.416 146.100 163.705 1.00 0.58 107 ARG C CA 1
ATOM 6077 C C . ARG C 1 119 ? 126.128 146.872 164.001 1.00 0.45 107 ARG C C 1
ATOM 6078 O O . ARG C 1 119 ? 125.170 146.343 164.567 1.00 1.50 107 ARG C O 1
ATOM 6086 N N . THR C 1 120 ? 126.119 148.145 163.622 1.00 0.37 108 THR C N 1
ATOM 6087 C CA . THR C 1 120 ? 124.927 148.972 163.737 1.00 0.26 108 THR C CA 1
ATOM 6088 C C . THR C 1 120 ? 124.127 148.903 162.443 1.00 0.27 108 THR C C 1
ATOM 6089 O O . THR C 1 120 ? 124.682 149.032 161.349 1.00 0.39 108 THR C O 1
ATOM 6093 N N . LYS C 1 121 ? 122.821 148.692 162.574 1.00 0.11 109 LYS C N 1
ATOM 6094 C CA . LYS C 1 121 ? 121.927 148.557 161.431 1.00 0.22 109 LYS C CA 1
ATOM 6095 C C . LYS C 1 121 ? 121.013 149.772 161.358 1.00 0.28 109 LYS C C 1
ATOM 6096 O O . LYS C 1 121 ? 120.211 150.007 162.268 1.00 0.75 109 LYS C O 1
ATOM 6102 N N . PHE C 1 122 ? 121.139 150.539 160.279 1.00 0.49 110 PHE C N 1
ATOM 6103 C CA . PHE C 1 122 ? 120.226 151.635 159.973 1.00 0.90 110 PHE C CA 1
ATOM 6104 C C . PHE C 1 122 ? 119.226 151.127 158.941 1.00 1.11 110 PHE C C 1
ATOM 6105 O O . PHE C 1 122 ? 119.583 150.906 157.779 1.00 1.78 110 PHE C O 1
ATOM 6113 N N . SER C 1 123 ? 117.979 150.942 159.364 1.00 0.91 111 SER C N 1
ATOM 6114 C CA . SER C 1 123 ? 116.936 150.362 158.522 1.00 2.73 111 SER C CA 1
ATOM 6115 C C . SER C 1 123 ? 115.842 151.399 158.307 1.00 2.19 111 SER C C 1
ATOM 6116 O O . SER C 1 123 ? 115.120 151.751 159.247 1.00 5.64 111 SER C O 1
ATOM 6119 N N . GLY C 1 124 ? 115.718 151.883 157.073 1.00 3.75 112 GLY C N 1
ATOM 6120 C CA . GLY C 1 124 ? 114.676 152.835 156.741 1.00 4.02 112 GLY C CA 1
ATOM 6121 C C . GLY C 1 124 ? 114.842 154.206 157.354 1.00 2.78 112 GLY C C 1
ATOM 6122 O O . GLY C 1 124 ? 113.850 154.914 157.538 1.00 7.30 112 GLY C O 1
ATOM 6123 N N . CYS C 1 125 ? 116.068 154.605 157.672 1.00 1.72 113 CYS C N 1
ATOM 6124 C CA . CYS C 1 125 ? 116.316 155.871 158.342 1.00 2.21 113 CYS C CA 1
ATOM 6125 C C . CYS C 1 125 ? 116.518 156.998 157.332 1.00 1.27 113 CYS C C 1
ATOM 6126 O O . CYS C 1 125 ? 116.869 156.774 156.173 1.00 1.82 113 CYS C O 1
ATOM 6129 N N . SER C 1 126 ? 116.286 158.225 157.792 1.00 0.97 114 SER C N 1
ATOM 6130 C CA . SER C 1 126 ? 116.465 159.420 156.979 1.00 1.98 114 SER C CA 1
ATOM 6131 C C . SER C 1 126 ? 117.518 160.311 157.619 1.00 0.80 114 SER C C 1
ATOM 6132 O O . SER C 1 126 ? 117.434 160.621 158.811 1.00 2.10 114 SER C O 1
ATOM 6135 N N . PHE C 1 127 ? 118.505 160.723 156.826 1.00 0.52 115 PHE C N 1
ATOM 6136 C CA . PHE C 1 127 ? 119.584 161.584 157.290 1.00 0.71 115 PHE C CA 1
ATOM 6137 C C . PHE C 1 127 ? 119.503 162.924 156.574 1.00 0.60 115 PHE C C 1
ATOM 6138 O O . PHE C 1 127 ? 119.485 162.972 155.339 1.00 1.82 115 PHE C O 1
ATOM 6146 N N . TYR C 1 128 ? 119.459 164.006 157.347 1.00 0.60 116 TYR C N 1
ATOM 6147 C CA . TYR C 1 128 ? 119.432 165.358 156.801 1.00 0.98 116 TYR C CA 1
ATOM 6148 C C . TYR C 1 128 ? 120.477 166.207 157.505 1.00 0.56 116 TYR C C 1
ATOM 6149 O O . TYR C 1 128 ? 120.430 166.362 158.730 1.00 0.95 116 TYR C O 1
ATOM 6158 N N . ALA C 1 129 ? 121.407 166.765 156.727 1.00 0.58 117 ALA C N 1
ATOM 6159 C CA . ALA C 1 129 ? 122.422 167.690 157.234 1.00 0.62 117 ALA C CA 1
ATOM 6160 C C . ALA C 1 129 ? 123.213 167.077 158.388 1.00 0.50 117 ALA C C 1
ATOM 6161 O O . ALA C 1 129 ? 123.590 167.761 159.340 1.00 0.96 117 ALA C O 1
ATOM 6163 N N . SER C 1 130 ? 123.469 165.777 158.299 1.00 0.55 118 SER C N 1
ATOM 6164 C CA . SER C 1 130 ? 124.178 165.041 159.332 1.00 0.44 118 SER C CA 1
ATOM 6165 C C . SER C 1 130 ? 125.564 164.652 158.836 1.00 0.29 118 SER C C 1
ATOM 6166 O O . SER C 1 130 ? 125.783 164.465 157.637 1.00 0.36 118 SER C O 1
ATOM 6169 N N . SER C 1 131 ? 126.500 164.525 159.772 1.00 0.32 119 SER C N 1
ATOM 6170 C CA . SER C 1 131 ? 127.909 164.343 159.454 1.00 0.12 119 SER C CA 1
ATOM 6171 C C . SER C 1 131 ? 128.386 162.953 159.854 1.00 0.04 119 SER C C 1
ATOM 6172 O O . SER C 1 131 ? 128.066 162.465 160.942 1.00 0.04 119 SER C O 1
ATOM 6175 N N . PHE C 1 132 ? 129.154 162.322 158.966 1.00 0.03 120 PHE C N 1
ATOM 6176 C CA . PHE C 1 132 ? 129.826 161.065 159.264 1.00 0.00 120 PHE C CA 1
ATOM 6177 C C . PHE C 1 132 ? 131.342 161.214 159.335 1.00 0.02 120 PHE C C 1
ATOM 6178 O O . PHE C 1 132 ? 132.056 160.207 159.294 1.00 0.03 120 PHE C O 1
ATOM 6186 N N . THR C 1 133 ? 131.850 162.439 159.447 1.00 0.02 121 THR C N 1
ATOM 6187 C CA . THR C 1 133 ? 133.285 162.647 159.576 1.00 0.02 121 THR C CA 1
ATOM 6188 C C . THR C 1 133 ? 133.767 162.256 160.968 1.00 0.05 121 THR C C 1
ATOM 6189 O O . THR C 1 133 ? 133.035 162.359 161.956 1.00 0.02 121 THR C O 1
ATOM 6193 N N . GLN C 1 134 ? 135.023 161.807 161.034 1.00 0.00 122 GLN C N 1
ATOM 6194 C CA . GLN C 1 134 ? 135.638 161.338 162.278 1.00 0.03 122 GLN C CA 1
ATOM 6195 C C . GLN C 1 134 ? 134.811 160.218 162.906 1.00 0.02 122 GLN C C 1
ATOM 6196 O O . GLN C 1 134 ? 134.652 160.142 164.125 1.00 0.04 122 GLN C O 1
ATOM 6202 N N . CYS C 1 135 ? 134.281 159.341 162.058 1.00 0.03 123 CYS C N 1
ATOM 6203 C CA . CYS C 1 135 ? 133.419 158.247 162.476 1.00 0.05 123 CYS C CA 1
ATOM 6204 C C . CYS C 1 135 ? 133.970 156.931 161.955 1.00 0.05 123 CYS C C 1
ATOM 6205 O O . CYS C 1 135 ? 134.495 156.867 160.840 1.00 0.05 123 CYS C O 1
ATOM 6208 N N . THR C 1 136 ? 133.848 155.880 162.760 1.00 0.08 124 THR C N 1
ATOM 6209 C CA . THR C 1 136 ? 134.171 154.531 162.314 1.00 0.11 124 THR C CA 1
ATOM 6210 C C . THR C 1 136 ? 132.892 153.705 162.314 1.00 0.13 124 THR C C 1
ATOM 6211 O O . THR C 1 136 ? 132.187 153.649 163.326 1.00 0.37 124 THR C O 1
ATOM 6215 N N . LEU C 1 137 ? 132.585 153.089 161.178 1.00 0.47 125 LEU C N 1
ATOM 6216 C CA . LEU C 1 137 ? 131.428 152.210 161.036 1.00 0.50 125 LEU C CA 1
ATOM 6217 C C . LEU C 1 137 ? 131.948 150.815 160.695 1.00 0.79 125 LEU C C 1
ATOM 6218 O O . LEU C 1 137 ? 132.137 150.480 159.522 1.00 2.40 125 LEU C O 1
ATOM 6223 N N . GLU C 1 138 ? 132.190 150.010 161.728 1.00 0.68 126 GLU C N 1
ATOM 6224 C CA . GLU C 1 138 ? 132.714 148.657 161.599 1.00 1.89 126 GLU C CA 1
ATOM 6225 C C . GLU C 1 138 ? 131.573 147.675 161.374 1.00 0.44 126 GLU C C 1
ATOM 6226 O O . GLU C 1 138 ? 130.745 147.471 162.268 1.00 0.68 126 GLU C O 1
ATOM 6232 N N . ASN C 1 139 ? 131.547 147.057 160.191 1.00 0.47 127 ASN C N 1
ATOM 6233 C CA . ASN C 1 139 ? 130.580 146.006 159.873 1.00 0.45 127 ASN C CA 1
ATOM 6234 C C . ASN C 1 139 ? 129.144 146.487 160.076 1.00 0.29 127 ASN C C 1
ATOM 6235 O O . ASN C 1 139 ? 128.291 145.756 160.578 1.00 0.69 127 ASN C O 1
ATOM 6240 N N . CYS C 1 140 ? 128.877 147.728 159.685 1.00 0.39 128 CYS C N 1
ATOM 6241 C CA . CYS C 1 140 ? 127.550 148.306 159.814 1.00 0.24 128 CYS C CA 1
ATOM 6242 C C . CYS C 1 140 ? 126.755 148.106 158.525 1.00 0.24 128 CYS C C 1
ATOM 6243 O O . CYS C 1 140 ? 127.271 147.630 157.512 1.00 0.12 128 CYS C O 1
ATOM 6246 N N . GLU C 1 141 ? 125.478 148.479 158.573 1.00 0.21 129 GLU C N 1
ATOM 6247 C CA . GLU C 1 141 ? 124.589 148.322 157.430 1.00 0.44 129 GLU C CA 1
ATOM 6248 C C . GLU C 1 141 ? 123.634 149.502 157.349 1.00 0.35 129 GLU C C 1
ATOM 6249 O O . GLU C 1 141 ? 123.007 149.868 158.347 1.00 0.75 129 GLU C O 1
ATOM 6255 N N . PHE C 1 142 ? 123.531 150.092 156.160 1.00 0.23 130 PHE C N 1
ATOM 6256 C CA . PHE C 1 142 ? 122.541 151.116 155.851 1.00 0.70 130 PHE C CA 1
ATOM 6257 C C . PHE C 1 142 ? 121.633 150.568 154.761 1.00 0.70 130 PHE C C 1
ATOM 6258 O O . PHE C 1 142 ? 122.097 150.293 153.649 1.00 3.38 130 PHE C O 1
ATOM 6266 N N . ARG C 1 143 ? 120.349 150.412 155.073 1.00 0.74 131 ARG C N 1
ATOM 6267 C CA . ARG C 1 143 ? 119.399 149.797 154.155 1.00 1.47 131 ARG C CA 1
ATOM 6268 C C . ARG C 1 143 ? 118.154 150.662 154.047 1.00 2.17 131 ARG C C 1
ATOM 6269 O O . ARG C 1 143 ? 117.607 151.096 155.066 1.00 2.36 131 ARG C O 1
ATOM 6277 N N . ASN C 1 144 ? 117.711 150.903 152.811 1.00 1.85 132 ASN C N 1
ATOM 6278 C CA . ASN C 1 144 ? 116.488 151.659 152.535 1.00 3.55 132 ASN C CA 1
ATOM 6279 C C . ASN C 1 144 ? 116.517 153.032 153.203 1.00 2.27 132 ASN C C 1
ATOM 6280 O O . ASN C 1 144 ? 115.508 153.520 153.714 1.00 5.19 132 ASN C O 1
ATOM 6285 N N . CYS C 1 145 ? 117.683 153.663 153.191 1.00 2.83 133 CYS C N 1
ATOM 6286 C CA . CYS C 1 145 ? 117.873 154.949 153.842 1.00 3.36 133 CYS C CA 1
ATOM 6287 C C . CYS C 1 145 ? 117.827 156.084 152.825 1.00 2.38 133 CYS C C 1
ATOM 6288 O O . CYS C 1 145 ? 118.127 155.909 151.642 1.00 5.71 133 CYS C O 1
ATOM 6291 N N . LYS C 1 146 ? 117.433 157.258 153.307 1.00 3.00 134 LYS C N 1
ATOM 6292 C CA . LYS C 1 146 ? 117.427 158.480 152.519 1.00 2.72 134 LYS C CA 1
ATOM 6293 C C . LYS C 1 146 ? 118.489 159.433 153.047 1.00 0.97 134 LYS C C 1
ATOM 6294 O O . LYS C 1 146 ? 118.623 159.618 154.260 1.00 1.03 134 LYS C O 1
ATOM 6300 N N . TYR C 1 147 ? 119.247 160.031 152.132 1.00 0.74 135 TYR C N 1
ATOM 6301 C CA . TYR C 1 147 ? 120.321 160.947 152.484 1.00 0.79 135 TYR C CA 1
ATOM 6302 C C . TYR C 1 147 ? 120.127 162.256 151.738 1.00 0.87 135 TYR C C 1
ATOM 6303 O O . TYR C 1 147 ? 119.841 162.252 150.537 1.00 2.15 135 TYR C O 1
ATOM 6312 N N . GLU C 1 148 ? 120.286 163.370 152.446 1.00 0.99 136 GLU C N 1
ATOM 6313 C CA . GLU C 1 148 ? 120.265 164.671 151.796 1.00 2.26 136 GLU C CA 1
ATOM 6314 C C . GLU C 1 148 ? 121.116 165.628 152.614 1.00 0.91 136 GLU C C 1
ATOM 6315 O O . GLU C 1 148 ? 120.904 165.772 153.821 1.00 1.64 136 GLU C O 1
ATOM 6321 N N . LYS C 1 149 ? 122.091 166.254 151.952 1.00 1.02 137 LYS C N 1
ATOM 6322 C CA . LYS C 1 149 ? 123.006 167.207 152.581 1.00 0.99 137 LYS C CA 1
ATOM 6323 C C . LYS C 1 149 ? 123.832 166.566 153.694 1.00 0.75 137 LYS C C 1
ATOM 6324 O O . LYS C 1 149 ? 124.224 167.236 154.651 1.00 0.80 137 LYS C O 1
ATOM 6330 N N . ILE C 1 150 ? 124.115 165.269 153.581 1.00 0.30 138 ILE C N 1
ATOM 6331 C CA . ILE C 1 150 ? 124.973 164.592 154.548 1.00 0.44 138 ILE C CA 1
ATOM 6332 C C . ILE C 1 150 ? 126.423 164.953 154.252 1.00 0.37 138 ILE C C 1
ATOM 6333 O O . ILE C 1 150 ? 126.720 165.602 153.243 1.00 0.36 138 ILE C O 1
ATOM 6338 N N . PHE C 1 151 ? 127.331 164.568 155.144 1.00 0.18 139 PHE C N 1
ATOM 6339 C CA . PHE C 1 151 ? 128.730 164.947 155.021 1.00 0.12 139 PHE C CA 1
ATOM 6340 C C . PHE C 1 151 ? 129.606 163.791 155.479 1.00 0.04 139 PHE C C 1
ATOM 6341 O O . PHE C 1 151 ? 129.256 163.074 156.420 1.00 0.05 139 PHE C O 1
ATOM 6349 N N . TYR C 1 152 ? 130.739 163.615 154.806 1.00 0.05 140 TYR C N 1
ATOM 6350 C CA . TYR C 1 152 ? 131.689 162.571 155.159 1.00 0.04 140 TYR C CA 1
ATOM 6351 C C . TYR C 1 152 ? 133.089 163.029 154.776 1.00 0.00 140 TYR C C 1
ATOM 6352 O O . TYR C 1 152 ? 133.271 164.042 154.097 1.00 0.08 140 TYR C O 1
ATOM 6361 N N . SER C 1 153 ? 134.082 162.265 155.221 1.00 0.04 141 SER C N 1
ATOM 6362 C CA . SER C 1 153 ? 135.481 162.553 154.942 1.00 0.00 141 SER C CA 1
ATOM 6363 C C . SER C 1 153 ? 136.116 161.353 154.256 1.00 0.02 141 SER C C 1
ATOM 6364 O O . SER C 1 153 ? 135.851 160.206 154.623 1.00 0.09 141 SER C O 1
ATOM 6367 N N . GLY C 1 154 ? 136.957 161.625 153.257 1.00 0.07 142 GLY C N 1
ATOM 6368 C CA . GLY C 1 154 ? 137.584 160.545 152.517 1.00 0.05 142 GLY C CA 1
ATOM 6369 C C . GLY C 1 154 ? 138.498 159.682 153.365 1.00 0.08 142 GLY C C 1
ATOM 6370 O O . GLY C 1 154 ? 138.625 158.480 153.119 1.00 5.26 142 GLY C O 1
ATOM 6371 N N . ASN C 1 155 ? 139.151 160.274 154.365 1.00 0.02 143 ASN C N 1
ATOM 6372 C CA . ASN C 1 155 ? 140.049 159.527 155.236 1.00 0.07 143 ASN C CA 1
ATOM 6373 C C . ASN C 1 155 ? 139.527 159.340 156.652 1.00 0.05 143 ASN C C 1
ATOM 6374 O O . ASN C 1 155 ? 139.894 158.359 157.300 1.00 2.13 143 ASN C O 1
ATOM 6379 N N . GLU C 1 156 ? 138.683 160.241 157.152 1.00 0.03 144 GLU C N 1
ATOM 6380 C CA . GLU C 1 156 ? 138.210 160.162 158.528 1.00 0.05 144 GLU C CA 1
ATOM 6381 C C . GLU C 1 156 ? 136.800 159.597 158.650 1.00 0.00 144 GLU C C 1
ATOM 6382 O O . GLU C 1 156 ? 136.265 159.535 159.760 1.00 0.06 144 GLU C O 1
ATOM 6388 N N . THR C 1 157 ? 136.186 159.183 157.549 1.00 0.00 145 THR C N 1
ATOM 6389 C CA . THR C 1 157 ? 134.964 158.384 157.591 1.00 0.02 145 THR C CA 1
ATOM 6390 C C . THR C 1 157 ? 135.366 156.971 157.188 1.00 0.04 145 THR C C 1
ATOM 6391 O O . THR C 1 157 ? 135.377 156.629 156.003 1.00 0.17 145 THR C O 1
ATOM 6395 N N . GLN C 1 158 ? 135.717 156.161 158.178 1.00 0.04 146 GLN C N 1
ATOM 6396 C CA . GLN C 1 158 ? 136.173 154.803 157.935 1.00 0.18 146 GLN C CA 1
ATOM 6397 C C . GLN C 1 158 ? 134.975 153.866 157.903 1.00 0.12 146 GLN C C 1
ATOM 6398 O O . GLN C 1 158 ? 134.152 153.868 158.825 1.00 0.31 146 GLN C O 1
ATOM 6404 N N . ILE C 1 159 ? 134.886 153.061 156.850 1.00 0.26 147 ILE C N 1
ATOM 6405 C CA . ILE C 1 159 ? 133.770 152.131 156.693 1.00 0.35 147 ILE C CA 1
ATOM 6406 C C . ILE C 1 159 ? 134.292 150.710 156.489 1.00 0.46 147 ILE C C 1
ATOM 6407 O O . ILE C 1 159 ? 134.046 150.097 155.441 1.00 4.46 147 ILE C O 1
ATOM 6412 N N . PRO C 1 160 ? 134.965 150.127 157.483 1.00 0.60 148 PRO C N 1
ATOM 6413 C CA . PRO C 1 160 ? 135.486 148.756 157.354 1.00 1.82 148 PRO C CA 1
ATOM 6414 C C . PRO C 1 160 ? 134.367 147.722 157.357 1.00 0.96 148 PRO C C 1
ATOM 6415 O O . PRO C 1 160 ? 133.630 147.596 158.338 1.00 1.79 148 PRO C O 1
ATOM 6419 N N A ARG C 1 161 ? 134.247 146.973 156.259 0.50 1.00 149 ARG C N 1
ATOM 6420 N N B ARG C 1 161 ? 134.238 146.997 156.244 0.50 1.00 149 ARG C N 1
ATOM 6421 C CA A ARG C 1 161 ? 133.235 145.925 156.102 0.50 0.72 149 ARG C CA 1
ATOM 6422 C CA B ARG C 1 161 ? 133.234 145.943 156.083 0.50 0.71 149 ARG C CA 1
ATOM 6423 C C A ARG C 1 161 ? 131.809 146.466 156.190 0.50 1.00 149 ARG C C 1
ATOM 6424 C C B ARG C 1 161 ? 131.806 146.471 156.198 0.50 1.00 149 ARG C C 1
ATOM 6425 O O A ARG C 1 161 ? 130.887 145.730 156.555 0.50 1.00 149 ARG C O 1
ATOM 6426 O O B ARG C 1 161 ? 130.892 145.737 156.580 0.50 1.00 149 ARG C O 1
ATOM 6441 N N . THR C 1 162 ? 131.593 147.737 155.854 1.00 1.64 150 THR C N 1
ATOM 6442 C CA . THR C 1 162 ? 130.280 148.345 155.996 1.00 0.55 150 THR C CA 1
ATOM 6443 C C . THR C 1 162 ? 129.447 147.927 154.787 1.00 1.11 150 THR C C 1
ATOM 6444 O O . THR C 1 162 ? 130.000 147.718 153.703 1.00 4.82 150 THR C O 1
ATOM 6448 N N . LEU C 1 163 ? 128.124 147.865 154.927 1.00 0.62 151 LEU C N 1
ATOM 6449 C CA . LEU C 1 163 ? 127.296 147.638 153.747 1.00 0.85 151 LEU C CA 1
ATOM 6450 C C . LEU C 1 163 ? 126.366 148.832 153.570 1.00 0.59 151 LEU C C 1
ATOM 6451 O O . LEU C 1 163 ? 125.449 149.036 154.372 1.00 0.70 151 LEU C O 1
ATOM 6456 N N . ILE C 1 164 ? 126.614 149.621 152.532 1.00 0.91 152 ILE C N 1
ATOM 6457 C CA . ILE C 1 164 ? 125.735 150.711 152.126 1.00 0.77 152 ILE C CA 1
ATOM 6458 C C . ILE C 1 164 ? 124.893 150.222 150.950 1.00 0.67 152 ILE C C 1
ATOM 6459 O O . ILE C 1 164 ? 125.361 150.175 149.809 1.00 2.87 152 ILE C O 1
ATOM 6464 N N . ALA C 1 165 ? 123.646 149.842 151.238 1.00 0.77 153 ALA C N 1
ATOM 6465 C CA . ALA C 1 165 ? 122.772 149.225 150.243 1.00 2.71 153 ALA C CA 1
ATOM 6466 C C . ALA C 1 165 ? 122.436 150.149 149.077 1.00 2.21 153 ALA C C 1
ATOM 6467 O O . ALA C 1 165 ? 122.106 149.657 147.993 1.00 7.83 153 ALA C O 1
ATOM 6469 N N . GLU C 1 166 ? 122.514 151.467 149.262 1.00 1.54 154 GLU C N 1
ATOM 6470 C CA . GLU C 1 166 ? 122.191 152.438 148.218 1.00 2.18 154 GLU C CA 1
ATOM 6471 C C . GLU C 1 166 ? 123.398 153.345 148.005 1.00 0.94 154 GLU C C 1
ATOM 6472 O O . GLU C 1 166 ? 123.402 154.505 148.437 1.00 2.40 154 GLU C O 1
ATOM 6478 N N . PRO C 1 167 ? 124.444 152.840 147.342 1.00 1.60 155 PRO C N 1
ATOM 6479 C CA . PRO C 1 167 ? 125.687 153.625 147.229 1.00 0.87 155 PRO C CA 1
ATOM 6480 C C . PRO C 1 167 ? 125.517 154.958 146.522 1.00 1.14 155 PRO C C 1
ATOM 6481 O O . PRO C 1 167 ? 126.103 155.957 146.956 1.00 2.05 155 PRO C O 1
ATOM 6485 N N . TYR C 1 168 ? 124.731 155.007 145.443 1.00 1.17 156 TYR C N 1
ATOM 6486 C CA . TYR C 1 168 ? 124.598 156.251 144.691 1.00 0.91 156 TYR C CA 1
ATOM 6487 C C . TYR C 1 168 ? 123.921 157.323 145.537 1.00 1.09 156 TYR C C 1
ATOM 6488 O O . TYR C 1 168 ? 124.358 158.480 145.564 1.00 1.37 156 TYR C O 1
ATOM 6497 N N . GLN C 1 169 ? 122.855 156.947 146.245 1.00 1.25 157 GLN C N 1
ATOM 6498 C CA . GLN C 1 169 ? 122.122 157.907 147.062 1.00 1.13 157 GLN C CA 1
ATOM 6499 C C . GLN C 1 169 ? 122.969 158.397 148.229 1.00 0.41 157 GLN C C 1
ATOM 6500 O O . GLN C 1 169 ? 122.924 159.582 148.579 1.00 0.79 157 GLN C O 1
ATOM 6506 N N . PHE C 1 170 ? 123.747 157.502 148.843 1.00 0.32 158 PHE C N 1
ATOM 6507 C CA . PHE C 1 170 ? 124.648 157.921 149.913 1.00 0.29 158 PHE C CA 1
ATOM 6508 C C . PHE C 1 170 ? 125.700 158.888 149.394 1.00 0.26 158 PHE C C 1
ATOM 6509 O O . PHE C 1 170 ? 125.936 159.947 149.986 1.00 0.65 158 PHE C O 1
ATOM 6517 N N . LEU C 1 171 ? 126.355 158.531 148.289 1.00 0.27 159 LEU C N 1
ATOM 6518 C CA . LEU C 1 171 ? 127.471 159.330 147.801 1.00 0.52 159 LEU C CA 1
ATOM 6519 C C . LEU C 1 171 ? 127.003 160.697 147.317 1.00 0.72 159 LEU C C 1
ATOM 6520 O O . LEU C 1 171 ? 127.539 161.729 147.734 1.00 2.11 159 LEU C O 1
ATOM 6525 N N . PHE C 1 172 ? 125.981 160.726 146.468 1.00 0.65 160 PHE C N 1
ATOM 6526 C CA . PHE C 1 172 ? 125.499 161.961 145.867 1.00 1.44 160 PHE C CA 1
ATOM 6527 C C . PHE C 1 172 ? 124.404 162.648 146.676 1.00 1.16 160 PHE C C 1
ATOM 6528 O O . PHE C 1 172 ? 123.879 163.673 146.230 1.00 3.37 160 PHE C O 1
ATOM 6536 N N . GLY C 1 173 ? 124.034 162.105 147.831 1.00 1.13 161 GLY C N 1
ATOM 6537 C CA . GLY C 1 173 ? 123.275 162.835 148.820 1.00 0.95 161 GLY C CA 1
ATOM 6538 C C . GLY C 1 173 ? 124.115 163.687 149.740 1.00 1.37 161 GLY C C 1
ATOM 6539 O O . GLY C 1 173 ? 123.577 164.311 150.659 1.00 4.65 161 GLY C O 1
ATOM 6540 N N . ALA C 1 174 ? 125.427 163.725 149.516 1.00 0.73 162 ALA C N 1
ATOM 6541 C CA . ALA C 1 174 ? 126.354 164.528 150.296 1.00 1.66 162 ALA C CA 1
ATOM 6542 C C . ALA C 1 174 ? 126.823 165.727 149.482 1.00 2.22 162 ALA C C 1
ATOM 6543 O O . ALA C 1 174 ? 126.930 165.659 148.256 1.00 5.79 162 ALA C O 1
ATOM 6545 N N . CYS C 1 175 ? 127.095 166.829 150.178 1.00 3.99 163 CYS C N 1
ATOM 6546 C CA . CYS C 1 175 ? 127.568 168.048 149.536 1.00 5.16 163 CYS C CA 1
ATOM 6547 C C . CYS C 1 175 ? 128.193 168.959 150.579 1.00 4.40 163 CYS C C 1
ATOM 6548 O O . CYS C 1 175 ? 127.722 169.037 151.717 1.00 7.54 163 CYS C O 1
ATOM 6551 N N . ALA C 1 176 ? 129.245 169.660 150.166 1.00 4.56 164 ALA C N 1
ATOM 6552 C CA . ALA C 1 176 ? 129.950 170.565 151.061 1.00 5.21 164 ALA C CA 1
ATOM 6553 C C . ALA C 1 176 ? 129.061 171.737 151.455 1.00 8.62 164 ALA C C 1
ATOM 6554 O O . ALA C 1 176 ? 128.373 172.328 150.621 1.00 12.79 164 ALA C O 1
ATOM 6556 N N . THR C 1 177 ? 129.088 172.071 152.742 1.00 7.30 165 THR C N 1
ATOM 6557 C CA . THR C 1 177 ? 128.370 173.230 153.254 1.00 11.36 165 THR C CA 1
ATOM 6558 C C . THR C 1 177 ? 129.215 174.476 153.022 1.00 10.14 165 THR C C 1
ATOM 6559 O O . THR C 1 177 ? 130.391 174.510 153.399 1.00 11.42 165 THR C O 1
ATOM 6563 N N . VAL C 1 178 ? 128.645 175.484 152.364 1.00 11.62 166 VAL C N 1
ATOM 6564 C CA . VAL C 1 178 ? 129.459 176.606 151.914 1.00 13.80 166 VAL C CA 1
ATOM 6565 C C . VAL C 1 178 ? 128.996 177.947 152.465 1.00 13.21 166 VAL C C 1
ATOM 6566 O O . VAL C 1 178 ? 129.695 178.950 152.264 1.00 13.96 166 VAL C O 1
ATOM 6570 N N . ASP C 1 179 ? 127.870 178.002 153.178 1.00 9.68 167 ASP C N 1
ATOM 6571 C CA . ASP C 1 179 ? 127.362 179.277 153.673 1.00 15.77 167 ASP C CA 1
ATOM 6572 C C . ASP C 1 179 ? 128.192 179.840 154.822 1.00 17.08 167 ASP C C 1
ATOM 6573 O O . ASP C 1 179 ? 128.120 181.046 155.083 1.00 22.33 167 ASP C O 1
ATOM 6578 N N . SER C 1 180 ? 128.960 179.004 155.527 1.00 14.47 168 SER C N 1
ATOM 6579 C CA . SER C 1 180 ? 129.781 179.459 156.643 1.00 12.92 168 SER C CA 1
ATOM 6580 C C . SER C 1 180 ? 131.265 179.512 156.295 1.00 11.77 168 SER C C 1
ATOM 6581 O O . SER C 1 180 ? 132.111 179.454 157.193 1.00 13.96 168 SER C O 1
ATOM 6584 N N . VAL C 1 181 ? 131.596 179.620 155.015 1.00 12.06 169 VAL C N 1
ATOM 6585 C CA . VAL C 1 181 ? 133.002 179.740 154.616 1.00 12.30 169 VAL C CA 1
ATOM 6586 C C . VAL C 1 181 ? 133.528 181.109 155.034 1.00 14.56 169 VAL C C 1
ATOM 6587 O O . VAL C 1 181 ? 132.927 182.138 154.673 1.00 21.86 169 VAL C O 1
ATOM 6591 N N . PRO C 1 182 ? 134.630 181.175 155.778 1.00 20.22 170 PRO C N 1
ATOM 6592 C CA . PRO C 1 182 ? 135.142 182.471 156.238 1.00 18.41 170 PRO C CA 1
ATOM 6593 C C . PRO C 1 182 ? 135.810 183.242 155.109 1.00 24.59 170 PRO C C 1
ATOM 6594 O O . PRO C 1 182 ? 136.058 182.732 154.015 1.00 24.64 170 PRO C O 1
ATOM 6598 N N . GLN C 1 183 ? 136.104 184.507 155.401 1.00 26.48 171 GLN C N 1
ATOM 6599 C CA . GLN C 1 183 ? 136.787 185.359 154.438 1.00 27.44 171 GLN C CA 1
ATOM 6600 C C . GLN C 1 183 ? 138.215 184.872 154.222 1.00 22.43 171 GLN C C 1
ATOM 6601 O O . GLN C 1 183 ? 138.879 184.407 155.152 1.00 27.32 171 GLN C O 1
ATOM 6607 N N . GLY C 1 184 ? 138.685 184.981 152.982 1.00 23.73 172 GLY C N 1
ATOM 6608 C CA . GLY C 1 184 ? 139.965 184.444 152.589 1.00 23.83 172 GLY C CA 1
ATOM 6609 C C . GLY C 1 184 ? 139.908 183.048 152.007 1.00 28.89 172 GLY C C 1
ATOM 6610 O O . GLY C 1 184 ? 140.850 182.638 151.319 1.00 36.16 172 GLY C O 1
ATOM 6611 N N . LYS C 1 185 ? 138.832 182.312 152.261 1.00 26.19 173 LYS C N 1
ATOM 6612 C CA . LYS C 1 185 ? 138.539 181.060 151.585 1.00 21.98 173 LYS C CA 1
ATOM 6613 C C . LYS C 1 185 ? 137.317 181.249 150.697 1.00 20.48 173 LYS C C 1
ATOM 6614 O O . LYS C 1 185 ? 136.482 182.127 150.931 1.00 26.16 173 LYS C O 1
ATOM 6620 N N . SER C 1 186 ? 137.219 180.419 149.664 1.00 22.33 174 SER C N 1
ATOM 6621 C CA . SER C 1 186 ? 136.199 180.579 148.639 1.00 20.45 174 SER C CA 1
ATOM 6622 C C . SER C 1 186 ? 135.285 179.363 148.577 1.00 11.97 174 SER C C 1
ATOM 6623 O O . SER C 1 186 ? 135.692 178.243 148.898 1.00 18.49 174 SER C O 1
ATOM 6626 N N . ARG C 1 187 ? 134.042 179.611 148.158 1.00 13.50 175 ARG C N 1
ATOM 6627 C CA . ARG C 1 187 ? 133.055 178.551 147.983 1.00 14.04 175 ARG C CA 1
ATOM 6628 C C . ARG C 1 187 ? 133.514 177.511 146.970 1.00 10.77 175 ARG C C 1
ATOM 6629 O O . ARG C 1 187 ? 133.348 176.296 147.193 1.00 13.91 175 ARG C O 1
ATOM 6637 N N . PHE C 1 188 ? 134.088 177.969 145.851 1.00 9.26 176 PHE C N 1
ATOM 6638 C CA . PHE C 1 188 ? 134.307 177.069 144.727 1.00 13.18 176 PHE C CA 1
ATOM 6639 C C . PHE C 1 188 ? 135.302 175.978 145.090 1.00 9.69 176 PHE C C 1
ATOM 6640 O O . PHE C 1 188 ? 135.104 174.810 144.737 1.00 12.05 176 PHE C O 1
ATOM 6648 N N . GLU C 1 189 ? 136.380 176.349 145.783 1.00 13.85 177 GLU C N 1
ATOM 6649 C CA . GLU C 1 189 ? 137.388 175.366 146.163 1.00 9.39 177 GLU C CA 1
ATOM 6650 C C . GLU C 1 189 ? 136.812 174.350 147.138 1.00 5.86 177 GLU C C 1
ATOM 6651 O O . GLU C 1 189 ? 137.113 173.157 147.043 1.00 6.00 177 GLU C O 1
ATOM 6657 N N . GLN C 1 190 ? 135.969 174.801 148.071 1.00 6.18 178 GLN C N 1
ATOM 6658 C CA . GLN C 1 190 ? 135.314 173.871 148.987 1.00 5.48 178 GLN C CA 1
ATOM 6659 C C . GLN C 1 190 ? 134.516 172.822 148.221 1.00 4.03 178 GLN C C 1
ATOM 6660 O O . GLN C 1 190 ? 134.702 171.614 148.422 1.00 4.86 178 GLN C O 1
ATOM 6666 N N . ARG C 1 191 ? 133.640 173.267 147.313 1.00 5.71 179 ARG C N 1
ATOM 6667 C CA . ARG C 1 191 ? 132.832 172.310 146.555 1.00 6.82 179 ARG C CA 1
ATOM 6668 C C . ARG C 1 191 ? 133.710 171.385 145.714 1.00 3.97 179 ARG C C 1
ATOM 6669 O O . ARG C 1 191 ? 133.504 170.158 145.671 1.00 5.31 179 ARG C O 1
ATOM 6677 N N . ALA C 1 192 ? 134.723 171.952 145.059 1.00 4.45 180 ALA C N 1
ATOM 6678 C CA . ALA C 1 192 ? 135.457 171.169 144.082 1.00 6.91 180 ALA C CA 1
ATOM 6679 C C . ALA C 1 192 ? 136.473 170.234 144.721 1.00 4.25 180 ALA C C 1
ATOM 6680 O O . ALA C 1 192 ? 136.923 169.275 144.085 1.00 11.47 180 ALA C O 1
ATOM 6682 N N A ARG C 1 193 ? 136.804 170.485 145.988 0.50 7.32 181 ARG C N 1
ATOM 6683 N N B ARG C 1 193 ? 136.853 170.519 145.973 0.50 7.34 181 ARG C N 1
ATOM 6684 C CA A ARG C 1 193 ? 137.565 169.516 146.754 0.50 3.04 181 ARG C CA 1
ATOM 6685 C CA B ARG C 1 193 ? 137.563 169.580 146.844 0.50 2.98 181 ARG C CA 1
ATOM 6686 C C A ARG C 1 193 ? 136.656 168.473 147.401 0.50 2.04 181 ARG C C 1
ATOM 6687 C C B ARG C 1 193 ? 136.632 168.472 147.326 0.50 1.95 181 ARG C C 1
ATOM 6688 O O A ARG C 1 193 ? 137.102 167.341 147.648 0.50 0.40 181 ARG C O 1
ATOM 6689 O O B ARG C 1 193 ? 137.019 167.290 147.361 0.50 0.26 181 ARG C O 1
ATOM 6704 N N . PHE C 1 194 ? 135.390 168.833 147.671 1.00 0.97 182 PHE C N 1
ATOM 6705 C CA . PHE C 1 194 ? 134.422 167.831 148.100 1.00 0.51 182 PHE C CA 1
ATOM 6706 C C . PHE C 1 194 ? 134.183 166.796 147.011 1.00 0.66 182 PHE C C 1
ATOM 6707 O O . PHE C 1 194 ? 133.836 165.647 147.307 1.00 0.56 182 PHE C O 1
ATOM 6715 N N . GLU C 1 195 ? 134.336 167.193 145.746 1.00 1.47 183 GLU C N 1
ATOM 6716 C CA . GLU C 1 195 ? 134.203 166.215 144.663 1.00 1.19 183 GLU C CA 1
ATOM 6717 C C . GLU C 1 195 ? 135.237 165.094 144.799 1.00 1.18 183 GLU C C 1
ATOM 6718 O O . GLU C 1 195 ? 134.898 163.903 144.738 1.00 0.68 183 GLU C O 1
ATOM 6724 N N . GLU C 1 196 ? 136.507 165.461 144.991 1.00 0.69 184 GLU C N 1
ATOM 6725 C CA . GLU C 1 196 ? 137.546 164.464 145.243 1.00 1.51 184 GLU C CA 1
ATOM 6726 C C . GLU C 1 196 ? 137.278 163.674 146.522 1.00 0.53 184 GLU C C 1
ATOM 6727 O O . GLU C 1 196 ? 137.527 162.461 146.574 1.00 0.45 184 GLU C O 1
ATOM 6733 N N . THR C 1 197 ? 136.797 164.347 147.572 1.00 0.40 185 THR C N 1
ATOM 6734 C CA . THR C 1 197 ? 136.443 163.629 148.799 1.00 0.42 185 THR C CA 1
ATOM 6735 C C . THR C 1 197 ? 135.438 162.510 148.517 1.00 0.29 185 THR C C 1
ATOM 6736 O O . THR C 1 197 ? 135.612 161.361 148.959 1.00 0.23 185 THR C O 1
ATOM 6740 N N . ARG C 1 198 ? 134.373 162.839 147.781 1.00 0.22 186 ARG C N 1
ATOM 6741 C CA . ARG C 1 198 ? 133.359 161.847 147.440 1.00 0.30 186 ARG C CA 1
ATOM 6742 C C . ARG C 1 198 ? 133.945 160.731 146.586 1.00 0.31 186 ARG C C 1
ATOM 6743 O O . ARG C 1 198 ? 133.595 159.560 146.763 1.00 0.29 186 ARG C O 1
ATOM 6751 N N . SER C 1 199 ? 134.841 161.072 145.656 1.00 0.29 187 SER C N 1
ATOM 6752 C CA . SER C 1 199 ? 135.488 160.035 144.852 1.00 0.50 187 SER C CA 1
ATOM 6753 C C . SER C 1 199 ? 136.250 159.044 145.730 1.00 0.31 187 SER C C 1
ATOM 6754 O O . SER C 1 199 ? 136.164 157.822 145.534 1.00 0.64 187 SER C O 1
ATOM 6757 N N . THR C 1 200 ? 136.996 159.556 146.711 1.00 0.12 188 THR C N 1
ATOM 6758 C CA . THR C 1 200 ? 137.780 158.686 147.586 1.00 0.25 188 THR C CA 1
ATOM 6759 C C . THR C 1 200 ? 136.877 157.772 148.413 1.00 0.23 188 THR C C 1
ATOM 6760 O O . THR C 1 200 ? 137.109 156.552 148.505 1.00 0.38 188 THR C O 1
ATOM 6764 N N . ILE C 1 201 ? 135.832 158.342 149.018 1.00 0.19 189 ILE C N 1
ATOM 6765 C CA . ILE C 1 201 ? 134.955 157.502 149.829 1.00 0.41 189 ILE C CA 1
ATOM 6766 C C . ILE C 1 201 ? 134.201 156.504 148.951 1.00 0.33 189 ILE C C 1
ATOM 6767 O O . ILE C 1 201 ? 133.878 155.397 149.398 1.00 0.59 189 ILE C O 1
ATOM 6772 N N . ALA C 1 202 ? 133.931 156.855 147.689 1.00 0.28 190 ALA C N 1
ATOM 6773 C CA . ALA C 1 202 ? 133.312 155.903 146.772 1.00 0.41 190 ALA C CA 1
ATOM 6774 C C . ALA C 1 202 ? 134.244 154.737 146.477 1.00 0.56 190 ALA C C 1
ATOM 6775 O O . ALA C 1 202 ? 133.798 153.587 146.370 1.00 2.14 190 ALA C O 1
ATOM 6777 N N . ARG C 1 203 ? 135.540 155.018 146.320 1.00 0.50 191 ARG C N 1
ATOM 6778 C CA . ARG C 1 203 ? 136.516 153.939 146.176 1.00 0.68 191 ARG C CA 1
ATOM 6779 C C . ARG C 1 203 ? 136.450 152.989 147.368 1.00 0.94 191 ARG C C 1
ATOM 6780 O O . ARG C 1 203 ? 136.416 151.758 147.205 1.00 2.04 191 ARG C O 1
ATOM 6788 N N . ALA C 1 204 ? 136.426 153.554 148.579 1.00 0.72 192 ALA C N 1
ATOM 6789 C CA . ALA C 1 204 ? 136.336 152.713 149.773 1.00 0.77 192 ALA C CA 1
ATOM 6790 C C . ALA C 1 204 ? 135.052 151.884 149.775 1.00 1.05 192 ALA C C 1
ATOM 6791 O O . ALA C 1 204 ? 135.071 150.690 150.112 1.00 1.75 192 ALA C O 1
ATOM 6793 N N . LEU C 1 205 ? 133.929 152.498 149.395 1.00 0.44 193 LEU C N 1
ATOM 6794 C CA . LEU C 1 205 ? 132.648 151.799 149.427 1.00 1.17 193 LEU C CA 1
ATOM 6795 C C . LEU C 1 205 ? 132.636 150.643 148.433 1.00 1.21 193 LEU C C 1
ATOM 6796 O O . LEU C 1 205 ? 132.114 149.559 148.721 1.00 2.21 193 LEU C O 1
ATOM 6801 N N . LEU C 1 206 ? 133.200 150.867 147.245 1.00 2.33 194 LEU C N 1
ATOM 6802 C CA . LEU C 1 206 ? 133.283 149.801 146.253 1.00 1.67 194 LEU C CA 1
ATOM 6803 C C . LEU C 1 206 ? 134.132 148.644 146.766 1.00 2.90 194 LEU C C 1
ATOM 6804 O O . LEU C 1 206 ? 133.718 147.474 146.696 1.00 4.40 194 LEU C O 1
ATOM 6809 N N . ALA C 1 207 ? 135.314 148.956 147.316 1.00 3.42 195 ALA C N 1
ATOM 6810 C CA . ALA C 1 207 ? 136.162 147.905 147.872 1.00 2.89 195 ALA C CA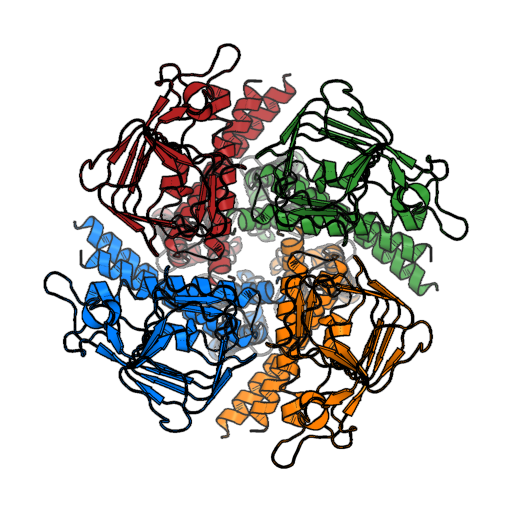 1
ATOM 6811 C C . ALA C 1 207 ? 135.422 147.116 148.943 1.00 5.03 195 ALA C C 1
ATOM 6812 O O . ALA C 1 207 ? 135.600 145.898 149.060 1.00 8.00 195 ALA C O 1
ATOM 6814 N N . ASN C 1 208 ? 134.585 147.793 149.733 1.00 3.64 196 ASN C N 1
ATOM 6815 C CA . ASN C 1 208 ? 133.714 147.072 150.656 1.00 2.53 196 ASN C CA 1
ATOM 6816 C C . ASN C 1 208 ? 132.808 146.110 149.899 1.00 5.05 196 ASN C C 1
ATOM 6817 O O . ASN C 1 208 ? 132.870 144.891 150.096 1.00 9.23 196 ASN C O 1
ATOM 6822 N N . LEU C 1 209 ? 132.062 146.636 148.927 1.00 3.77 197 LEU C N 1
ATOM 6823 C CA . LEU C 1 209 ? 131.052 145.867 148.209 1.00 6.52 197 LEU C CA 1
ATOM 6824 C C . LEU C 1 209 ? 131.624 144.740 147.368 1.00 7.58 197 LEU C C 1
ATOM 6825 O O . LEU C 1 209 ? 130.837 143.984 146.785 1.00 7.15 197 LEU C O 1
ATOM 6830 N N . HIS C 1 210 ? 132.948 144.593 147.274 1.00 6.74 198 HIS C N 1
ATOM 6831 C CA . HIS C 1 210 ? 133.466 143.446 146.529 1.00 7.96 198 HIS C CA 1
ATOM 6832 C C . HIS C 1 210 ? 133.154 142.134 147.243 1.00 12.52 198 HIS C C 1
ATOM 6833 O O . HIS C 1 210 ? 132.763 141.144 146.615 1.00 11.06 198 HIS C O 1
ATOM 6840 N N . SER C 1 211 ? 133.333 142.121 148.562 1.00 12.81 199 SER C N 1
ATOM 6841 C CA . SER C 1 211 ? 132.987 141.026 149.460 1.00 8.91 199 SER C CA 1
ATOM 6842 C C . SER C 1 211 ? 131.492 140.804 149.677 1.00 9.78 199 SER C C 1
ATOM 6843 O O . SER C 1 211 ? 131.127 139.767 150.236 1.00 12.32 199 SER C O 1
ATOM 6846 N N . GLU C 1 212 ? 130.636 141.774 149.363 1.00 8.53 200 GLU C N 1
ATOM 6847 C CA . GLU C 1 212 ? 129.394 141.892 150.113 1.00 5.69 200 GLU C CA 1
ATOM 6848 C C . GLU C 1 212 ? 128.317 142.578 149.285 1.00 3.00 200 GLU C C 1
ATOM 6849 O O . GLU C 1 212 ? 128.594 143.237 148.280 1.00 9.61 200 GLU C O 1
ATOM 6855 N N . GLY C 1 213 ? 127.074 142.417 149.737 1.00 2.67 201 GLY C N 1
ATOM 6856 C CA . GLY C 1 213 ? 125.944 143.090 149.135 1.00 1.77 201 GLY C CA 1
ATOM 6857 C C . GLY C 1 213 ? 125.456 142.400 147.876 1.00 1.22 201 GLY C C 1
ATOM 6858 O O . GLY C 1 213 ? 126.083 141.489 147.333 1.00 2.33 201 GLY C O 1
ATOM 6859 N N . SER C 1 214 ? 124.298 142.852 147.408 1.00 1.19 202 SER C N 1
ATOM 6860 C CA . SER C 1 214 ? 123.709 142.318 146.193 1.00 1.18 202 SER C CA 1
ATOM 6861 C C . SER C 1 214 ? 124.420 142.808 144.934 1.00 2.29 202 SER C C 1
ATOM 6862 O O . SER C 1 214 ? 125.178 143.782 144.956 1.00 1.96 202 SER C O 1
ATOM 6865 N N . GLU C 1 215 ? 124.171 142.106 143.825 1.00 4.11 203 GLU C N 1
ATOM 6866 C CA . GLU C 1 215 ? 124.782 142.502 142.531 1.00 5.13 203 GLU C CA 1
ATOM 6867 C C . GLU C 1 215 ? 124.354 143.940 142.205 1.00 2.72 203 GLU C C 1
ATOM 6868 O O . GLU C 1 215 ? 125.223 144.753 141.826 1.00 4.73 203 GLU C O 1
ATOM 6874 N N . ASP C 1 216 ? 123.059 144.232 142.353 1.00 3.90 204 ASP C N 1
ATOM 6875 C CA . ASP C 1 216 ? 122.580 145.580 142.065 1.00 3.84 204 ASP C CA 1
ATOM 6876 C C . ASP C 1 216 ? 123.294 146.666 142.859 1.00 2.87 204 ASP C C 1
ATOM 6877 O O . ASP C 1 216 ? 123.652 147.718 142.315 1.00 2.32 204 ASP C O 1
ATOM 6882 N N . THR C 1 217 ? 123.512 146.420 144.153 1.00 1.88 205 THR C N 1
ATOM 6883 C CA . THR C 1 217 ? 124.256 147.366 144.975 1.00 2.72 205 THR C CA 1
ATOM 6884 C C . THR C 1 217 ? 125.673 147.552 144.445 1.00 1.37 205 THR C C 1
ATOM 6885 O O . THR C 1 217 ? 126.166 148.684 144.349 1.00 3.14 205 THR C O 1
ATOM 6889 N N . TYR C 1 218 ? 126.329 146.453 144.062 1.00 1.32 206 TYR C N 1
ATOM 6890 C CA . TYR C 1 218 ? 127.692 146.535 143.548 1.00 2.77 206 TYR C CA 1
ATOM 6891 C C . TYR C 1 218 ? 127.753 147.373 142.277 1.00 1.98 206 TYR C C 1
ATOM 6892 O O . TYR C 1 218 ? 128.654 148.202 142.111 1.00 2.99 206 TYR C O 1
ATOM 6901 N N . TYR C 1 219 ? 126.799 147.170 141.370 1.00 2.59 207 TYR C N 1
ATOM 6902 C CA . TYR C 1 219 ? 126.859 147.828 140.073 1.00 3.38 207 TYR C CA 1
ATOM 6903 C C . TYR C 1 219 ? 126.456 149.292 140.195 1.00 2.28 207 TYR C C 1
ATOM 6904 O O . TYR C 1 219 ? 127.008 150.152 139.494 1.00 5.05 207 TYR C O 1
ATOM 6913 N N . ALA C 1 220 ? 125.530 149.598 141.107 1.00 2.61 208 ALA C N 1
ATOM 6914 C CA . ALA C 1 220 ? 125.252 150.989 141.442 1.00 2.05 208 ALA C CA 1
ATOM 6915 C C . ALA C 1 220 ? 126.489 151.664 142.018 1.00 1.62 208 ALA C C 1
ATOM 6916 O O . ALA C 1 220 ? 126.765 152.831 141.720 1.00 2.21 208 ALA C O 1
ATOM 6918 N N . ALA C 1 221 ? 127.253 150.940 142.842 1.00 2.03 209 ALA C N 1
ATOM 6919 C CA . ALA C 1 221 ? 128.494 151.489 143.377 1.00 2.50 209 ALA C CA 1
ATOM 6920 C C . ALA C 1 221 ? 129.522 151.727 142.278 1.00 1.95 209 ALA C C 1
ATOM 6921 O O . ALA C 1 221 ? 130.254 152.719 142.315 1.00 5.91 209 ALA C O 1
ATOM 6923 N N . VAL C 1 222 ? 129.611 150.814 141.309 1.00 2.55 210 VAL C N 1
ATOM 6924 C CA . VAL C 1 222 ? 130.527 151.012 140.185 1.00 3.17 210 VAL C CA 1
ATOM 6925 C C . VAL C 1 222 ? 130.147 152.269 139.411 1.00 3.08 210 VAL C C 1
ATOM 6926 O O . VAL C 1 222 ? 131.001 153.108 139.086 1.00 4.44 210 VAL C O 1
ATOM 6930 N N . LYS C 1 223 ? 128.851 152.419 139.116 1.00 4.37 211 LYS C N 1
ATOM 6931 C CA . LYS C 1 223 ? 128.366 153.630 138.460 1.00 4.52 211 LYS C CA 1
ATOM 6932 C C . LYS C 1 223 ? 128.745 154.875 139.251 1.00 4.04 211 LYS C C 1
ATOM 6933 O O . LYS C 1 223 ? 129.306 155.836 138.702 1.00 6.67 211 LYS C O 1
ATOM 6939 N N . ALA C 1 224 ? 128.448 154.868 140.552 1.00 3.06 212 ALA C N 1
ATOM 6940 C CA . ALA C 1 224 ? 128.708 156.033 141.385 1.00 3.34 212 ALA C CA 1
ATOM 6941 C C . ALA C 1 224 ? 130.193 156.358 141.430 1.00 1.87 212 ALA C C 1
ATOM 6942 O O . ALA C 1 224 ? 130.574 157.531 141.379 1.00 4.97 212 ALA C O 1
ATOM 6944 N N . SER C 1 225 ? 131.053 155.340 141.508 1.00 4.06 213 SER C N 1
ATOM 6945 C CA . SER C 1 225 ? 132.468 155.631 141.689 1.00 3.62 213 SER C CA 1
ATOM 6946 C C . SER C 1 225 ? 133.094 156.116 140.389 1.00 6.27 213 SER C C 1
ATOM 6947 O O . SER C 1 225 ? 133.951 157.006 140.407 1.00 9.89 213 SER C O 1
ATOM 6950 N N . THR C 1 226 ? 132.649 155.583 139.248 1.00 6.03 214 THR C N 1
ATOM 6951 C CA . THR C 1 226 ? 133.116 156.110 137.969 1.00 7.00 214 THR C CA 1
ATOM 6952 C C . THR C 1 226 ? 132.694 157.567 137.796 1.00 5.86 214 THR C C 1
ATOM 6953 O O . THR C 1 226 ? 133.516 158.437 137.459 1.00 7.95 214 THR C O 1
ATOM 6957 N N . LEU C 1 227 ? 131.409 157.853 138.043 1.00 6.09 215 LEU C N 1
ATOM 6958 C CA . LEU C 1 227 ? 130.926 159.223 137.914 1.00 5.89 215 LEU C CA 1
ATOM 6959 C C . LEU C 1 227 ? 131.667 160.163 138.859 1.00 6.03 215 LEU C C 1
ATOM 6960 O O . LEU C 1 227 ? 132.047 161.271 138.466 1.00 7.69 215 LEU C O 1
ATOM 6965 N N . SER C 1 228 ? 131.894 159.735 140.103 1.00 6.59 216 SER C N 1
ATOM 6966 C CA . SER C 1 228 ? 132.573 160.586 141.073 1.00 5.39 216 SER C CA 1
ATOM 6967 C C . SER C 1 228 ? 134.029 160.822 140.690 1.00 6.49 216 SER C C 1
ATOM 6968 O O . SER C 1 228 ? 134.544 161.931 140.861 1.00 9.31 216 SER C O 1
ATOM 6971 N N . GLU C 1 229 ? 134.710 159.793 140.177 1.00 6.89 217 GLU C N 1
ATOM 6972 C CA . GLU C 1 229 ? 136.091 159.961 139.735 1.00 10.33 217 GLU C CA 1
ATOM 6973 C C . GLU C 1 229 ? 136.179 160.995 138.620 1.00 8.35 217 GLU C C 1
ATOM 6974 O O . GLU C 1 229 ? 137.049 161.878 138.636 1.00 8.90 217 GLU C O 1
ATOM 6980 N N . ASN C 1 230 ? 135.242 160.935 137.671 1.00 7.60 218 ASN C N 1
ATOM 6981 C CA . ASN C 1 230 ? 135.303 161.882 136.561 1.00 10.47 218 ASN C CA 1
ATOM 6982 C C . ASN C 1 230 ? 134.888 163.288 136.995 1.00 9.24 218 ASN C C 1
ATOM 6983 O O . ASN C 1 230 ? 135.462 164.277 136.521 1.00 7.88 218 ASN C O 1
ATOM 6988 N N . ARG C 1 231 ? 133.932 163.392 137.919 1.00 6.02 219 ARG C N 1
ATOM 6989 C CA . ARG C 1 231 ? 133.565 164.697 138.462 1.00 5.18 219 ARG C CA 1
ATOM 6990 C C . ARG C 1 231 ? 134.730 165.316 139.226 1.00 5.74 219 ARG C C 1
ATOM 6991 O O . ARG C 1 231 ? 134.964 166.525 139.139 1.00 7.80 219 ARG C O 1
ATOM 6999 N N . ALA C 1 232 ? 135.472 164.500 139.978 1.00 4.83 220 ALA C N 1
ATOM 7000 C CA . ALA C 1 232 ? 136.638 165.001 140.695 1.00 4.82 220 ALA C CA 1
ATOM 7001 C C . ALA C 1 232 ? 137.725 165.459 139.730 1.00 7.09 220 ALA C C 1
ATOM 7002 O O . ALA C 1 232 ? 138.401 166.463 139.983 1.00 9.19 220 ALA C O 1
ATOM 7004 N N . ARG C 1 233 ? 137.916 164.731 138.627 1.00 7.08 221 ARG C N 1
ATOM 7005 C CA . ARG C 1 233 ? 138.861 165.188 137.609 1.00 10.38 221 ARG C CA 1
ATOM 7006 C C . ARG C 1 233 ? 138.447 166.545 137.046 1.00 10.98 221 ARG C C 1
ATOM 7007 O O . ARG C 1 233 ? 139.273 167.460 136.922 1.00 14.18 221 ARG C O 1
ATOM 7015 N N . ILE C 1 234 ? 137.160 166.696 136.716 1.00 8.37 222 ILE C N 1
ATOM 7016 C CA . ILE C 1 234 ? 136.661 167.977 136.216 1.00 10.55 222 ILE C CA 1
ATOM 7017 C C . ILE C 1 234 ? 136.904 169.080 137.241 1.00 15.50 222 ILE C C 1
ATOM 7018 O O . ILE C 1 234 ? 137.341 170.186 136.901 1.00 14.09 222 ILE C O 1
ATOM 7023 N N . ALA C 1 235 ? 136.616 168.793 138.512 1.00 14.85 223 ALA C N 1
ATOM 7024 C CA . ALA C 1 235 ? 136.746 169.802 139.557 1.00 13.50 223 ALA C CA 1
ATOM 7025 C C . ALA C 1 235 ? 138.197 170.223 139.755 1.00 15.34 223 ALA C C 1
ATOM 7026 O O . ALA C 1 235 ? 138.486 171.414 139.916 1.00 16.46 223 ALA C O 1
ATOM 7028 N N . ARG C 1 236 ? 139.123 169.262 139.759 1.00 16.89 224 ARG C N 1
ATOM 7029 C CA . ARG C 1 236 ? 140.532 169.606 139.920 1.00 18.12 224 ARG C CA 1
ATOM 7030 C C . ARG C 1 236 ? 141.045 170.395 138.721 1.00 22.82 224 ARG C C 1
ATOM 7031 O O . ARG C 1 236 ? 141.856 171.318 138.878 1.00 24.60 224 ARG C O 1
ATOM 7039 N N . ALA C 1 237 ? 140.575 170.060 137.517 1.00 18.06 225 ALA C N 1
ATOM 7040 C CA . ALA C 1 237 ? 140.940 170.858 136.351 1.00 19.04 225 ALA C CA 1
ATOM 7041 C C . ALA C 1 237 ? 140.407 172.281 136.469 1.00 22.11 225 ALA C C 1
ATOM 7042 O O . ALA C 1 237 ? 141.098 173.244 136.112 1.00 32.16 225 ALA C O 1
ATOM 7044 N N . LEU C 1 238 ? 139.178 172.435 136.967 1.00 21.29 226 LEU C N 1
ATOM 7045 C CA . LEU C 1 238 ? 138.624 173.771 137.165 1.00 22.40 226 LEU C CA 1
ATOM 7046 C C . LEU C 1 238 ? 139.427 174.553 138.198 1.00 25.38 226 LEU C C 1
ATOM 7047 O O . LEU C 1 238 ? 139.639 175.762 138.042 1.00 31.97 226 LEU C O 1
ATOM 7052 N N . ILE C 1 239 ? 139.876 173.881 139.261 1.00 20.27 227 ILE C N 1
ATOM 7053 C CA . ILE C 1 239 ? 140.732 174.542 140.244 1.00 27.90 227 ILE C CA 1
ATOM 7054 C C . ILE C 1 239 ? 142.015 175.022 139.578 1.00 31.18 227 ILE C C 1
ATOM 7055 O O . ILE C 1 239 ? 142.435 176.173 139.748 1.00 35.81 227 ILE C O 1
ATOM 7060 N N . LYS C 1 240 ? 142.661 174.136 138.812 1.00 32.27 228 LYS C N 1
ATOM 7061 C CA . LYS C 1 240 ? 143.923 174.492 138.169 1.00 28.85 228 LYS C CA 1
ATOM 7062 C C . LYS C 1 240 ? 143.740 175.620 137.167 1.00 35.31 228 LYS C C 1
ATOM 7063 O O . LYS C 1 240 ? 144.682 176.380 136.910 1.00 41.06 228 LYS C O 1
ATOM 7069 N N . ILE C 1 241 ? 142.552 175.724 136.571 1.00 34.76 229 ILE C N 1
ATOM 7070 C CA . ILE C 1 241 ? 142.254 176.860 135.706 1.00 35.59 229 ILE C CA 1
ATOM 7071 C C . ILE C 1 241 ? 142.140 178.137 136.529 1.00 36.46 229 ILE C C 1
ATOM 7072 O O . ILE C 1 241 ? 142.821 179.133 136.256 1.00 42.71 229 ILE C O 1
ATOM 7077 N N . ASN C 1 242 ? 141.345 178.092 137.603 1.00 37.87 230 ASN C N 1
ATOM 7078 C CA . ASN C 1 242 ? 141.105 179.282 138.415 1.00 38.06 230 ASN C CA 1
ATOM 7079 C C . ASN C 1 242 ? 142.399 179.822 139.015 1.00 39.27 230 ASN C C 1
ATOM 7080 O O . ASN C 1 242 ? 142.614 181.039 139.048 1.00 44.67 230 ASN C O 1
ATOM 7085 N N . SER C 1 243 ? 143.267 178.938 139.494 1.00 37.74 231 SER C N 1
ATOM 7086 C CA . SER C 1 243 ? 144.540 179.359 140.068 1.00 38.07 231 SER C CA 1
ATOM 7087 C C . SER C 1 243 ? 145.540 179.714 138.973 1.00 39.03 231 SER C C 1
ATOM 7088 O O . SER C 1 243 ? 145.379 180.711 138.269 1.00 40.76 231 SER C O 1
ATOM 7091 N N . ARG C 1 254 ? 152.341 181.469 133.998 1.00 44.91 242 ARG C N 1
ATOM 7092 C CA . ARG C 1 254 ? 151.019 181.109 134.497 1.00 43.49 242 ARG C CA 1
ATOM 7093 C C . ARG C 1 254 ? 150.117 180.633 133.364 1.00 44.02 242 ARG C C 1
ATOM 7094 O O . ARG C 1 254 ? 149.129 179.936 133.596 1.00 45.82 242 ARG C O 1
ATOM 7102 N N . ALA C 1 255 ? 150.465 181.016 132.133 1.00 43.96 243 ALA C N 1
ATOM 7103 C CA . ALA C 1 255 ? 149.697 180.566 130.977 1.00 43.53 243 ALA C CA 1
ATOM 7104 C C . ALA C 1 255 ? 149.832 179.065 130.764 1.00 43.84 243 ALA C C 1
ATOM 7105 O O . ALA C 1 255 ? 148.895 178.422 130.275 1.00 46.08 243 ALA C O 1
ATOM 7107 N N . VAL C 1 256 ? 150.984 178.491 131.121 1.00 44.48 244 VAL C N 1
ATOM 7108 C CA . VAL C 1 256 ? 151.160 177.045 131.017 1.00 42.26 244 VAL C CA 1
ATOM 7109 C C . VAL C 1 256 ? 150.181 176.325 131.934 1.00 43.46 244 VAL C C 1
ATOM 7110 O O . VAL C 1 256 ? 149.574 175.317 131.551 1.00 45.45 244 VAL C O 1
ATOM 7114 N N . SER C 1 257 ? 150.009 176.832 133.157 1.00 44.44 245 SER C N 1
ATOM 7115 C CA . SER C 1 257 ? 149.069 176.214 134.086 1.00 40.86 245 SER C CA 1
ATOM 7116 C C . SER C 1 257 ? 147.638 176.327 133.575 1.00 42.77 245 SER C C 1
ATOM 7117 O O . SER C 1 257 ? 146.846 175.388 133.714 1.00 42.71 245 SER C O 1
ATOM 7120 N N . PHE C 1 258 ? 147.288 177.471 132.981 1.00 43.01 246 PHE C N 1
ATOM 7121 C CA . PHE C 1 258 ? 145.952 177.635 132.416 1.00 40.36 246 PHE C CA 1
ATOM 7122 C C . PHE C 1 258 ? 145.716 176.660 131.270 1.00 41.01 246 PHE C C 1
ATOM 7123 O O . PHE C 1 258 ? 144.652 176.032 131.187 1.00 40.70 246 PHE C O 1
ATOM 7131 N N . LEU C 1 259 ? 146.702 176.516 130.380 1.00 41.32 247 LEU C N 1
ATOM 7132 C CA . LEU C 1 259 ? 146.572 175.570 129.276 1.00 39.08 247 LEU C CA 1
ATOM 7133 C C . LEU C 1 259 ? 146.435 174.144 129.789 1.00 39.27 247 LEU C C 1
ATOM 7134 O O . LEU C 1 259 ? 145.614 173.369 129.282 1.00 40.39 247 LEU C O 1
ATOM 7139 N N . THR C 1 260 ? 147.229 173.779 130.796 1.00 39.74 248 THR C N 1
ATOM 7140 C CA . THR C 1 260 ? 147.169 172.424 131.330 1.00 37.21 248 THR C CA 1
ATOM 7141 C C . THR C 1 260 ? 145.835 172.156 132.019 1.00 36.95 248 THR C C 1
ATOM 7142 O O . THR C 1 260 ? 145.256 171.077 131.845 1.00 38.63 248 THR C O 1
ATOM 7146 N N . GLY C 1 261 ? 145.317 173.134 132.765 1.00 36.76 249 GLY C N 1
ATOM 7147 C CA . GLY C 1 261 ? 144.007 172.977 133.372 1.00 33.97 249 GLY C CA 1
ATOM 7148 C C . GLY C 1 261 ? 142.897 172.854 132.348 1.00 32.63 249 GLY C C 1
ATOM 7149 O O . GLY C 1 261 ? 141.986 172.039 132.503 1.00 35.86 249 GLY C O 1
ATOM 7150 N N . PHE C 1 262 ? 142.956 173.661 131.285 1.00 33.17 250 PHE C N 1
ATOM 7151 C CA . PHE C 1 262 ? 141.948 173.566 130.233 1.00 35.21 250 PHE C CA 1
ATOM 7152 C C . PHE C 1 262 ? 142.003 172.211 129.536 1.00 33.28 250 PHE C C 1
ATOM 7153 O O . PHE C 1 262 ? 140.960 171.600 129.260 1.00 34.09 250 PHE C O 1
ATOM 7161 N N . ALA C 1 263 ? 143.212 171.726 129.241 1.00 33.09 251 ALA C N 1
ATOM 7162 C CA . ALA C 1 263 ? 143.341 170.423 128.594 1.00 30.25 251 ALA C CA 1
ATOM 7163 C C . ALA C 1 263 ? 142.837 169.310 129.502 1.00 31.90 251 ALA C C 1
ATOM 7164 O O . ALA C 1 263 ? 142.158 168.383 129.047 1.00 31.34 251 ALA C O 1
ATOM 7166 N N . SER C 1 264 ? 143.156 169.395 130.794 1.00 31.91 252 SER C N 1
ATOM 7167 C CA . SER C 1 264 ? 142.668 168.430 131.771 1.00 25.78 252 SER C CA 1
ATOM 7168 C C . SER C 1 264 ? 141.149 168.450 131.847 1.00 23.07 252 SER C C 1
ATOM 7169 O O . SER C 1 264 ? 140.510 167.397 131.951 1.00 26.30 252 SER C O 1
ATOM 7172 N N . ALA C 1 265 ? 140.552 169.644 131.800 1.00 28.02 253 ALA C N 1
ATOM 7173 C CA . ALA C 1 265 ? 139.098 169.752 131.856 1.00 24.36 253 ALA C CA 1
ATOM 7174 C C . ALA C 1 265 ? 138.450 169.128 130.631 1.00 23.71 253 ALA C C 1
ATOM 7175 O O . ALA C 1 265 ? 137.457 168.401 130.750 1.00 25.45 253 ALA C O 1
ATOM 7177 N N . ILE C 1 266 ? 139.000 169.398 129.447 1.00 27.99 254 ILE C N 1
ATOM 7178 C CA . ILE C 1 266 ? 138.477 168.781 128.230 1.00 26.79 254 ILE C CA 1
ATOM 7179 C C . ILE C 1 266 ? 138.618 167.265 128.302 1.00 24.64 254 ILE C C 1
ATOM 7180 O O . ILE C 1 266 ? 137.747 166.518 127.835 1.00 25.83 254 ILE C O 1
ATOM 7185 N N . SER C 1 267 ? 139.762 166.788 128.800 1.00 24.88 255 SER C N 1
ATOM 7186 C CA . SER C 1 267 ? 139.997 165.352 128.887 1.00 19.73 255 SER C CA 1
ATOM 7187 C C . SER C 1 267 ? 139.002 164.694 129.833 1.00 22.87 255 SER C C 1
ATOM 7188 O O . SER C 1 267 ? 138.450 163.627 129.531 1.00 21.24 255 SER C O 1
ATOM 7191 N N . ALA C 1 268 ? 138.750 165.329 130.978 1.00 23.85 256 ALA C N 1
ATOM 7192 C CA . ALA C 1 268 ? 137.774 164.803 131.922 1.00 19.29 256 ALA C CA 1
ATOM 7193 C C . ALA C 1 268 ? 136.368 164.834 131.336 1.00 17.71 256 ALA C C 1
ATOM 7194 O O . ALA C 1 268 ? 135.578 163.912 131.558 1.00 19.02 256 ALA C O 1
ATOM 7196 N N . VAL C 1 269 ? 136.043 165.880 130.571 1.00 19.34 257 VAL C N 1
ATOM 7197 C CA . VAL C 1 269 ? 134.728 165.967 129.933 1.00 22.08 257 VAL C CA 1
ATOM 7198 C C . VAL C 1 269 ? 134.541 164.801 128.968 1.00 20.05 257 VAL C C 1
ATOM 7199 O O . VAL C 1 269 ? 133.501 164.126 128.948 1.00 23.54 257 VAL C O 1
ATOM 7203 N N . VAL C 1 270 ? 135.571 164.550 128.165 1.00 15.24 258 VAL C N 1
ATOM 7204 C CA . VAL C 1 270 ? 135.548 163.527 127.126 1.00 19.12 258 VAL C CA 1
ATOM 7205 C C . VAL C 1 270 ? 135.425 162.153 127.771 1.00 20.32 258 VAL C C 1
ATOM 7206 O O . VAL C 1 270 ? 134.662 161.292 127.312 1.00 18.40 258 VAL C O 1
ATOM 7210 N N . GLY C 1 271 ? 136.151 161.938 128.871 1.00 20.00 259 GLY C N 1
ATOM 7211 C CA . GLY C 1 271 ? 136.071 160.646 129.526 1.00 19.94 259 GLY C CA 1
ATOM 7212 C C . GLY C 1 271 ? 134.735 160.468 130.221 1.00 20.80 259 GLY C C 1
ATOM 7213 O O . GLY C 1 271 ? 134.191 159.361 130.240 1.00 24.52 259 GLY C O 1
ATOM 7214 N N . MET C 1 272 ? 134.160 161.553 130.750 1.00 19.80 260 MET C N 1
ATOM 7215 C CA . MET C 1 272 ? 132.781 161.492 131.225 1.00 22.15 260 MET C CA 1
ATOM 7216 C C . MET C 1 272 ? 131.866 160.979 130.126 1.00 17.56 260 MET C C 1
ATOM 7217 O O . MET C 1 272 ? 131.094 160.034 130.326 1.00 23.52 260 MET C O 1
ATOM 7222 N N . LEU C 1 273 ? 131.960 161.589 128.944 1.00 21.63 261 LEU C N 1
ATOM 7223 C CA . LEU C 1 273 ? 131.039 161.253 127.862 1.00 19.99 261 LEU C CA 1
ATOM 7224 C C . LEU C 1 273 ? 131.183 159.793 127.443 1.00 18.60 261 LEU C C 1
ATOM 7225 O O . LEU C 1 273 ? 130.192 159.051 127.378 1.00 22.75 261 LEU C O 1
ATOM 7230 N N . ILE C 1 274 ? 132.415 159.360 127.161 1.00 18.71 262 ILE C N 1
ATOM 7231 C CA . ILE C 1 274 ? 132.620 157.986 126.700 1.00 17.78 262 ILE C CA 1
ATOM 7232 C C . ILE C 1 274 ? 132.221 156.983 127.778 1.00 17.14 262 ILE C C 1
ATOM 7233 O O . ILE C 1 274 ? 131.560 155.977 127.491 1.00 19.68 262 ILE C O 1
ATOM 7238 N N . LEU C 1 275 ? 132.618 157.228 129.031 1.00 15.14 263 LEU C N 1
ATOM 7239 C CA . LEU C 1 275 ? 132.295 156.275 130.087 1.00 16.78 263 LEU C CA 1
ATOM 7240 C C . LEU C 1 275 ? 130.791 156.188 130.314 1.00 16.77 263 LEU C C 1
ATOM 7241 O O . LEU C 1 275 ? 130.253 155.095 130.522 1.00 23.36 263 LEU C O 1
ATOM 7246 N N . LEU C 1 276 ? 130.096 157.327 130.263 1.00 16.79 264 LEU C N 1
ATOM 7247 C CA . LEU C 1 276 ? 128.646 157.324 130.404 1.00 16.16 264 LEU C CA 1
ATOM 7248 C C . LEU C 1 276 ? 127.991 156.533 129.281 1.00 18.01 264 LEU C C 1
ATOM 7249 O O . LEU C 1 276 ? 127.104 155.707 129.527 1.00 23.12 264 LEU C O 1
ATOM 7254 N N . VAL C 1 277 ? 128.431 156.754 128.039 1.00 18.09 265 VAL C N 1
ATOM 7255 C CA . VAL C 1 277 ? 127.837 156.037 126.911 1.00 21.00 265 VAL C CA 1
ATOM 7256 C C . VAL C 1 277 ? 128.067 154.537 127.053 1.00 17.06 265 VAL C C 1
ATOM 7257 O O . VAL C 1 277 ? 127.142 153.727 126.905 1.00 21.41 265 VAL C O 1
ATOM 7261 N N . MET C 1 278 ? 129.304 154.142 127.363 1.00 15.93 266 MET C N 1
ATOM 7262 C CA . MET C 1 278 ? 129.617 152.720 127.450 1.00 15.43 266 MET C CA 1
ATOM 7263 C C . MET C 1 278 ? 128.858 152.053 128.592 1.00 15.98 266 MET C C 1
ATOM 7264 O O . MET C 1 278 ? 128.305 150.958 128.426 1.00 20.03 266 MET C O 1
ATOM 7269 N N . GLY C 1 279 ? 128.796 152.703 129.758 1.00 15.84 267 GLY C N 1
ATOM 7270 C CA . GLY C 1 279 ? 128.146 152.065 130.889 1.00 14.36 267 GLY C CA 1
ATOM 7271 C C . GLY C 1 279 ? 126.636 152.040 130.755 1.00 17.82 267 GLY C C 1
ATOM 7272 O O . GLY C 1 279 ? 125.983 151.100 131.216 1.00 21.51 267 GLY C O 1
ATOM 7273 N N . SER C 1 280 ? 126.056 153.063 130.122 1.00 16.53 268 SER C N 1
ATOM 7274 C CA . SER C 1 280 ? 124.640 152.997 129.784 1.00 19.17 268 SER C CA 1
ATOM 7275 C C . SER C 1 280 ? 124.370 151.888 128.776 1.00 23.28 268 SER C C 1
ATOM 7276 O O . SER C 1 280 ? 123.323 151.232 128.828 1.00 29.54 268 SER C O 1
ATOM 7279 N N . LEU C 1 281 ? 125.308 151.657 127.853 1.00 18.40 269 LEU C N 1
ATOM 7280 C CA . LEU C 1 281 ? 125.101 150.660 126.812 1.00 19.26 269 LEU C CA 1
ATOM 7281 C C . LEU C 1 281 ? 125.368 149.232 127.266 1.00 18.02 269 LEU C C 1
ATOM 7282 O O . LEU C 1 281 ? 124.920 148.295 126.596 1.00 23.96 269 LEU C O 1
ATOM 7287 N N . ASN C 1 282 ? 126.089 149.032 128.372 1.00 19.33 270 ASN C N 1
ATOM 7288 C CA . ASN C 1 282 ? 126.371 147.675 128.828 1.00 17.41 270 ASN C CA 1
ATOM 7289 C C . ASN C 1 282 ? 125.988 147.447 130.288 1.00 18.87 270 ASN C C 1
ATOM 7290 O O . ASN C 1 282 ? 126.450 146.474 130.894 1.00 17.55 270 ASN C O 1
ATOM 7295 N N . GLY C 1 283 ? 125.158 148.312 130.866 1.00 21.17 271 GLY C N 1
ATOM 7296 C CA . GLY C 1 283 ? 124.793 148.145 132.264 1.00 19.34 271 GLY C CA 1
ATOM 7297 C C . GLY C 1 283 ? 125.967 148.254 133.209 1.00 19.95 271 GLY C C 1
ATOM 7298 O O . GLY C 1 283 ? 125.974 147.615 134.266 1.00 22.45 271 GLY C O 1
ATOM 7299 N N . TRP C 1 284 ? 126.971 149.047 132.839 1.00 16.09 272 TRP C N 1
ATOM 7300 C CA . TRP C 1 284 ? 128.167 149.288 133.645 1.00 14.35 272 TRP C CA 1
ATOM 7301 C C . TRP C 1 284 ? 128.920 147.987 133.910 1.00 17.93 272 TRP C C 1
ATOM 7302 O O . TRP C 1 284 ? 129.416 147.744 135.012 1.00 18.60 272 TRP C O 1
ATOM 7313 N N . GLY C 1 285 ? 129.004 147.144 132.883 1.00 18.18 273 GLY C N 1
ATOM 7314 C CA . GLY C 1 285 ? 129.712 145.886 132.989 1.00 19.20 273 GLY C CA 1
ATOM 7315 C C . GLY C 1 285 ? 128.908 144.745 133.562 1.00 20.49 273 GLY C C 1
ATOM 7316 O O . GLY C 1 285 ? 129.493 143.742 133.982 1.00 31.03 273 GLY C O 1
ATOM 7317 N N . SER C 1 286 ? 127.582 144.860 133.593 1.00 22.18 274 SER C N 1
ATOM 7318 C CA . SER C 1 286 ? 126.730 143.851 134.204 1.00 21.74 274 SER C CA 1
ATOM 7319 C C . SER C 1 286 ? 126.143 142.859 133.210 1.00 24.40 274 SER C C 1
ATOM 7320 O O . SER C 1 286 ? 126.206 141.650 133.452 1.00 31.95 274 SER C O 1
ATOM 7323 N N . SER C 1 287 ? 125.559 143.318 132.102 1.00 23.60 275 SER C N 1
ATOM 7324 C CA . SER C 1 287 ? 124.652 142.473 131.331 1.00 25.23 275 SER C CA 1
ATOM 7325 C C . SER C 1 287 ? 125.153 142.368 129.895 1.00 20.59 275 SER C C 1
ATOM 7326 O O . SER C 1 287 ? 125.143 143.356 129.152 1.00 22.29 275 SER C O 1
ATOM 7329 N N . ILE C 1 288 ? 125.589 141.164 129.515 1.00 19.63 276 ILE C N 1
ATOM 7330 C CA . ILE C 1 288 ? 126.009 140.898 128.142 1.00 23.06 276 ILE C CA 1
ATOM 7331 C C . ILE C 1 288 ? 124.836 141.051 127.185 1.00 18.20 276 ILE C C 1
ATOM 7332 O O . ILE C 1 288 ? 125.010 141.465 126.031 1.00 23.31 276 ILE C O 1
ATOM 7337 N N . SER C 1 289 ? 123.626 140.730 127.649 1.00 22.70 277 SER C N 1
ATOM 7338 C CA . SER C 1 289 ? 122.454 140.738 126.780 1.00 20.85 277 SER C CA 1
ATOM 7339 C C . SER C 1 289 ? 122.160 142.131 126.243 1.00 18.82 277 SER C C 1
ATOM 7340 O O . SER C 1 289 ? 121.828 142.298 125.065 1.00 21.88 277 SER C O 1
ATOM 7343 N N . ARG C 1 290 ? 122.296 143.157 127.089 1.00 17.96 278 ARG C N 1
ATOM 7344 C CA . ARG C 1 290 ? 122.050 144.522 126.631 1.00 20.03 278 ARG C CA 1
ATOM 7345 C C . ARG C 1 290 ? 123.042 144.923 125.544 1.00 18.05 278 ARG C C 1
ATOM 7346 O O . ARG C 1 290 ? 122.667 145.571 124.560 1.00 20.15 278 ARG C O 1
ATOM 7354 N N . ALA C 1 291 ? 124.316 144.561 125.714 1.00 17.74 279 ALA C N 1
ATOM 7355 C CA . ALA C 1 291 ? 125.312 144.860 124.691 1.00 19.68 279 ALA C CA 1
ATOM 7356 C C . ALA C 1 291 ? 125.008 144.119 123.395 1.00 17.23 279 ALA C C 1
ATOM 7357 O O . ALA C 1 291 ? 125.122 144.689 122.302 1.00 22.44 279 ALA C O 1
ATOM 7359 N N . MET C 1 292 ? 124.604 142.850 123.499 1.00 19.25 280 MET C N 1
ATOM 7360 C CA . MET C 1 292 ? 124.163 142.113 122.319 1.00 18.81 280 MET C CA 1
ATOM 7361 C C . MET C 1 292 ? 123.008 142.830 121.631 1.00 19.44 280 MET C C 1
ATOM 7362 O O . MET C 1 292 ? 122.947 142.892 120.398 1.00 21.20 280 MET C O 1
ATOM 7367 N N . LEU C 1 293 ? 122.093 143.396 122.418 1.00 20.89 281 LEU C N 1
ATOM 7368 C CA . LEU C 1 293 ? 120.904 144.016 121.848 1.00 20.80 281 LEU C CA 1
ATOM 7369 C C . LEU C 1 293 ? 121.231 145.340 121.165 1.00 20.26 281 LEU C C 1
ATOM 7370 O O . LEU C 1 293 ? 120.688 145.630 120.094 1.00 27.88 281 LEU C O 1
ATOM 7375 N N . VAL C 1 294 ? 122.110 146.152 121.759 1.00 20.70 282 VAL C N 1
ATOM 7376 C CA . VAL C 1 294 ? 122.525 147.363 121.052 1.00 21.15 282 VAL C CA 1
ATOM 7377 C C . VAL C 1 294 ? 123.322 147.018 119.798 1.00 18.71 282 VAL C C 1
ATOM 7378 O O . VAL C 1 294 ? 123.198 147.702 118.772 1.00 27.90 282 VAL C O 1
ATOM 7382 N N . GLY C 1 295 ? 124.121 145.946 119.835 1.00 21.06 283 GLY C N 1
ATOM 7383 C CA . GLY C 1 295 ? 124.802 145.512 118.624 1.00 18.18 283 GLY C CA 1
ATOM 7384 C C . GLY C 1 295 ? 123.824 145.129 117.533 1.00 20.39 283 GLY C C 1
ATOM 7385 O O . GLY C 1 295 ? 123.974 145.523 116.372 1.00 23.41 283 GLY C O 1
ATOM 7386 N N . VAL C 1 296 ? 122.788 144.375 117.903 1.00 22.56 284 VAL C N 1
ATOM 7387 C CA . VAL C 1 296 ? 121.799 143.930 116.929 1.00 21.84 284 VAL C CA 1
ATOM 7388 C C . VAL C 1 296 ? 121.006 145.115 116.386 1.00 20.71 284 VAL C C 1
ATOM 7389 O O . VAL C 1 296 ? 120.734 145.181 115.182 1.00 20.73 284 VAL C O 1
ATOM 7393 N N . VAL C 1 297 ? 120.689 146.087 117.244 1.00 21.71 285 VAL C N 1
ATOM 7394 C CA . VAL C 1 297 ? 119.961 147.274 116.801 1.00 18.02 285 VAL C CA 1
ATOM 7395 C C . VAL C 1 297 ? 120.797 148.074 115.808 1.00 18.78 285 VAL C C 1
ATOM 7396 O O . VAL C 1 297 ? 120.299 148.511 114.763 1.00 22.82 285 VAL C O 1
ATOM 7400 N N . ALA C 1 298 ? 122.079 148.285 116.120 1.00 19.82 286 ALA C N 1
ATOM 7401 C CA . ALA C 1 298 ? 122.942 149.044 115.218 1.00 17.71 286 ALA C CA 1
ATOM 7402 C C . ALA C 1 298 ? 123.103 148.331 113.879 1.00 15.53 286 ALA C C 1
ATOM 7403 O O . ALA C 1 298 ? 123.031 148.957 112.811 1.00 23.55 286 ALA C O 1
ATOM 7405 N N . ILE C 1 299 ? 123.321 147.014 113.920 1.00 13.10 287 ILE C N 1
ATOM 7406 C CA . ILE C 1 299 ? 123.461 146.237 112.692 1.00 13.18 287 ILE C CA 1
ATOM 7407 C C . ILE C 1 299 ? 122.183 146.331 111.867 1.00 18.14 287 ILE C C 1
ATOM 7408 O O . ILE C 1 299 ? 122.225 146.493 110.642 1.00 17.21 287 ILE C O 1
ATOM 7413 N N . SER C 1 300 ? 121.029 146.228 112.530 1.00 17.53 288 SER C N 1
ATOM 7414 C CA . SER C 1 300 ? 119.752 146.317 111.829 1.00 21.16 288 SER C CA 1
ATOM 7415 C C . SER C 1 300 ? 119.566 147.681 111.181 1.00 18.36 288 SER C C 1
ATOM 7416 O O . SER C 1 300 ? 119.070 147.775 110.055 1.00 25.16 288 SER C O 1
ATOM 7419 N N . CYS C 1 301 ? 119.943 148.752 111.883 1.00 17.30 289 CYS C N 1
ATOM 7420 C CA . CYS C 1 301 ? 119.811 150.090 111.313 1.00 18.18 289 CYS C CA 1
ATOM 7421 C C . CYS C 1 301 ? 120.692 150.250 110.078 1.00 22.97 289 CYS C C 1
ATOM 7422 O O . CYS C 1 301 ? 120.250 150.778 109.047 1.00 25.94 289 CYS C O 1
ATOM 7425 N N . VAL C 1 302 ? 121.940 149.783 110.158 1.00 22.92 290 VAL C N 1
ATOM 7426 C CA . VAL C 1 302 ? 122.833 149.889 109.005 1.00 21.39 290 VAL C CA 1
ATOM 7427 C C . VAL C 1 302 ? 122.313 149.045 107.845 1.00 20.71 290 VAL C C 1
ATOM 7428 O O . VAL C 1 302 ? 122.389 149.450 106.677 1.00 26.47 290 VAL C O 1
ATOM 7432 N N . ALA C 1 303 ? 121.768 147.863 108.146 1.00 19.71 291 ALA C N 1
ATOM 7433 C CA . ALA C 1 303 ? 121.231 147.000 107.099 1.00 21.93 291 ALA C CA 1
ATOM 7434 C C . ALA C 1 303 ? 120.002 147.618 106.444 1.00 24.25 291 ALA C C 1
ATOM 7435 O O . ALA C 1 303 ? 119.826 147.524 105.223 1.00 27.27 291 ALA C O 1
ATOM 7437 N N . TYR C 1 304 ? 119.137 148.248 107.240 1.00 24.14 292 TYR C N 1
ATOM 7438 C CA . TYR C 1 304 ? 117.992 148.955 106.679 1.00 26.64 292 TYR C CA 1
ATOM 7439 C C . TYR C 1 304 ? 118.447 150.095 105.783 1.00 25.00 292 TYR C C 1
ATOM 7440 O O . TYR C 1 304 ? 117.790 150.408 104.784 1.00 29.32 292 TYR C O 1
ATOM 7449 N N . ARG C 1 305 ? 119.514 150.792 106.177 1.00 24.53 293 ARG C N 1
ATOM 7450 C CA . ARG C 1 305 ? 120.025 151.861 105.326 1.00 26.44 293 ARG C CA 1
ATOM 7451 C C . ARG C 1 305 ? 120.559 151.304 104.012 1.00 24.89 293 ARG C C 1
ATOM 7452 O O . ARG C 1 305 ? 120.298 151.867 102.942 1.00 32.21 293 ARG C O 1
ATOM 7460 N N . TYR C 1 306 ? 121.300 150.192 104.076 1.00 27.57 294 TYR C N 1
ATOM 7461 C CA . TYR C 1 306 ? 121.730 149.508 102.859 1.00 27.17 294 TYR C CA 1
ATOM 7462 C C . TYR C 1 306 ? 120.540 149.186 101.964 1.00 30.33 294 TYR C C 1
ATOM 7463 O O . TYR C 1 306 ? 120.558 149.475 100.761 1.00 34.87 294 TYR C O 1
ATOM 7472 N N . HIS C 1 307 ? 119.489 148.604 102.545 1.00 31.66 295 HIS C N 1
ATOM 7473 C CA . HIS C 1 307 ? 118.355 148.137 101.754 1.00 32.93 295 HIS C CA 1
ATOM 7474 C C . HIS C 1 307 ? 117.577 149.302 101.155 1.00 32.00 295 HIS C C 1
ATOM 7475 O O . HIS C 1 307 ? 117.126 149.230 100.006 1.00 36.62 295 HIS C O 1
ATOM 7482 N N . TYR C 1 308 ? 117.411 150.387 101.914 1.00 34.47 296 TYR C N 1
ATOM 7483 C CA . TYR C 1 308 ? 116.644 151.517 101.406 1.00 31.80 296 TYR C CA 1
ATOM 7484 C C . TYR C 1 308 ? 117.421 152.317 100.367 1.00 35.91 296 TYR C C 1
ATOM 7485 O O . TYR C 1 308 ? 116.835 152.788 99.385 1.00 39.09 296 TYR C O 1
ATOM 7494 N N . ARG C 1 309 ? 118.729 152.494 100.560 1.00 34.10 297 ARG C N 1
ATOM 7495 C CA . ARG C 1 309 ? 119.478 153.422 99.726 1.00 31.83 297 ARG C CA 1
ATOM 7496 C C . ARG C 1 309 ? 120.143 152.749 98.531 1.00 34.02 297 ARG C C 1
ATOM 7497 O O . ARG C 1 309 ? 120.123 153.301 97.425 1.00 37.33 297 ARG C O 1
ATOM 7505 N N . PHE C 1 310 ? 120.739 151.571 98.716 1.00 32.82 298 PHE C N 1
ATOM 7506 C CA . PHE C 1 310 ? 121.515 150.937 97.660 1.00 32.93 298 PHE C CA 1
ATOM 7507 C C . PHE C 1 310 ? 120.836 149.689 97.105 1.00 35.79 298 PHE C C 1
ATOM 7508 O O . PHE C 1 310 ? 121.482 148.891 96.418 1.00 35.54 298 PHE C O 1
ATOM 7516 N N . ASN C 1 311 ? 119.543 149.513 97.387 1.00 33.96 299 ASN C N 1
ATOM 7517 C CA . ASN C 1 311 ? 118.724 148.471 96.765 1.00 36.28 299 ASN C CA 1
ATOM 7518 C C . ASN C 1 311 ? 119.308 147.078 96.998 1.00 36.19 299 ASN C C 1
ATOM 7519 O O . ASN C 1 311 ? 119.476 146.283 96.070 1.00 39.70 299 ASN C O 1
ATOM 7524 N N . LEU C 1 312 ? 119.625 146.789 98.254 1.00 36.60 300 LEU C N 1
ATOM 7525 C CA . LEU C 1 312 ? 120.063 145.440 98.570 1.00 32.51 300 LEU C CA 1
ATOM 7526 C C . LEU C 1 312 ? 118.948 144.682 99.278 1.00 34.07 300 LEU C C 1
ATOM 7527 O O . LEU C 1 312 ? 118.288 145.238 100.162 1.00 37.71 300 LEU C O 1
ATOM 7532 N N . PRO C 1 313 ? 118.703 143.429 98.900 1.00 35.03 301 PRO C N 1
ATOM 7533 C CA . PRO C 1 313 ? 117.649 142.666 99.561 1.00 31.88 301 PRO C CA 1
ATOM 7534 C C . PRO C 1 313 ? 117.945 142.515 101.038 1.00 32.44 301 PRO C C 1
ATOM 7535 O O . PRO C 1 313 ? 119.119 142.479 101.455 1.00 32.84 301 PRO C O 1
ATOM 7539 N N . PRO C 1 314 ? 116.907 142.437 101.877 1.00 35.57 302 PRO C N 1
ATOM 7540 C CA . PRO C 1 314 ? 117.144 142.432 103.332 1.00 31.28 302 PRO C CA 1
ATOM 7541 C C . PRO C 1 314 ? 117.958 141.243 103.809 1.00 26.87 302 PRO C C 1
ATOM 7542 O O . PRO C 1 314 ? 118.804 141.386 104.704 1.00 29.88 302 PRO C O 1
ATOM 7546 N N . GLU C 1 315 ? 117.744 140.073 103.203 1.00 32.12 303 GLU C N 1
ATOM 7547 C CA . GLU C 1 315 ? 118.347 138.823 103.648 1.00 31.94 303 GLU C CA 1
ATOM 7548 C C . GLU C 1 315 ? 119.852 138.773 103.432 1.00 30.43 303 GLU C C 1
ATOM 7549 O O . GLU C 1 315 ? 120.476 137.792 103.853 1.00 34.93 303 GLU C O 1
ATOM 7555 N N . ASP C 1 316 ? 120.437 139.768 102.762 1.00 23.04 304 ASP C N 1
ATOM 7556 C CA . ASP C 1 316 ? 121.883 139.901 102.715 1.00 25.74 304 ASP C CA 1
ATOM 7557 C C . ASP C 1 316 ? 122.369 141.319 102.974 1.00 26.10 304 ASP C C 1
ATOM 7558 O O . ASP C 1 316 ? 123.573 141.508 103.170 1.00 23.76 304 ASP C O 1
ATOM 7563 N N . ALA C 1 317 ? 121.480 142.315 103.005 1.00 22.47 305 ALA C N 1
ATOM 7564 C CA . ALA C 1 317 ? 121.828 143.572 103.657 1.00 22.84 305 ALA C CA 1
ATOM 7565 C C . ALA C 1 317 ? 122.122 143.333 105.131 1.00 20.66 305 ALA C C 1
ATOM 7566 O O . ALA C 1 317 ? 123.084 143.884 105.683 1.00 20.19 305 ALA C O 1
ATOM 7568 N N . MET C 1 318 ? 121.355 142.431 105.740 1.00 19.44 306 MET C N 1
ATOM 7569 C CA . MET C 1 318 ? 121.663 142.066 107.144 1.00 22.22 306 MET C CA 1
ATOM 7570 C C . MET C 1 318 ? 123.048 141.409 107.183 1.00 19.77 306 MET C C 1
ATOM 7571 O O . MET C 1 318 ? 123.794 141.698 108.138 1.00 18.48 306 MET C O 1
ATOM 7576 N N . VAL C 1 319 ? 123.400 140.611 106.165 1.00 20.92 307 VAL C N 1
ATOM 7577 C CA . VAL C 1 319 ? 124.654 139.867 106.212 1.00 17.65 307 VAL C CA 1
ATOM 7578 C C . VAL C 1 319 ? 125.837 140.802 106.002 1.00 17.36 307 VAL C C 1
ATOM 7579 O O . VAL C 1 319 ? 126.856 140.701 106.691 1.00 18.60 307 VAL C O 1
ATOM 7583 N N . LYS C 1 320 ? 125.716 141.735 105.056 1.00 15.36 308 LYS C N 1
ATOM 7584 C CA . LYS C 1 320 ? 126.746 142.752 104.876 1.00 13.57 308 LYS C CA 1
ATOM 7585 C C . LYS C 1 320 ? 126.910 143.599 106.133 1.00 13.69 308 LYS C C 1
ATOM 7586 O O . LYS C 1 320 ? 128.039 143.925 106.528 1.00 18.81 308 LYS C O 1
ATOM 7592 N N . ALA C 1 321 ? 125.797 143.962 106.775 1.00 18.04 309 ALA C N 1
ATOM 7593 C CA . ALA C 1 321 ? 125.878 144.776 107.983 1.00 16.29 309 ALA C CA 1
ATOM 7594 C C . ALA C 1 321 ? 126.619 144.046 109.097 1.00 12.44 309 ALA C C 1
ATOM 7595 O O . ALA C 1 321 ? 127.504 144.622 109.740 1.00 15.68 309 ALA C O 1
ATOM 7597 N N . THR C 1 322 ? 126.283 142.774 109.335 1.00 15.23 310 THR C N 1
ATOM 7598 C CA . THR C 1 322 ? 126.984 142.027 110.381 1.00 9.35 310 THR C CA 1
ATOM 7599 C C . THR C 1 322 ? 128.406 141.667 109.972 1.00 11.31 310 THR C C 1
ATOM 7600 O O . THR C 1 322 ? 129.209 141.249 110.812 1.00 14.19 310 THR C O 1
ATOM 7604 N N . GLU C 1 323 ? 128.688 141.666 108.668 1.00 13.49 311 GLU C N 1
ATOM 7605 C CA . GLU C 1 323 ? 130.023 141.349 108.169 1.00 14.13 311 GLU C CA 1
ATOM 7606 C C . GLU C 1 323 ? 130.972 142.523 108.344 1.00 12.13 311 GLU C C 1
ATOM 7607 O O . GLU C 1 323 ? 132.172 142.337 108.577 1.00 9.35 311 GLU C O 1
ATOM 7613 N N . ILE C 1 324 ? 130.455 143.740 108.205 1.00 12.12 312 ILE C N 1
ATOM 7614 C CA . ILE C 1 324 ? 131.281 144.924 108.408 1.00 9.02 312 ILE C CA 1
ATOM 7615 C C . ILE C 1 324 ? 131.305 145.322 109.878 1.00 8.11 312 ILE C C 1
ATOM 7616 O O . ILE C 1 324 ? 132.297 145.871 110.370 1.00 13.17 312 ILE C O 1
ATOM 7621 N N . PHE C 1 325 ? 130.231 145.015 110.609 1.00 9.35 313 PHE C N 1
ATOM 7622 C CA . PHE C 1 325 ? 130.170 145.342 112.029 1.00 8.82 313 PHE C CA 1
ATOM 7623 C C . PHE C 1 325 ? 131.233 144.591 112.820 1.00 6.28 313 PHE C C 1
ATOM 7624 O O . PHE C 1 325 ? 131.920 145.176 113.664 1.00 8.15 313 PHE C O 1
ATOM 7632 N N . PHE C 1 326 ? 131.391 143.298 112.558 1.00 6.68 314 PHE C N 1
ATOM 7633 C CA . PHE C 1 326 ? 132.385 142.505 113.269 1.00 6.73 314 PHE C CA 1
ATOM 7634 C C . PHE C 1 326 ? 133.766 142.597 112.635 1.00 6.47 314 PHE C C 1
ATOM 7635 O O . PHE C 1 326 ? 134.694 141.933 113.109 1.00 10.61 314 PHE C O 1
ATOM 7643 N N . LEU C 1 327 ? 133.901 143.380 111.563 1.00 6.28 315 LEU C N 1
ATOM 7644 C CA . LEU C 1 327 ? 135.173 143.815 110.989 1.00 8.06 315 LEU C CA 1
ATOM 7645 C C . LEU C 1 327 ? 135.922 142.721 110.237 1.00 7.91 315 LEU C C 1
ATOM 7646 O O . LEU C 1 327 ? 136.925 143.009 109.576 1.00 18.78 315 LEU C O 1
ATOM 7651 N N . PHE C 1 328 ? 135.457 141.472 110.303 1.00 8.06 316 PHE C N 1
ATOM 7652 C CA . PHE C 1 328 ? 136.173 140.417 109.597 1.00 6.77 316 PHE C CA 1
ATOM 7653 C C . PHE C 1 328 ? 135.873 140.402 108.103 1.00 6.57 316 PHE C C 1
ATOM 7654 O O . PHE C 1 328 ? 136.607 139.762 107.344 1.00 13.67 316 PHE C O 1
ATOM 7662 N N . GLY C 1 329 ? 134.827 141.097 107.663 1.00 7.28 317 GLY C N 1
ATOM 7663 C CA . GLY C 1 329 ? 134.502 141.160 106.250 1.00 9.50 317 GLY C CA 1
ATOM 7664 C C . GLY C 1 329 ? 134.521 142.567 105.687 1.00 12.10 317 GLY C C 1
ATOM 7665 O O . GLY C 1 329 ? 133.802 142.872 104.732 1.00 18.90 317 GLY C O 1
ATOM 7666 N N . TYR C 1 330 ? 135.351 143.432 106.272 1.00 11.71 318 TYR C N 1
ATOM 7667 C CA . TYR C 1 330 ? 135.337 144.848 105.916 1.00 9.09 318 TYR C CA 1
ATOM 7668 C C . TYR C 1 330 ? 135.888 145.082 104.513 1.00 9.57 318 TYR C C 1
ATOM 7669 O O . TYR C 1 330 ? 135.276 145.791 103.705 1.00 11.01 318 TYR C O 1
ATOM 7678 N N . THR C 1 331 ? 137.048 144.498 104.207 1.00 10.53 319 THR C N 1
ATOM 7679 C CA . THR C 1 331 ? 137.722 144.773 102.941 1.00 10.28 319 THR C CA 1
ATOM 7680 C C . THR C 1 331 ? 136.988 144.225 101.724 1.00 10.80 319 THR C C 1
ATOM 7681 O O . THR C 1 331 ? 137.243 144.689 100.608 1.00 12.07 319 THR C O 1
ATOM 7685 N N . ASN C 1 332 ? 136.086 143.259 101.901 1.00 12.37 320 ASN C N 1
ATOM 7686 C CA . ASN C 1 332 ? 135.296 142.779 100.775 1.00 12.70 320 ASN C CA 1
ATOM 7687 C C . ASN C 1 332 ? 134.299 143.817 100.271 1.00 15.18 320 ASN C C 1
ATOM 7688 O O . ASN C 1 332 ? 133.888 143.745 99.108 1.00 20.33 320 ASN C O 1
ATOM 7693 N N . TYR C 1 333 ? 133.908 144.781 101.104 1.00 11.92 321 TYR C N 1
ATOM 7694 C CA . TYR C 1 333 ? 132.888 145.745 100.724 1.00 14.58 321 TYR C CA 1
ATOM 7695 C C . TYR C 1 333 ? 133.363 147.190 100.703 1.00 11.38 321 TYR C C 1
ATOM 7696 O O . TYR C 1 333 ? 132.651 148.044 100.163 1.00 18.15 321 TYR C O 1
ATOM 7705 N N . ALA C 1 334 ? 134.529 147.492 101.265 1.00 14.78 322 ALA C N 1
ATOM 7706 C CA . ALA C 1 334 ? 135.003 148.866 101.371 1.00 12.57 322 ALA C CA 1
ATOM 7707 C C . ALA C 1 334 ? 135.877 149.202 100.170 1.00 13.56 322 ALA C C 1
ATOM 7708 O O . ALA C 1 334 ? 136.888 148.536 99.923 1.00 17.73 322 ALA C O 1
ATOM 7710 N N . LYS C 1 335 ? 135.487 150.237 99.429 1.00 15.60 323 LYS C N 1
ATOM 7711 C CA . LYS C 1 335 ? 136.245 150.711 98.277 1.00 19.14 323 LYS C CA 1
ATOM 7712 C C . LYS C 1 335 ? 136.157 152.227 98.243 1.00 23.41 323 LYS C C 1
ATOM 7713 O O . LYS C 1 335 ? 135.055 152.782 98.220 1.00 23.14 323 LYS C O 1
ATOM 7719 N N . MET C 1 336 ? 137.310 152.893 98.240 1.00 24.12 324 MET C N 1
ATOM 7720 C CA . MET C 1 336 ? 137.315 154.349 98.287 1.00 24.49 324 MET C CA 1
ATOM 7721 C C . MET C 1 336 ? 136.751 154.911 96.988 1.00 25.22 324 MET C C 1
ATOM 7722 O O . MET C 1 336 ? 137.116 154.469 95.894 1.00 32.91 324 MET C O 1
ATOM 7727 N N . GLY C 1 337 ? 135.852 155.885 97.111 1.00 26.63 325 GLY C N 1
ATOM 7728 C CA . GLY C 1 337 ? 135.206 156.492 95.969 1.00 24.79 325 GLY C CA 1
ATOM 7729 C C . GLY C 1 337 ? 133.866 155.892 95.601 1.00 28.40 325 GLY C C 1
ATOM 7730 O O . GLY C 1 337 ? 133.210 156.403 94.685 1.00 31.91 325 GLY C O 1
ATOM 7731 N N . GLN C 1 338 ? 133.445 154.830 96.278 1.00 27.86 326 GLN C N 1
ATOM 7732 C CA . GLN C 1 338 ? 132.142 154.228 96.041 1.00 25.23 326 GLN C CA 1
ATOM 7733 C C . GLN C 1 338 ? 131.054 154.978 96.806 1.00 27.21 326 GLN C C 1
ATOM 7734 O O . GLN C 1 338 ? 131.319 155.695 97.773 1.00 26.18 326 GLN C O 1
ATOM 7740 N N . GLU C 1 339 ? 129.810 154.801 96.352 1.00 29.61 327 GLU C N 1
ATOM 7741 C CA . GLU C 1 339 ? 128.691 155.526 96.948 1.00 25.82 327 GLU C CA 1
ATOM 7742 C C . GLU C 1 339 ? 128.486 155.141 98.408 1.00 26.99 327 GLU C C 1
ATOM 7743 O O . GLU C 1 339 ? 128.208 156.001 99.252 1.00 33.76 327 GLU C O 1
ATOM 7749 N N . ASP C 1 340 ? 128.615 153.855 98.726 1.00 27.17 328 ASP C N 1
ATOM 7750 C CA . ASP C 1 340 ? 128.369 153.352 100.071 1.00 23.21 328 ASP C CA 1
ATOM 7751 C C . ASP C 1 340 ? 129.621 153.320 100.941 1.00 19.95 328 ASP C C 1
ATOM 7752 O O . ASP C 1 340 ? 129.580 152.758 102.040 1.00 25.51 328 ASP C O 1
ATOM 7757 N N . PHE C 1 341 ? 130.726 153.908 100.476 1.00 18.00 329 PHE C N 1
ATOM 7758 C CA . PHE C 1 341 ? 131.988 153.803 101.202 1.00 20.27 329 PHE C CA 1
ATOM 7759 C C . PHE C 1 341 ? 131.909 154.472 102.571 1.00 19.66 329 PHE C C 1
ATOM 7760 O O . PHE C 1 341 ? 132.386 153.916 103.568 1.00 20.74 329 PHE C O 1
ATOM 7768 N N . HIS C 1 342 ? 131.310 155.664 102.643 1.00 19.72 330 HIS C N 1
ATOM 7769 C CA . HIS C 1 342 ? 131.163 156.338 103.930 1.00 19.03 330 HIS C CA 1
ATOM 7770 C C . HIS C 1 342 ? 130.279 155.536 104.877 1.00 16.29 330 HIS C C 1
ATOM 7771 O O . HIS C 1 342 ? 130.565 155.444 106.077 1.00 18.61 330 HIS C O 1
ATOM 7778 N N . LEU C 1 343 ? 129.197 154.951 104.357 1.00 15.34 331 LEU C N 1
ATOM 7779 C CA . LEU C 1 343 ? 128.332 154.118 105.187 1.00 16.62 331 LEU C CA 1
ATOM 7780 C C . LEU C 1 343 ? 129.070 152.887 105.699 1.00 14.62 331 LEU C C 1
ATOM 7781 O O . LEU C 1 343 ? 128.928 152.510 106.868 1.00 16.77 331 LEU C O 1
ATOM 7786 N N . VAL C 1 344 ? 129.864 152.247 104.838 1.00 13.34 332 VAL C N 1
ATOM 7787 C CA . VAL C 1 344 ? 130.640 151.079 105.249 1.00 12.42 332 VAL C CA 1
ATOM 7788 C C . VAL C 1 344 ? 131.639 151.458 106.336 1.00 15.16 332 VAL C C 1
ATOM 7789 O O . VAL C 1 344 ? 131.817 150.732 107.325 1.00 17.33 332 VAL C O 1
ATOM 7793 N N . PHE C 1 345 ? 132.307 152.601 106.168 1.00 13.67 333 PHE C N 1
ATOM 7794 C CA . PHE C 1 345 ? 133.282 153.049 107.155 1.00 12.12 333 PHE C CA 1
ATOM 7795 C C . PHE C 1 345 ? 132.613 153.362 108.492 1.00 12.69 333 PHE C C 1
ATOM 7796 O O . PHE C 1 345 ? 133.137 153.009 109.559 1.00 16.05 333 PHE C O 1
ATOM 7804 N N . SER C 1 346 ? 131.448 154.016 108.453 1.00 13.35 334 SER C N 1
ATOM 7805 C CA . SER C 1 346 ? 130.663 154.214 109.669 1.00 14.65 334 SER C CA 1
ATOM 7806 C C . SER C 1 346 ? 130.244 152.913 110.336 1.00 10.63 334 SER C C 1
ATOM 7807 O O . SER C 1 346 ? 130.189 152.831 111.573 1.00 13.70 334 SER C O 1
ATOM 7810 N N . ASN C 1 347 ? 129.871 151.909 109.537 1.00 11.81 335 ASN C N 1
ATOM 7811 C CA . ASN C 1 347 ? 129.479 150.621 110.096 1.00 9.87 335 ASN C CA 1
ATOM 7812 C C . ASN C 1 347 ? 130.661 149.949 110.784 1.00 11.53 335 ASN C C 1
ATOM 7813 O O . ASN C 1 347 ? 130.513 149.359 111.863 1.00 15.00 335 ASN C O 1
ATOM 7818 N N . ALA C 1 348 ? 131.850 150.057 110.187 1.00 8.50 336 ALA C N 1
ATOM 7819 C CA . ALA C 1 348 ? 133.052 149.526 110.824 1.00 8.92 336 ALA C CA 1
ATOM 7820 C C . ALA C 1 348 ? 133.364 150.252 112.130 1.00 9.29 336 ALA C C 1
ATOM 7821 O O . ALA C 1 348 ? 133.746 149.620 113.123 1.00 12.73 336 ALA C O 1
ATOM 7823 N N . LEU C 1 349 ? 133.231 151.581 112.143 1.00 11.40 337 LEU C N 1
ATOM 7824 C CA . LEU C 1 349 ? 133.484 152.329 113.374 1.00 10.11 337 LEU C CA 1
ATOM 7825 C C . LEU C 1 349 ? 132.484 151.957 114.465 1.00 11.21 337 LEU C C 1
ATOM 7826 O O . LEU C 1 349 ? 132.853 151.814 115.641 1.00 11.26 337 LEU C O 1
ATOM 7831 N N . LEU C 1 350 ? 131.210 151.801 114.093 1.00 9.17 338 LEU C N 1
ATOM 7832 C CA . LEU C 1 350 ? 130.209 151.340 115.047 1.00 11.58 338 LEU C CA 1
ATOM 7833 C C . LEU C 1 350 ? 130.579 149.972 115.602 1.00 8.93 338 LEU C C 1
ATOM 7834 O O . LEU C 1 350 ? 130.449 149.726 116.806 1.00 11.90 338 LEU C O 1
ATOM 7839 N N . GLY C 1 351 ? 131.050 149.072 114.738 1.00 9.06 339 GLY C N 1
ATOM 7840 C CA . GLY C 1 351 ? 131.475 147.765 115.210 1.00 7.70 339 GLY C CA 1
ATOM 7841 C C . GLY C 1 351 ? 132.650 147.830 116.168 1.00 6.68 339 GLY C C 1
ATOM 7842 O O . GLY C 1 351 ? 132.710 147.080 117.144 1.00 12.60 339 GLY C O 1
ATOM 7843 N N . LEU C 1 352 ? 133.611 148.714 115.894 1.00 8.35 340 LEU C N 1
ATOM 7844 C CA . LEU C 1 352 ? 134.766 148.843 116.781 1.00 7.79 340 LEU C CA 1
ATOM 7845 C C . LEU C 1 352 ? 134.343 149.355 118.154 1.00 8.46 340 LEU C C 1
ATOM 7846 O O . LEU C 1 352 ? 134.796 148.853 119.199 1.00 11.17 340 LEU C O 1
ATOM 7851 N N . PHE C 1 353 ? 133.463 150.360 118.171 1.00 9.14 341 PHE C N 1
ATOM 7852 C CA . PHE C 1 353 ? 132.938 150.840 119.446 1.00 11.71 341 PHE C CA 1
ATOM 7853 C C . PHE C 1 353 ? 132.179 149.738 120.166 1.00 8.97 341 PHE C C 1
ATOM 7854 O O . PHE C 1 353 ? 132.276 149.600 121.391 1.00 14.37 341 PHE C O 1
ATOM 7862 N N . TRP C 1 354 ? 131.423 148.937 119.417 1.00 8.39 342 TRP C N 1
ATOM 7863 C CA . TRP C 1 354 ? 130.668 147.859 120.042 1.00 8.06 342 TRP C CA 1
ATOM 7864 C C . TRP C 1 354 ? 131.596 146.807 120.638 1.00 9.03 342 TRP C C 1
ATOM 7865 O O . TRP C 1 354 ? 131.293 146.226 121.682 1.00 13.46 342 TRP C O 1
ATOM 7876 N N . TYR C 1 355 ? 132.721 146.534 119.974 1.00 9.15 343 TYR C N 1
ATOM 7877 C CA . TYR C 1 355 ? 133.722 145.645 120.557 1.00 11.33 343 TYR C CA 1
ATOM 7878 C C . TYR C 1 355 ? 134.208 146.197 121.888 1.00 12.70 343 TYR C C 1
ATOM 7879 O O . TYR C 1 355 ? 134.233 145.487 122.905 1.00 14.33 343 TYR C O 1
ATOM 7888 N N . ALA C 1 356 ? 134.573 147.484 121.900 1.00 13.88 344 ALA C N 1
ATOM 7889 C CA . ALA C 1 356 ? 135.024 148.119 123.136 1.00 13.22 344 ALA C CA 1
ATOM 7890 C C . ALA C 1 356 ? 133.958 148.061 124.226 1.00 18.86 344 ALA C C 1
ATOM 7891 O O . ALA C 1 356 ? 134.289 147.981 125.415 1.00 25.26 344 ALA C O 1
ATOM 7893 N N . ILE C 1 357 ? 132.682 148.109 123.843 1.00 16.89 345 ILE C N 1
ATOM 7894 C CA . ILE C 1 357 ? 131.597 148.032 124.818 1.00 15.17 345 ILE C CA 1
ATOM 7895 C C . ILE C 1 357 ? 131.438 146.610 125.345 1.00 19.90 345 ILE C C 1
ATOM 7896 O O . ILE C 1 357 ? 131.286 146.393 126.553 1.00 16.80 345 ILE C O 1
ATOM 7901 N N . ALA C 1 358 ? 131.479 145.622 124.452 1.00 14.46 346 ALA C N 1
ATOM 7902 C CA . ALA C 1 358 ? 131.021 144.271 124.745 1.00 16.97 346 ALA C CA 1
ATOM 7903 C C . ALA C 1 358 ? 132.087 143.392 125.383 1.00 15.76 346 ALA C C 1
ATOM 7904 O O . ALA C 1 358 ? 131.759 142.555 126.230 1.00 21.97 346 ALA C O 1
ATOM 7906 N N . ILE C 1 359 ? 133.355 143.549 124.990 1.00 17.23 347 ILE C N 1
ATOM 7907 C CA . ILE C 1 359 ? 134.408 142.680 125.527 1.00 21.96 347 ILE C CA 1
ATOM 7908 C C . ILE C 1 359 ? 134.476 142.714 127.052 1.00 22.39 347 ILE C C 1
ATOM 7909 O O . ILE C 1 359 ? 134.535 141.635 127.670 1.00 27.15 347 ILE C O 1
ATOM 7914 N N . PRO C 1 360 ? 134.460 143.876 127.721 1.00 22.63 348 PRO C N 1
ATOM 7915 C CA . PRO C 1 360 ? 134.561 143.848 129.188 1.00 22.05 348 PRO C CA 1
ATOM 7916 C C . PRO C 1 360 ? 133.353 143.223 129.867 1.00 25.58 348 PRO C C 1
ATOM 7917 O O . PRO C 1 360 ? 133.495 142.702 130.977 1.00 28.24 348 PRO C O 1
ATOM 7921 N N . THR C 1 361 ? 132.171 143.253 129.248 1.00 23.18 349 THR C N 1
ATOM 7922 C CA . THR C 1 361 ? 131.023 142.574 129.844 1.00 24.96 349 THR C CA 1
ATOM 7923 C C . THR C 1 361 ? 131.254 141.070 129.900 1.00 27.57 349 THR C C 1
ATOM 7924 O O . THR C 1 361 ? 130.991 140.422 130.922 1.00 34.94 349 THR C O 1
ATOM 7928 N N . ILE C 1 362 ? 131.751 140.497 128.802 1.00 25.00 350 ILE C N 1
ATOM 7929 C CA . ILE C 1 362 ? 132.080 139.076 128.779 1.00 30.76 350 ILE C CA 1
ATOM 7930 C C . ILE C 1 362 ? 133.180 138.774 129.786 1.00 30.00 350 ILE C C 1
ATOM 7931 O O . ILE C 1 362 ? 133.120 137.774 130.514 1.00 37.33 350 ILE C O 1
ATOM 7936 N N . SER C 1 363 ? 134.198 139.638 129.849 1.00 26.06 351 SER C N 1
ATOM 7937 C CA . SER C 1 363 ? 135.272 139.435 130.818 1.00 29.39 351 SER C CA 1
ATOM 7938 C C . SER C 1 363 ? 134.737 139.426 132.246 1.00 32.77 351 SER C C 1
ATOM 7939 O O . SER C 1 363 ? 135.129 138.581 133.058 1.00 39.39 351 SER C O 1
ATOM 7942 N N . ASN C 1 364 ? 133.834 140.354 132.568 1.00 29.56 352 ASN C N 1
ATOM 7943 C CA . ASN C 1 364 ? 133.276 140.419 133.914 1.00 32.56 352 ASN C CA 1
ATOM 7944 C C . ASN C 1 364 ? 132.422 139.196 134.222 1.00 32.22 352 ASN C C 1
ATOM 7945 O O . ASN C 1 364 ? 132.501 138.639 135.323 1.00 36.82 352 ASN C O 1
ATOM 7950 N N . ARG C 1 365 ? 131.598 138.764 133.265 1.00 31.93 353 ARG C N 1
ATOM 7951 C CA . ARG C 1 365 ? 130.705 137.641 133.530 1.00 31.87 353 ARG C CA 1
ATOM 7952 C C . ARG C 1 365 ? 131.455 136.315 133.579 1.00 37.18 353 ARG C C 1
ATOM 7953 O O . ARG C 1 365 ? 130.970 135.356 134.190 1.00 37.46 353 ARG C O 1
ATOM 7961 N N . LEU C 1 366 ? 132.628 136.235 132.951 1.00 35.32 354 LEU C N 1
ATOM 7962 C CA . LEU C 1 366 ? 133.403 135.000 132.964 1.00 36.25 354 LEU C CA 1
ATOM 7963 C C . LEU C 1 366 ? 134.553 135.014 133.961 1.00 40.28 354 LEU C C 1
ATOM 7964 O O . LEU C 1 366 ? 134.962 133.947 134.428 1.00 43.63 354 LEU C O 1
ATOM 7969 N N . THR C 1 367 ? 135.084 136.186 134.298 1.00 43.34 355 THR C N 1
ATOM 7970 C CA . THR C 1 367 ? 136.143 136.320 135.291 1.00 38.92 355 THR C CA 1
ATOM 7971 C C . THR C 1 367 ? 135.601 137.093 136.486 1.00 42.86 355 THR C C 1
ATOM 7972 O O . THR C 1 367 ? 135.145 138.232 136.337 1.00 40.16 355 THR C O 1
ATOM 7976 N N . ARG C 1 368 ? 135.657 136.478 137.662 1.00 46.76 356 ARG C N 1
ATOM 7977 C CA . ARG C 1 368 ? 135.155 137.107 138.877 1.00 41.65 356 ARG C CA 1
ATOM 7978 C C . ARG C 1 368 ? 136.300 137.650 139.726 1.00 43.30 356 ARG C C 1
ATOM 7979 O O . ARG C 1 368 ? 137.353 138.014 139.204 1.00 44.78 356 ARG C O 1
ATOM 7987 N N . PRO D 1 26 ? 117.217 121.937 183.942 1.00 24.66 14 PRO D N 1
ATOM 7988 C CA . PRO D 1 26 ? 117.106 123.337 183.517 1.00 18.50 14 PRO D CA 1
ATOM 7989 C C . PRO D 1 26 ? 116.326 123.485 182.214 1.00 19.52 14 PRO D C 1
ATOM 7990 O O . PRO D 1 26 ? 116.413 122.622 181.341 1.00 25.57 14 PRO D O 1
ATOM 7994 N N . SER D 1 27 ? 115.572 124.574 182.092 1.00 18.96 15 SER D N 1
ATOM 7995 C CA . SER D 1 27 ? 114.746 124.820 180.921 1.00 16.77 15 SER D CA 1
ATOM 7996 C C . SER D 1 27 ? 114.844 126.287 180.532 1.00 13.23 15 SER D C 1
ATOM 7997 O O . SER D 1 27 ? 115.218 127.143 181.338 1.00 17.47 15 SER D O 1
ATOM 8000 N N . ALA D 1 28 ? 114.506 126.568 179.276 1.00 14.57 16 ALA D N 1
ATOM 8001 C CA . ALA D 1 28 ? 114.575 127.920 178.741 1.00 10.71 16 ALA D CA 1
ATOM 8002 C C . ALA D 1 28 ? 113.384 128.157 177.826 1.00 9.88 16 ALA D C 1
ATOM 8003 O O . ALA D 1 28 ? 112.765 127.219 177.323 1.00 16.00 16 ALA D O 1
ATOM 8005 N N . ALA D 1 29 ? 113.059 129.429 177.619 1.00 11.15 17 ALA D N 1
ATOM 8006 C CA . ALA D 1 29 ? 111.927 129.770 176.771 1.00 12.98 17 ALA D CA 1
ATOM 8007 C C . ALA D 1 29 ? 112.233 129.460 175.310 1.00 15.11 17 ALA D C 1
ATOM 8008 O O . ALA D 1 29 ? 113.346 129.686 174.826 1.00 13.11 17 ALA D O 1
ATOM 8010 N N . SER D 1 30 ? 111.234 128.925 174.615 1.00 14.02 18 SER D N 1
ATOM 8011 C CA . SER D 1 30 ? 111.337 128.716 173.178 1.00 15.71 18 SER D CA 1
ATOM 8012 C C . SER D 1 30 ? 111.484 130.058 172.471 1.00 8.28 18 SER D C 1
ATOM 8013 O O . SER D 1 30 ? 110.862 131.052 172.853 1.00 15.01 18 SER D O 1
ATOM 8016 N N . ARG D 1 31 ? 112.319 130.084 171.438 1.00 8.71 19 ARG D N 1
ATOM 8017 C CA . ARG D 1 31 ? 112.692 131.338 170.802 1.00 4.56 19 ARG D CA 1
ATOM 8018 C C . ARG D 1 31 ? 111.623 131.797 169.818 1.00 3.54 19 ARG D C 1
ATOM 8019 O O . ARG D 1 31 ? 110.926 130.989 169.197 1.00 4.01 19 ARG D O 1
ATOM 8027 N N . GLY D 1 32 ? 111.502 133.120 169.681 1.00 2.64 20 GLY D N 1
ATOM 8028 C CA . GLY D 1 32 ? 110.550 133.677 168.736 1.00 2.08 20 GLY D CA 1
ATOM 8029 C C . GLY D 1 32 ? 110.881 133.345 167.296 1.00 1.32 20 GLY D C 1
ATOM 8030 O O . GLY D 1 32 ? 109.995 133.341 166.437 1.00 3.28 20 GLY D O 1
ATOM 8031 N N . ARG D 1 33 ? 112.155 133.064 167.009 1.00 1.53 21 ARG D N 1
ATOM 8032 C CA . ARG D 1 33 ? 112.539 132.638 165.668 1.00 2.26 21 ARG D CA 1
ATOM 8033 C C . ARG D 1 33 ? 111.811 131.361 165.269 1.00 1.48 21 ARG D C 1
ATOM 8034 O O . ARG D 1 33 ? 111.438 131.186 164.103 1.00 2.85 21 ARG D O 1
ATOM 8042 N N . ARG D 1 34 ? 111.600 130.455 166.225 1.00 1.29 22 ARG D N 1
ATOM 8043 C CA . ARG D 1 34 ? 110.883 129.217 165.942 1.00 2.51 22 ARG D CA 1
ATOM 8044 C C . ARG D 1 34 ? 109.371 129.419 165.975 1.00 2.37 22 ARG D C 1
ATOM 8045 O O . ARG D 1 34 ? 108.652 128.848 165.149 1.00 5.20 22 ARG D O 1
ATOM 8053 N N . THR D 1 35 ? 108.866 130.217 166.916 1.00 2.25 23 THR D N 1
ATOM 8054 C CA . THR D 1 35 ? 107.428 130.283 167.151 1.00 4.21 23 THR D CA 1
ATOM 8055 C C . THR D 1 35 ? 106.738 131.464 166.481 1.00 3.71 23 THR D C 1
ATOM 8056 O O . THR D 1 35 ? 105.505 131.460 166.388 1.00 11.16 23 THR D O 1
ATOM 8060 N N . LYS D 1 36 ? 107.479 132.463 166.018 1.00 4.97 24 LYS D N 1
ATOM 8061 C CA . LYS D 1 36 ? 106.867 133.657 165.445 1.00 3.68 24 LYS D CA 1
ATOM 8062 C C . LYS D 1 36 ? 107.298 133.944 164.016 1.00 2.77 24 LYS D C 1
ATOM 8063 O O . LYS D 1 36 ? 106.469 134.358 163.202 1.00 5.24 24 LYS D O 1
ATOM 8069 N N . ASN D 1 37 ? 108.571 133.743 163.686 1.00 2.00 25 ASN D N 1
ATOM 8070 C CA . ASN D 1 37 ? 109.103 134.114 162.375 1.00 2.14 25 ASN D CA 1
ATOM 8071 C C . ASN D 1 37 ? 108.655 133.076 161.352 1.00 1.42 25 ASN D C 1
ATOM 8072 O O . ASN D 1 37 ? 109.301 132.048 161.147 1.00 2.08 25 ASN D O 1
ATOM 8077 N N . TRP D 1 38 ? 107.533 133.364 160.688 1.00 1.37 26 TRP D N 1
ATOM 8078 C CA . TRP D 1 38 ? 106.906 132.414 159.776 1.00 2.04 26 TRP D CA 1
ATOM 8079 C C . TRP D 1 38 ? 107.722 132.156 158.515 1.00 1.16 26 TRP D C 1
ATOM 8080 O O . TRP D 1 38 ? 107.421 131.199 157.795 1.00 2.73 26 TRP D O 1
ATOM 8091 N N . TRP D 1 39 ? 108.730 132.979 158.223 1.00 0.89 27 TRP D N 1
ATOM 8092 C CA . TRP D 1 39 ? 109.597 132.741 157.074 1.00 0.67 27 TRP D CA 1
ATOM 8093 C C . TRP D 1 39 ? 110.685 131.710 157.349 1.00 0.62 27 TRP D C 1
ATOM 8094 O O . TRP D 1 39 ? 111.386 131.312 156.412 1.00 0.66 27 TRP D O 1
ATOM 8105 N N . GLU D 1 40 ? 110.846 131.272 158.596 1.00 0.67 28 GLU D N 1
ATOM 8106 C CA . GLU D 1 40 ? 111.940 130.378 158.940 1.00 1.01 28 GLU D CA 1
ATOM 8107 C C . GLU D 1 40 ? 111.568 128.920 158.660 1.00 1.04 28 GLU D C 1
ATOM 8108 O O . GLU D 1 40 ? 110.401 128.535 158.776 1.00 1.27 28 GLU D O 1
ATOM 8114 N N . PRO D 1 41 ? 112.547 128.093 158.281 1.00 1.40 29 PRO D N 1
ATOM 8115 C CA . PRO D 1 41 ? 112.241 126.690 157.949 1.00 1.60 29 PRO D CA 1
ATOM 8116 C C . PRO D 1 41 ? 111.721 125.880 159.122 1.00 1.45 29 PRO D C 1
ATOM 8117 O O . PRO D 1 41 ? 110.898 124.978 158.923 1.00 6.52 29 PRO D O 1
ATOM 8121 N N . MET D 1 42 ? 112.179 126.165 160.337 1.00 2.56 30 MET D N 1
ATOM 8122 C CA . MET D 1 42 ? 111.769 125.431 161.525 1.00 3.62 30 MET D CA 1
ATOM 8123 C C . MET D 1 42 ? 110.536 126.030 162.187 1.00 3.56 30 MET D C 1
ATOM 8124 O O . MET D 1 42 ? 110.205 125.643 163.313 1.00 5.66 30 MET D O 1
ATOM 8129 N N . PHE D 1 43 ? 109.864 126.970 161.523 1.00 4.62 31 PHE D N 1
ATOM 8130 C CA . PHE D 1 43 ? 108.751 127.678 162.140 1.00 4.29 31 PHE D CA 1
ATOM 8131 C C . PHE D 1 43 ? 107.648 126.710 162.545 1.00 4.77 31 PHE D C 1
ATOM 8132 O O . PHE D 1 43 ? 107.165 125.920 161.728 1.00 8.43 31 PHE D O 1
ATOM 8140 N N . ASP D 1 44 ? 107.240 126.785 163.811 1.00 5.77 32 ASP D N 1
ATOM 8141 C CA . ASP D 1 44 ? 106.191 125.912 164.328 1.00 9.39 32 ASP D CA 1
ATOM 8142 C C . ASP D 1 44 ? 105.422 126.765 165.338 1.00 8.23 32 ASP D C 1
ATOM 8143 O O . ASP D 1 44 ? 105.906 126.989 166.452 1.00 11.94 32 ASP D O 1
ATOM 8148 N N . ALA D 1 45 ? 104.221 127.210 164.964 1.00 12.36 33 ALA D N 1
ATOM 8149 C CA . ALA D 1 45 ? 103.418 127.995 165.895 1.00 15.81 33 ALA D CA 1
ATOM 8150 C C . ALA D 1 45 ? 102.983 127.178 167.104 1.00 18.58 33 ALA D C 1
ATOM 8151 O O . ALA D 1 45 ? 102.682 127.758 168.153 1.00 24.99 33 ALA D O 1
ATOM 8153 N N . ASN D 1 46 ? 102.945 125.853 166.982 1.00 18.38 34 ASN D N 1
ATOM 8154 C CA . ASN D 1 46 ? 102.554 124.966 168.069 1.00 17.27 34 ASN D CA 1
ATOM 8155 C C . ASN D 1 46 ? 103.751 124.388 168.813 1.00 20.37 34 ASN D C 1
ATOM 8156 O O . ASN D 1 46 ? 103.599 123.394 169.529 1.00 21.12 34 ASN D O 1
ATOM 8161 N N . ALA D 1 47 ? 104.931 124.982 168.656 1.00 19.37 35 ALA D N 1
ATOM 8162 C CA . ALA D 1 47 ? 106.109 124.495 169.352 1.00 16.09 35 ALA D CA 1
ATOM 8163 C C . ALA D 1 47 ? 105.920 124.631 170.863 1.00 16.76 35 ALA D C 1
ATOM 8164 O O . ALA D 1 47 ? 105.213 125.531 171.328 1.00 19.16 35 ALA D O 1
ATOM 8166 N N . PRO D 1 48 ? 106.526 123.743 171.651 1.00 18.66 36 PRO D N 1
ATOM 8167 C CA . PRO D 1 48 ? 106.378 123.836 173.107 1.00 16.91 36 PRO D CA 1
ATOM 8168 C C . PRO D 1 48 ? 106.965 125.133 173.639 1.00 15.06 36 PRO D C 1
ATOM 8169 O O . PRO D 1 48 ? 107.908 125.694 173.077 1.00 17.79 36 PRO D O 1
ATOM 8173 N N . ALA D 1 49 ? 106.384 125.612 174.740 1.00 17.03 37 ALA D N 1
ATOM 8174 C CA . ALA D 1 49 ? 106.827 126.874 175.321 1.00 13.11 37 ALA D CA 1
ATOM 8175 C C . ALA D 1 49 ? 108.240 126.779 175.878 1.00 14.96 37 ALA D C 1
ATOM 8176 O O . ALA D 1 49 ? 108.949 127.790 175.936 1.00 18.60 37 ALA D O 1
ATOM 8178 N N . SER D 1 50 ? 108.671 125.588 176.284 1.00 16.57 38 SER D N 1
ATOM 8179 C CA . SER D 1 50 ? 109.955 125.410 176.942 1.00 15.86 38 SER D CA 1
ATOM 8180 C C . SER D 1 50 ? 110.819 124.410 176.185 1.00 12.04 38 SER D C 1
ATOM 8181 O O . SER D 1 50 ? 110.321 123.441 175.605 1.00 13.83 38 SER D O 1
ATOM 8184 N N . PHE D 1 51 ? 112.123 124.667 176.199 1.00 14.85 39 PHE D N 1
ATOM 8185 C CA . PHE D 1 51 ? 113.137 123.772 175.666 1.00 13.70 39 PHE D CA 1
ATOM 8186 C C . PHE D 1 51 ? 114.042 123.326 176.804 1.00 10.05 39 PHE D C 1
ATOM 8187 O O . PHE D 1 51 ? 114.388 124.123 177.683 1.00 13.18 39 PHE D O 1
ATOM 8195 N N . SER D 1 52 ? 114.422 122.053 176.791 1.00 11.84 40 SER D N 1
ATOM 8196 C CA . SER D 1 52 ? 115.398 121.567 177.755 1.00 8.29 40 SER D CA 1
ATOM 8197 C C . SER D 1 52 ? 116.764 122.176 177.463 1.00 11.21 40 SER D C 1
ATOM 8198 O O . SER D 1 52 ? 117.155 122.336 176.304 1.00 9.37 40 SER D O 1
ATOM 8201 N N . VAL D 1 53 ? 117.487 122.527 178.520 1.00 9.28 41 VAL D N 1
ATOM 8202 C CA . VAL D 1 53 ? 118.828 123.083 178.385 1.00 8.77 41 VAL D CA 1
ATOM 8203 C C . VAL D 1 53 ? 119.828 121.939 178.481 1.00 9.02 41 VAL D C 1
ATOM 8204 O O . VAL D 1 53 ? 119.887 121.236 179.496 1.00 18.85 41 VAL D O 1
ATOM 8208 N N . SER D 1 54 ? 120.612 121.753 177.425 1.00 7.05 42 SER D N 1
ATOM 8209 C CA . SER D 1 54 ? 121.524 120.623 177.362 1.00 10.29 42 SER D CA 1
ATOM 8210 C C . SER D 1 54 ? 122.732 120.830 178.265 1.00 7.43 42 SER D C 1
ATOM 8211 O O . SER D 1 54 ? 123.231 121.945 178.438 1.00 8.24 42 SER D O 1
ATOM 8214 N N . ASP D 1 55 ? 123.197 119.730 178.847 1.00 7.96 43 ASP D N 1
ATOM 8215 C CA . ASP D 1 55 ? 124.509 119.657 179.469 1.00 9.92 43 ASP D CA 1
ATOM 8216 C C . ASP D 1 55 ? 125.572 119.093 178.527 1.00 11.14 43 ASP D C 1
ATOM 8217 O O . ASP D 1 55 ? 126.697 118.833 178.965 1.00 13.21 43 ASP D O 1
ATOM 8222 N N . TRP D 1 56 ? 125.225 118.892 177.252 1.00 10.98 44 TRP D N 1
ATOM 8223 C CA . TRP D 1 56 ? 126.155 118.456 176.208 1.00 11.61 44 TRP D CA 1
ATOM 8224 C C . TRP D 1 56 ? 126.721 117.064 176.475 1.00 15.07 44 TRP D C 1
ATOM 8225 O O . TRP D 1 56 ? 127.839 116.751 176.059 1.00 23.78 44 TRP D O 1
ATOM 8236 N N . ASN D 1 57 ? 125.964 116.214 177.164 1.00 17.36 45 ASN D N 1
ATOM 8237 C CA . ASN D 1 57 ? 126.361 114.830 177.403 1.00 16.55 45 ASN D CA 1
ATOM 8238 C C . ASN D 1 57 ? 125.585 113.955 176.425 1.00 13.71 45 ASN D C 1
ATOM 8239 O O . ASN D 1 57 ? 124.375 113.761 176.579 1.00 17.30 45 ASN D O 1
ATOM 8244 N N . PHE D 1 58 ? 126.282 113.428 175.423 1.00 17.53 46 PHE D N 1
ATOM 8245 C CA . PHE D 1 58 ? 125.668 112.599 174.396 1.00 17.70 46 PHE D CA 1
ATOM 8246 C C . PHE D 1 58 ? 125.867 111.109 174.636 1.00 20.46 46 PHE D C 1
ATOM 8247 O O . PHE D 1 58 ? 125.489 110.303 173.781 1.00 26.18 46 PHE D O 1
ATOM 8255 N N . SER D 1 59 ? 126.453 110.725 175.771 1.00 22.34 47 SER D N 1
ATOM 8256 C CA . SER D 1 59 ? 126.657 109.308 176.055 1.00 24.68 47 SER D CA 1
ATOM 8257 C C . SER D 1 59 ? 125.329 108.581 176.235 1.00 23.64 47 SER D C 1
ATOM 8258 O O . SER D 1 59 ? 125.173 107.442 175.782 1.00 31.83 47 SER D O 1
ATOM 8261 N N . ASN D 1 60 ? 124.361 109.225 176.889 1.00 23.02 48 ASN D N 1
ATOM 8262 C CA . ASN D 1 60 ? 123.091 108.565 177.169 1.00 26.43 48 ASN D CA 1
ATOM 8263 C C . ASN D 1 60 ? 122.132 108.642 175.986 1.00 25.98 48 ASN D C 1
ATOM 8264 O O . ASN D 1 60 ? 121.517 107.635 175.620 1.00 31.39 48 ASN D O 1
ATOM 8269 N N . ASN D 1 61 ? 121.988 109.817 175.378 1.00 25.68 49 ASN D N 1
ATOM 8270 C CA . ASN D 1 61 ? 121.023 110.031 174.306 1.00 25.05 49 ASN D CA 1
ATOM 8271 C C . ASN D 1 61 ? 121.754 110.431 173.032 1.00 17.93 49 ASN D C 1
ATOM 8272 O O . ASN D 1 61 ? 122.448 111.453 173.002 1.00 19.29 49 ASN D O 1
ATOM 8277 N N . ARG D 1 62 ? 121.601 109.622 171.984 1.00 17.36 50 ARG D N 1
ATOM 8278 C CA . ARG D 1 62 ? 122.193 109.946 170.694 1.00 17.29 50 ARG D CA 1
ATOM 8279 C C . ARG D 1 62 ? 121.358 110.938 169.896 1.00 11.37 50 ARG D C 1
ATOM 8280 O O . ARG D 1 62 ? 121.897 111.598 169.002 1.00 14.04 50 ARG D O 1
ATOM 8288 N N . GLY D 1 63 ? 120.063 111.049 170.180 1.00 8.67 51 GLY D N 1
ATOM 8289 C CA . GLY D 1 63 ? 119.250 112.051 169.536 1.00 8.41 51 GLY D CA 1
ATOM 8290 C C . GLY D 1 63 ? 118.559 112.974 170.517 1.00 11.43 51 GLY D C 1
ATOM 8291 O O . GLY D 1 63 ? 117.593 112.600 171.189 1.00 16.05 51 GLY D O 1
ATOM 8292 N N . PRO D 1 64 ? 119.028 114.215 170.595 1.00 11.38 52 PRO D N 1
ATOM 8293 C CA . PRO D 1 64 ? 118.349 115.205 171.436 1.00 6.96 52 PRO D CA 1
ATOM 8294 C C . PRO D 1 64 ? 117.159 115.815 170.716 1.00 8.66 52 PRO D C 1
ATOM 8295 O O . PRO D 1 64 ? 117.146 115.952 169.491 1.00 6.53 52 PRO D O 1
ATOM 8299 N N . ARG D 1 65 ? 116.147 116.183 171.501 1.00 10.15 53 ARG D N 1
ATOM 8300 C CA . ARG D 1 65 ? 114.903 116.732 170.980 1.00 8.10 53 ARG D CA 1
ATOM 8301 C C . ARG D 1 65 ? 114.508 117.969 171.771 1.00 8.62 53 ARG D C 1
ATOM 8302 O O . ARG D 1 65 ? 114.581 117.974 173.003 1.00 10.56 53 ARG D O 1
ATOM 8310 N N . CYS D 1 66 ? 114.077 119.009 171.053 1.00 9.12 54 CYS D N 1
ATOM 8311 C CA . CYS D 1 66 ? 113.561 120.239 171.658 1.00 6.46 54 CYS D CA 1
ATOM 8312 C C . CYS D 1 66 ? 114.521 120.770 172.721 1.00 7.12 54 CYS D C 1
ATOM 8313 O O . CYS D 1 66 ? 114.134 121.090 173.847 1.00 15.07 54 CYS D O 1
ATOM 8316 N N . THR D 1 67 ? 115.794 120.853 172.351 1.00 5.72 55 THR D N 1
ATOM 8317 C CA . THR D 1 67 ? 116.868 121.128 173.292 1.00 6.38 55 THR D CA 1
ATOM 8318 C C . THR D 1 67 ? 117.635 122.372 172.865 1.00 4.27 55 THR D C 1
ATOM 8319 O O . THR D 1 67 ? 117.880 122.585 171.674 1.00 4.18 55 THR D O 1
ATOM 8323 N N . LEU D 1 68 ? 118.011 123.188 173.846 1.00 4.63 56 LEU D N 1
ATOM 8324 C CA . LEU D 1 68 ? 118.809 124.385 173.617 1.00 2.59 56 LEU D CA 1
ATOM 8325 C C . LEU D 1 68 ? 120.257 124.087 173.984 1.00 2.82 56 LEU D C 1
ATOM 8326 O O . LEU D 1 68 ? 120.540 123.652 175.105 1.00 4.98 56 LEU D O 1
ATOM 8331 N N . PHE D 1 69 ? 121.165 124.316 173.041 1.00 2.47 57 PHE D N 1
ATOM 8332 C CA . PHE D 1 69 ? 122.593 124.073 173.231 1.00 1.97 57 PHE D CA 1
ATOM 8333 C C . PHE D 1 69 ? 123.286 125.425 173.365 1.00 3.16 57 PHE D C 1
ATOM 8334 O O . PHE D 1 69 ? 123.530 126.111 172.368 1.00 3.19 57 PHE D O 1
ATOM 8342 N N . LEU D 1 70 ? 123.599 125.804 174.601 1.00 2.50 58 LEU D N 1
ATOM 8343 C CA . LEU D 1 70 ? 124.238 127.079 174.883 1.00 3.60 58 LEU D CA 1
ATOM 8344 C C . LEU D 1 70 ? 125.753 126.943 174.812 1.00 5.07 58 LEU D C 1
ATOM 8345 O O . LEU D 1 70 ? 126.321 125.940 175.251 1.00 7.03 58 LEU D O 1
ATOM 8350 N N . ALA D 1 71 ? 126.403 127.967 174.255 1.00 3.71 59 ALA D N 1
ATOM 8351 C CA . ALA D 1 71 ? 127.859 127.963 174.179 1.00 6.00 59 ALA D CA 1
ATOM 8352 C C . ALA D 1 71 ? 128.495 128.066 175.558 1.00 9.85 59 ALA D C 1
ATOM 8353 O O . ALA D 1 71 ? 129.645 127.656 175.744 1.00 19.52 59 ALA D O 1
ATOM 8355 N N . GLU D 1 72 ? 127.773 128.613 176.536 1.00 8.45 60 GLU D N 1
ATOM 8356 C CA . GLU D 1 72 ? 128.328 128.730 177.877 1.00 10.85 60 GLU D CA 1
ATOM 8357 C C . GLU D 1 72 ? 128.311 127.407 178.629 1.00 9.30 60 GLU D C 1
ATOM 8358 O O . GLU D 1 72 ? 128.973 127.290 179.665 1.00 14.79 60 GLU D O 1
ATOM 8364 N N . LYS D 1 73 ? 127.582 126.410 178.132 1.00 11.93 61 LYS D N 1
ATOM 8365 C CA . LYS D 1 73 ? 127.402 125.154 178.846 1.00 10.81 61 LYS D CA 1
ATOM 8366 C C . LYS D 1 73 ? 128.091 123.966 178.187 1.00 10.98 61 LYS D C 1
ATOM 8367 O O . LYS D 1 73 ? 127.927 122.839 178.664 1.00 11.89 61 LYS D O 1
ATOM 8373 N N . MET D 1 74 ? 128.850 124.171 177.113 1.00 15.05 62 MET D N 1
ATOM 8374 C CA . MET D 1 74 ? 129.612 123.063 176.563 1.00 15.00 62 MET D CA 1
ATOM 8375 C C . MET D 1 74 ? 130.751 122.702 177.516 1.00 14.54 62 MET D C 1
ATOM 8376 O O . MET D 1 74 ? 131.279 123.567 178.220 1.00 15.44 62 MET D O 1
ATOM 8381 N N . PRO D 1 75 ? 131.142 121.428 177.566 1.00 16.21 63 PRO D N 1
ATOM 8382 C CA . PRO D 1 75 ? 132.176 121.015 178.521 1.00 17.65 63 PRO D CA 1
ATOM 8383 C C . PRO D 1 75 ? 133.517 121.659 178.205 1.00 17.63 63 PRO D C 1
ATOM 8384 O O . PRO D 1 75 ? 133.797 122.065 177.075 1.00 26.17 63 PRO D O 1
ATOM 8388 N N . ASP D 1 76 ? 134.349 121.762 179.238 1.00 23.39 64 ASP D N 1
ATOM 8389 C CA . ASP D 1 76 ? 135.680 122.342 179.093 1.00 22.86 64 ASP D CA 1
ATOM 8390 C C . ASP D 1 76 ? 136.549 121.408 178.262 1.00 25.24 64 ASP D C 1
ATOM 8391 O O . ASP D 1 76 ? 136.932 120.328 178.722 1.00 31.47 64 ASP D O 1
ATOM 8396 N N . ALA D 1 77 ? 136.859 121.819 177.036 1.00 20.08 65 ALA D N 1
ATOM 8397 C CA . ALA D 1 77 ? 137.679 121.013 176.146 1.00 19.37 65 ALA D CA 1
ATOM 8398 C C . ALA D 1 77 ? 138.338 121.924 175.124 1.00 17.02 65 ALA D C 1
ATOM 8399 O O . ALA D 1 77 ? 137.784 122.960 174.748 1.00 23.66 65 ALA D O 1
ATOM 8401 N N . THR D 1 78 ? 139.532 121.527 174.684 1.00 11.74 66 THR D N 1
ATOM 8402 C CA . THR D 1 78 ? 140.216 122.274 173.635 1.00 14.63 66 THR D CA 1
ATOM 8403 C C . THR D 1 78 ? 139.572 122.030 172.276 1.00 9.35 66 THR D C 1
ATOM 8404 O O . THR D 1 78 ? 139.456 122.956 171.465 1.00 17.89 66 THR D O 1
ATOM 8408 N N . THR D 1 79 ? 139.150 120.795 172.014 1.00 7.99 67 THR D N 1
ATOM 8409 C CA . THR D 1 79 ? 138.376 120.460 170.825 1.00 5.61 67 THR D CA 1
ATOM 8410 C C . THR D 1 79 ? 137.316 119.449 171.227 1.00 7.07 67 THR D C 1
ATOM 8411 O O . THR D 1 79 ? 137.647 118.374 171.735 1.00 9.71 67 THR D O 1
ATOM 8415 N N . LEU D 1 80 ? 136.052 119.791 171.007 1.00 5.18 68 LEU D N 1
ATOM 8416 C CA . LEU D 1 80 ? 134.941 118.899 171.306 1.00 4.41 68 LEU D CA 1
ATOM 8417 C C . LEU D 1 80 ? 134.512 118.202 170.022 1.00 2.76 68 LEU D C 1
ATOM 8418 O O . LEU D 1 80 ? 134.101 118.861 169.061 1.00 3.38 68 LEU D O 1
ATOM 8423 N N . VAL D 1 81 ? 134.610 116.878 170.008 1.00 1.99 69 VAL D N 1
ATOM 8424 C CA . VAL D 1 81 ? 134.215 116.072 168.860 1.00 2.40 69 VAL D CA 1
ATOM 8425 C C . VAL D 1 81 ? 132.818 115.530 169.124 1.00 2.13 69 VAL D C 1
ATOM 8426 O O . VAL D 1 81 ? 132.612 114.744 170.056 1.00 7.62 69 VAL D O 1
ATOM 8430 N N . VAL D 1 82 ? 131.859 115.956 168.308 1.00 2.82 70 VAL D N 1
ATOM 8431 C CA . VAL D 1 82 ? 130.472 115.515 168.401 1.00 2.80 70 VAL D CA 1
ATOM 8432 C C . VAL D 1 82 ? 130.210 114.597 167.215 1.00 3.81 70 VAL D C 1
ATOM 8433 O O . VAL D 1 82 ? 130.247 115.039 166.060 1.00 4.38 70 VAL D O 1
ATOM 8437 N N . LYS D 1 83 ? 129.944 113.324 167.496 1.00 4.18 71 LYS D N 1
ATOM 8438 C CA . LYS D 1 83 ? 129.927 112.293 166.467 1.00 6.14 71 LYS D CA 1
ATOM 8439 C C . LYS D 1 83 ? 128.603 111.545 166.476 1.00 4.65 71 LYS D C 1
ATOM 8440 O O . LYS D 1 83 ? 128.153 111.083 167.529 1.00 8.12 71 LYS D O 1
ATOM 8446 N N . ASP D 1 84 ? 127.992 111.423 165.295 1.00 5.06 72 ASP D N 1
ATOM 8447 C CA . ASP D 1 84 ? 126.824 110.567 165.079 1.00 6.82 72 ASP D CA 1
ATOM 8448 C C . ASP D 1 84 ? 125.656 110.955 165.983 1.00 5.92 72 ASP D C 1
ATOM 8449 O O . ASP D 1 84 ? 124.986 110.100 166.564 1.00 14.79 72 ASP D O 1
ATOM 8454 N N . ILE D 1 85 ? 125.405 112.255 166.101 1.00 4.45 73 ILE D N 1
ATOM 8455 C CA . ILE D 1 85 ? 124.304 112.772 166.904 1.00 4.48 73 ILE D CA 1
ATOM 8456 C C . ILE D 1 85 ? 123.220 113.278 165.965 1.00 3.85 73 ILE D C 1
ATOM 8457 O O . ILE D 1 85 ? 123.500 114.042 165.033 1.00 3.48 73 ILE D O 1
ATOM 8462 N N . ASP D 1 86 ? 121.984 112.850 166.204 1.00 5.44 74 ASP D N 1
ATOM 8463 C CA . ASP D 1 86 ? 120.849 113.220 165.363 1.00 6.23 74 ASP D CA 1
ATOM 8464 C C . ASP D 1 86 ? 120.077 114.308 166.108 1.00 4.88 74 ASP D C 1
ATOM 8465 O O . ASP D 1 86 ? 119.297 114.023 167.019 1.00 7.35 74 ASP D O 1
ATOM 8470 N N . PHE D 1 87 ? 120.319 115.559 165.729 1.00 3.41 75 PHE D N 1
ATOM 8471 C CA . PHE D 1 87 ? 119.607 116.684 166.317 1.00 3.80 75 PHE D CA 1
ATOM 8472 C C . PHE D 1 87 ? 118.282 116.899 165.598 1.00 4.02 75 PHE D C 1
ATOM 8473 O O . PHE D 1 87 ? 118.212 116.835 164.368 1.00 8.03 75 PHE D O 1
ATOM 8481 N N . GLN D 1 88 ? 117.227 117.152 166.370 1.00 5.14 76 GLN D N 1
ATOM 8482 C CA . GLN D 1 88 ? 115.936 117.502 165.791 1.00 4.95 76 GLN D CA 1
ATOM 8483 C C . GLN D 1 88 ? 115.263 118.544 166.670 1.00 3.36 76 GLN D C 1
ATOM 8484 O O . GLN D 1 88 ? 115.162 118.360 167.886 1.00 6.80 76 GLN D O 1
ATOM 8490 N N . ASP D 1 89 ? 114.807 119.633 166.045 1.00 3.43 77 ASP D N 1
ATOM 8491 C CA . ASP D 1 89 ? 114.123 120.725 166.742 1.00 3.73 77 ASP D CA 1
ATOM 8492 C C . ASP D 1 89 ? 114.988 121.307 167.858 1.00 2.84 77 ASP D C 1
ATOM 8493 O O . ASP D 1 89 ? 114.506 121.595 168.954 1.00 7.15 77 ASP D O 1
ATOM 8498 N N . CYS D 1 90 ? 116.274 121.490 167.578 1.00 2.20 78 CYS D N 1
ATOM 8499 C CA . CYS D 1 90 ? 117.220 121.988 168.564 1.00 3.70 78 CYS D CA 1
ATOM 8500 C C . CYS D 1 90 ? 117.654 123.407 168.223 1.00 3.31 78 CYS D C 1
ATOM 8501 O O . CYS D 1 90 ? 117.656 123.814 167.058 1.00 3.66 78 CYS D O 1
ATOM 8504 N N . ASP D 1 91 ? 118.018 124.159 169.258 1.00 3.54 79 ASP D N 1
ATOM 8505 C CA . ASP D 1 91 ? 118.492 125.527 169.117 1.00 3.02 79 ASP D CA 1
ATOM 8506 C C . ASP D 1 91 ? 119.927 125.632 169.612 1.00 1.83 79 ASP D C 1
ATOM 8507 O O . ASP D 1 91 ? 120.310 124.974 170.585 1.00 3.11 79 ASP D O 1
ATOM 8512 N N . PHE D 1 92 ? 120.714 126.459 168.935 1.00 2.25 80 PHE D N 1
ATOM 8513 C CA . PHE D 1 92 ? 122.052 126.817 169.373 1.00 1.30 80 PHE D CA 1
ATOM 8514 C C . PHE D 1 92 ? 122.091 128.307 169.685 1.00 1.63 80 PHE D C 1
ATOM 8515 O O . PHE D 1 92 ? 121.403 129.106 169.044 1.00 3.88 80 PHE D O 1
ATOM 8523 N N . GLN D 1 93 ? 122.890 128.678 170.681 1.00 1.66 81 GLN D N 1
ATOM 8524 C CA . GLN D 1 93 ? 122.927 130.066 171.115 1.00 2.45 81 GLN D CA 1
ATOM 8525 C C . GLN D 1 93 ? 124.248 130.351 171.813 1.00 2.11 81 GLN D C 1
ATOM 8526 O O . GLN D 1 93 ? 124.746 129.520 172.575 1.00 4.75 81 GLN D O 1
ATOM 8532 N N . GLY D 1 94 ? 124.802 131.526 171.548 1.00 1.93 82 GLY D N 1
ATOM 8533 C CA . GLY D 1 94 ? 125.977 132.005 172.244 1.00 1.08 82 GLY D CA 1
ATOM 8534 C C . GLY D 1 94 ? 127.190 132.109 171.337 1.00 1.05 82 GLY D C 1
ATOM 8535 O O . GLY D 1 94 ? 127.123 131.930 170.117 1.00 1.96 82 GLY D O 1
ATOM 8536 N N . THR D 1 95 ? 128.321 132.410 171.968 1.00 1.09 83 THR D N 1
ATOM 8537 C CA . THR D 1 95 ? 129.598 132.570 171.281 1.00 1.01 83 THR D CA 1
ATOM 8538 C C . THR D 1 95 ? 130.398 131.286 171.471 1.00 1.52 83 THR D C 1
ATOM 8539 O O . THR D 1 95 ? 131.032 131.083 172.509 1.00 3.22 83 THR D O 1
ATOM 8543 N N . PHE D 1 96 ? 130.359 130.413 170.464 1.00 2.14 84 PHE D N 1
ATOM 8544 C CA . PHE D 1 96 ? 131.099 129.154 170.484 1.00 2.15 84 PHE D CA 1
ATOM 8545 C C . PHE D 1 96 ? 132.540 129.451 170.079 1.00 2.77 84 PHE D C 1
ATOM 8546 O O . PHE D 1 96 ? 132.941 129.328 168.917 1.00 3.24 84 PHE D O 1
ATOM 8554 N N . GLU D 1 97 ? 133.323 129.880 171.072 1.00 3.13 85 GLU D N 1
ATOM 8555 C CA . GLU D 1 97 ? 134.732 130.189 170.853 1.00 5.52 85 GLU D CA 1
ATOM 8556 C C . GLU D 1 97 ? 135.579 128.926 170.766 1.00 3.80 85 GLU D C 1
ATOM 8557 O O . GLU D 1 97 ? 136.507 128.853 169.953 1.00 13.17 85 GLU D O 1
ATOM 8563 N N . ARG D 1 98 ? 135.280 127.930 171.595 1.00 3.74 86 ARG D N 1
ATOM 8564 C CA . ARG D 1 98 ? 136.043 126.691 171.585 1.00 4.34 86 ARG D CA 1
ATOM 8565 C C . ARG D 1 98 ? 135.726 125.877 170.334 1.00 3.77 86 ARG D C 1
ATOM 8566 O O . ARG D 1 98 ? 134.609 125.907 169.812 1.00 4.59 86 ARG D O 1
ATOM 8574 N N . LYS D 1 99 ? 136.729 125.146 169.854 1.00 3.00 87 LYS D N 1
ATOM 8575 C CA . LYS D 1 99 ? 136.588 124.408 168.605 1.00 2.98 87 LYS D CA 1
ATOM 8576 C C . LYS D 1 99 ? 135.637 123.230 168.776 1.00 2.67 87 LYS D C 1
ATOM 8577 O O . LYS D 1 99 ? 135.718 122.486 169.758 1.00 3.42 87 LYS D O 1
ATOM 8583 N N . ILE D 1 100 ? 134.734 123.064 167.813 1.00 1.18 88 ILE D N 1
ATOM 8584 C CA . ILE D 1 100 ? 133.793 121.953 167.779 1.00 0.93 88 ILE D CA 1
ATOM 8585 C C . ILE D 1 100 ? 133.937 121.241 166.442 1.00 0.34 88 ILE D C 1
ATOM 8586 O O . ILE D 1 100 ? 134.043 121.888 165.394 1.00 0.76 88 ILE D O 1
ATOM 8591 N N . VAL D 1 101 ? 133.946 119.912 166.480 1.00 0.37 89 VAL D N 1
ATOM 8592 C CA . VAL D 1 101 ? 133.931 119.089 165.277 1.00 0.29 89 VAL D CA 1
ATOM 8593 C C . VAL D 1 101 ? 132.641 118.282 165.293 1.00 0.53 89 VAL D C 1
ATOM 8594 O O . VAL D 1 101 ? 132.459 117.404 166.146 1.00 1.56 89 VAL D O 1
ATOM 8598 N N . PHE D 1 102 ? 131.742 118.581 164.359 1.00 0.70 90 PHE D N 1
ATOM 8599 C CA . PHE D 1 102 ? 130.541 117.782 164.152 1.00 0.88 90 PHE D CA 1
ATOM 8600 C C . PHE D 1 102 ? 130.838 116.735 163.088 1.00 1.64 90 PHE D C 1
ATOM 8601 O O . PHE D 1 102 ? 131.097 117.077 161.929 1.00 2.27 90 PHE D O 1
ATOM 8609 N N . LYS D 1 103 ? 130.803 115.463 163.477 1.00 2.23 91 LYS D N 1
ATOM 8610 C CA . LYS D 1 103 ? 131.175 114.365 162.591 1.00 3.06 91 LYS D CA 1
ATOM 8611 C C . LYS D 1 103 ? 129.941 113.512 162.318 1.00 3.10 91 LYS D C 1
ATOM 8612 O O . LYS D 1 103 ? 129.434 112.842 163.223 1.00 6.60 91 LYS D O 1
ATOM 8618 N N . ASP D 1 104 ? 129.470 113.539 161.070 1.00 3.85 92 ASP D N 1
ATOM 8619 C CA . ASP D 1 104 ? 128.336 112.726 160.620 1.00 5.29 92 ASP D CA 1
ATOM 8620 C C . ASP D 1 104 ? 127.095 112.957 161.481 1.00 3.24 92 ASP D C 1
ATOM 8621 O O . ASP D 1 104 ? 126.360 112.025 161.811 1.00 5.88 92 ASP D O 1
ATOM 8626 N N . CYS D 1 105 ? 126.858 114.209 161.850 1.00 2.11 93 CYS D N 1
ATOM 8627 C CA . CYS D 1 105 ? 125.675 114.553 162.619 1.00 2.98 93 CYS D CA 1
ATOM 8628 C C . CYS D 1 105 ? 124.515 114.895 161.688 1.00 1.65 93 CYS D C 1
ATOM 8629 O O . CYS D 1 105 ? 124.704 115.248 160.523 1.00 3.60 93 CYS D O 1
ATOM 8632 N N . LYS D 1 106 ? 123.303 114.779 162.221 1.00 3.41 94 LYS D N 1
ATOM 8633 C CA . LYS D 1 106 ? 122.088 115.100 161.487 1.00 2.46 94 LYS D CA 1
ATOM 8634 C C . LYS D 1 106 ? 121.362 116.234 162.195 1.00 1.49 94 LYS D C 1
ATOM 8635 O O . LYS D 1 106 ? 121.095 116.149 163.398 1.00 3.12 94 LYS D O 1
ATOM 8641 N N . PHE D 1 107 ? 121.050 117.290 161.449 1.00 0.93 95 PHE D N 1
ATOM 8642 C CA . PHE D 1 107 ? 120.313 118.436 161.964 1.00 0.87 95 PHE D CA 1
ATOM 8643 C C . PHE D 1 107 ? 118.989 118.529 161.220 1.00 0.98 95 PHE D C 1
ATOM 8644 O O . PHE D 1 107 ? 118.972 118.698 159.996 1.00 1.60 95 PHE D O 1
ATOM 8652 N N . THR D 1 108 ? 117.887 118.415 161.956 1.00 0.79 96 THR D N 1
ATOM 8653 C CA . THR D 1 108 ? 116.548 118.472 161.384 1.00 1.91 96 THR D CA 1
ATOM 8654 C C . THR D 1 108 ? 115.764 119.556 162.104 1.00 1.26 96 THR D C 1
ATOM 8655 O O . THR D 1 108 ? 115.537 119.457 163.314 1.00 2.56 96 THR D O 1
ATOM 8659 N N . ARG D 1 109 ? 115.351 120.582 161.362 1.00 2.12 97 ARG D N 1
ATOM 8660 C CA . ARG D 1 109 ? 114.626 121.723 161.921 1.00 1.82 97 ARG D CA 1
ATOM 8661 C C . ARG D 1 109 ? 115.397 122.343 163.085 1.00 0.79 97 ARG D C 1
ATOM 8662 O O . ARG D 1 109 ? 114.844 122.649 164.144 1.00 2.36 97 ARG D O 1
ATOM 8670 N N . CYS D 1 110 ? 116.697 122.522 162.879 1.00 0.77 98 CYS D N 1
ATOM 8671 C CA . CYS D 1 110 ? 117.581 123.083 163.889 1.00 0.86 98 CYS D CA 1
ATOM 8672 C C . CYS D 1 110 ? 117.844 124.554 163.601 1.00 0.58 98 CYS D C 1
ATOM 8673 O O . CYS D 1 110 ? 117.981 124.957 162.443 1.00 0.90 98 CYS D O 1
ATOM 8676 N N . ASP D 1 111 ? 117.911 125.352 164.661 1.00 0.88 99 ASP D N 1
ATOM 8677 C CA . ASP D 1 111 ? 118.154 126.785 164.556 1.00 0.57 99 ASP D CA 1
ATOM 8678 C C . ASP D 1 111 ? 119.562 127.076 165.056 1.00 0.56 99 ASP D C 1
ATOM 8679 O O . ASP D 1 111 ? 119.834 126.983 166.257 1.00 1.31 99 ASP D O 1
ATOM 8684 N N . PHE D 1 112 ? 120.451 127.430 164.135 1.00 0.27 100 PHE D N 1
ATOM 8685 C CA . PHE D 1 112 ? 121.776 127.911 164.489 1.00 0.47 100 PHE D CA 1
ATOM 8686 C C . PHE D 1 112 ? 121.785 129.407 164.767 1.00 0.24 100 PHE D C 1
ATOM 8687 O O . PHE D 1 112 ? 122.851 129.966 165.043 1.00 0.30 100 PHE D O 1
ATOM 8695 N N . GLY D 1 113 ? 120.624 130.058 164.692 1.00 0.46 101 GLY D N 1
ATOM 8696 C CA . GLY D 1 113 ? 120.563 131.498 164.846 1.00 0.14 101 GLY D CA 1
ATOM 8697 C C . GLY D 1 113 ? 120.992 131.956 166.225 1.00 0.16 101 GLY D C 1
ATOM 8698 O O . GLY D 1 113 ? 121.018 131.194 167.191 1.00 0.59 101 GLY D O 1
ATOM 8699 N N . LEU D 1 114 ? 121.342 133.243 166.295 1.00 0.10 102 LEU D N 1
ATOM 8700 C CA . LEU D 1 114 ? 121.794 133.879 167.533 1.00 0.12 102 LEU D CA 1
ATOM 8701 C C . LEU D 1 114 ? 123.044 133.194 168.083 1.00 0.20 102 LEU D C 1
ATOM 8702 O O . LEU D 1 114 ? 123.200 133.023 169.294 1.00 0.63 102 LEU D O 1
ATOM 8707 N N . SER D 1 115 ? 123.944 132.799 167.184 1.00 0.17 103 SER D N 1
ATOM 8708 C CA . SER D 1 115 ? 125.176 132.126 167.566 1.00 0.32 103 SER D CA 1
ATOM 8709 C C . SER D 1 115 ? 126.328 132.635 166.712 1.00 0.32 103 SER D C 1
ATOM 8710 O O . SER D 1 115 ? 126.147 133.045 165.559 1.00 0.44 103 SER D O 1
ATOM 8713 N N . THR D 1 116 ? 127.521 132.590 167.300 1.00 0.26 104 THR D N 1
ATOM 8714 C CA . THR D 1 116 ? 128.764 132.924 166.613 1.00 0.39 104 THR D CA 1
ATOM 8715 C C . THR D 1 116 ? 129.728 131.761 166.796 1.00 0.60 104 THR D C 1
ATOM 8716 O O . THR D 1 116 ? 130.328 131.614 167.864 1.00 1.46 104 THR D O 1
ATOM 8720 N N . PHE D 1 117 ? 129.869 130.935 165.766 1.00 0.45 105 PHE D N 1
ATOM 8721 C CA . PHE D 1 117 ? 130.773 129.795 165.800 1.00 0.84 105 PHE D CA 1
ATOM 8722 C C . PHE D 1 117 ? 132.148 130.229 165.313 1.00 0.76 105 PHE D C 1
ATOM 8723 O O . PHE D 1 117 ? 132.252 130.960 164.324 1.00 1.47 105 PHE D O 1
ATOM 8731 N N . SER D 1 118 ? 133.196 129.795 166.013 1.00 0.93 106 SER D N 1
ATOM 8732 C CA . SER D 1 118 ? 134.569 130.084 165.618 1.00 0.91 106 SER D CA 1
ATOM 8733 C C . SER D 1 118 ? 135.292 128.773 165.347 1.00 0.36 106 SER D C 1
ATOM 8734 O O . SER D 1 118 ? 135.429 127.941 166.249 1.00 1.20 106 SER D O 1
ATOM 8737 N N . ARG D 1 119 ? 135.759 128.599 164.109 1.00 0.83 107 ARG D N 1
ATOM 8738 C CA . ARG D 1 119 ? 136.523 127.417 163.705 1.00 0.58 107 ARG D CA 1
ATOM 8739 C C . ARG D 1 119 ? 135.751 126.129 164.001 1.00 0.45 107 ARG D C 1
ATOM 8740 O O . ARG D 1 119 ? 136.280 125.171 164.567 1.00 1.50 107 ARG D O 1
ATOM 8748 N N . THR D 1 120 ? 134.478 126.120 163.622 1.00 0.37 108 THR D N 1
ATOM 8749 C CA . THR D 1 120 ? 133.651 124.928 163.737 1.00 0.26 108 THR D CA 1
ATOM 8750 C C . THR D 1 120 ? 133.720 124.128 162.443 1.00 0.27 108 THR D C 1
ATOM 8751 O O . THR D 1 120 ? 133.591 124.683 161.349 1.00 0.39 108 THR D O 1
ATOM 8755 N N . LYS D 1 121 ? 133.931 122.822 162.574 1.00 0.11 109 LYS D N 1
ATOM 8756 C CA . LYS D 1 121 ? 134.066 121.928 161.431 1.00 0.22 109 LYS D CA 1
ATOM 8757 C C . LYS D 1 121 ? 132.851 121.014 161.358 1.00 0.28 109 LYS D C 1
ATOM 8758 O O . LYS D 1 121 ? 132.616 120.212 162.268 1.00 0.75 109 LYS D O 1
ATOM 8764 N N . PHE D 1 122 ? 132.084 121.140 160.279 1.00 0.49 110 PHE D N 1
ATOM 8765 C CA . PHE D 1 122 ? 130.988 120.227 159.973 1.00 0.90 110 PHE D CA 1
ATOM 8766 C C . PHE D 1 122 ? 131.496 119.227 158.941 1.00 1.11 110 PHE D C 1
ATOM 8767 O O . PHE D 1 122 ? 131.717 119.584 157.779 1.00 1.78 110 PHE D O 1
ATOM 8775 N N . SER D 1 123 ? 131.681 117.980 159.364 1.00 0.91 111 SER D N 1
ATOM 8776 C CA . SER D 1 123 ? 132.261 116.937 158.522 1.00 2.73 111 SER D CA 1
ATOM 8777 C C . SER D 1 123 ? 131.224 115.843 158.307 1.00 2.19 111 SER D C 1
ATOM 8778 O O . SER D 1 123 ? 130.872 115.121 159.247 1.00 5.64 111 SER D O 1
ATOM 8781 N N . GLY D 1 124 ? 130.740 115.719 157.073 1.00 3.75 112 GLY D N 1
ATOM 8782 C CA . GLY D 1 124 ? 129.788 114.677 156.741 1.00 4.02 112 GLY D CA 1
ATOM 8783 C C . GLY D 1 124 ? 128.417 114.843 157.354 1.00 2.78 112 GLY D C 1
ATOM 8784 O O . GLY D 1 124 ? 127.709 113.851 157.538 1.00 7.30 112 GLY D O 1
ATOM 8785 N N . CYS D 1 125 ? 128.018 116.069 157.672 1.00 1.72 113 CYS D N 1
ATOM 8786 C CA . CYS D 1 125 ? 126.752 116.317 158.342 1.00 2.21 113 CYS D CA 1
ATOM 8787 C C . CYS D 1 125 ? 125.625 116.519 157.332 1.00 1.27 113 CYS D C 1
ATOM 8788 O O . CYS D 1 125 ? 125.849 116.870 156.173 1.00 1.82 113 CYS D O 1
ATOM 8791 N N . SER D 1 126 ? 124.398 116.287 157.792 1.00 0.97 114 SER D N 1
ATOM 8792 C CA . SER D 1 126 ? 123.203 116.466 156.979 1.00 1.98 114 SER D CA 1
ATOM 8793 C C . SER D 1 126 ? 122.312 117.519 157.619 1.00 0.80 114 SER D C 1
ATOM 8794 O O . SER D 1 126 ? 122.002 117.435 158.811 1.00 2.10 114 SER D O 1
ATOM 8797 N N . PHE D 1 127 ? 121.900 118.506 156.826 1.00 0.52 115 PHE D N 1
ATOM 8798 C CA . PHE D 1 127 ? 121.039 119.585 157.290 1.00 0.71 115 PHE D CA 1
ATOM 8799 C C . PHE D 1 127 ? 119.699 119.504 156.574 1.00 0.60 115 PHE D C 1
ATOM 8800 O O . PHE D 1 127 ? 119.651 119.486 155.339 1.00 1.82 115 PHE D O 1
ATOM 8808 N N . TYR D 1 128 ? 118.617 119.460 157.347 1.00 0.60 116 TYR D N 1
ATOM 8809 C CA . TYR D 1 128 ? 117.265 119.433 156.801 1.00 0.98 116 TYR D CA 1
ATOM 8810 C C . TYR D 1 128 ? 116.416 120.478 157.505 1.00 0.56 116 TYR D C 1
ATOM 8811 O O . TYR D 1 128 ? 116.261 120.431 158.730 1.00 0.95 116 TYR D O 1
ATOM 8820 N N . ALA D 1 129 ? 115.858 121.408 156.727 1.00 0.58 117 ALA D N 1
ATOM 8821 C CA . ALA D 1 129 ? 114.933 122.423 157.234 1.00 0.62 117 ALA D CA 1
ATOM 8822 C C . ALA D 1 129 ? 115.546 123.214 158.388 1.00 0.50 117 ALA D C 1
ATOM 8823 O O . ALA D 1 129 ? 114.862 123.591 159.340 1.00 0.96 117 ALA D O 1
ATOM 8825 N N . SER D 1 130 ? 116.846 123.470 158.299 1.00 0.55 118 SER D N 1
ATOM 8826 C CA . SER D 1 130 ? 117.582 124.179 159.332 1.00 0.44 118 SER D CA 1
ATOM 8827 C C . SER D 1 130 ? 117.971 125.565 158.836 1.00 0.29 118 SER D C 1
ATOM 8828 O O . SER D 1 130 ? 118.158 125.784 157.637 1.00 0.36 118 SER D O 1
ATOM 8831 N N . SER D 1 131 ? 118.098 126.501 159.772 1.00 0.32 119 SER D N 1
ATOM 8832 C CA . SER D 1 131 ? 118.280 127.910 159.454 1.00 0.12 119 SER D CA 1
ATOM 8833 C C . SER D 1 131 ? 119.670 128.387 159.854 1.00 0.04 119 SER D C 1
ATOM 8834 O O . SER D 1 131 ? 120.158 128.067 160.942 1.00 0.04 119 SER D O 1
ATOM 8837 N N . PHE D 1 132 ? 120.301 129.155 158.966 1.00 0.03 120 PHE D N 1
ATOM 8838 C CA . PHE D 1 132 ? 121.558 129.827 159.264 1.00 0.00 120 PHE D CA 1
ATOM 8839 C C . PHE D 1 132 ? 121.409 131.343 159.335 1.00 0.02 120 PHE D C 1
ATOM 8840 O O . PHE D 1 132 ? 122.416 132.057 159.294 1.00 0.03 120 PHE D O 1
ATOM 8848 N N . THR D 1 133 ? 120.184 131.851 159.447 1.00 0.02 121 THR D N 1
ATOM 8849 C CA . THR D 1 133 ? 119.976 133.286 159.576 1.00 0.02 121 THR D CA 1
ATOM 8850 C C . THR D 1 133 ? 120.367 133.768 160.968 1.00 0.05 121 THR D C 1
ATOM 8851 O O . THR D 1 133 ? 120.264 133.036 161.956 1.00 0.02 121 THR D O 1
ATOM 8855 N N . GLN D 1 134 ? 120.816 135.024 161.034 1.00 0.00 122 GLN D N 1
ATOM 8856 C CA . GLN D 1 134 ? 121.285 135.639 162.278 1.00 0.03 122 GLN D CA 1
ATOM 8857 C C . GLN D 1 134 ? 122.405 134.812 162.906 1.00 0.02 122 GLN D C 1
ATOM 8858 O O . GLN D 1 134 ? 122.481 134.653 164.125 1.00 0.04 122 GLN D O 1
ATOM 8864 N N . CYS D 1 135 ? 123.282 134.282 162.058 1.00 0.03 123 CYS D N 1
ATOM 8865 C CA . CYS D 1 135 ? 124.376 133.420 162.476 1.00 0.05 123 CYS D CA 1
ATOM 8866 C C . CYS D 1 135 ? 125.692 133.971 161.955 1.00 0.05 123 CYS D C 1
ATOM 8867 O O . CYS D 1 135 ? 125.756 134.496 160.840 1.00 0.05 123 CYS D O 1
ATOM 8870 N N . THR D 1 136 ? 126.743 133.849 162.760 1.00 0.08 124 THR D N 1
ATOM 8871 C CA . THR D 1 136 ? 128.092 134.172 162.314 1.00 0.11 124 THR D CA 1
ATOM 8872 C C . THR D 1 136 ? 128.918 132.893 162.314 1.00 0.13 124 THR D C 1
ATOM 8873 O O . THR D 1 136 ? 128.974 132.188 163.326 1.00 0.37 124 THR D O 1
ATOM 8877 N N . LEU D 1 137 ? 129.534 132.586 161.178 1.00 0.47 125 LEU D N 1
ATOM 8878 C CA . LEU D 1 137 ? 130.413 131.429 161.036 1.00 0.50 125 LEU D CA 1
ATOM 8879 C C . LEU D 1 137 ? 131.808 131.949 160.695 1.00 0.79 125 LEU D C 1
ATOM 8880 O O . LEU D 1 137 ? 132.143 132.138 159.522 1.00 2.40 125 LEU D O 1
ATOM 8885 N N . GLU D 1 138 ? 132.613 132.191 161.728 1.00 0.68 126 GLU D N 1
ATOM 8886 C CA . GLU D 1 138 ? 133.966 132.715 161.599 1.00 1.89 126 GLU D CA 1
ATOM 8887 C C . GLU D 1 138 ? 134.948 131.574 161.374 1.00 0.44 126 GLU D C 1
ATOM 8888 O O . GLU D 1 138 ? 135.152 130.746 162.268 1.00 0.68 126 GLU D O 1
ATOM 8894 N N . ASN D 1 139 ? 135.566 131.548 160.191 1.00 0.47 127 ASN D N 1
ATOM 8895 C CA . ASN D 1 139 ? 136.617 130.581 159.873 1.00 0.45 127 ASN D CA 1
ATOM 8896 C C . ASN D 1 139 ? 136.136 129.145 160.076 1.00 0.29 127 ASN D C 1
ATOM 8897 O O . ASN D 1 139 ? 136.867 128.292 160.578 1.00 0.69 127 ASN D O 1
ATOM 8902 N N . CYS D 1 140 ? 134.895 128.878 159.685 1.00 0.39 128 CYS D N 1
ATOM 8903 C CA . CYS D 1 140 ? 134.317 127.551 159.814 1.00 0.24 128 CYS D CA 1
ATOM 8904 C C . CYS D 1 140 ? 134.517 126.756 158.525 1.00 0.24 128 CYS D C 1
ATOM 8905 O O . CYS D 1 140 ? 134.993 127.272 157.512 1.00 0.12 128 CYS D O 1
ATOM 8908 N N . GLU D 1 141 ? 134.144 125.479 158.573 1.00 0.21 129 GLU D N 1
ATOM 8909 C CA . GLU D 1 141 ? 134.301 124.590 157.430 1.00 0.44 129 GLU D CA 1
ATOM 8910 C C . GLU D 1 141 ? 133.121 123.635 157.349 1.00 0.35 129 GLU D C 1
ATOM 8911 O O . GLU D 1 141 ? 132.755 123.008 158.347 1.00 0.75 129 GLU D O 1
ATOM 8917 N N . PHE D 1 142 ? 132.531 123.532 156.160 1.00 0.23 130 PHE D N 1
ATOM 8918 C CA . PHE D 1 142 ? 131.507 122.542 155.851 1.00 0.70 130 PHE D CA 1
ATOM 8919 C C . PHE D 1 142 ? 132.055 121.634 154.761 1.00 0.70 130 PHE D C 1
ATOM 8920 O O . PHE D 1 142 ? 132.330 122.098 153.649 1.00 3.38 130 PHE D O 1
ATOM 8928 N N . ARG D 1 143 ? 132.211 120.350 155.073 1.00 0.74 131 ARG D N 1
ATOM 8929 C CA . ARG D 1 143 ? 132.826 119.400 154.155 1.00 1.47 131 ARG D CA 1
ATOM 8930 C C . ARG D 1 143 ? 131.961 118.155 154.047 1.00 2.17 131 ARG D C 1
ATOM 8931 O O . ARG D 1 143 ? 131.527 117.608 155.066 1.00 2.36 131 ARG D O 1
ATOM 8939 N N . ASN D 1 144 ? 131.720 117.712 152.811 1.00 1.85 132 ASN D N 1
ATOM 8940 C CA . ASN D 1 144 ? 130.964 116.489 152.535 1.00 3.55 132 ASN D CA 1
ATOM 8941 C C . ASN D 1 144 ? 129.591 116.518 153.203 1.00 2.27 132 ASN D C 1
ATOM 8942 O O . ASN D 1 144 ? 129.103 115.509 153.714 1.00 5.19 132 ASN D O 1
ATOM 8947 N N . CYS D 1 145 ? 128.960 117.684 153.191 1.00 2.83 133 CYS D N 1
ATOM 8948 C CA . CYS D 1 145 ? 127.674 117.874 153.842 1.00 3.36 133 CYS D CA 1
ATOM 8949 C C . CYS D 1 145 ? 126.539 117.828 152.825 1.00 2.38 133 CYS D C 1
ATOM 8950 O O . CYS D 1 145 ? 126.714 118.128 151.642 1.00 5.71 133 CYS D O 1
ATOM 8953 N N . LYS D 1 146 ? 125.365 117.434 153.307 1.00 3.00 134 LYS D N 1
ATOM 8954 C CA . LYS D 1 146 ? 124.143 117.428 152.519 1.00 2.72 134 LYS D CA 1
ATOM 8955 C C . LYS D 1 146 ? 123.190 118.490 153.047 1.00 0.97 134 LYS D C 1
ATOM 8956 O O . LYS D 1 146 ? 123.005 118.624 154.260 1.00 1.03 134 LYS D O 1
ATOM 8962 N N . TYR D 1 147 ? 122.592 119.248 152.132 1.00 0.74 135 TYR D N 1
ATOM 8963 C CA . TYR D 1 147 ? 121.676 120.322 152.484 1.00 0.79 135 TYR D CA 1
ATOM 8964 C C . TYR D 1 147 ? 120.367 120.128 151.738 1.00 0.87 135 TYR D C 1
ATOM 8965 O O . TYR D 1 147 ? 120.371 119.842 150.537 1.00 2.15 135 TYR D O 1
ATOM 8974 N N . GLU D 1 148 ? 119.253 120.287 152.446 1.00 0.99 136 GLU D N 1
ATOM 8975 C CA . GLU D 1 148 ? 117.952 120.266 151.796 1.00 2.26 136 GLU D CA 1
ATOM 8976 C C . GLU D 1 148 ? 116.995 121.117 152.614 1.00 0.91 136 GLU D C 1
ATOM 8977 O O . GLU D 1 148 ? 116.851 120.905 153.821 1.00 1.64 136 GLU D O 1
ATOM 8983 N N . LYS D 1 149 ? 116.369 122.092 151.952 1.00 1.02 137 LYS D N 1
ATOM 8984 C CA . LYS D 1 149 ? 115.416 123.007 152.581 1.00 0.99 137 LYS D CA 1
ATOM 8985 C C . LYS D 1 149 ? 116.057 123.833 153.694 1.00 0.75 137 LYS D C 1
ATOM 8986 O O . LYS D 1 149 ? 115.387 124.225 154.651 1.00 0.80 137 LYS D O 1
ATOM 8992 N N . ILE D 1 150 ? 117.354 124.116 153.581 1.00 0.30 138 ILE D N 1
ATOM 8993 C CA . ILE D 1 150 ? 118.031 124.974 154.548 1.00 0.44 138 ILE D CA 1
ATOM 8994 C C . ILE D 1 150 ? 117.670 126.424 154.252 1.00 0.37 138 ILE D C 1
ATOM 8995 O O . ILE D 1 150 ? 117.021 126.721 153.243 1.00 0.36 138 ILE D O 1
ATOM 9000 N N . PHE D 1 151 ? 118.055 127.332 155.144 1.00 0.18 139 PHE D N 1
ATOM 9001 C CA . PHE D 1 151 ? 117.676 128.731 155.021 1.00 0.12 139 PHE D CA 1
ATOM 9002 C C . PHE D 1 151 ? 118.832 129.607 155.479 1.00 0.04 139 PHE D C 1
ATOM 9003 O O . PHE D 1 151 ? 119.549 129.257 156.420 1.00 0.05 139 PHE D O 1
ATOM 9011 N N . TYR D 1 152 ? 119.008 130.740 154.806 1.00 0.05 140 TYR D N 1
ATOM 9012 C CA . TYR D 1 152 ? 120.052 131.690 155.159 1.00 0.04 140 TYR D CA 1
ATOM 9013 C C . TYR D 1 152 ? 119.594 133.090 154.776 1.00 0.00 140 TYR D C 1
ATOM 9014 O O . TYR D 1 152 ? 118.581 133.272 154.097 1.00 0.08 140 TYR D O 1
ATOM 9023 N N . SER D 1 153 ? 120.358 134.083 155.221 1.00 0.04 141 SER D N 1
ATOM 9024 C CA . SER D 1 153 ? 120.070 135.482 154.942 1.00 0.00 141 SER D CA 1
ATOM 9025 C C . SER D 1 153 ? 121.270 136.117 154.256 1.00 0.02 141 SER D C 1
ATOM 9026 O O . SER D 1 153 ? 122.417 135.852 154.623 1.00 0.09 141 SER D O 1
ATOM 9029 N N . GLY D 1 154 ? 120.998 136.958 153.257 1.00 0.07 142 GLY D N 1
ATOM 9030 C CA . GLY D 1 154 ? 122.078 137.585 152.517 1.00 0.05 142 GLY D CA 1
ATOM 9031 C C . GLY D 1 154 ? 122.941 138.499 153.365 1.00 0.08 142 GLY D C 1
ATOM 9032 O O . GLY D 1 154 ? 124.143 138.626 153.119 1.00 5.26 142 GLY D O 1
ATOM 9033 N N . ASN D 1 155 ? 122.349 139.152 154.365 1.00 0.02 143 ASN D N 1
ATOM 9034 C CA . ASN D 1 155 ? 123.096 140.050 155.236 1.00 0.07 143 ASN D CA 1
ATOM 9035 C C . ASN D 1 155 ? 123.283 139.528 156.652 1.00 0.05 143 ASN D C 1
ATOM 9036 O O . ASN D 1 155 ? 124.264 139.895 157.300 1.00 2.13 143 ASN D O 1
ATOM 9041 N N . GLU D 1 156 ? 122.382 138.684 157.152 1.00 0.03 144 GLU D N 1
ATOM 9042 C CA . GLU D 1 156 ? 122.461 138.211 158.528 1.00 0.05 144 GLU D CA 1
ATOM 9043 C C . GLU D 1 156 ? 123.026 136.801 158.650 1.00 0.00 144 GLU D C 1
ATOM 9044 O O . GLU D 1 156 ? 123.088 136.266 159.760 1.00 0.06 144 GLU D O 1
ATOM 9050 N N . THR D 1 157 ? 123.440 136.187 157.549 1.00 0.00 145 THR D N 1
ATOM 9051 C CA . THR D 1 157 ? 124.239 134.965 157.591 1.00 0.02 145 THR D CA 1
ATOM 9052 C C . THR D 1 157 ? 125.652 135.367 157.188 1.00 0.04 145 THR D C 1
ATOM 9053 O O . THR D 1 157 ? 125.994 135.378 156.003 1.00 0.17 145 THR D O 1
ATOM 9057 N N . GLN D 1 158 ? 126.462 135.718 158.178 1.00 0.04 146 GLN D N 1
ATOM 9058 C CA . GLN D 1 158 ? 127.820 136.174 157.935 1.00 0.18 146 GLN D CA 1
ATOM 9059 C C . GLN D 1 158 ? 128.757 134.976 157.903 1.00 0.12 146 GLN D C 1
ATOM 9060 O O . GLN D 1 158 ? 128.755 134.153 158.825 1.00 0.31 146 GLN D O 1
ATOM 9066 N N . ILE D 1 159 ? 129.562 134.887 156.850 1.00 0.26 147 ILE D N 1
ATOM 9067 C CA . ILE D 1 159 ? 130.492 133.771 156.693 1.00 0.35 147 ILE D CA 1
ATOM 9068 C C . ILE D 1 159 ? 131.913 134.293 156.489 1.00 0.46 147 ILE D C 1
ATOM 9069 O O . ILE D 1 159 ? 132.526 134.047 155.441 1.00 4.46 147 ILE D O 1
ATOM 9074 N N . PRO D 1 160 ? 132.496 134.966 157.483 1.00 0.60 148 PRO D N 1
ATOM 9075 C CA . PRO D 1 160 ? 133.867 135.487 157.354 1.00 1.82 148 PRO D CA 1
ATOM 9076 C C . PRO D 1 160 ? 134.901 134.368 157.357 1.00 0.96 148 PRO D C 1
ATOM 9077 O O . PRO D 1 160 ? 135.027 133.631 158.338 1.00 1.79 148 PRO D O 1
ATOM 9081 N N A ARG D 1 161 ? 135.650 134.248 156.259 0.50 1.00 149 ARG D N 1
ATOM 9082 N N B ARG D 1 161 ? 135.626 134.239 156.244 0.50 1.00 149 ARG D N 1
ATOM 9083 C CA A ARG D 1 161 ? 136.698 133.236 156.102 0.50 0.72 149 ARG D CA 1
ATOM 9084 C CA B ARG D 1 161 ? 136.680 133.235 156.083 0.50 0.71 149 ARG D CA 1
ATOM 9085 C C A ARG D 1 161 ? 136.157 131.810 156.190 0.50 1.00 149 ARG D C 1
ATOM 9086 C C B ARG D 1 161 ? 136.152 131.807 156.198 0.50 1.00 149 ARG D C 1
ATOM 9087 O O A ARG D 1 161 ? 136.893 130.888 156.555 0.50 1.00 149 ARG D O 1
ATOM 9088 O O B ARG D 1 161 ? 136.886 130.893 156.580 0.50 1.00 149 ARG D O 1
ATOM 9103 N N . THR D 1 162 ? 134.886 131.594 155.854 1.00 1.64 150 THR D N 1
ATOM 9104 C CA . THR D 1 162 ? 134.278 130.281 155.996 1.00 0.55 150 THR D CA 1
ATOM 9105 C C . THR D 1 162 ? 134.696 129.448 154.787 1.00 1.11 150 THR D C 1
ATOM 9106 O O . THR D 1 162 ? 134.905 130.001 153.703 1.00 4.82 150 THR D O 1
ATOM 9110 N N . LEU D 1 163 ? 134.758 128.125 154.927 1.00 0.62 151 LEU D N 1
ATOM 9111 C CA . LEU D 1 163 ? 134.985 127.297 153.747 1.00 0.85 151 LEU D CA 1
ATOM 9112 C C . LEU D 1 163 ? 133.791 126.367 153.570 1.00 0.59 151 LEU D C 1
ATOM 9113 O O . LEU D 1 163 ? 133.587 125.450 154.372 1.00 0.70 151 LEU D O 1
ATOM 9118 N N . ILE D 1 164 ? 133.002 126.615 152.532 1.00 0.91 152 ILE D N 1
ATOM 9119 C CA . ILE D 1 164 ? 131.912 125.736 152.126 1.00 0.77 152 ILE D CA 1
ATOM 9120 C C . ILE D 1 164 ? 132.401 124.894 150.950 1.00 0.67 152 ILE D C 1
ATOM 9121 O O . ILE D 1 164 ? 132.448 125.362 149.809 1.00 2.87 152 ILE D O 1
ATOM 9126 N N . ALA D 1 165 ? 132.781 123.647 151.238 1.00 0.77 153 ALA D N 1
ATOM 9127 C CA . ALA D 1 165 ? 133.398 122.773 150.243 1.00 2.71 153 ALA D CA 1
ATOM 9128 C C . ALA D 1 165 ? 132.474 122.437 149.077 1.00 2.21 153 ALA D C 1
ATOM 9129 O O . ALA D 1 165 ? 132.966 122.107 147.993 1.00 7.83 153 ALA D O 1
ATOM 9131 N N . GLU D 1 166 ? 131.156 122.515 149.262 1.00 1.54 154 GLU D N 1
ATOM 9132 C CA . GLU D 1 166 ? 130.185 122.192 148.218 1.00 2.18 154 GLU D CA 1
ATOM 9133 C C . GLU D 1 166 ? 129.278 123.399 148.005 1.00 0.94 154 GLU D C 1
ATOM 9134 O O . GLU D 1 166 ? 128.118 123.403 148.437 1.00 2.40 154 GLU D O 1
ATOM 9140 N N . PRO D 1 167 ? 129.783 124.445 147.342 1.00 1.60 155 PRO D N 1
ATOM 9141 C CA . PRO D 1 167 ? 128.998 125.688 147.229 1.00 0.87 155 PRO D CA 1
ATOM 9142 C C . PRO D 1 167 ? 127.665 125.518 146.522 1.00 1.14 155 PRO D C 1
ATOM 9143 O O . PRO D 1 167 ? 126.666 126.104 146.956 1.00 2.05 155 PRO D O 1
ATOM 9147 N N . TYR D 1 168 ? 127.616 124.732 145.443 1.00 1.17 156 TYR D N 1
ATOM 9148 C CA . TYR D 1 168 ? 126.372 124.599 144.691 1.00 0.91 156 TYR D CA 1
ATOM 9149 C C . TYR D 1 168 ? 125.300 123.922 145.537 1.00 1.09 156 TYR D C 1
ATOM 9150 O O . TYR D 1 168 ? 124.143 124.359 145.564 1.00 1.37 156 TYR D O 1
ATOM 9159 N N . GLN D 1 169 ? 125.676 122.856 146.245 1.00 1.25 157 GLN D N 1
ATOM 9160 C CA . GLN D 1 169 ? 124.716 122.123 147.062 1.00 1.13 157 GLN D CA 1
ATOM 9161 C C . GLN D 1 169 ? 124.226 122.970 148.229 1.00 0.41 157 GLN D C 1
ATOM 9162 O O . GLN D 1 169 ? 123.041 122.925 148.579 1.00 0.79 157 GLN D O 1
ATOM 9168 N N . PHE D 1 170 ? 125.121 123.748 148.843 1.00 0.32 158 PHE D N 1
ATOM 9169 C CA . PHE D 1 170 ? 124.702 124.649 149.913 1.00 0.29 158 PHE D CA 1
ATOM 9170 C C . PHE D 1 170 ? 123.735 125.701 149.394 1.00 0.26 158 PHE D C 1
ATOM 9171 O O . PHE D 1 170 ? 122.676 125.937 149.986 1.00 0.65 158 PHE D O 1
ATOM 9179 N N . LEU D 1 171 ? 124.092 126.356 148.289 1.00 0.27 159 LEU D N 1
ATOM 9180 C CA . LEU D 1 171 ? 123.293 127.472 147.801 1.00 0.52 159 LEU D CA 1
ATOM 9181 C C . LEU D 1 171 ? 121.926 127.004 147.317 1.00 0.72 159 LEU D C 1
ATOM 9182 O O . LEU D 1 171 ? 120.894 127.540 147.734 1.00 2.11 159 LEU D O 1
ATOM 9187 N N . PHE D 1 172 ? 121.897 125.982 146.468 1.00 0.65 160 PHE D N 1
ATOM 9188 C CA . PHE D 1 172 ? 120.662 125.500 145.867 1.00 1.44 160 PHE D CA 1
ATOM 9189 C C . PHE D 1 172 ? 119.975 124.405 146.676 1.00 1.16 160 PHE D C 1
ATOM 9190 O O . PHE D 1 172 ? 118.950 123.880 146.230 1.00 3.37 160 PHE D O 1
ATOM 9198 N N . GLY D 1 173 ? 120.518 124.035 147.831 1.00 1.13 161 GLY D N 1
ATOM 9199 C CA . GLY D 1 173 ? 119.788 123.276 148.820 1.00 0.95 161 GLY D CA 1
ATOM 9200 C C . GLY D 1 173 ? 118.936 124.116 149.740 1.00 1.37 161 GLY D C 1
ATOM 9201 O O . GLY D 1 173 ? 118.312 123.578 150.659 1.00 4.65 161 GLY D O 1
ATOM 9202 N N . ALA D 1 174 ? 118.898 125.428 149.516 1.00 0.73 162 ALA D N 1
ATOM 9203 C CA . ALA D 1 174 ? 118.095 126.355 150.296 1.00 1.66 162 ALA D CA 1
ATOM 9204 C C . ALA D 1 174 ? 116.896 126.824 149.482 1.00 2.22 162 ALA D C 1
ATOM 9205 O O . ALA D 1 174 ? 116.964 126.931 148.256 1.00 5.79 162 ALA D O 1
ATOM 9207 N N . CYS D 1 175 ? 115.794 127.096 150.178 1.00 3.99 163 CYS D N 1
ATOM 9208 C CA . CYS D 1 175 ? 114.575 127.569 149.536 1.00 5.16 163 CYS D CA 1
ATOM 9209 C C . CYS D 1 175 ? 113.664 128.194 150.579 1.00 4.40 163 CYS D C 1
ATOM 9210 O O . CYS D 1 175 ? 113.586 127.723 151.717 1.00 7.54 163 CYS D O 1
ATOM 9213 N N . ALA D 1 176 ? 112.963 129.246 150.166 1.00 4.56 164 ALA D N 1
ATOM 9214 C CA . ALA D 1 176 ? 112.058 129.951 151.061 1.00 5.21 164 ALA D CA 1
ATOM 9215 C C . ALA D 1 176 ? 110.886 129.062 151.455 1.00 8.62 164 ALA D C 1
ATOM 9216 O O . ALA D 1 176 ? 110.295 128.374 150.621 1.00 12.79 164 ALA D O 1
ATOM 9218 N N . THR D 1 177 ? 110.552 129.089 152.742 1.00 7.30 165 THR D N 1
ATOM 9219 C CA . THR D 1 177 ? 109.393 128.371 153.254 1.00 11.36 165 THR D CA 1
ATOM 9220 C C . THR D 1 177 ? 108.147 129.216 153.022 1.00 10.14 165 THR D C 1
ATOM 9221 O O . THR D 1 177 ? 108.113 130.392 153.399 1.00 11.42 165 THR D O 1
ATOM 9225 N N . VAL D 1 178 ? 107.139 128.646 152.364 1.00 11.62 166 VAL D N 1
ATOM 9226 C CA . VAL D 1 178 ? 106.017 129.460 151.914 1.00 13.80 166 VAL D CA 1
ATOM 9227 C C . VAL D 1 178 ? 104.676 128.997 152.465 1.00 13.21 166 VAL D C 1
ATOM 9228 O O . VAL D 1 178 ? 103.673 129.696 152.264 1.00 13.96 166 VAL D O 1
ATOM 9232 N N . ASP D 1 179 ? 104.621 127.871 153.178 1.00 9.68 167 ASP D N 1
ATOM 9233 C CA . ASP D 1 179 ? 103.346 127.363 153.673 1.00 15.77 167 ASP D CA 1
ATOM 9234 C C . ASP D 1 179 ? 102.783 128.193 154.822 1.00 17.08 167 ASP D C 1
ATOM 9235 O O . ASP D 1 179 ? 101.577 128.121 155.083 1.00 22.33 167 ASP D O 1
ATOM 9240 N N . SER D 1 180 ? 103.619 128.961 155.527 1.00 14.47 168 SER D N 1
ATOM 9241 C CA . SER D 1 180 ? 103.164 129.782 156.643 1.00 12.92 168 SER D CA 1
ATOM 9242 C C . SER D 1 180 ? 103.111 131.266 156.295 1.00 11.77 168 SER D C 1
ATOM 9243 O O . SER D 1 180 ? 103.169 132.112 157.193 1.00 13.96 168 SER D O 1
ATOM 9246 N N . VAL D 1 181 ? 103.003 131.597 155.015 1.00 12.06 169 VAL D N 1
ATOM 9247 C CA . VAL D 1 181 ? 102.883 133.003 154.616 1.00 12.30 169 VAL D CA 1
ATOM 9248 C C . VAL D 1 181 ? 101.514 133.529 155.034 1.00 14.56 169 VAL D C 1
ATOM 9249 O O . VAL D 1 181 ? 100.485 132.928 154.673 1.00 21.86 169 VAL D O 1
ATOM 9253 N N . PRO D 1 182 ? 101.448 134.631 155.778 1.00 20.22 170 PRO D N 1
ATOM 9254 C CA . PRO D 1 182 ? 100.152 135.143 156.238 1.00 18.41 170 PRO D CA 1
ATOM 9255 C C . PRO D 1 182 ? 99.381 135.811 155.109 1.00 24.59 170 PRO D C 1
ATOM 9256 O O . PRO D 1 182 ? 99.891 136.059 154.015 1.00 24.64 170 PRO D O 1
ATOM 9260 N N . GLN D 1 183 ? 98.116 136.105 155.401 1.00 26.48 171 GLN D N 1
ATOM 9261 C CA . GLN D 1 183 ? 97.264 136.788 154.438 1.00 27.44 171 GLN D CA 1
ATOM 9262 C C . GLN D 1 183 ? 97.751 138.216 154.222 1.00 22.43 171 GLN D C 1
ATOM 9263 O O . GLN D 1 183 ? 98.216 138.880 155.152 1.00 27.32 171 GLN D O 1
ATOM 9269 N N . GLY D 1 184 ? 97.642 138.686 152.982 1.00 23.73 172 GLY D N 1
ATOM 9270 C CA . GLY D 1 184 ? 98.179 139.966 152.589 1.00 23.83 172 GLY D CA 1
ATOM 9271 C C . GLY D 1 184 ? 99.575 139.909 152.007 1.00 28.89 172 GLY D C 1
ATOM 9272 O O . GLY D 1 184 ? 99.985 140.851 151.319 1.00 36.16 172 GLY D O 1
ATOM 9273 N N . LYS D 1 185 ? 100.311 138.833 152.261 1.00 26.19 173 LYS D N 1
ATOM 9274 C CA . LYS D 1 185 ? 101.563 138.540 151.585 1.00 21.98 173 LYS D CA 1
ATOM 9275 C C . LYS D 1 185 ? 101.374 137.318 150.697 1.00 20.48 173 LYS D C 1
ATOM 9276 O O . LYS D 1 185 ? 100.496 136.483 150.931 1.00 26.16 173 LYS D O 1
ATOM 9282 N N . SER D 1 186 ? 102.204 137.220 149.664 1.00 22.33 174 SER D N 1
ATOM 9283 C CA . SER D 1 186 ? 102.044 136.200 148.639 1.00 20.45 174 SER D CA 1
ATOM 9284 C C . SER D 1 186 ? 103.260 135.286 148.577 1.00 11.97 174 SER D C 1
ATOM 9285 O O . SER D 1 186 ? 104.380 135.693 148.898 1.00 18.49 174 SER D O 1
ATOM 9288 N N . ARG D 1 187 ? 103.012 134.043 148.158 1.00 13.50 175 ARG D N 1
ATOM 9289 C CA . ARG D 1 187 ? 104.072 133.056 147.983 1.00 14.04 175 ARG D CA 1
ATOM 9290 C C . ARG D 1 187 ? 105.112 133.515 146.970 1.00 10.77 175 ARG D C 1
ATOM 9291 O O . ARG D 1 187 ? 106.327 133.349 147.193 1.00 13.91 175 ARG D O 1
ATOM 9299 N N . PHE D 1 188 ? 104.654 134.089 145.851 1.00 9.26 176 PHE D N 1
ATOM 9300 C CA . PHE D 1 188 ? 105.554 134.308 144.727 1.00 13.18 176 PHE D CA 1
ATOM 9301 C C . PHE D 1 188 ? 106.645 135.303 145.090 1.00 9.69 176 PHE D C 1
ATOM 9302 O O . PHE D 1 188 ? 107.813 135.105 144.737 1.00 12.05 176 PHE D O 1
ATOM 9310 N N . GLU D 1 189 ? 106.274 136.381 145.783 1.00 13.85 177 GLU D N 1
ATOM 9311 C CA . GLU D 1 189 ? 107.257 137.389 146.163 1.00 9.39 177 GLU D CA 1
ATOM 9312 C C . GLU D 1 189 ? 108.273 136.813 147.138 1.00 5.86 177 GLU D C 1
ATOM 9313 O O . GLU D 1 189 ? 109.466 137.114 147.043 1.00 6.00 177 GLU D O 1
ATOM 9319 N N . GLN D 1 190 ? 107.822 135.970 148.071 1.00 6.18 178 GLN D N 1
ATOM 9320 C CA . GLN D 1 190 ? 108.752 135.315 148.987 1.00 5.48 178 GLN D CA 1
ATOM 9321 C C . GLN D 1 190 ? 109.801 134.517 148.221 1.00 4.03 178 GLN D C 1
ATOM 9322 O O . GLN D 1 190 ? 111.009 134.703 148.422 1.00 4.86 178 GLN D O 1
ATOM 9328 N N . ARG D 1 191 ? 109.356 133.641 147.313 1.00 5.71 179 ARG D N 1
ATOM 9329 C CA . ARG D 1 191 ? 110.313 132.833 146.555 1.00 6.82 179 ARG D CA 1
ATOM 9330 C C . ARG D 1 191 ? 111.238 133.711 145.714 1.00 3.97 179 ARG D C 1
ATOM 9331 O O . ARG D 1 191 ? 112.465 133.505 145.671 1.00 5.31 179 ARG D O 1
ATOM 9339 N N . ALA D 1 192 ? 110.671 134.724 145.059 1.00 4.45 180 ALA D N 1
ATOM 9340 C CA . ALA D 1 192 ? 111.454 135.458 144.082 1.00 6.91 180 ALA D CA 1
ATOM 9341 C C . ALA D 1 192 ? 112.389 136.474 144.721 1.00 4.25 180 ALA D C 1
ATOM 9342 O O . ALA D 1 192 ? 113.348 136.924 144.085 1.00 11.47 180 ALA D O 1
ATOM 9344 N N A ARG D 1 193 ? 112.138 136.805 145.988 0.50 7.32 181 ARG D N 1
ATOM 9345 N N B ARG D 1 193 ? 112.104 136.854 145.973 0.50 7.34 181 ARG D N 1
ATOM 9346 C CA A ARG D 1 193 ? 113.107 137.566 146.754 0.50 3.04 181 ARG D CA 1
ATOM 9347 C CA B ARG D 1 193 ? 113.043 137.564 146.844 0.50 2.98 181 ARG D CA 1
ATOM 9348 C C A ARG D 1 193 ? 114.150 136.657 147.401 0.50 2.04 181 ARG D C 1
ATOM 9349 C C B ARG D 1 193 ? 114.151 136.633 147.326 0.50 1.95 181 ARG D C 1
ATOM 9350 O O A ARG D 1 193 ? 115.282 137.103 147.648 0.50 0.40 181 ARG D O 1
ATOM 9351 O O B ARG D 1 193 ? 115.333 137.020 147.361 0.50 0.26 181 ARG D O 1
ATOM 9366 N N . PHE D 1 194 ? 113.790 135.391 147.671 1.00 0.97 182 PHE D N 1
ATOM 9367 C CA . PHE D 1 194 ? 114.792 134.423 148.100 1.00 0.51 182 PHE D CA 1
ATOM 9368 C C . PHE D 1 194 ? 115.827 134.184 147.011 1.00 0.66 182 PHE D C 1
ATOM 9369 O O . PHE D 1 194 ? 116.976 133.837 147.307 1.00 0.56 182 PHE D O 1
ATOM 9377 N N . GLU D 1 195 ? 115.430 134.337 145.746 1.00 1.47 183 GLU D N 1
ATOM 9378 C CA . GLU D 1 195 ? 116.408 134.204 144.663 1.00 1.19 183 GLU D CA 1
ATOM 9379 C C . GLU D 1 195 ? 117.529 135.238 144.799 1.00 1.18 183 GLU D C 1
ATOM 9380 O O . GLU D 1 195 ? 118.720 134.899 144.738 1.00 0.68 183 GLU D O 1
ATOM 9386 N N . GLU D 1 196 ? 117.162 136.508 144.991 1.00 0.69 184 GLU D N 1
ATOM 9387 C CA . GLU D 1 196 ? 118.159 137.547 145.243 1.00 1.51 184 GLU D CA 1
ATOM 9388 C C . GLU D 1 196 ? 118.949 137.279 146.522 1.00 0.53 184 GLU D C 1
ATOM 9389 O O . GLU D 1 196 ? 120.162 137.528 146.574 1.00 0.45 184 GLU D O 1
ATOM 9395 N N . THR D 1 197 ? 118.276 136.798 147.572 1.00 0.40 185 THR D N 1
ATOM 9396 C CA . THR D 1 197 ? 118.994 136.444 148.799 1.00 0.42 185 THR D CA 1
ATOM 9397 C C . THR D 1 197 ? 120.113 135.439 148.517 1.00 0.29 185 THR D C 1
ATOM 9398 O O . THR D 1 197 ? 121.262 135.613 148.959 1.00 0.23 185 THR D O 1
ATOM 9402 N N . ARG D 1 198 ? 119.784 134.374 147.781 1.00 0.22 186 ARG D N 1
ATOM 9403 C CA . ARG D 1 198 ? 120.776 133.360 147.440 1.00 0.30 186 ARG D CA 1
ATOM 9404 C C . ARG D 1 198 ? 121.892 133.946 146.586 1.00 0.31 186 ARG D C 1
ATOM 9405 O O . ARG D 1 198 ? 123.063 133.596 146.763 1.00 0.29 186 ARG D O 1
ATOM 9413 N N . SER D 1 199 ? 121.551 134.842 145.656 1.00 0.29 187 SER D N 1
ATOM 9414 C CA . SER D 1 199 ? 122.588 135.489 144.852 1.00 0.50 187 SER D CA 1
ATOM 9415 C C . SER D 1 199 ? 123.579 136.251 145.730 1.00 0.31 187 SER D C 1
ATOM 9416 O O . SER D 1 199 ? 124.801 136.165 145.534 1.00 0.64 187 SER D O 1
ATOM 9419 N N . THR D 1 200 ? 123.067 136.997 146.711 1.00 0.12 188 THR D N 1
ATOM 9420 C CA . THR D 1 200 ? 123.937 137.781 147.586 1.00 0.25 188 THR D CA 1
ATOM 9421 C C . THR D 1 200 ? 124.851 136.878 148.413 1.00 0.23 188 THR D C 1
ATOM 9422 O O . THR D 1 200 ? 126.071 137.110 148.505 1.00 0.38 188 THR D O 1
ATOM 9426 N N . ILE D 1 201 ? 124.281 135.833 149.018 1.00 0.19 189 ILE D N 1
ATOM 9427 C CA . ILE D 1 201 ? 125.121 134.956 149.829 1.00 0.41 189 ILE D CA 1
ATOM 9428 C C . ILE D 1 201 ? 126.119 134.202 148.951 1.00 0.33 189 ILE D C 1
ATOM 9429 O O . ILE D 1 201 ? 127.226 133.879 149.398 1.00 0.59 189 ILE D O 1
ATOM 9434 N N . ALA D 1 202 ? 125.768 133.932 147.689 1.00 0.28 190 ALA D N 1
ATOM 9435 C CA . ALA D 1 202 ? 126.720 133.313 146.772 1.00 0.41 190 ALA D CA 1
ATOM 9436 C C . ALA D 1 202 ? 127.886 134.245 146.477 1.00 0.56 190 ALA D C 1
ATOM 9437 O O . ALA D 1 202 ? 129.036 133.799 146.370 1.00 2.14 190 ALA D O 1
ATOM 9439 N N . ARG D 1 203 ? 127.605 135.541 146.320 1.00 0.50 191 ARG D N 1
ATOM 9440 C CA . ARG D 1 203 ? 128.684 136.517 146.176 1.00 0.68 191 ARG D CA 1
ATOM 9441 C C . ARG D 1 203 ? 129.634 136.451 147.368 1.00 0.94 191 ARG D C 1
ATOM 9442 O O . ARG D 1 203 ? 130.865 136.417 147.205 1.00 2.04 191 ARG D O 1
ATOM 9450 N N . ALA D 1 204 ? 129.069 136.427 148.579 1.00 0.72 192 ALA D N 1
ATOM 9451 C CA . ALA D 1 204 ? 129.910 136.337 149.773 1.00 0.77 192 ALA D CA 1
ATOM 9452 C C . ALA D 1 204 ? 130.739 135.053 149.775 1.00 1.05 192 ALA D C 1
ATOM 9453 O O . ALA D 1 204 ? 131.933 135.072 150.112 1.00 1.75 192 ALA D O 1
ATOM 9455 N N . LEU D 1 205 ? 130.125 133.930 149.395 1.00 0.44 193 LEU D N 1
ATOM 9456 C CA . LEU D 1 205 ? 130.824 132.649 149.427 1.00 1.17 193 LEU D CA 1
ATOM 9457 C C . LEU D 1 205 ? 131.980 132.637 148.433 1.00 1.21 193 LEU D C 1
ATOM 9458 O O . LEU D 1 205 ? 133.064 132.115 148.721 1.00 2.21 193 LEU D O 1
ATOM 9463 N N . LEU D 1 206 ? 131.756 133.201 147.245 1.00 2.33 194 LEU D N 1
ATOM 9464 C CA . LEU D 1 206 ? 132.822 133.284 146.253 1.00 1.67 194 LEU D CA 1
ATOM 9465 C C . LEU D 1 206 ? 133.979 134.133 146.766 1.00 2.90 194 LEU D C 1
ATOM 9466 O O . LEU D 1 206 ? 135.149 133.719 146.696 1.00 4.40 194 LEU D O 1
ATOM 9471 N N . ALA D 1 207 ? 133.667 135.315 147.316 1.00 3.42 195 ALA D N 1
ATOM 9472 C CA . ALA D 1 207 ? 134.718 136.163 147.872 1.00 2.89 195 ALA D CA 1
ATOM 9473 C C . ALA D 1 207 ? 135.507 135.423 148.943 1.00 5.03 195 ALA D C 1
ATOM 9474 O O . ALA D 1 207 ? 136.725 135.601 149.060 1.00 8.00 195 ALA D O 1
ATOM 9476 N N . ASN D 1 208 ? 134.830 134.586 149.733 1.00 3.64 196 ASN D N 1
ATOM 9477 C CA . ASN D 1 208 ? 135.551 133.715 150.656 1.00 2.53 196 ASN D CA 1
ATOM 9478 C C . ASN D 1 208 ? 136.513 132.809 149.899 1.00 5.05 196 ASN D C 1
ATOM 9479 O O . ASN D 1 208 ? 137.732 132.871 150.096 1.00 9.23 196 ASN D O 1
ATOM 9484 N N . LEU D 1 209 ? 135.987 132.063 148.927 1.00 3.77 197 LEU D N 1
ATOM 9485 C CA . LEU D 1 209 ? 136.756 131.053 148.209 1.00 6.52 197 LEU D CA 1
ATOM 9486 C C . LEU D 1 209 ? 137.883 131.625 147.368 1.00 7.58 197 LEU D C 1
ATOM 9487 O O . LEU D 1 209 ? 138.639 130.838 146.785 1.00 7.15 197 LEU D O 1
ATOM 9492 N N . HIS D 1 210 ? 138.030 132.949 147.274 1.00 6.74 198 HIS D N 1
ATOM 9493 C CA . HIS D 1 210 ? 139.177 133.467 146.529 1.00 7.96 198 HIS D CA 1
ATOM 9494 C C . HIS D 1 210 ? 140.489 133.155 147.243 1.00 12.52 198 HIS D C 1
ATOM 9495 O O . HIS D 1 210 ? 141.479 132.764 146.615 1.00 11.06 198 HIS D O 1
ATOM 9502 N N . SER D 1 211 ? 140.502 133.334 148.562 1.00 12.81 199 SER D N 1
ATOM 9503 C CA . SER D 1 211 ? 141.597 132.988 149.460 1.00 8.91 199 SER D CA 1
ATOM 9504 C C . SER D 1 211 ? 141.819 131.493 149.677 1.00 9.78 199 SER D C 1
ATOM 9505 O O . SER D 1 211 ? 142.856 131.128 150.236 1.00 12.32 199 SER D O 1
ATOM 9508 N N . GLU D 1 212 ? 140.849 130.637 149.363 1.00 8.53 200 GLU D N 1
ATOM 9509 C CA . GLU D 1 212 ? 140.731 129.395 150.113 1.00 5.69 200 GLU D CA 1
ATOM 9510 C C . GLU D 1 212 ? 140.045 128.318 149.285 1.00 3.00 200 GLU D C 1
ATOM 9511 O O . GLU D 1 212 ? 139.386 128.595 148.280 1.00 9.61 200 GLU D O 1
ATOM 9517 N N . GLY D 1 213 ? 140.206 127.075 149.737 1.00 2.67 201 GLY D N 1
ATOM 9518 C CA . GLY D 1 213 ? 139.533 125.945 149.135 1.00 1.77 201 GLY D CA 1
ATOM 9519 C C . GLY D 1 213 ? 140.223 125.457 147.876 1.00 1.22 201 GLY D C 1
ATOM 9520 O O . GLY D 1 213 ? 141.134 126.084 147.333 1.00 2.33 201 GLY D O 1
ATOM 9521 N N . SER D 1 214 ? 139.771 124.299 147.408 1.00 1.19 202 SER D N 1
ATOM 9522 C CA . SER D 1 214 ? 140.305 123.710 146.193 1.00 1.18 202 SER D CA 1
ATOM 9523 C C . SER D 1 214 ? 139.815 124.421 144.934 1.00 2.29 202 SER D C 1
ATOM 9524 O O . SER D 1 214 ? 138.841 125.179 144.956 1.00 1.96 202 SER D O 1
ATOM 9527 N N . GLU D 1 215 ? 140.517 124.172 143.825 1.00 4.11 203 GLU D N 1
ATOM 9528 C CA . GLU D 1 215 ? 140.121 124.783 142.531 1.00 5.13 203 GLU D CA 1
ATOM 9529 C C . GLU D 1 215 ? 138.683 124.355 142.205 1.00 2.72 203 GLU D C 1
ATOM 9530 O O . GLU D 1 215 ? 137.870 125.224 141.826 1.00 4.73 203 GLU D O 1
ATOM 9536 N N . ASP D 1 216 ? 138.391 123.060 142.353 1.00 3.90 204 ASP D N 1
ATOM 9537 C CA . ASP D 1 216 ? 137.043 122.581 142.065 1.00 3.84 204 ASP D CA 1
ATOM 9538 C C . ASP D 1 216 ? 135.957 123.295 142.859 1.00 2.87 204 ASP D C 1
ATOM 9539 O O . ASP D 1 216 ? 134.905 123.653 142.315 1.00 2.32 204 ASP D O 1
ATOM 9544 N N . THR D 1 217 ? 136.203 123.513 144.153 1.00 1.88 205 THR D N 1
ATOM 9545 C CA . THR D 1 217 ? 135.257 124.257 144.975 1.00 2.72 205 THR D CA 1
ATOM 9546 C C . THR D 1 217 ? 135.071 125.674 144.445 1.00 1.37 205 THR D C 1
ATOM 9547 O O . THR D 1 217 ? 133.939 126.167 144.349 1.00 3.14 205 THR D O 1
ATOM 9551 N N . TYR D 1 218 ? 136.170 126.330 144.062 1.00 1.32 206 TYR D N 1
ATOM 9552 C CA . TYR D 1 218 ? 136.088 127.693 143.548 1.00 2.77 206 TYR D CA 1
ATOM 9553 C C . TYR D 1 218 ? 135.250 127.754 142.277 1.00 1.98 206 TYR D C 1
ATOM 9554 O O . TYR D 1 218 ? 134.421 128.655 142.111 1.00 2.99 206 TYR D O 1
ATOM 9563 N N . TYR D 1 219 ? 135.453 126.800 141.370 1.00 2.59 207 TYR D N 1
ATOM 9564 C CA . TYR D 1 219 ? 134.795 126.860 140.073 1.00 3.38 207 TYR D CA 1
ATOM 9565 C C . TYR D 1 219 ? 133.331 126.457 140.195 1.00 2.28 207 TYR D C 1
ATOM 9566 O O . TYR D 1 219 ? 132.471 127.009 139.494 1.00 5.05 207 TYR D O 1
ATOM 9575 N N . ALA D 1 220 ? 133.025 125.531 141.107 1.00 2.61 208 ALA D N 1
ATOM 9576 C CA . ALA D 1 220 ? 131.634 125.253 141.442 1.00 2.05 208 ALA D CA 1
ATOM 9577 C C . ALA D 1 220 ? 130.959 126.490 142.018 1.00 1.62 208 ALA D C 1
ATOM 9578 O O . ALA D 1 220 ? 129.792 126.766 141.720 1.00 2.21 208 ALA D O 1
ATOM 9580 N N . ALA D 1 221 ? 131.683 127.254 142.842 1.00 2.03 209 ALA D N 1
ATOM 9581 C CA . ALA D 1 221 ? 131.134 128.495 143.377 1.00 2.50 209 ALA D CA 1
ATOM 9582 C C . ALA D 1 221 ? 130.896 129.523 142.278 1.00 1.95 209 ALA D C 1
ATOM 9583 O O . ALA D 1 221 ? 129.904 130.255 142.315 1.00 5.91 209 ALA D O 1
ATOM 9585 N N . VAL D 1 222 ? 131.809 129.612 141.309 1.00 2.55 210 VAL D N 1
ATOM 9586 C CA . VAL D 1 222 ? 131.611 130.528 140.185 1.00 3.17 210 VAL D CA 1
ATOM 9587 C C . VAL D 1 222 ? 130.354 130.148 139.411 1.00 3.08 210 VAL D C 1
ATOM 9588 O O . VAL D 1 222 ? 129.515 131.002 139.086 1.00 4.44 210 VAL D O 1
ATOM 9592 N N . LYS D 1 223 ? 130.204 128.852 139.116 1.00 4.37 211 LYS D N 1
ATOM 9593 C CA . LYS D 1 223 ? 128.993 128.367 138.460 1.00 4.52 211 LYS D CA 1
ATOM 9594 C C . LYS D 1 223 ? 127.748 128.746 139.251 1.00 4.04 211 LYS D C 1
ATOM 9595 O O . LYS D 1 223 ? 126.787 129.307 138.702 1.00 6.67 211 LYS D O 1
ATOM 9601 N N . ALA D 1 224 ? 127.755 128.449 140.552 1.00 3.06 212 ALA D N 1
ATOM 9602 C CA . ALA D 1 224 ? 126.590 128.709 141.385 1.00 3.34 212 ALA D CA 1
ATOM 9603 C C . ALA D 1 224 ? 126.265 130.194 141.430 1.00 1.87 212 ALA D C 1
ATOM 9604 O O . ALA D 1 224 ? 125.092 130.575 141.379 1.00 4.97 212 ALA D O 1
ATOM 9606 N N . SER D 1 225 ? 127.283 131.054 141.508 1.00 4.06 213 SER D N 1
ATOM 9607 C CA . SER D 1 225 ? 126.992 132.469 141.689 1.00 3.62 213 SER D CA 1
ATOM 9608 C C . SER D 1 225 ? 126.507 133.095 140.389 1.00 6.27 213 SER D C 1
ATOM 9609 O O . SER D 1 225 ? 125.617 133.952 140.407 1.00 9.89 213 SER D O 1
ATOM 9612 N N . THR D 1 226 ? 127.040 132.650 139.248 1.00 6.03 214 THR D N 1
ATOM 9613 C CA . THR D 1 226 ? 126.513 133.117 137.969 1.00 7.00 214 THR D CA 1
ATOM 9614 C C . THR D 1 226 ? 125.056 132.695 137.796 1.00 5.86 214 THR D C 1
ATOM 9615 O O . THR D 1 226 ? 124.186 133.517 137.459 1.00 7.95 214 THR D O 1
ATOM 9619 N N . LEU D 1 227 ? 124.770 131.410 138.043 1.00 6.09 215 LEU D N 1
ATOM 9620 C CA . LEU D 1 227 ? 123.400 130.927 137.914 1.00 5.89 215 LEU D CA 1
ATOM 9621 C C . LEU D 1 227 ? 122.460 131.668 138.859 1.00 6.03 215 LEU D C 1
ATOM 9622 O O . LEU D 1 227 ? 121.352 132.048 138.466 1.00 7.69 215 LEU D O 1
ATOM 9627 N N . SER D 1 228 ? 122.888 131.895 140.103 1.00 6.59 216 SER D N 1
ATOM 9628 C CA . SER D 1 228 ? 122.037 132.574 141.073 1.00 5.39 216 SER D CA 1
ATOM 9629 C C . SER D 1 228 ? 121.801 134.030 140.690 1.00 6.49 216 SER D C 1
ATOM 9630 O O . SER D 1 228 ? 120.692 134.545 140.861 1.00 9.31 216 SER D O 1
ATOM 9633 N N . GLU D 1 229 ? 122.830 134.711 140.177 1.00 6.89 217 GLU D N 1
ATOM 9634 C CA . GLU D 1 229 ? 122.662 136.092 139.735 1.00 10.33 217 GLU D CA 1
ATOM 9635 C C . GLU D 1 229 ? 121.628 136.180 138.620 1.00 8.35 217 GLU D C 1
ATOM 9636 O O . GLU D 1 229 ? 120.745 137.050 138.636 1.00 8.90 217 GLU D O 1
ATOM 9642 N N . ASN D 1 230 ? 121.688 135.243 137.671 1.00 7.60 218 ASN D N 1
ATOM 9643 C CA . ASN D 1 230 ? 120.741 135.304 136.561 1.00 10.47 218 ASN D CA 1
ATOM 9644 C C . ASN D 1 230 ? 119.335 134.889 136.995 1.00 9.24 218 ASN D C 1
ATOM 9645 O O . ASN D 1 230 ? 118.346 135.463 136.521 1.00 7.88 218 ASN D O 1
ATOM 9650 N N . ARG D 1 231 ? 119.231 133.933 137.919 1.00 6.02 219 ARG D N 1
ATOM 9651 C CA . ARG D 1 231 ? 117.926 133.566 138.462 1.00 5.18 219 ARG D CA 1
ATOM 9652 C C . ARG D 1 231 ? 117.307 134.731 139.226 1.00 5.74 219 ARG D C 1
ATOM 9653 O O . ARG D 1 231 ? 116.098 134.965 139.139 1.00 7.80 219 ARG D O 1
ATOM 9661 N N . ALA D 1 232 ? 118.123 135.473 139.978 1.00 4.83 220 ALA D N 1
ATOM 9662 C CA . ALA D 1 232 ? 117.622 136.639 140.695 1.00 4.82 220 ALA D CA 1
ATOM 9663 C C . ALA D 1 232 ? 117.164 137.726 139.730 1.00 7.09 220 ALA D C 1
ATOM 9664 O O . ALA D 1 232 ? 116.160 138.402 139.983 1.00 9.19 220 ALA D O 1
ATOM 9666 N N . ARG D 1 233 ? 117.892 137.917 138.627 1.00 7.08 221 ARG D N 1
ATOM 9667 C CA . ARG D 1 233 ? 117.435 138.862 137.609 1.00 10.38 221 ARG D CA 1
ATOM 9668 C C . ARG D 1 233 ? 116.078 138.448 137.046 1.00 10.98 221 ARG D C 1
ATOM 9669 O O . ARG D 1 233 ? 115.163 139.274 136.922 1.00 14.18 221 ARG D O 1
ATOM 9677 N N . ILE D 1 234 ? 115.927 137.161 136.716 1.00 8.37 222 ILE D N 1
ATOM 9678 C CA . ILE D 1 234 ? 114.646 136.662 136.216 1.00 10.55 222 ILE D CA 1
ATOM 9679 C C . ILE D 1 234 ? 113.543 136.905 137.241 1.00 15.50 222 ILE D C 1
ATOM 9680 O O . ILE D 1 234 ? 112.437 137.342 136.901 1.00 14.09 222 ILE D O 1
ATOM 9685 N N . ALA D 1 235 ? 113.830 136.617 138.512 1.00 14.85 223 ALA D N 1
ATOM 9686 C CA . ALA D 1 235 ? 112.821 136.747 139.557 1.00 13.50 223 ALA D CA 1
ATOM 9687 C C . ALA D 1 235 ? 112.400 138.198 139.755 1.00 15.34 223 ALA D C 1
ATOM 9688 O O . ALA D 1 235 ? 111.209 138.487 139.916 1.00 16.46 223 ALA D O 1
ATOM 9690 N N . ARG D 1 236 ? 113.361 139.124 139.759 1.00 16.89 224 ARG D N 1
ATOM 9691 C CA . ARG D 1 236 ? 113.017 140.533 139.920 1.00 18.12 224 ARG D CA 1
ATOM 9692 C C . ARG D 1 236 ? 112.228 141.046 138.721 1.00 22.82 224 ARG D C 1
ATOM 9693 O O . ARG D 1 236 ? 111.305 141.857 138.878 1.00 24.60 224 ARG D O 1
ATOM 9701 N N . ALA D 1 237 ? 112.563 140.576 137.517 1.00 18.06 225 ALA D N 1
ATOM 9702 C CA . ALA D 1 237 ? 111.765 140.941 136.351 1.00 19.04 225 ALA D CA 1
ATOM 9703 C C . ALA D 1 237 ? 110.342 140.408 136.469 1.00 22.11 225 ALA D C 1
ATOM 9704 O O . ALA D 1 237 ? 109.379 141.099 136.112 1.00 32.16 225 ALA D O 1
ATOM 9706 N N . LEU D 1 238 ? 110.188 139.179 136.967 1.00 21.29 226 LEU D N 1
ATOM 9707 C CA . LEU D 1 238 ? 108.852 138.625 137.165 1.00 22.40 226 LEU D CA 1
ATOM 9708 C C . LEU D 1 238 ? 108.070 139.428 138.198 1.00 25.38 226 LEU D C 1
ATOM 9709 O O . LEU D 1 238 ? 106.861 139.640 138.042 1.00 31.97 226 LEU D O 1
ATOM 9714 N N . ILE D 1 239 ? 108.742 139.877 139.261 1.00 20.27 227 ILE D N 1
ATOM 9715 C CA . ILE D 1 239 ? 108.081 140.733 140.244 1.00 27.90 227 ILE D CA 1
ATOM 9716 C C . ILE D 1 239 ? 107.601 142.016 139.578 1.00 31.18 227 ILE D C 1
ATOM 9717 O O . ILE D 1 239 ? 106.450 142.436 139.748 1.00 35.81 227 ILE D O 1
ATOM 9722 N N . LYS D 1 240 ? 108.487 142.662 138.812 1.00 32.27 228 LYS D N 1
ATOM 9723 C CA . LYS D 1 240 ? 108.131 143.924 138.169 1.00 28.85 228 LYS D CA 1
ATOM 9724 C C . LYS D 1 240 ? 107.003 143.741 137.167 1.00 35.31 228 LYS D C 1
ATOM 9725 O O . LYS D 1 240 ? 106.243 144.683 136.910 1.00 41.06 228 LYS D O 1
ATOM 9731 N N . ILE D 1 241 ? 106.899 142.553 136.571 1.00 34.76 229 ILE D N 1
ATOM 9732 C CA . ILE D 1 241 ? 105.763 142.255 135.706 1.00 35.59 229 ILE D CA 1
ATOM 9733 C C . ILE D 1 241 ? 104.486 142.141 136.529 1.00 36.46 229 ILE D C 1
ATOM 9734 O O . ILE D 1 241 ? 103.490 142.822 136.256 1.00 42.71 229 ILE D O 1
ATOM 9739 N N . ASN D 1 242 ? 104.531 141.346 137.603 1.00 37.87 230 ASN D N 1
ATOM 9740 C CA . ASN D 1 242 ? 103.341 141.106 138.415 1.00 38.06 230 ASN D CA 1
ATOM 9741 C C . ASN D 1 242 ? 102.801 142.400 139.015 1.00 39.27 230 ASN D C 1
ATOM 9742 O O . ASN D 1 242 ? 101.584 142.615 139.048 1.00 44.67 230 ASN D O 1
ATOM 9747 N N . SER D 1 243 ? 103.685 143.268 139.494 1.00 37.74 231 SER D N 1
ATOM 9748 C CA . SER D 1 243 ? 103.264 144.541 140.068 1.00 38.07 231 SER D CA 1
ATOM 9749 C C . SER D 1 243 ? 102.909 145.541 138.973 1.00 39.03 231 SER D C 1
ATOM 9750 O O . SER D 1 243 ? 101.912 145.380 138.269 1.00 40.76 231 SER D O 1
ATOM 9753 N N . ARG D 1 254 ? 101.154 152.342 133.998 1.00 44.91 242 ARG D N 1
ATOM 9754 C CA . ARG D 1 254 ? 101.514 151.020 134.497 1.00 43.49 242 ARG D CA 1
ATOM 9755 C C . ARG D 1 254 ? 101.990 150.118 133.364 1.00 44.02 242 ARG D C 1
ATOM 9756 O O . ARG D 1 254 ? 102.687 149.130 133.596 1.00 45.82 242 ARG D O 1
ATOM 9764 N N . ALA D 1 255 ? 101.607 150.466 132.133 1.00 43.96 243 ALA D N 1
ATOM 9765 C CA . ALA D 1 255 ? 102.057 149.698 130.977 1.00 43.53 243 ALA D CA 1
ATOM 9766 C C . ALA D 1 255 ? 103.558 149.833 130.764 1.00 43.84 243 ALA D C 1
ATOM 9767 O O . ALA D 1 255 ? 104.201 148.896 130.275 1.00 46.08 243 ALA D O 1
ATOM 9769 N N . VAL D 1 256 ? 104.132 150.985 131.121 1.00 44.48 244 VAL D N 1
ATOM 9770 C CA . VAL D 1 256 ? 105.578 151.161 131.017 1.00 42.26 244 VAL D CA 1
ATOM 9771 C C . VAL D 1 256 ? 106.298 150.182 131.934 1.00 43.46 244 VAL D C 1
ATOM 9772 O O . VAL D 1 256 ? 107.306 149.575 131.551 1.00 45.45 244 VAL D O 1
ATOM 9776 N N . SER D 1 257 ? 105.791 150.010 133.157 1.00 44.44 245 SER D N 1
ATOM 9777 C CA . SER D 1 257 ? 106.409 149.070 134.086 1.00 40.86 245 SER D CA 1
ATOM 9778 C C . SER D 1 257 ? 106.296 147.639 133.575 1.00 42.77 245 SER D C 1
ATOM 9779 O O . SER D 1 257 ? 107.235 146.847 133.714 1.00 42.71 245 SER D O 1
ATOM 9782 N N . PHE D 1 258 ? 105.152 147.289 132.981 1.00 43.01 246 PHE D N 1
ATOM 9783 C CA . PHE D 1 258 ? 104.988 145.953 132.416 1.00 40.36 246 PHE D CA 1
ATOM 9784 C C . PHE D 1 258 ? 105.963 145.717 131.270 1.00 41.01 246 PHE D C 1
ATOM 9785 O O . PHE D 1 258 ? 106.591 144.653 131.187 1.00 40.70 246 PHE D O 1
ATOM 9793 N N . LEU D 1 259 ? 106.107 146.703 130.380 1.00 41.32 247 LEU D N 1
ATOM 9794 C CA . LEU D 1 259 ? 107.053 146.573 129.276 1.00 39.08 247 LEU D CA 1
ATOM 9795 C C . LEU D 1 259 ? 108.479 146.436 129.789 1.00 39.27 247 LEU D C 1
ATOM 9796 O O . LEU D 1 259 ? 109.254 145.615 129.282 1.00 40.39 247 LEU D O 1
ATOM 9801 N N . THR D 1 260 ? 108.844 147.230 130.796 1.00 39.74 248 THR D N 1
ATOM 9802 C CA . THR D 1 260 ? 110.199 147.170 131.330 1.00 37.21 248 THR D CA 1
ATOM 9803 C C . THR D 1 260 ? 110.467 145.836 132.019 1.00 36.95 248 THR D C 1
ATOM 9804 O O . THR D 1 260 ? 111.546 145.257 131.845 1.00 38.63 248 THR D O 1
ATOM 9808 N N . GLY D 1 261 ? 109.489 145.318 132.765 1.00 36.76 249 GLY D N 1
ATOM 9809 C CA . GLY D 1 261 ? 109.646 144.008 133.372 1.00 33.97 249 GLY D CA 1
ATOM 9810 C C . GLY D 1 261 ? 109.769 142.898 132.348 1.00 32.63 249 GLY D C 1
ATOM 9811 O O . GLY D 1 261 ? 110.584 141.987 132.503 1.00 35.86 249 GLY D O 1
ATOM 9812 N N . PHE D 1 262 ? 108.962 142.957 131.285 1.00 33.17 250 PHE D N 1
ATOM 9813 C CA . PHE D 1 262 ? 109.057 141.949 130.233 1.00 35.21 250 PHE D CA 1
ATOM 9814 C C . PHE D 1 262 ? 110.412 142.004 129.536 1.00 33.28 250 PHE D C 1
ATOM 9815 O O . PHE D 1 262 ? 111.023 140.961 129.260 1.00 34.09 250 PHE D O 1
ATOM 9823 N N . ALA D 1 263 ? 110.897 143.213 129.241 1.00 33.09 251 ALA D N 1
ATOM 9824 C CA . ALA D 1 263 ? 112.200 143.342 128.594 1.00 30.25 251 ALA D CA 1
ATOM 9825 C C . ALA D 1 263 ? 113.313 142.838 129.502 1.00 31.90 251 ALA D C 1
ATOM 9826 O O . ALA D 1 263 ? 114.240 142.159 129.047 1.00 31.34 251 ALA D O 1
ATOM 9828 N N . SER D 1 264 ? 113.228 143.157 130.794 1.00 31.91 252 SER D N 1
ATOM 9829 C CA . SER D 1 264 ? 114.193 142.669 131.771 1.00 25.78 252 SER D CA 1
ATOM 9830 C C . SER D 1 264 ? 114.173 141.150 131.847 1.00 23.07 252 SER D C 1
ATOM 9831 O O . SER D 1 264 ? 115.226 140.511 131.951 1.00 26.30 252 SER D O 1
ATOM 9834 N N . ALA D 1 265 ? 112.979 140.553 131.800 1.00 28.02 253 ALA D N 1
ATOM 9835 C CA . ALA D 1 265 ? 112.871 139.099 131.856 1.00 24.36 253 ALA D CA 1
ATOM 9836 C C . ALA D 1 265 ? 113.495 138.451 130.631 1.00 23.71 253 ALA D C 1
ATOM 9837 O O . ALA D 1 265 ? 114.222 137.458 130.750 1.00 25.45 253 ALA D O 1
ATOM 9839 N N . ILE D 1 266 ? 113.225 139.001 129.447 1.00 27.99 254 ILE D N 1
ATOM 9840 C CA . ILE D 1 266 ? 113.842 138.478 128.230 1.00 26.79 254 ILE D CA 1
ATOM 9841 C C . ILE D 1 266 ? 115.358 138.619 128.302 1.00 24.64 254 ILE D C 1
ATOM 9842 O O . ILE D 1 266 ? 116.105 137.748 127.835 1.00 25.83 254 ILE D O 1
ATOM 9847 N N . SER D 1 267 ? 115.835 139.763 128.800 1.00 24.88 255 SER D N 1
ATOM 9848 C CA . SER D 1 267 ? 117.271 139.998 128.887 1.00 19.73 255 SER D CA 1
ATOM 9849 C C . SER D 1 267 ? 117.929 139.003 129.833 1.00 22.87 255 SER D C 1
ATOM 9850 O O . SER D 1 267 ? 118.996 138.451 129.531 1.00 21.24 255 SER D O 1
ATOM 9853 N N . ALA D 1 268 ? 117.294 138.751 130.978 1.00 23.85 256 ALA D N 1
ATOM 9854 C CA . ALA D 1 268 ? 117.820 137.775 131.922 1.00 19.29 256 ALA D CA 1
ATOM 9855 C C . ALA D 1 268 ? 117.789 136.369 131.336 1.00 17.71 256 ALA D C 1
ATOM 9856 O O . ALA D 1 268 ? 118.711 135.579 131.558 1.00 19.02 256 ALA D O 1
ATOM 9858 N N . VAL D 1 269 ? 116.743 136.044 130.571 1.00 19.34 257 VAL D N 1
ATOM 9859 C CA . VAL D 1 269 ? 116.656 134.729 129.933 1.00 22.08 257 VAL D CA 1
ATOM 9860 C C . VAL D 1 269 ? 117.822 134.542 128.968 1.00 20.05 257 VAL D C 1
ATOM 9861 O O . VAL D 1 269 ? 118.497 133.502 128.948 1.00 23.54 257 VAL D O 1
ATOM 9865 N N . VAL D 1 270 ? 118.073 135.572 128.165 1.00 15.24 258 VAL D N 1
ATOM 9866 C CA . VAL D 1 270 ? 119.096 135.549 127.126 1.00 19.12 258 VAL D CA 1
ATOM 9867 C C . VAL D 1 270 ? 120.470 135.426 127.771 1.00 20.32 258 VAL D C 1
ATOM 9868 O O . VAL D 1 270 ? 121.331 134.663 127.312 1.00 18.40 258 VAL D O 1
ATOM 9872 N N . GLY D 1 271 ? 120.685 136.152 128.871 1.00 20.00 259 GLY D N 1
ATOM 9873 C CA . GLY D 1 271 ? 121.977 136.072 129.526 1.00 19.94 259 GLY D CA 1
ATOM 9874 C C . GLY D 1 271 ? 122.155 134.736 130.221 1.00 20.80 259 GLY D C 1
ATOM 9875 O O . GLY D 1 271 ? 123.262 134.192 130.240 1.00 24.52 259 GLY D O 1
ATOM 9876 N N . MET D 1 272 ? 121.070 134.161 130.750 1.00 19.80 260 MET D N 1
ATOM 9877 C CA . MET D 1 272 ? 121.131 132.782 131.225 1.00 22.15 260 MET D CA 1
ATOM 9878 C C . MET D 1 272 ? 121.644 131.867 130.126 1.00 17.56 260 MET D C 1
ATOM 9879 O O . MET D 1 272 ? 122.589 131.095 130.326 1.00 23.52 260 MET D O 1
ATOM 9884 N N . LEU D 1 273 ? 121.034 131.961 128.944 1.00 21.63 261 LEU D N 1
ATOM 9885 C CA . LEU D 1 273 ? 121.370 131.040 127.862 1.00 19.99 261 LEU D CA 1
ATOM 9886 C C . LEU D 1 273 ? 122.830 131.184 127.443 1.00 18.60 261 LEU D C 1
ATOM 9887 O O . LEU D 1 273 ? 123.572 130.193 127.378 1.00 22.75 261 LEU D O 1
ATOM 9892 N N . ILE D 1 274 ? 123.263 132.416 127.161 1.00 18.71 262 ILE D N 1
ATOM 9893 C CA . ILE D 1 274 ? 124.637 132.621 126.700 1.00 17.78 262 ILE D CA 1
ATOM 9894 C C . ILE D 1 274 ? 125.640 132.222 127.778 1.00 17.14 262 ILE D C 1
ATOM 9895 O O . ILE D 1 274 ? 126.646 131.561 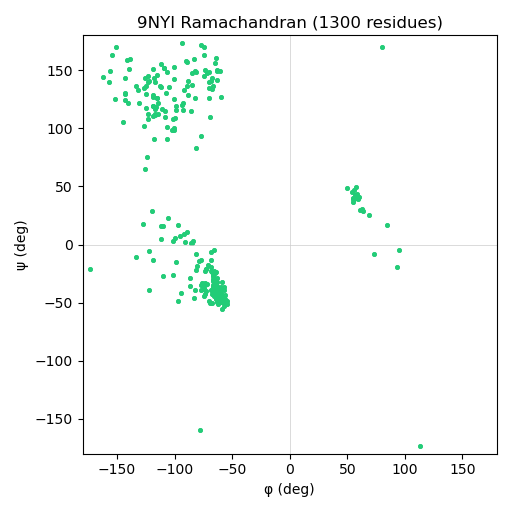127.491 1.00 19.68 262 ILE D O 1
ATOM 9900 N N . LEU D 1 275 ? 125.395 132.619 129.031 1.00 15.14 263 LEU D N 1
ATOM 9901 C CA . LEU D 1 275 ? 126.348 132.296 130.087 1.00 16.78 263 LEU D CA 1
ATOM 9902 C C . LEU D 1 275 ? 126.435 130.792 130.314 1.00 16.77 263 LEU D C 1
ATOM 9903 O O . LEU D 1 275 ? 127.528 130.254 130.522 1.00 23.36 263 LEU D O 1
ATOM 9908 N N . LEU D 1 276 ? 125.296 130.097 130.263 1.00 16.79 264 LEU D N 1
ATOM 9909 C CA . LEU D 1 276 ? 125.299 128.647 130.404 1.00 16.16 264 LEU D CA 1
ATOM 9910 C C . LEU D 1 276 ? 126.090 127.992 129.281 1.00 18.01 264 LEU D C 1
ATOM 9911 O O . LEU D 1 276 ? 126.916 127.105 129.527 1.00 23.12 264 LEU D O 1
ATOM 9916 N N . VAL D 1 277 ? 125.869 128.432 128.039 1.00 18.09 265 VAL D N 1
ATOM 9917 C CA . VAL D 1 277 ? 126.586 127.838 126.911 1.00 21.00 265 VAL D CA 1
ATOM 9918 C C . VAL D 1 277 ? 128.086 128.068 127.053 1.00 17.06 265 VAL D C 1
ATOM 9919 O O . VAL D 1 277 ? 128.896 127.143 126.905 1.00 21.41 265 VAL D O 1
ATOM 9923 N N . MET D 1 278 ? 128.481 129.305 127.363 1.00 15.93 266 MET D N 1
ATOM 9924 C CA . MET D 1 278 ? 129.903 129.618 127.450 1.00 15.43 266 MET D CA 1
ATOM 9925 C C . MET D 1 278 ? 130.570 128.859 128.592 1.00 15.98 266 MET D C 1
ATOM 9926 O O . MET D 1 278 ? 131.665 128.306 128.426 1.00 20.03 266 MET D O 1
ATOM 9931 N N . GLY D 1 279 ? 129.920 128.797 129.758 1.00 15.84 267 GLY D N 1
ATOM 9932 C CA . GLY D 1 279 ? 130.558 128.147 130.889 1.00 14.36 267 GLY D CA 1
ATOM 9933 C C . GLY D 1 279 ? 130.583 126.637 130.755 1.00 17.82 267 GLY D C 1
ATOM 9934 O O . GLY D 1 279 ? 131.523 125.984 131.216 1.00 21.51 267 GLY D O 1
ATOM 9935 N N . SER D 1 280 ? 129.560 126.057 130.122 1.00 16.53 268 SER D N 1
ATOM 9936 C CA . SER D 1 280 ? 129.626 124.641 129.784 1.00 19.17 268 SER D CA 1
ATOM 9937 C C . SER D 1 280 ? 130.735 124.371 128.776 1.00 23.28 268 SER D C 1
ATOM 9938 O O . SER D 1 280 ? 131.391 123.324 128.828 1.00 29.54 268 SER D O 1
ATOM 9941 N N . LEU D 1 281 ? 130.966 125.309 127.853 1.00 18.40 269 LEU D N 1
ATOM 9942 C CA . LEU D 1 281 ? 131.963 125.102 126.812 1.00 19.26 269 LEU D CA 1
ATOM 9943 C C . LEU D 1 281 ? 133.391 125.369 127.266 1.00 18.02 269 LEU D C 1
ATOM 9944 O O . LEU D 1 281 ? 134.328 124.921 126.596 1.00 23.96 269 LEU D O 1
ATOM 9949 N N . ASN D 1 282 ? 133.591 126.090 128.372 1.00 19.33 270 ASN D N 1
ATOM 9950 C CA . ASN D 1 282 ? 134.948 126.372 128.828 1.00 17.41 270 ASN D CA 1
ATOM 9951 C C . ASN D 1 282 ? 135.176 125.989 130.288 1.00 18.87 270 ASN D C 1
ATOM 9952 O O . ASN D 1 282 ? 136.149 126.451 130.894 1.00 17.55 270 ASN D O 1
ATOM 9957 N N . GLY D 1 283 ? 134.311 125.159 130.866 1.00 21.17 271 GLY D N 1
ATOM 9958 C CA . GLY D 1 283 ? 134.478 124.794 132.264 1.00 19.34 271 GLY D CA 1
ATOM 9959 C C . GLY D 1 283 ? 134.369 125.968 133.209 1.00 19.95 271 GLY D C 1
ATOM 9960 O O . GLY D 1 283 ? 135.008 125.975 134.266 1.00 22.45 271 GLY D O 1
ATOM 9961 N N . TRP D 1 284 ? 133.576 126.972 132.839 1.00 16.09 272 TRP D N 1
ATOM 9962 C CA . TRP D 1 284 ? 133.335 128.168 133.645 1.00 14.35 272 TRP D CA 1
ATOM 9963 C C . TRP D 1 284 ? 134.636 128.921 133.910 1.00 17.93 272 TRP D C 1
ATOM 9964 O O . TRP D 1 284 ? 134.879 129.417 135.012 1.00 18.60 272 TRP D O 1
ATOM 9975 N N . GLY D 1 285 ? 135.479 129.005 132.883 1.00 18.18 273 GLY D N 1
ATOM 9976 C CA . GLY D 1 285 ? 136.737 129.713 132.989 1.00 19.20 273 GLY D CA 1
ATOM 9977 C C . GLY D 1 285 ? 137.878 128.909 133.562 1.00 20.49 273 GLY D C 1
ATOM 9978 O O . GLY D 1 285 ? 138.881 129.494 133.982 1.00 31.03 273 GLY D O 1
ATOM 9979 N N . SER D 1 286 ? 137.763 127.583 133.593 1.00 22.18 274 SER D N 1
ATOM 9980 C CA . SER D 1 286 ? 138.772 126.731 134.204 1.00 21.74 274 SER D CA 1
ATOM 9981 C C . SER D 1 286 ? 139.764 126.144 133.210 1.00 24.40 274 SER D C 1
ATOM 9982 O O . SER D 1 286 ? 140.973 126.207 133.452 1.00 31.95 274 SER D O 1
ATOM 9985 N N . SER D 1 287 ? 139.305 125.560 132.102 1.00 23.60 275 SER D N 1
ATOM 9986 C CA . SER D 1 287 ? 140.150 124.653 131.331 1.00 25.23 275 SER D CA 1
ATOM 9987 C C . SER D 1 287 ? 140.255 125.154 129.895 1.00 20.59 275 SER D C 1
ATOM 9988 O O . SER D 1 287 ? 139.267 125.144 129.152 1.00 22.29 275 SER D O 1
ATOM 9991 N N . ILE D 1 288 ? 141.459 125.590 129.515 1.00 19.63 276 ILE D N 1
ATOM 9992 C CA . ILE D 1 288 ? 141.725 126.010 128.142 1.00 23.06 276 ILE D CA 1
ATOM 9993 C C . ILE D 1 288 ? 141.572 124.837 127.185 1.00 18.20 276 ILE D C 1
ATOM 9994 O O . ILE D 1 288 ? 141.158 125.011 126.031 1.00 23.31 276 ILE D O 1
ATOM 9999 N N . SER D 1 289 ? 141.893 123.627 127.649 1.00 22.70 277 SER D N 1
ATOM 10000 C CA . SER D 1 289 ? 141.885 122.455 126.780 1.00 20.85 277 SER D CA 1
ATOM 10001 C C . SER D 1 289 ? 140.492 122.161 126.243 1.00 18.82 277 SER D C 1
ATOM 10002 O O . SER D 1 289 ? 140.325 121.829 125.065 1.00 21.88 277 SER D O 1
ATOM 10005 N N . ARG D 1 290 ? 139.466 122.297 127.089 1.00 17.96 278 ARG D N 1
ATOM 10006 C CA . ARG D 1 290 ? 138.101 122.051 126.631 1.00 20.03 278 ARG D CA 1
ATOM 10007 C C . ARG D 1 290 ? 137.700 123.043 125.544 1.00 18.05 278 ARG D C 1
ATOM 10008 O O . ARG D 1 290 ? 137.052 122.668 124.560 1.00 20.15 278 ARG D O 1
ATOM 10016 N N . ALA D 1 291 ? 138.062 124.317 125.714 1.00 17.74 279 ALA D N 1
ATOM 10017 C CA . ALA D 1 291 ? 137.763 125.313 124.691 1.00 19.68 279 ALA D CA 1
ATOM 10018 C C . ALA D 1 291 ? 138.504 125.009 123.395 1.00 17.23 279 ALA D C 1
ATOM 10019 O O . ALA D 1 291 ? 137.934 125.123 122.302 1.00 22.44 279 ALA D O 1
ATOM 10021 N N . MET D 1 292 ? 139.773 124.605 123.499 1.00 19.25 280 MET D N 1
ATOM 10022 C CA . MET D 1 292 ? 140.510 124.164 122.319 1.00 18.81 280 MET D CA 1
ATOM 10023 C C . MET D 1 292 ? 139.793 123.009 121.631 1.00 19.44 280 MET D C 1
ATOM 10024 O O . MET D 1 292 ? 139.731 122.948 120.398 1.00 21.20 280 MET D O 1
ATOM 10029 N N . LEU D 1 293 ? 139.227 122.094 122.418 1.00 20.89 281 LEU D N 1
ATOM 10030 C CA . LEU D 1 293 ? 138.607 120.905 121.848 1.00 20.80 281 LEU D CA 1
ATOM 10031 C C . LEU D 1 293 ? 137.283 121.232 121.165 1.00 20.26 281 LEU D C 1
ATOM 10032 O O . LEU D 1 293 ? 136.993 120.689 120.094 1.00 27.88 281 LEU D O 1
ATOM 10037 N N . VAL D 1 294 ? 136.471 122.111 121.759 1.00 20.70 282 VAL D N 1
ATOM 10038 C CA . VAL D 1 294 ? 135.260 122.526 121.052 1.00 21.15 282 VAL D CA 1
ATOM 10039 C C . VAL D 1 294 ? 135.605 123.323 119.798 1.00 18.71 282 VAL D C 1
ATOM 10040 O O . VAL D 1 294 ? 134.921 123.199 118.772 1.00 27.90 282 VAL D O 1
ATOM 10044 N N . GLY D 1 295 ? 136.677 124.122 119.835 1.00 21.06 283 GLY D N 1
ATOM 10045 C CA . GLY D 1 295 ? 137.111 124.803 118.624 1.00 18.18 283 GLY D CA 1
ATOM 10046 C C . GLY D 1 295 ? 137.494 123.825 117.533 1.00 20.39 283 GLY D C 1
ATOM 10047 O O . GLY D 1 295 ? 137.100 123.975 116.372 1.00 23.41 283 GLY D O 1
ATOM 10048 N N . VAL D 1 296 ? 138.248 122.789 117.903 1.00 22.56 284 VAL D N 1
ATOM 10049 C CA . VAL D 1 296 ? 138.693 121.800 116.929 1.00 21.84 284 VAL D CA 1
ATOM 10050 C C . VAL D 1 296 ? 137.508 121.007 116.386 1.00 20.71 284 VAL D C 1
ATOM 10051 O O . VAL D 1 296 ? 137.442 120.735 115.182 1.00 20.73 284 VAL D O 1
ATOM 10055 N N . VAL D 1 297 ? 136.536 120.690 117.244 1.00 21.71 285 VAL D N 1
ATOM 10056 C CA . VAL D 1 297 ? 135.349 119.962 116.801 1.00 18.02 285 VAL D CA 1
ATOM 10057 C C . VAL D 1 297 ? 134.549 120.798 115.808 1.00 18.78 285 VAL D C 1
ATOM 10058 O O . VAL D 1 297 ? 134.112 120.300 114.763 1.00 22.82 285 VAL D O 1
ATOM 10062 N N . ALA D 1 298 ? 134.338 122.080 116.120 1.00 19.82 286 ALA D N 1
ATOM 10063 C CA . ALA D 1 298 ? 133.579 122.943 115.218 1.00 17.71 286 ALA D CA 1
ATOM 10064 C C . ALA D 1 298 ? 134.292 123.104 113.879 1.00 15.53 286 ALA D C 1
ATOM 10065 O O . ALA D 1 298 ? 133.666 123.032 112.811 1.00 23.55 286 ALA D O 1
ATOM 10067 N N . ILE D 1 299 ? 135.609 123.322 113.920 1.00 13.10 287 ILE D N 1
ATOM 10068 C CA . ILE D 1 299 ? 136.386 123.462 112.692 1.00 13.18 287 ILE D CA 1
ATOM 10069 C C . ILE D 1 299 ? 136.292 122.184 111.867 1.00 18.14 287 ILE D C 1
ATOM 10070 O O . ILE D 1 299 ? 136.130 122.226 110.642 1.00 17.21 287 ILE D O 1
ATOM 10075 N N . SER D 1 300 ? 136.395 121.030 112.530 1.00 17.53 288 SER D N 1
ATOM 10076 C CA . SER D 1 300 ? 136.306 119.753 111.829 1.00 21.16 288 SER D CA 1
ATOM 10077 C C . SER D 1 300 ? 134.942 119.567 111.181 1.00 18.36 288 SER D C 1
ATOM 10078 O O . SER D 1 300 ? 134.848 119.071 110.055 1.00 25.16 288 SER D O 1
ATOM 10081 N N . CYS D 1 301 ? 133.871 119.944 111.883 1.00 17.30 289 CYS D N 1
ATOM 10082 C CA . CYS D 1 301 ? 132.533 119.812 111.313 1.00 18.18 289 CYS D CA 1
ATOM 10083 C C . CYS D 1 301 ? 132.373 120.693 110.078 1.00 22.97 289 CYS D C 1
ATOM 10084 O O . CYS D 1 301 ? 131.845 120.251 109.047 1.00 25.94 289 CYS D O 1
ATOM 10087 N N . VAL D 1 302 ? 132.840 121.941 110.158 1.00 22.92 290 VAL D N 1
ATOM 10088 C CA . VAL D 1 302 ? 132.734 122.834 109.005 1.00 21.39 290 VAL D CA 1
ATOM 10089 C C . VAL D 1 302 ? 133.578 122.314 107.845 1.00 20.71 290 VAL D C 1
ATOM 10090 O O . VAL D 1 302 ? 133.173 122.390 106.677 1.00 26.47 290 VAL D O 1
ATOM 10094 N N . ALA D 1 303 ? 134.760 121.769 108.146 1.00 19.71 291 ALA D N 1
ATOM 10095 C CA . ALA D 1 303 ? 135.623 121.232 107.099 1.00 21.93 291 ALA D CA 1
ATOM 10096 C C . ALA D 1 303 ? 135.005 120.003 106.444 1.00 24.25 291 ALA D C 1
ATOM 10097 O O . ALA D 1 303 ? 135.099 119.827 105.223 1.00 27.27 291 ALA D O 1
ATOM 10099 N N . TYR D 1 304 ? 134.375 119.138 107.240 1.00 24.14 292 TYR D N 1
ATOM 10100 C CA . TYR D 1 304 ? 133.668 117.993 106.679 1.00 26.64 292 TYR D CA 1
ATOM 10101 C C . TYR D 1 304 ? 132.528 118.448 105.783 1.00 25.00 292 TYR D C 1
ATOM 10102 O O . TYR D 1 304 ? 132.215 117.791 104.784 1.00 29.32 292 TYR D O 1
ATOM 10111 N N . ARG D 1 305 ? 131.831 119.515 106.177 1.00 24.53 293 ARG D N 1
ATOM 10112 C CA . ARG D 1 305 ? 130.762 120.026 105.326 1.00 26.44 293 ARG D CA 1
ATOM 10113 C C . ARG D 1 305 ? 131.319 120.560 104.012 1.00 24.89 293 ARG D C 1
ATOM 10114 O O . ARG D 1 305 ? 130.756 120.299 102.942 1.00 32.21 293 ARG D O 1
ATOM 10122 N N . TYR D 1 306 ? 132.431 121.301 104.076 1.00 27.57 294 TYR D N 1
ATOM 10123 C CA . TYR D 1 306 ? 133.115 121.731 102.859 1.00 27.17 294 TYR D CA 1
ATOM 10124 C C . TYR D 1 306 ? 133.437 120.541 101.964 1.00 30.33 294 TYR D C 1
ATOM 10125 O O . TYR D 1 306 ? 133.148 120.559 100.761 1.00 34.87 294 TYR D O 1
ATOM 10134 N N . HIS D 1 307 ? 134.019 119.490 102.545 1.00 31.66 295 HIS D N 1
ATOM 10135 C CA . HIS D 1 307 ? 134.486 118.356 101.754 1.00 32.93 295 HIS D CA 1
ATOM 10136 C C . HIS D 1 307 ? 133.321 117.578 101.155 1.00 32.00 295 HIS D C 1
ATOM 10137 O O . HIS D 1 307 ? 133.393 117.127 100.006 1.00 36.62 295 HIS D O 1
ATOM 10144 N N . TYR D 1 308 ? 132.236 117.412 101.914 1.00 34.47 296 TYR D N 1
ATOM 10145 C CA . TYR D 1 308 ? 131.106 116.645 101.406 1.00 31.80 296 TYR D CA 1
ATOM 10146 C C . TYR D 1 308 ? 130.306 117.422 100.367 1.00 35.91 296 TYR D C 1
ATOM 10147 O O . TYR D 1 308 ? 129.835 116.836 99.385 1.00 39.09 296 TYR D O 1
ATOM 10156 N N . ARG D 1 309 ? 130.129 118.730 100.560 1.00 34.10 297 ARG D N 1
ATOM 10157 C CA . ARG D 1 309 ? 129.201 119.479 99.726 1.00 31.83 297 ARG D CA 1
ATOM 10158 C C . ARG D 1 309 ? 129.874 120.144 98.531 1.00 34.02 297 ARG D C 1
ATOM 10159 O O . ARG D 1 309 ? 129.322 120.124 97.425 1.00 37.33 297 ARG D O 1
ATOM 10167 N N . PHE D 1 310 ? 131.052 120.740 98.716 1.00 32.82 298 PHE D N 1
ATOM 10168 C CA . PHE D 1 310 ? 131.686 121.516 97.660 1.00 32.93 298 PHE D CA 1
ATOM 10169 C C . PHE D 1 310 ? 132.934 120.837 97.105 1.00 35.79 298 PHE D C 1
ATOM 10170 O O . PHE D 1 310 ? 133.732 121.483 96.418 1.00 35.54 298 PHE D O 1
ATOM 10178 N N . ASN D 1 311 ? 133.110 119.544 97.387 1.00 33.96 299 ASN D N 1
ATOM 10179 C CA . ASN D 1 311 ? 134.152 118.725 96.765 1.00 36.28 299 ASN D CA 1
ATOM 10180 C C . ASN D 1 311 ? 135.545 119.309 96.998 1.00 36.19 299 ASN D C 1
ATOM 10181 O O . ASN D 1 311 ? 136.340 119.477 96.070 1.00 39.70 299 ASN D O 1
ATOM 10186 N N . LEU D 1 312 ? 135.834 119.626 98.254 1.00 36.60 300 LEU D N 1
ATOM 10187 C CA . LEU D 1 312 ? 137.183 120.064 98.570 1.00 32.51 300 LEU D CA 1
ATOM 10188 C C . LEU D 1 312 ? 137.941 1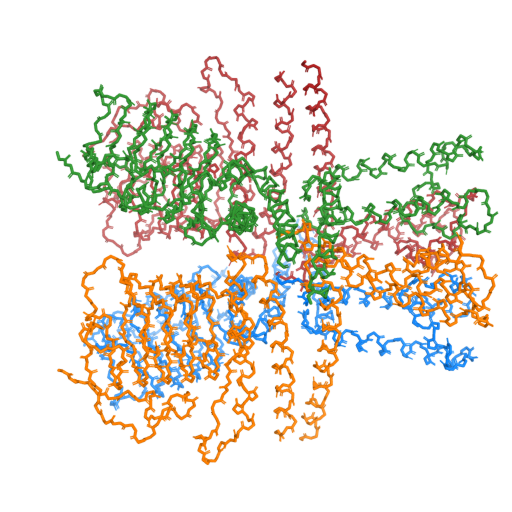18.949 99.278 1.00 34.07 300 LEU D C 1
ATOM 10189 O O . LEU D 1 312 ? 137.385 118.289 100.162 1.00 37.71 300 LEU D O 1
ATOM 10194 N N . PRO D 1 313 ? 139.194 118.704 98.900 1.00 35.03 301 PRO D N 1
ATOM 10195 C CA . PRO D 1 313 ? 139.957 117.650 99.561 1.00 31.88 301 PRO D CA 1
ATOM 10196 C C . PRO D 1 313 ? 140.108 117.946 101.038 1.00 32.44 301 PRO D C 1
ATOM 10197 O O . PRO D 1 313 ? 140.144 119.120 101.455 1.00 32.84 301 PRO D O 1
ATOM 10201 N N . PRO D 1 314 ? 140.186 116.908 101.877 1.00 35.57 302 PRO D N 1
ATOM 10202 C CA . PRO D 1 314 ? 140.191 117.145 103.332 1.00 31.28 302 PRO D CA 1
ATOM 10203 C C . PRO D 1 314 ? 141.380 117.959 103.809 1.00 26.87 302 PRO D C 1
ATOM 10204 O O . PRO D 1 314 ? 141.237 118.805 104.704 1.00 29.88 302 PRO D O 1
ATOM 10208 N N . GLU D 1 315 ? 142.550 117.745 103.203 1.00 32.12 303 GLU D N 1
ATOM 10209 C CA . GLU D 1 315 ? 143.800 118.348 103.648 1.00 31.94 303 GLU D CA 1
ATOM 10210 C C . GLU D 1 315 ? 143.850 119.853 103.432 1.00 30.43 303 GLU D C 1
ATOM 10211 O O . GLU D 1 315 ? 144.831 120.477 103.853 1.00 34.93 303 GLU D O 1
ATOM 10217 N N . ASP D 1 316 ? 142.855 120.438 102.762 1.00 23.04 304 ASP D N 1
ATOM 10218 C CA . ASP D 1 316 ? 142.722 121.884 102.715 1.00 25.74 304 ASP D CA 1
ATOM 10219 C C . ASP D 1 316 ? 141.304 122.370 102.974 1.00 26.10 304 ASP D C 1
ATOM 10220 O O . ASP D 1 316 ? 141.115 123.574 103.170 1.00 23.76 304 ASP D O 1
ATOM 10225 N N . ALA D 1 317 ? 140.308 121.481 103.005 1.00 22.47 305 ALA D N 1
ATOM 10226 C CA . ALA D 1 317 ? 139.051 121.829 103.657 1.00 22.84 305 ALA D CA 1
ATOM 10227 C C . ALA D 1 317 ? 139.290 122.123 105.131 1.00 20.66 305 ALA D C 1
ATOM 10228 O O . ALA D 1 317 ? 138.739 123.085 105.683 1.00 20.19 305 ALA D O 1
ATOM 10230 N N . MET D 1 318 ? 140.192 121.356 105.740 1.00 19.44 306 MET D N 1
ATOM 10231 C CA . MET D 1 318 ? 140.557 121.664 107.144 1.00 22.22 306 MET D CA 1
ATOM 10232 C C . MET D 1 318 ? 141.214 123.049 107.183 1.00 19.77 306 MET D C 1
ATOM 10233 O O . MET D 1 318 ? 140.925 123.795 108.138 1.00 18.48 306 MET D O 1
ATOM 10238 N N . VAL D 1 319 ? 142.012 123.401 106.165 1.00 20.92 307 VAL D N 1
ATOM 10239 C CA . VAL D 1 319 ? 142.756 124.655 106.212 1.00 17.65 307 VAL D CA 1
ATOM 10240 C C . VAL D 1 319 ? 141.821 125.838 106.002 1.00 17.36 307 VAL D C 1
ATOM 10241 O O . VAL D 1 319 ? 141.922 126.857 106.691 1.00 18.60 307 VAL D O 1
ATOM 10245 N N . LYS D 1 320 ? 140.888 125.717 105.056 1.00 15.36 308 LYS D N 1
ATOM 10246 C CA . LYS D 1 320 ? 139.871 126.747 104.876 1.00 13.57 308 LYS D CA 1
ATOM 10247 C C . LYS D 1 320 ? 139.024 126.911 106.133 1.00 13.69 308 LYS D C 1
ATOM 10248 O O . LYS D 1 320 ? 138.698 128.040 106.528 1.00 18.81 308 LYS D O 1
ATOM 10254 N N . ALA D 1 321 ? 138.661 125.798 106.775 1.00 18.04 309 ALA D N 1
ATOM 10255 C CA . ALA D 1 321 ? 137.847 125.879 107.983 1.00 16.29 309 ALA D CA 1
ATOM 10256 C C . ALA D 1 321 ? 138.577 126.620 109.097 1.00 12.44 309 ALA D C 1
ATOM 10257 O O . ALA D 1 321 ? 138.001 127.505 109.740 1.00 15.68 309 ALA D O 1
ATOM 10259 N N . THR D 1 322 ? 139.849 126.284 109.335 1.00 15.23 310 THR D N 1
ATOM 10260 C CA . THR D 1 322 ? 140.596 126.985 110.381 1.00 9.35 310 THR D CA 1
ATOM 10261 C C . THR D 1 322 ? 140.956 128.407 109.972 1.00 11.31 310 THR D C 1
ATOM 10262 O O . THR D 1 322 ? 141.374 129.210 110.812 1.00 14.19 310 THR D O 1
ATOM 10266 N N . GLU D 1 323 ? 140.957 128.689 108.668 1.00 13.49 311 GLU D N 1
ATOM 10267 C CA . GLU D 1 323 ? 141.274 130.024 108.169 1.00 14.13 311 GLU D CA 1
ATOM 10268 C C . GLU D 1 323 ? 140.100 130.973 108.344 1.00 12.13 311 GLU D C 1
ATOM 10269 O O . GLU D 1 323 ? 140.286 132.173 108.577 1.00 9.35 311 GLU D O 1
ATOM 10275 N N . ILE D 1 324 ? 138.883 130.456 108.205 1.00 12.12 312 ILE D N 1
ATOM 10276 C CA . ILE D 1 324 ? 137.699 131.282 108.408 1.00 9.02 312 ILE D CA 1
ATOM 10277 C C . ILE D 1 324 ? 137.301 131.306 109.878 1.00 8.11 312 ILE D C 1
ATOM 10278 O O . ILE D 1 324 ? 136.752 132.298 110.370 1.00 13.17 312 ILE D O 1
ATOM 10283 N N . PHE D 1 325 ? 137.608 130.232 110.609 1.00 9.35 313 PHE D N 1
ATOM 10284 C CA . PHE D 1 325 ? 137.281 130.171 112.029 1.00 8.82 313 PHE D CA 1
ATOM 10285 C C . PHE D 1 325 ? 138.032 131.234 112.820 1.00 6.28 313 PHE D C 1
ATOM 10286 O O . PHE D 1 325 ? 137.447 131.921 113.664 1.00 8.15 313 PHE D O 1
ATOM 10294 N N . PHE D 1 326 ? 139.325 131.392 112.558 1.00 6.68 314 PHE D N 1
ATOM 10295 C CA . PHE D 1 326 ? 140.118 132.386 113.269 1.00 6.73 314 PHE D CA 1
ATOM 10296 C C . PHE D 1 326 ? 140.026 133.767 112.635 1.00 6.47 314 PHE D C 1
ATOM 10297 O O . PHE D 1 326 ? 140.690 134.695 113.109 1.00 10.61 314 PHE D O 1
ATOM 10305 N N . LEU D 1 327 ? 139.243 133.902 111.563 1.00 6.28 315 LEU D N 1
ATOM 10306 C CA . LEU D 1 327 ? 138.808 135.174 110.989 1.00 8.06 315 LEU D CA 1
ATOM 10307 C C . LEU D 1 327 ? 139.902 135.923 110.237 1.00 7.91 315 LEU D C 1
ATOM 10308 O O . LEU D 1 327 ? 139.614 136.926 109.576 1.00 18.78 315 LEU D O 1
ATOM 10313 N N . PHE D 1 328 ? 141.151 135.458 110.303 1.00 8.06 316 PHE D N 1
ATOM 10314 C CA . PHE D 1 328 ? 142.206 136.174 109.597 1.00 6.77 316 PHE D CA 1
ATOM 10315 C C . PHE D 1 328 ? 142.221 135.874 108.103 1.00 6.57 316 PHE D C 1
ATOM 10316 O O . PHE D 1 328 ? 142.861 136.608 107.344 1.00 13.67 316 PHE D O 1
ATOM 10324 N N . GLY D 1 329 ? 141.526 134.828 107.663 1.00 7.28 317 GLY D N 1
ATOM 10325 C CA . GLY D 1 329 ? 141.463 134.503 106.250 1.00 9.50 317 GLY D CA 1
ATOM 10326 C C . GLY D 1 329 ? 140.056 134.522 105.687 1.00 12.10 317 GLY D C 1
ATOM 10327 O O . GLY D 1 329 ? 139.751 133.803 104.732 1.00 18.90 317 GLY D O 1
ATOM 10328 N N . TYR D 1 330 ? 139.191 135.352 106.272 1.00 11.71 318 TYR D N 1
ATOM 10329 C CA . TYR D 1 330 ? 137.775 135.338 105.916 1.00 9.09 318 TYR D CA 1
ATOM 10330 C C . TYR D 1 330 ? 137.541 135.889 104.513 1.00 9.57 318 TYR D C 1
ATOM 10331 O O . TYR D 1 330 ? 136.832 135.277 103.705 1.00 11.01 318 TYR D O 1
ATOM 10340 N N . THR D 1 331 ? 138.125 137.049 104.207 1.00 10.53 319 THR D N 1
ATOM 10341 C CA . THR D 1 331 ? 137.850 137.723 102.941 1.00 10.28 319 THR D CA 1
ATOM 10342 C C . THR D 1 331 ? 138.398 136.989 101.724 1.00 10.80 319 THR D C 1
ATOM 10343 O O . THR D 1 331 ? 137.934 137.244 100.608 1.00 12.07 319 THR D O 1
ATOM 10347 N N . ASN D 1 332 ? 139.364 136.087 101.901 1.00 12.37 320 ASN D N 1
ATOM 10348 C CA . ASN D 1 332 ? 139.844 135.297 100.775 1.00 12.70 320 ASN D CA 1
ATOM 10349 C C . ASN D 1 332 ? 138.806 134.300 100.271 1.00 15.18 320 ASN D C 1
ATOM 10350 O O . ASN D 1 332 ? 138.878 133.889 99.108 1.00 20.33 320 ASN D O 1
ATOM 10355 N N . TYR D 1 333 ? 137.842 133.909 101.104 1.00 11.92 321 TYR D N 1
ATOM 10356 C CA . TYR D 1 333 ? 136.878 132.889 100.724 1.00 14.58 321 TYR D CA 1
ATOM 10357 C C . TYR D 1 333 ? 135.433 133.364 100.703 1.00 11.38 321 TYR D C 1
ATOM 10358 O O . TYR D 1 333 ? 134.579 132.652 100.163 1.00 18.15 321 TYR D O 1
ATOM 10367 N N . ALA D 1 334 ? 135.131 134.530 101.265 1.00 14.78 322 ALA D N 1
ATOM 10368 C CA . ALA D 1 334 ? 133.757 135.004 101.371 1.00 12.57 322 ALA D CA 1
ATOM 10369 C C . ALA D 1 334 ? 133.421 135.878 100.170 1.00 13.56 322 ALA D C 1
ATOM 10370 O O . ALA D 1 334 ? 134.087 136.889 99.923 1.00 17.73 322 ALA D O 1
ATOM 10372 N N . LYS D 1 335 ? 132.386 135.488 99.429 1.00 15.60 323 LYS D N 1
ATOM 10373 C CA . LYS D 1 335 ? 131.912 136.246 98.277 1.00 19.14 323 LYS D CA 1
ATOM 10374 C C . LYS D 1 335 ? 130.396 136.158 98.243 1.00 23.41 323 LYS D C 1
ATOM 10375 O O . LYS D 1 335 ? 129.841 135.056 98.220 1.00 23.14 323 LYS D O 1
ATOM 10381 N N . MET D 1 336 ? 129.730 137.311 98.240 1.00 24.12 324 MET D N 1
ATOM 10382 C CA . MET D 1 336 ? 128.274 137.316 98.287 1.00 24.49 324 MET D CA 1
ATOM 10383 C C . MET D 1 336 ? 127.712 136.752 96.988 1.00 25.22 324 MET D C 1
ATOM 10384 O O . MET D 1 336 ? 128.154 137.117 95.894 1.00 32.91 324 MET D O 1
ATOM 10389 N N . GLY D 1 337 ? 126.738 135.853 97.111 1.00 26.63 325 GLY D N 1
ATOM 10390 C CA . GLY D 1 337 ? 126.131 135.207 95.969 1.00 24.79 325 GLY D CA 1
ATOM 10391 C C . GLY D 1 337 ? 126.731 133.867 95.601 1.00 28.40 325 GLY D C 1
ATOM 10392 O O . GLY D 1 337 ? 126.220 133.211 94.685 1.00 31.91 325 GLY D O 1
ATOM 10393 N N . GLN D 1 338 ? 127.793 133.446 96.278 1.00 27.86 326 GLN D N 1
ATOM 10394 C CA . GLN D 1 338 ? 128.395 132.143 96.041 1.00 25.23 326 GLN D CA 1
ATOM 10395 C C . GLN D 1 338 ? 127.645 131.055 96.806 1.00 27.21 326 GLN D C 1
ATOM 10396 O O . GLN D 1 338 ? 126.928 131.320 97.773 1.00 26.18 326 GLN D O 1
ATOM 10402 N N . GLU D 1 339 ? 127.822 129.811 96.352 1.00 29.61 327 GLU D N 1
ATOM 10403 C CA . GLU D 1 339 ? 127.097 128.692 96.948 1.00 25.82 327 GLU D CA 1
ATOM 10404 C C . GLU D 1 339 ? 127.482 128.487 98.408 1.00 26.99 327 GLU D C 1
ATOM 10405 O O . GLU D 1 339 ? 126.622 128.209 99.252 1.00 33.76 327 GLU D O 1
ATOM 10411 N N . ASP D 1 340 ? 128.768 128.616 98.726 1.00 27.17 328 ASP D N 1
ATOM 10412 C CA . ASP D 1 340 ? 129.271 128.370 100.071 1.00 23.21 328 ASP D CA 1
ATOM 10413 C C . ASP D 1 340 ? 129.303 129.622 100.941 1.00 19.95 328 ASP D C 1
ATOM 10414 O O . ASP D 1 340 ? 129.865 129.581 102.040 1.00 25.51 328 ASP D O 1
ATOM 10419 N N . PHE D 1 341 ? 128.715 130.727 100.476 1.00 18.00 329 PHE D N 1
ATOM 10420 C CA . PHE D 1 341 ? 128.820 131.989 101.202 1.00 20.27 329 PHE D CA 1
ATOM 10421 C C . PHE D 1 341 ? 128.151 131.910 102.571 1.00 19.66 329 PHE D C 1
ATOM 10422 O O . PHE D 1 341 ? 128.707 132.387 103.568 1.00 20.74 329 PHE D O 1
ATOM 10430 N N . HIS D 1 342 ? 126.959 131.311 102.643 1.00 19.72 330 HIS D N 1
ATOM 10431 C CA . HIS D 1 342 ? 126.285 131.164 103.930 1.00 19.03 330 HIS D CA 1
ATOM 10432 C C . HIS D 1 342 ? 127.087 130.280 104.877 1.00 16.29 330 HIS D C 1
ATOM 10433 O O . HIS D 1 342 ? 127.179 130.566 106.077 1.00 18.61 330 HIS D O 1
ATOM 10440 N N . LEU D 1 343 ? 127.672 129.198 104.357 1.00 15.34 331 LEU D N 1
ATOM 10441 C CA . LEU D 1 343 ? 128.505 128.333 105.187 1.00 16.62 331 LEU D CA 1
ATOM 10442 C C . LEU D 1 343 ? 129.736 129.071 105.699 1.00 14.62 331 LEU D C 1
ATOM 10443 O O . LEU D 1 343 ? 130.113 128.929 106.868 1.00 16.77 331 LEU D O 1
ATOM 10448 N N . VAL D 1 344 ? 130.376 129.865 104.838 1.00 13.34 332 VAL D N 1
ATOM 10449 C CA . VAL D 1 344 ? 131.544 130.641 105.249 1.00 12.42 332 VAL D CA 1
ATOM 10450 C C . VAL D 1 344 ? 131.165 131.640 106.336 1.00 15.16 332 VAL D C 1
ATOM 10451 O O . VAL D 1 344 ? 131.891 131.818 107.325 1.00 17.33 332 VAL D O 1
ATOM 10455 N N . PHE D 1 345 ? 130.022 132.308 106.168 1.00 13.67 333 PHE D N 1
ATOM 10456 C CA . PHE D 1 345 ? 129.574 133.283 107.155 1.00 12.12 333 PHE D CA 1
ATOM 10457 C C . PHE D 1 345 ? 129.261 132.614 108.492 1.00 12.69 333 PHE D C 1
ATOM 10458 O O . PHE D 1 345 ? 129.614 133.138 109.559 1.00 16.05 333 PHE D O 1
ATOM 10466 N N . SER D 1 346 ? 128.607 131.449 108.453 1.00 13.35 334 SER D N 1
ATOM 10467 C CA . SER D 1 346 ? 128.409 130.664 109.669 1.00 14.65 334 SER D CA 1
ATOM 10468 C C . SER D 1 346 ? 129.710 130.245 110.336 1.00 10.63 334 SER D C 1
ATOM 10469 O O . SER D 1 346 ? 129.792 130.190 111.573 1.00 13.70 334 SER D O 1
ATOM 10472 N N . ASN D 1 347 ? 130.714 129.872 109.537 1.00 11.81 335 ASN D N 1
ATOM 10473 C CA . ASN D 1 347 ? 132.002 129.480 110.096 1.00 9.87 335 ASN D CA 1
ATOM 10474 C C . ASN D 1 347 ? 132.674 130.662 110.784 1.00 11.53 335 ASN D C 1
ATOM 10475 O O . ASN D 1 347 ? 133.264 130.514 111.863 1.00 15.00 335 ASN D O 1
ATOM 10480 N N . ALA D 1 348 ? 132.566 131.851 110.187 1.00 8.50 336 ALA D N 1
ATOM 10481 C CA . ALA D 1 348 ? 133.097 133.053 110.824 1.00 8.92 336 ALA D CA 1
ATOM 10482 C C . ALA D 1 348 ? 132.371 133.365 112.130 1.00 9.29 336 ALA D C 1
ATOM 10483 O O . ALA D 1 348 ? 133.003 133.747 113.123 1.00 12.73 336 ALA D O 1
ATOM 10485 N N . LEU D 1 349 ? 131.042 133.232 112.143 1.00 11.40 337 LEU D N 1
ATOM 10486 C CA . LEU D 1 349 ? 130.294 133.485 113.374 1.00 10.11 337 LEU D CA 1
ATOM 10487 C C . LEU D 1 349 ? 130.666 132.485 114.465 1.00 11.21 337 LEU D C 1
ATOM 10488 O O . LEU D 1 349 ? 130.809 132.854 115.641 1.00 11.26 337 LEU D O 1
ATOM 10493 N N . LEU D 1 350 ? 130.822 131.211 114.093 1.00 9.17 338 LEU D N 1
ATOM 10494 C CA . LEU D 1 350 ? 131.283 130.210 115.047 1.00 11.58 338 LEU D CA 1
ATOM 10495 C C . LEU D 1 350 ? 132.651 130.580 115.602 1.00 8.93 338 LEU D C 1
ATOM 10496 O O . LEU D 1 350 ? 132.897 130.450 116.806 1.00 11.90 338 LEU D O 1
ATOM 10501 N N . GLY D 1 351 ? 133.551 131.051 114.738 1.00 9.06 339 GLY D N 1
ATOM 10502 C CA . GLY D 1 351 ? 134.858 131.476 115.210 1.00 7.70 339 GLY D CA 1
ATOM 10503 C C . GLY D 1 351 ? 134.793 132.651 116.168 1.00 6.68 339 GLY D C 1
ATOM 10504 O O . GLY D 1 351 ? 135.543 132.711 117.144 1.00 12.60 339 GLY D O 1
ATOM 10505 N N . LEU D 1 352 ? 133.909 133.612 115.894 1.00 8.35 340 LEU D N 1
ATOM 10506 C CA . LEU D 1 352 ? 133.780 134.767 116.781 1.00 7.79 340 LEU D CA 1
ATOM 10507 C C . LEU D 1 352 ? 133.268 134.344 118.154 1.00 8.46 340 LEU D C 1
ATOM 10508 O O . LEU D 1 352 ? 133.770 134.797 119.199 1.00 11.17 340 LEU D O 1
ATOM 10513 N N . PHE D 1 353 ? 132.263 133.464 118.171 1.00 9.14 341 PHE D N 1
ATOM 10514 C CA . PHE D 1 353 ? 131.783 132.939 119.446 1.00 11.71 341 PHE D CA 1
ATOM 10515 C C . PHE D 1 353 ? 132.885 132.180 120.166 1.00 8.97 341 PHE D C 1
ATOM 10516 O O . PHE D 1 353 ? 133.023 132.277 121.391 1.00 14.37 341 PHE D O 1
ATOM 10524 N N . TRP D 1 354 ? 133.686 131.424 119.417 1.00 8.39 342 TRP D N 1
ATOM 10525 C CA . TRP D 1 354 ? 134.764 130.669 120.042 1.00 8.06 342 TRP D CA 1
ATOM 10526 C C . TRP D 1 354 ? 135.816 131.597 120.638 1.00 9.03 342 TRP D C 1
ATOM 10527 O O . TRP D 1 354 ? 136.397 131.294 121.682 1.00 13.46 342 TRP D O 1
ATOM 10538 N N . TYR D 1 355 ? 136.089 132.722 119.974 1.00 9.15 343 TYR D N 1
ATOM 10539 C CA . TYR D 1 355 ? 136.978 133.723 120.557 1.00 11.33 343 TYR D CA 1
ATOM 10540 C C . TYR D 1 355 ? 136.426 134.209 121.888 1.00 12.70 343 TYR D C 1
ATOM 10541 O O . TYR D 1 355 ? 137.136 134.234 122.905 1.00 14.33 343 TYR D O 1
ATOM 10550 N N . ALA D 1 356 ? 135.139 134.574 121.900 1.00 13.88 344 ALA D N 1
ATOM 10551 C CA . ALA D 1 356 ? 134.504 135.025 123.136 1.00 13.22 344 ALA D CA 1
ATOM 10552 C C . ALA D 1 356 ? 134.562 133.959 124.226 1.00 18.86 344 ALA D C 1
ATOM 10553 O O . ALA D 1 356 ? 134.642 134.290 125.415 1.00 25.26 344 ALA D O 1
ATOM 10555 N N . ILE D 1 357 ? 134.514 132.683 123.843 1.00 16.89 345 ILE D N 1
ATOM 10556 C CA . ILE D 1 357 ? 134.591 131.598 124.818 1.00 15.17 345 ILE D CA 1
ATOM 10557 C C . ILE D 1 357 ? 136.013 131.439 125.345 1.00 19.90 345 ILE D C 1
ATOM 10558 O O . ILE D 1 357 ? 136.230 131.287 126.553 1.00 16.80 345 ILE D O 1
ATOM 10563 N N . ALA D 1 358 ? 137.001 131.480 124.452 1.00 14.46 346 ALA D N 1
ATOM 10564 C CA . ALA D 1 358 ? 138.352 131.022 124.745 1.00 16.97 346 ALA D CA 1
ATOM 10565 C C . ALA D 1 358 ? 139.231 132.088 125.383 1.00 15.76 346 ALA D C 1
ATOM 10566 O O . ALA D 1 358 ? 140.068 131.760 126.230 1.00 21.97 346 ALA D O 1
ATOM 10568 N N . ILE D 1 359 ? 139.074 133.356 124.990 1.00 17.23 347 ILE D N 1
ATOM 10569 C CA . ILE D 1 359 ? 139.943 134.409 125.527 1.00 21.96 347 ILE D CA 1
ATOM 10570 C C . ILE D 1 359 ? 139.909 134.477 127.052 1.00 22.39 347 ILE D C 1
ATOM 10571 O O . ILE D 1 359 ? 140.988 134.536 127.670 1.00 27.15 347 ILE D O 1
ATOM 10576 N N . PRO D 1 360 ? 138.747 134.461 127.721 1.00 22.63 348 PRO D N 1
ATOM 10577 C CA . PRO D 1 360 ? 138.775 134.562 129.188 1.00 22.05 348 PRO D CA 1
ATOM 10578 C C . PRO D 1 360 ? 139.400 133.354 129.867 1.00 25.58 348 PRO D C 1
ATOM 10579 O O . PRO D 1 360 ? 139.921 133.496 130.977 1.00 28.24 348 PRO D O 1
ATOM 10583 N N . THR D 1 361 ? 139.370 132.172 129.248 1.00 23.18 349 THR D N 1
ATOM 10584 C CA . THR D 1 361 ? 140.049 131.024 129.844 1.00 24.96 349 THR D CA 1
ATOM 10585 C C . THR D 1 361 ? 141.553 131.255 129.900 1.00 27.57 349 THR D C 1
ATOM 10586 O O . THR D 1 361 ? 142.201 130.992 130.922 1.00 34.94 349 THR D O 1
ATOM 10590 N N . ILE D 1 362 ? 142.126 131.752 128.802 1.00 25.00 350 ILE D N 1
ATOM 10591 C CA . ILE D 1 362 ? 143.547 132.081 128.779 1.00 30.76 350 ILE D CA 1
ATOM 10592 C C . ILE D 1 362 ? 143.849 133.181 129.786 1.00 30.00 350 ILE D C 1
ATOM 10593 O O . ILE D 1 362 ? 144.849 133.121 130.514 1.00 37.33 350 ILE D O 1
ATOM 10598 N N . SER D 1 363 ? 142.985 134.199 129.849 1.00 26.06 351 SER D N 1
ATOM 10599 C CA . SER D 1 363 ? 143.188 135.273 130.818 1.00 29.39 351 SER D CA 1
ATOM 10600 C C . SER D 1 363 ? 143.197 134.738 132.246 1.00 32.77 351 SER D C 1
ATOM 10601 O O . SER D 1 363 ? 144.042 135.130 133.058 1.00 39.39 351 SER D O 1
ATOM 10604 N N . ASN D 1 364 ? 142.269 133.835 132.568 1.00 29.56 352 ASN D N 1
ATOM 10605 C CA . ASN D 1 364 ? 142.204 133.277 133.914 1.00 32.56 352 ASN D CA 1
ATOM 10606 C C . ASN D 1 364 ? 143.427 132.423 134.222 1.00 32.22 352 ASN D C 1
ATOM 10607 O O . ASN D 1 364 ? 143.984 132.502 135.323 1.00 36.82 352 ASN D O 1
ATOM 10612 N N . ARG D 1 365 ? 143.859 131.599 133.265 1.00 31.93 353 ARG D N 1
ATOM 10613 C CA . ARG D 1 365 ? 144.982 130.706 133.530 1.00 31.87 353 ARG D CA 1
ATOM 10614 C C . ARG D 1 365 ? 146.308 131.456 133.579 1.00 37.18 353 ARG D C 1
ATOM 10615 O O . ARG D 1 365 ? 147.267 130.971 134.190 1.00 37.46 353 ARG D O 1
ATOM 10623 N N . LEU D 1 366 ? 146.388 132.629 132.951 1.00 35.32 354 LEU D N 1
ATOM 10624 C CA . LEU D 1 366 ? 147.623 133.404 132.964 1.00 36.25 354 LEU D CA 1
ATOM 10625 C C . LEU D 1 366 ? 147.609 134.554 133.961 1.00 40.28 354 LEU D C 1
ATOM 10626 O O . LEU D 1 366 ? 148.676 134.963 134.428 1.00 43.63 354 LEU D O 1
ATOM 10631 N N . THR D 1 367 ? 146.437 135.085 134.298 1.00 43.34 355 THR D N 1
ATOM 10632 C CA . THR D 1 367 ? 146.303 136.144 135.291 1.00 38.92 355 THR D CA 1
ATOM 10633 C C . THR D 1 367 ? 145.530 135.602 136.486 1.00 42.86 355 THR D C 1
ATOM 10634 O O . THR D 1 367 ? 144.391 135.146 136.337 1.00 40.16 355 THR D O 1
ATOM 10638 N N . ARG D 1 368 ? 146.145 135.658 137.662 1.00 46.76 356 ARG D N 1
ATOM 10639 C CA . ARG D 1 368 ? 145.516 135.156 138.877 1.00 41.65 356 ARG D CA 1
ATOM 10640 C C . ARG D 1 368 ? 144.973 136.301 139.726 1.00 43.30 356 ARG D C 1
ATOM 10641 O O . ARG D 1 368 ? 144.609 137.354 139.204 1.00 44.78 356 ARG D O 1
#

Solvent-accessible surface area: 57189 Å² total; per-residue (Å²): 135,77,31,85,20,21,37,14,5,28,147,33,42,98,2,17,1,49,64,73,139,17,66,90,65,4,57,18,17,107,10,78,31,76,142,68,144,28,5,99,40,10,11,1,26,10,135,87,10,56,137,34,123,60,31,86,3,116,87,4,50,0,55,24,0,1,1,61,29,77,0,128,81,104,0,29,1,74,65,1,94,0,20,83,0,0,0,0,76,6,47,0,30,31,0,42,0,19,22,0,28,3,82,9,0,0,1,8,78,2,29,2,44,34,1,4,0,67,108,8,140,20,92,105,0,20,1,21,20,37,31,3,43,9,40,140,0,8,1,16,39,2,78,98,2,1,44,13,2,53,19,35,21,109,37,14,51,174,88,119,56,110,90,71,49,132,5,113,13,25,35,18,11,4,15,1,1,16,19,0,3,29,23,0,84,62,41,4,19,16,82,14,38,38,37,2,7,64,0,0,3,20,0,8,3,95,3,38,44,6,64,3,71,41,95,39,111,108,252,72,116,48,106,118,69,0,108,62,48,10,85,37,6,61,49,8,36,103,47,2,71,68,2,0,61,58,0,10,26,0,13,14,8,11,107,0,76,116,30,3,92,89,25,14,43,80,6,4,147,125,0,80,156,127,56,129,39,57,80,123,28,0,81,17,12,0,15,0,0,1,26,32,19,0,1,27,62,29,5,137,70,74,94,144,14,5,123,30,0,28,50,0,0,64,80,0,37,74,20,40,24,3,3,96,4,0,28,42,22,15,8,57,90,136,76,30,84,20,22,36,13,6,28,147,33,41,98,2,18,1,49,62,73,141,17,67,91,63,3,57,17,18,106,10,74,31,77,139,68,143,28,5,97,40,10,10,0,26,12,136,85,10,55,136,34,125,60,30,86,2,115,88,4,51,1,56,24,0,1,0,60,28,76,0,128,81,102,0,29,0,74,64,2,96,0,21,82,0,0,0,0,77,7,47,0,30,32,0,42,0,19,22,0,29,4,82,9,0,0,0,8,80,2,30,2,44,34,1,3,0,67,110,8,139,19,94,106,0,20,1,20,20,38,32,3,44,10,39,141,0,9,0,16,38,2,77,97,2,1,43,13,1,52,19,36,22,110,37,14,49,175,88,119,56,111,90,70,49,134,6,113,12,26,36,17,11,4,16,1,1,16,18,0,4,29,24,0,83,62,41,4,20,17,81,13,38,37,36,2,6,62,0,0,3,20,0,9,3,94,2,39,43,6,61,3,70,41,92,38,113,107,255,72,117,48,104,118,68,0,110,63,48,10,87,35,5,63,49,8,34,101,48,3,71,68,2,0,60,59,0,9,27,0,13,14,9,12,107,0,75,113,30,3,92,86,24,13,43,79,6,4,144,124,0,78,155,127,57,128,37,56,78,124,28,1,80,17,11,0,15,0,0,2,27,32,18,0,1,26,63,30,6,137,67,73,94,145,14,5,123,29,0,28,49,0,0,64,81,0,35,74,21,39,25,3,3,95,4,0,28,41,22,16,9,57,91,137,76,30,86,21,23,37,13,5,29,145,32,42,97,2,17,1,50,63,73,139,17,66,91,63,3,56,17,17,105,10,78,30,77,141,68,140,28,5,96,40,9,11,0,26,11,136,86,11,55,137,36,123,61,30,86,2,115,87,5,52,1,55,24,0,1,0,61,29,76,0,127,81,104,0,30,0,75,65,1,95,0,20,81,0,0,0,0,75,6,48,0,30,32,0,42,0,18,22,0,27,4,84,9,0,0,1,8,80,2,30,2,44,33,1,4,0,68,107,8,139,19,92,105,0,21,1,22,19,38,32,3,41,9,39,140,0,9,0,16,39,1,76,98,2,1,44,12,2,52,18,35,20,109,36,15,51,174,88,121,55,111,91,70,49,133,6,112,13,26,35,18,11,5,16,0,1,16,18,0,2,30,21,0,84,62,42,4,19,17,80,14,38,37,37,3,6,64,0,0,4,20,0,9,2,96,3,39,42,5,63,3,70,39,92,39,115,105,250,71,115,48,107,120,66,0,110,62,47,11,85,37,5,64,47,8,33,102,49,3,72,69,2,0,61,58,0,9,26,0,13,13,8,9,108,0,72,113,30,2,90,90,24,13,43,78,6,3,145,125,0,79,154,127,54,128,38,55,78,123,28,0,80,16,11,0,15,0,0,2,27,32,17,0,1,27,62,28,5,137,71,74,92,143,16,5,123,28,0,27,50,0,0,65,80,0,34,74,19,39,25,3,4,95,3,0,27,41,22,16,9,57,90,137,78,31,85,22,22,36,15,6,28,146,32,43,98,2,18,2,49,64,73,139,16,66,89,66,3,58,18,17,106,10,76,30,76,142,67,144,28,5,96,41,10,10,0,26,12,138,88,10,57,139,36,123,60,30,88,3,115,88,4,49,1,56,26,0,1,0,60,29,76,0,129,81,103,0,29,0,73,64,1,94,0,20,82,0,0,0,0,78,6,47,0,30,31,0,42,0,19,23,1,27,4,82,10,0,0,0,8,80,2,28,3,45,34,1,4,0,68,107,8,141,19,92,104,0,19,1,21,19,36,32,4,43,10,41,140,0,6,0,17,38,1,76,98,3,1,45,12,1,53,18,36,20,110,35,13,50,176,88,118,55,110,89,68,49,131,5,115,14,26,36,18,11,4,16,0,2,17,17,0,3,29,22,0,82,61,41,5,18,17,81,14,37,36,36,2,6,63,0,0,3,20,0,8,2,94,2,40,42,7,65,2,71,40,93,39,112,106,252,73,115,48,105,118,68,0,112,63,48,11,87,36,5,61,47,8,33,101,48,3,72,69,2,0,61,59,0,9,26,0,13,14,9,10,106,0,76,115,29,3,92,89,24,15,44,79,5,3,147,124,0,78,154,127,55,128,39,56,78,123,27,0,80,17,11,0,16,0,0,2,27,32,19,0,1,27,62,29,6,136,71,73,92,145,15,5,124,31,0,27,50,0,0,65,78,0,35,75,21,40,24,3,3,94,3,0,27,41,22,15,8,58,91